Protein AF-0000000083321290 (afdb_homodimer)

Secondary structure (DSSP, 8-state):
---GGGG--EEEE-HHHH--SSSSSS--HHHHHHTHHHHHHHT--EEEE---EE---GGGGTS-SEEEEE-TTT--HHHHHHHHHHHHHTT-EEEEEEE-SB--TTSHHHHHHHH-TT-TTGGGB-EE-BTTB-S--BB-TTSSBSEEE-TT-SS-EEE-SS-TTSPBB-TTSHHHHHHHHHHHHHHHHHT--EEEEETGGGS----TTPPPP-S-GGG-SB--GGGTSS-HHHHHHHHHHHHHHHHH-TT-EEEEE-TT--HHHHHHHH-GGG---SEEE-STT--EEGGG--TTS-STTS--EE-HHHHHHHHHHHHHHHTTT-PPEE-S--TTS--HHHHT-SSHHHHHHHHHHHHTSSSEEEEETTGGGT--PPBPSSGGGG--HHHHHHHHHHHHTT--HHHHHHHHHHH-SGGGGPPP--SSSGGGGS-SS--SS--B------HHHHHH-TTSHHHHHHHHHHHHTSHHHHH-EEEE----TTEEEEEEEETTEEEEEEEE-SSS-EEEE--TTEEEEEEEES-EEEETTEEEE-TT-EEEEEE-/---GGGG--EEEE-HHHH--SSSSSS--HHHHHHTHHHHHHHT--EEEE---EE---TTTTTS-SEEEEE-TTT--HHHHHHHHHHHHHTT-EEEEEEE-SB--TTSHHHHHHHH-TT-TTGGGB-EE-BTTB-S--BB-TTSSBSEEE-TT-SS-EEE-SS-TTSPBB-TTSHHHHHHHHHHHHHHHHHT--EEEEETGGGS----TTPPPP-S-GGG-SB--GGGTSS-HHHHHHHHHHHHHHHHH-TT-EEEEE-TT--HHHHHHHH-GGG---SEEE-S-S--EEGGG--TTS-STTS--EE-HHHHHHHHHHHHHHHTTT-PPEE-S--TTS--HHHHT-SSHHHHHHHHHHHHTSSSEEEEETTGGGT--PPBPSSGGGG--HHHHHHHHHHHHTT--HHHHHHHHHHH-SGGGGPPP--SSSGGGGS-SS--SS--B------HHHHHH-TTSHHHHHHHHHHHHTSHHHHH-EEEE----TTEEEEEEEETTEEEEEEEE-SSS-EEEE--TTEEEEEEEES-EEEETTEEEE-TT-EEEEEE-

Structure (mmCIF, N/CA/C/O backbone):
data_AF-0000000083321290-model_v1
#
loop_
_entity.id
_entity.type
_entity.pdbx_description
1 polymer Alpha-glucosidase
#
loop_
_atom_site.group_PDB
_atom_site.id
_atom_site.type_symbol
_atom_site.label_atom_id
_atom_site.label_alt_id
_atom_site.label_comp_id
_atom_site.label_asym_id
_atom_site.label_entity_id
_atom_site.label_seq_id
_atom_site.pdbx_PDB_ins_code
_atom_site.Cartn_x
_atom_site.Cartn_y
_atom_site.Cartn_z
_atom_site.occupancy
_atom_site.B_iso_or_equiv
_atom_site.auth_seq_id
_atom_site.auth_comp_id
_atom_site.auth_asym_id
_atom_site.auth_atom_id
_atom_site.pdbx_PDB_model_num
ATOM 1 N N . MET A 1 1 ? 17.109 -22.266 13.203 1 59.16 1 MET A N 1
ATOM 2 C CA . MET A 1 1 ? 17.109 -23.5 12.43 1 59.16 1 MET A CA 1
ATOM 3 C C . MET A 1 1 ? 16.375 -23.312 11.109 1 59.16 1 MET A C 1
ATOM 5 O O . MET A 1 1 ? 15.383 -22.578 11.039 1 59.16 1 MET A O 1
ATOM 9 N N . ARG A 1 2 ? 16.938 -23.781 9.992 1 81 2 ARG A N 1
ATOM 10 C CA . ARG A 1 2 ? 16.406 -23.672 8.641 1 81 2 ARG A CA 1
ATOM 11 C C . ARG A 1 2 ? 15.305 -24.703 8.398 1 81 2 ARG A C 1
ATOM 13 O O . ARG A 1 2 ? 15.43 -25.859 8.805 1 81 2 ARG A O 1
ATOM 20 N N . HIS A 1 3 ? 14.148 -24.25 7.953 1 92.94 3 HIS A N 1
ATOM 21 C CA . HIS A 1 3 ? 13.047 -25.125 7.586 1 92.94 3 HIS A CA 1
ATOM 22 C C . HIS A 1 3 ? 13.211 -25.656 6.164 1 92.94 3 HIS A C 1
ATOM 24 O O . HIS A 1 3 ? 13.93 -25.062 5.359 1 92.94 3 HIS A O 1
ATOM 30 N N . TRP A 1 4 ? 12.602 -26.844 5.91 1 96.62 4 TRP A N 1
ATOM 31 C CA . TRP A 1 4 ? 12.719 -27.453 4.586 1 96.62 4 TRP A CA 1
ATOM 32 C C . TRP A 1 4 ? 12.242 -26.484 3.504 1 96.62 4 TRP A C 1
ATOM 34 O O . TRP A 1 4 ? 12.773 -26.469 2.395 1 96.62 4 TRP A O 1
ATOM 44 N N . TYR A 1 5 ? 11.227 -25.656 3.893 1 96.94 5 TYR A N 1
ATOM 45 C CA . TYR A 1 5 ? 10.586 -24.844 2.873 1 96.94 5 TYR A CA 1
ATOM 46 C C . TYR A 1 5 ? 11.43 -23.609 2.541 1 96.94 5 TYR A C 1
ATOM 48 O O . TYR A 1 5 ? 11.125 -22.875 1.6 1 96.94 5 TYR A O 1
ATOM 56 N N . ASP A 1 6 ? 12.516 -23.375 3.223 1 95.31 6 ASP A N 1
ATOM 57 C CA . ASP A 1 6 ? 13.461 -22.328 2.848 1 95.31 6 ASP A CA 1
ATOM 58 C C . ASP A 1 6 ? 14.203 -22.688 1.562 1 95.31 6 ASP A C 1
ATOM 60 O O . ASP A 1 6 ? 14.805 -21.812 0.927 1 95.31 6 ASP A O 1
ATOM 64 N N . ARG A 1 7 ? 14.148 -23.969 1.157 1 95.94 7 ARG A N 1
ATOM 65 C CA . ARG A 1 7 ? 14.82 -24.453 -0.05 1 95.94 7 ARG A CA 1
ATOM 66 C C . ARG A 1 7 ? 13.836 -25.172 -0.972 1 95.94 7 ARG A C 1
ATOM 68 O O . ARG A 1 7 ? 14.242 -25.953 -1.828 1 95.94 7 ARG A O 1
ATOM 75 N N . ALA A 1 8 ? 12.609 -24.891 -0.739 1 98.31 8 ALA A N 1
ATOM 76 C CA . ALA A 1 8 ? 11.578 -25.594 -1.492 1 98.31 8 ALA A CA 1
ATOM 77 C C . ALA A 1 8 ? 11.586 -25.172 -2.957 1 98.31 8 ALA A C 1
ATOM 79 O O . ALA A 1 8 ? 11.766 -23.984 -3.27 1 98.31 8 ALA A O 1
ATOM 80 N N . ILE A 1 9 ? 11.539 -26.047 -3.801 1 98.81 9 ILE A N 1
ATOM 81 C CA . ILE A 1 9 ? 11.188 -25.891 -5.207 1 98.81 9 ILE A CA 1
ATOM 82 C C . ILE A 1 9 ? 9.828 -26.547 -5.477 1 98.81 9 ILE A C 1
ATOM 84 O O . ILE A 1 9 ? 9.734 -27.766 -5.629 1 98.81 9 ILE A O 1
ATOM 88 N N . ILE A 1 10 ? 8.812 -25.734 -5.531 1 98.88 10 ILE A N 1
ATOM 89 C CA . ILE A 1 10 ? 7.426 -26.188 -5.477 1 98.88 10 ILE A CA 1
ATOM 90 C C . ILE A 1 10 ? 6.895 -26.391 -6.895 1 98.88 10 ILE A C 1
ATOM 92 O O . ILE A 1 10 ? 7.039 -25.5 -7.746 1 98.88 10 ILE A O 1
ATOM 96 N N . TYR A 1 11 ? 6.441 -27.562 -7.16 1 98.94 11 TYR A N 1
ATOM 97 C CA . TYR A 1 11 ? 5.707 -27.859 -8.391 1 98.94 11 TYR A CA 1
ATOM 98 C C . TYR A 1 11 ? 4.203 -27.812 -8.148 1 98.94 11 TYR A C 1
ATOM 100 O O . TYR A 1 11 ? 3.678 -28.547 -7.312 1 98.94 11 TYR A O 1
ATOM 108 N N . GLN A 1 12 ? 3.496 -26.891 -8.789 1 98.94 12 GLN A N 1
ATOM 109 C CA . GLN A 1 12 ? 2.051 -26.766 -8.633 1 98.94 12 GLN A CA 1
ATOM 110 C C . GLN A 1 12 ? 1.314 -27.703 -9.586 1 98.94 12 GLN A C 1
ATOM 112 O O . GLN A 1 12 ? 1.387 -27.547 -10.805 1 98.94 12 GLN A O 1
ATOM 117 N N . ILE A 1 13 ? 0.594 -28.609 -9.008 1 98.88 13 ILE A N 1
ATOM 118 C CA . ILE A 1 13 ? -0.163 -29.578 -9.789 1 98.88 13 ILE A CA 1
ATOM 119 C C . ILE A 1 13 ? -1.637 -29.188 -9.82 1 98.88 13 ILE A C 1
ATOM 121 O O . ILE A 1 13 ? -2.225 -28.875 -8.781 1 98.88 13 ILE A O 1
ATOM 125 N N . TYR A 1 14 ? -2.143 -29.078 -11 1 98.69 14 TYR A N 1
ATOM 126 C CA . TYR A 1 14 ? -3.59 -29.031 -11.18 1 98.69 14 TYR A CA 1
ATOM 127 C C . TYR A 1 14 ? -4.164 -30.422 -11.367 1 98.69 14 TYR A C 1
ATOM 129 O O . TYR A 1 14 ? -4.207 -30.938 -12.484 1 98.69 14 TYR A O 1
ATOM 137 N N . PRO A 1 15 ? -4.695 -31.031 -10.32 1 98.62 15 PRO A N 1
ATOM 138 C CA . PRO A 1 15 ? -4.98 -32.469 -10.312 1 98.62 15 PRO A CA 1
ATOM 139 C C . PRO A 1 15 ? -5.902 -32.906 -11.453 1 98.62 15 PRO A C 1
ATOM 141 O O . PRO A 1 15 ? -5.633 -33.906 -12.133 1 98.62 15 PRO A O 1
ATOM 144 N N . LYS A 1 16 ? -6.891 -32.188 -11.828 1 98 16 LYS A N 1
ATOM 145 C CA . LYS A 1 16 ? -7.859 -32.531 -12.859 1 98 16 LYS A CA 1
ATOM 146 C C . LYS A 1 16 ? -7.188 -32.656 -14.227 1 98 16 LYS A C 1
ATOM 148 O O . LYS A 1 16 ? -7.715 -33.312 -15.117 1 98 16 LYS A O 1
ATOM 153 N N . SER A 1 17 ? -6.012 -32.125 -14.312 1 98.31 17 SER A N 1
ATOM 154 C CA . SER A 1 17 ? -5.406 -32.031 -15.633 1 98.31 17 SER A CA 1
ATOM 155 C C . SER A 1 17 ? -4.059 -32.75 -15.672 1 98.31 17 SER A C 1
ATOM 157 O O . SER A 1 17 ? -3.367 -32.75 -16.688 1 98.31 17 SER A O 1
ATOM 159 N N . PHE A 1 18 ? -3.666 -33.406 -14.602 1 98.75 18 PHE A N 1
ATOM 160 C CA . PHE A 1 18 ? -2.297 -33.906 -14.523 1 98.75 18 PHE A CA 1
ATOM 161 C C . PHE A 1 18 ? -2.195 -35.312 -15.102 1 98.75 18 PHE A C 1
ATOM 163 O O . PHE A 1 18 ? -1.444 -35.562 -16.047 1 98.75 18 PHE A O 1
ATOM 170 N N . GLN A 1 19 ? -2.971 -36.281 -14.609 1 98.69 19 GLN A N 1
ATOM 171 C CA . GLN A 1 19 ? -3.031 -37.656 -15.141 1 98.69 19 GLN A CA 1
ATOM 172 C C . GLN A 1 19 ? -4.305 -38.344 -14.695 1 98.69 19 GLN A C 1
ATOM 174 O O . GLN A 1 19 ? -4.617 -38.375 -13.5 1 98.69 19 GLN A O 1
ATOM 179 N N . ASP A 1 20 ? -5.074 -38.812 -15.656 1 98.44 20 ASP A N 1
ATOM 180 C CA . ASP A 1 20 ? -6.258 -39.625 -15.391 1 98.44 20 ASP A CA 1
ATOM 181 C C . ASP A 1 20 ? -5.906 -41.125 -15.359 1 98.44 20 ASP A C 1
ATOM 183 O O . ASP A 1 20 ? -5.355 -41.656 -16.328 1 98.44 20 ASP A O 1
ATOM 187 N N . SER A 1 21 ? -6.258 -41.812 -14.242 1 97.75 21 SER A N 1
ATOM 188 C CA . SER A 1 21 ? -5.84 -43.188 -14.109 1 97.75 21 SER A CA 1
ATOM 189 C C . SER A 1 21 ? -7.004 -44.156 -14.359 1 97.75 21 SER A C 1
ATOM 191 O O . SER A 1 21 ? -6.812 -45.375 -14.453 1 97.75 21 SER A O 1
ATOM 193 N N . ASN A 1 22 ? -8.219 -43.656 -14.508 1 97.25 22 ASN A N 1
ATOM 194 C CA . ASN A 1 22 ? -9.352 -44.562 -14.594 1 97.25 22 ASN A CA 1
ATOM 195 C C . ASN A 1 22 ? -10.164 -44.344 -15.867 1 97.25 22 ASN A C 1
ATOM 197 O O . ASN A 1 22 ? -11.25 -44.906 -16.016 1 97.25 22 ASN A O 1
ATOM 201 N N . GLY A 1 23 ? -9.781 -43.406 -16.672 1 96.81 23 GLY A N 1
ATOM 202 C CA . GLY A 1 23 ? -10.328 -43.25 -18.016 1 96.81 23 GLY A CA 1
ATOM 203 C C . GLY A 1 23 ? -11.586 -42.406 -18.047 1 96.81 23 GLY A C 1
ATOM 204 O O . GLY A 1 23 ? -12.32 -42.406 -19.031 1 96.81 23 GLY A O 1
ATOM 205 N N . ASP A 1 24 ? -11.867 -41.656 -17.047 1 97.12 24 ASP A N 1
ATOM 206 C CA . ASP A 1 24 ? -13.102 -40.875 -17.031 1 97.12 24 ASP A CA 1
ATOM 207 C C . ASP A 1 24 ? -12.859 -39.438 -17.516 1 97.12 24 ASP A C 1
ATOM 209 O O . ASP A 1 24 ? -13.766 -38.594 -17.469 1 97.12 24 ASP A O 1
ATOM 213 N N . GLY A 1 25 ? -11.633 -39.188 -17.891 1 97.56 25 GLY A N 1
ATOM 214 C CA . GLY A 1 25 ? -11.328 -37.875 -18.469 1 97.56 25 GLY A CA 1
ATOM 215 C C . GLY A 1 25 ? -10.93 -36.844 -17.438 1 97.56 25 GLY A C 1
ATOM 216 O O . GLY A 1 25 ? -10.641 -35.688 -17.766 1 97.56 25 GLY A O 1
ATOM 217 N N . ILE A 1 26 ? -10.898 -37.156 -16.156 1 98 26 ILE A N 1
ATOM 218 C CA . ILE A 1 26 ? -10.539 -36.281 -15.062 1 98 26 ILE A CA 1
ATOM 219 C C . ILE A 1 26 ? -9.328 -36.812 -14.312 1 98 26 ILE A C 1
ATOM 221 O O . ILE A 1 26 ? -9.328 -38 -13.891 1 98 26 ILE A O 1
ATOM 225 N N . GLY A 1 27 ? -8.242 -36 -14.219 1 98.5 27 GLY A N 1
ATOM 226 C CA . GLY A 1 27 ? -7.09 -36.406 -13.438 1 98.5 27 GLY A CA 1
ATOM 227 C C . GLY A 1 27 ? -7.434 -36.75 -12 1 98.5 27 GLY A C 1
ATOM 228 O O . GLY A 1 27 ? -8.414 -36.219 -11.461 1 98.5 27 GLY A O 1
ATOM 229 N N . ASP A 1 28 ? -6.668 -37.594 -11.383 1 98.5 28 ASP A N 1
ATOM 230 C CA . ASP A 1 28 ? -6.969 -38.062 -10.023 1 98.5 28 ASP A CA 1
ATOM 231 C C . ASP A 1 28 ? -5.691 -38.375 -9.25 1 98.5 28 ASP A C 1
ATOM 233 O O . ASP A 1 28 ? -4.59 -38.281 -9.789 1 98.5 28 ASP A O 1
ATOM 237 N N . LEU A 1 29 ? -5.828 -38.75 -7.988 1 98.81 29 LEU A N 1
ATOM 238 C CA . LEU A 1 29 ? -4.703 -38.969 -7.078 1 98.81 29 LEU A CA 1
ATOM 239 C C . LEU A 1 29 ? -3.822 -40.125 -7.562 1 98.81 29 LEU A C 1
ATOM 241 O O . LEU A 1 29 ? -2.596 -40.031 -7.492 1 98.81 29 LEU A O 1
ATOM 245 N N . ASN A 1 30 ? -4.426 -41.188 -8 1 98.69 30 ASN A N 1
ATOM 246 C CA . ASN A 1 30 ? -3.635 -42.312 -8.5 1 98.69 30 ASN A CA 1
ATOM 247 C C . ASN A 1 30 ? -2.869 -41.938 -9.766 1 98.69 30 ASN A C 1
ATOM 249 O O . ASN A 1 30 ? -1.768 -42.438 -10 1 98.69 30 ASN A O 1
ATOM 253 N N . GLY A 1 31 ? -3.539 -41.125 -10.625 1 98.81 31 GLY A N 1
ATOM 254 C CA . GLY A 1 31 ? -2.801 -40.594 -11.75 1 98.81 31 GLY A CA 1
ATOM 255 C C . GLY A 1 31 ? -1.563 -39.812 -11.336 1 98.81 31 GLY A C 1
ATOM 256 O O . GLY A 1 31 ? -0.504 -39.938 -11.945 1 98.81 31 GLY A O 1
ATOM 257 N N . ILE A 1 32 ? -1.64 -39 -10.328 1 98.88 32 ILE A N 1
ATOM 258 C CA . ILE A 1 32 ? -0.506 -38.25 -9.805 1 98.88 32 ILE A CA 1
ATOM 259 C C . ILE A 1 32 ? 0.555 -39.188 -9.273 1 98.88 32 ILE A C 1
ATOM 261 O O . ILE A 1 32 ? 1.746 -39.031 -9.547 1 98.88 32 ILE A O 1
ATOM 265 N N . ARG A 1 33 ? 0.131 -40.25 -8.508 1 98.69 33 ARG A N 1
ATOM 266 C CA . ARG A 1 33 ? 1.054 -41.25 -7.965 1 98.69 33 ARG A CA 1
ATOM 267 C C . ARG A 1 33 ? 1.889 -41.875 -9.07 1 98.69 33 ARG A C 1
ATOM 269 O O . ARG A 1 33 ? 3.092 -42.094 -8.898 1 98.69 33 ARG A O 1
ATOM 276 N N . LYS A 1 34 ? 1.258 -42.094 -10.172 1 98.44 34 LYS A N 1
ATOM 277 C CA . LYS A 1 34 ? 1.923 -42.719 -11.312 1 98.44 34 LYS A CA 1
ATOM 278 C C . LYS A 1 34 ? 3.053 -41.844 -11.844 1 98.44 34 LYS A C 1
ATOM 280 O O . LYS A 1 34 ? 3.977 -42.312 -12.492 1 98.44 34 LYS A O 1
ATOM 285 N N . ARG A 1 35 ? 2.975 -40.594 -11.602 1 98.75 35 ARG A N 1
ATOM 286 C CA . ARG A 1 35 ? 3.904 -39.656 -12.219 1 98.75 35 ARG A CA 1
ATOM 287 C C . ARG A 1 35 ? 4.91 -39.125 -11.195 1 98.75 35 ARG A C 1
ATOM 289 O O . ARG A 1 35 ? 5.625 -38.156 -11.461 1 98.75 35 ARG A O 1
ATOM 296 N N . ILE A 1 36 ? 5.027 -39.688 -10.008 1 98.81 36 ILE A N 1
ATOM 297 C CA . ILE A 1 36 ? 6.004 -39.312 -8.984 1 98.81 36 ILE A CA 1
ATOM 298 C C . ILE A 1 36 ? 7.418 -39.469 -9.547 1 98.81 36 ILE A C 1
ATOM 300 O O . ILE A 1 36 ? 8.266 -38.594 -9.344 1 98.81 36 ILE A O 1
ATOM 304 N N . PRO A 1 37 ? 7.723 -40.531 -10.336 1 98.56 37 PRO A N 1
ATOM 305 C CA . PRO A 1 37 ? 9.062 -40.625 -10.93 1 98.56 37 PRO A CA 1
ATOM 306 C C . PRO A 1 37 ? 9.383 -39.406 -11.828 1 98.56 37 PRO A C 1
ATOM 308 O O . PRO A 1 37 ? 10.531 -38.969 -11.875 1 98.56 37 PRO A O 1
ATOM 311 N N . TYR A 1 38 ? 8.383 -38.938 -12.602 1 98.62 38 TYR A N 1
ATOM 312 C CA . TYR A 1 38 ? 8.555 -37.75 -13.453 1 98.62 38 TYR A CA 1
ATOM 313 C C . TYR A 1 38 ? 8.969 -36.562 -12.625 1 98.62 38 TYR A C 1
ATOM 315 O O . TYR A 1 38 ? 9.891 -35.812 -13 1 98.62 38 TYR A O 1
ATOM 323 N N . LEU A 1 39 ? 8.297 -36.312 -11.469 1 98.88 39 LEU A N 1
ATOM 324 C CA . LEU A 1 39 ? 8.594 -35.219 -10.562 1 98.88 39 LEU A CA 1
ATOM 325 C C . LEU A 1 39 ? 10.008 -35.344 -10 1 98.88 39 LEU A C 1
ATOM 327 O O . LEU A 1 39 ? 10.734 -34.344 -9.922 1 98.88 39 LEU A O 1
ATOM 331 N N . LYS A 1 40 ? 10.312 -36.531 -9.648 1 98.31 40 LYS A N 1
ATOM 332 C CA . LYS A 1 40 ? 11.656 -36.781 -9.133 1 98.31 40 LYS A CA 1
ATOM 333 C C . LYS A 1 40 ? 12.719 -36.5 -10.188 1 98.31 40 LYS A C 1
ATOM 335 O O . LYS A 1 40 ? 13.75 -35.875 -9.883 1 98.31 40 LYS A O 1
ATOM 340 N N . GLU A 1 41 ? 12.422 -36.938 -11.367 1 98 41 GLU A N 1
ATOM 341 C CA . GLU A 1 41 ? 13.352 -36.688 -12.469 1 98 41 GLU A CA 1
ATOM 342 C C . GLU A 1 41 ? 13.523 -35.188 -12.719 1 98 41 GLU A C 1
ATOM 344 O O . GLU A 1 41 ? 14.633 -34.719 -12.969 1 98 41 GLU A O 1
ATOM 349 N N . LEU A 1 42 ? 12.445 -34.438 -12.719 1 98.62 42 LEU A N 1
ATOM 350 C CA . LEU A 1 42 ? 12.484 -33 -12.906 1 98.62 42 LEU A CA 1
ATOM 351 C C . LEU A 1 42 ? 13.312 -32.344 -11.812 1 98.62 42 LEU A C 1
ATOM 353 O O . LEU A 1 42 ? 13.992 -31.344 -12.062 1 98.62 42 LEU A O 1
ATOM 357 N N . GLY A 1 43 ? 13.258 -32.844 -10.586 1 98.62 43 GLY A N 1
ATOM 358 C CA . GLY A 1 43 ? 14.117 -32.406 -9.5 1 98.62 43 GLY A CA 1
ATOM 359 C C . GLY A 1 43 ? 13.391 -31.547 -8.477 1 98.62 43 GLY A C 1
ATOM 360 O O . GLY A 1 43 ? 14.016 -30.969 -7.59 1 98.62 43 GLY A O 1
ATOM 361 N N . VAL A 1 44 ? 12.07 -31.453 -8.492 1 98.81 44 VAL A N 1
ATOM 362 C CA . VAL A 1 44 ? 11.328 -30.672 -7.516 1 98.81 44 VAL A CA 1
ATOM 363 C C . VAL A 1 44 ? 11.289 -31.406 -6.18 1 98.81 44 VAL A C 1
ATOM 365 O O . VAL A 1 44 ? 11.461 -32.625 -6.137 1 98.81 44 VAL A O 1
ATOM 368 N N . ASN A 1 45 ? 11.117 -30.656 -5.07 1 98.75 45 ASN A N 1
ATOM 369 C CA . ASN A 1 45 ? 11.141 -31.312 -3.77 1 98.75 45 ASN A CA 1
ATOM 370 C C . ASN A 1 45 ? 9.891 -31 -2.957 1 98.75 45 ASN A C 1
ATOM 372 O O . ASN A 1 45 ? 9.812 -31.328 -1.772 1 98.75 45 ASN A O 1
ATOM 376 N N . ALA A 1 46 ? 8.945 -30.375 -3.549 1 98.88 46 ALA A N 1
ATOM 377 C CA . ALA A 1 46 ? 7.629 -30.125 -2.967 1 98.88 46 ALA A CA 1
ATOM 378 C C . ALA A 1 46 ? 6.559 -30.031 -4.051 1 98.88 46 ALA A C 1
ATOM 380 O O . ALA A 1 46 ? 6.84 -29.609 -5.176 1 98.88 46 ALA A O 1
ATOM 381 N N . VAL A 1 47 ? 5.387 -30.453 -3.719 1 98.88 47 VAL A N 1
ATOM 382 C CA . VAL A 1 47 ? 4.25 -30.344 -4.629 1 98.88 47 VAL A CA 1
ATOM 383 C C . VAL A 1 47 ? 3.105 -29.594 -3.934 1 98.88 47 VAL A C 1
ATOM 385 O O . VAL A 1 47 ? 2.826 -29.844 -2.758 1 98.88 47 VAL A O 1
ATOM 388 N N . TRP A 1 48 ? 2.553 -28.609 -4.574 1 98.88 48 TRP A N 1
ATOM 389 C CA . TRP A 1 48 ? 1.312 -27.953 -4.184 1 98.88 48 TRP A CA 1
ATOM 390 C C . TRP A 1 48 ? 0.134 -28.484 -4.992 1 98.88 48 TRP A C 1
ATOM 392 O O . TRP A 1 48 ? 0.082 -28.312 -6.215 1 98.88 48 TRP A O 1
ATOM 402 N N . LEU A 1 49 ? -0.781 -29.125 -4.328 1 98.75 49 LEU A N 1
ATOM 403 C CA . LEU A 1 49 ? -1.969 -29.672 -4.977 1 98.75 49 LEU A CA 1
ATOM 404 C C . LEU A 1 49 ? -3.119 -28.672 -4.934 1 98.75 49 LEU A C 1
ATOM 406 O O . LEU A 1 49 ? -3.576 -28.297 -3.855 1 98.75 49 LEU A O 1
ATOM 410 N N . ASN A 1 50 ? -3.559 -28.281 -6.117 1 98.44 50 ASN A N 1
ATOM 411 C CA . ASN A 1 50 ? -4.824 -27.562 -6.145 1 98.44 50 ASN A CA 1
ATOM 412 C C . ASN A 1 50 ? -5.961 -28.391 -5.562 1 98.44 50 ASN A C 1
ATOM 414 O O . ASN A 1 50 ? -5.754 -29.547 -5.164 1 98.44 50 ASN A O 1
ATOM 418 N N . PRO A 1 51 ? -7.156 -27.906 -5.406 1 96.56 51 PRO A N 1
ATOM 419 C CA . PRO A 1 51 ? -8.188 -28.516 -4.57 1 96.56 51 PRO A CA 1
ATOM 420 C C . PRO A 1 51 ? -8.492 -29.969 -4.969 1 96.56 51 PRO A C 1
ATOM 422 O O . PRO A 1 51 ? -8.648 -30.25 -6.156 1 96.56 51 PRO A O 1
ATOM 425 N N . VAL A 1 52 ? -8.641 -30.828 -3.939 1 98 52 VAL A N 1
ATOM 426 C CA . VAL A 1 52 ? -8.945 -32.25 -4.16 1 98 52 VAL A CA 1
ATOM 427 C C . VAL A 1 52 ? -10.094 -32.656 -3.254 1 98 52 VAL A C 1
ATOM 429 O O . VAL A 1 52 ? -10.5 -33.844 -3.264 1 98 52 VAL A O 1
ATOM 432 N N . PHE A 1 53 ? -10.664 -31.734 -2.486 1 98.25 53 PHE A N 1
ATOM 433 C CA . PHE A 1 53 ? -11.742 -32.031 -1.546 1 98.25 53 PHE A CA 1
ATOM 434 C C . PHE A 1 53 ? -13.07 -32.156 -2.275 1 98.25 53 PHE A C 1
ATOM 436 O O . PHE A 1 53 ? -13.203 -31.766 -3.43 1 98.25 53 PHE A O 1
ATOM 443 N N . VAL A 1 54 ? -14.086 -32.75 -1.548 1 98.44 54 VAL A N 1
ATOM 444 C CA . VAL A 1 54 ? -15.438 -32.875 -2.088 1 98.44 54 VAL A CA 1
ATOM 445 C C . VAL A 1 54 ? -15.984 -31.469 -2.4 1 98.44 54 VAL A C 1
ATOM 447 O O . VAL A 1 54 ? -15.945 -30.578 -1.551 1 98.44 54 VAL A O 1
ATOM 450 N N . SER A 1 55 ? -16.406 -31.344 -3.611 1 97.75 55 SER A N 1
ATOM 451 C CA . SER A 1 55 ? -16.906 -30.062 -4.098 1 97.75 55 SER A CA 1
ATOM 452 C C . SER A 1 55 ? -17.859 -30.25 -5.277 1 97.75 55 SER A C 1
ATOM 454 O O . SER A 1 55 ? -17.719 -31.203 -6.043 1 97.75 55 SER A O 1
ATOM 456 N N . PRO A 1 56 ? -18.906 -29.312 -5.434 1 97.62 56 PRO A N 1
ATOM 457 C CA . PRO A 1 56 ? -19.734 -29.297 -6.637 1 97.62 56 PRO A CA 1
ATOM 458 C C . PRO A 1 56 ? -18.984 -28.797 -7.867 1 97.62 56 PRO A C 1
ATOM 460 O O . PRO A 1 56 ? -19.562 -28.719 -8.953 1 97.62 56 PRO A O 1
ATOM 463 N N . GLN A 1 57 ? -17.797 -28.359 -7.695 1 95.88 57 GLN A N 1
ATOM 464 C CA . GLN A 1 57 ? -16.859 -28.062 -8.773 1 95.88 57 GLN A CA 1
ATOM 465 C C . GLN A 1 57 ? -17.125 -26.672 -9.359 1 95.88 57 GLN A C 1
ATOM 467 O O . GLN A 1 57 ? -16.922 -26.453 -10.555 1 95.88 57 GLN A O 1
ATOM 472 N N . VAL A 1 58 ? -17.781 -25.797 -8.531 1 94.69 58 VAL A N 1
ATOM 473 C CA . VAL A 1 58 ? -17.75 -24.375 -8.883 1 94.69 58 VAL A CA 1
ATOM 474 C C . VAL A 1 58 ? -16.328 -23.844 -8.773 1 94.69 58 VAL A C 1
ATOM 476 O O . VAL A 1 58 ? -15.672 -24.016 -7.75 1 94.69 58 VAL A O 1
ATOM 479 N N . ASP A 1 59 ? -15.828 -23.266 -9.891 1 93.75 59 ASP A N 1
ATOM 480 C CA . ASP A 1 59 ? -14.438 -22.844 -10.016 1 93.75 59 ASP A CA 1
ATOM 481 C C . ASP A 1 59 ? -13.484 -24.016 -9.789 1 93.75 59 ASP A C 1
ATOM 483 O O . ASP A 1 59 ? -12.43 -23.844 -9.164 1 93.75 59 ASP A O 1
ATOM 487 N N . ASN A 1 60 ? -13.906 -25.109 -10.172 1 94.69 60 ASN A N 1
ATOM 488 C CA . ASN A 1 60 ? -13.102 -26.328 -10.281 1 94.69 60 ASN A CA 1
ATOM 489 C C . ASN A 1 60 ? -12.57 -26.766 -8.914 1 94.69 60 ASN A C 1
ATOM 491 O O . ASN A 1 60 ? -11.406 -27.141 -8.789 1 94.69 60 ASN A O 1
ATOM 495 N N . GLY A 1 61 ? -13.406 -26.703 -7.918 1 96.5 61 GLY A N 1
ATOM 496 C CA . GLY A 1 61 ? -13.07 -27.344 -6.66 1 96.5 61 GLY A CA 1
ATOM 497 C C . GLY A 1 61 ? -12.82 -26.359 -5.531 1 96.5 61 GLY A C 1
ATOM 498 O O . GLY A 1 61 ? -12.68 -26.75 -4.375 1 96.5 61 GLY A O 1
ATOM 499 N N . TYR A 1 62 ? -12.867 -25.078 -5.832 1 97.25 62 TYR A N 1
ATOM 500 C CA . TYR A 1 62 ? -12.602 -24.078 -4.793 1 97.25 62 TYR A CA 1
ATOM 501 C C . TYR A 1 62 ? -13.844 -23.828 -3.955 1 97.25 62 TYR A C 1
ATOM 503 O O . TYR A 1 62 ? -13.781 -23.109 -2.953 1 97.25 62 TYR A O 1
ATOM 511 N N . ASP A 1 63 ? -14.977 -24.422 -4.332 1 98.12 63 ASP A N 1
ATOM 512 C CA . ASP A 1 63 ? -16.188 -24.438 -3.516 1 98.12 63 ASP A CA 1
ATOM 513 C C . ASP A 1 63 ? -16.297 -25.719 -2.709 1 98.12 63 ASP A C 1
ATOM 515 O O . ASP A 1 63 ? -17.141 -26.578 -3.004 1 98.12 63 ASP A O 1
ATOM 519 N N . VAL A 1 64 ? -15.602 -25.859 -1.651 1 98.62 64 VAL A N 1
ATOM 520 C CA . VAL A 1 64 ? -15.484 -27.094 -0.885 1 98.62 64 VAL A CA 1
ATOM 521 C C . VAL A 1 64 ? -16.781 -27.359 -0.124 1 98.62 64 VAL A C 1
ATOM 523 O O . VAL A 1 64 ? -17.297 -26.469 0.565 1 98.62 64 VAL A O 1
ATOM 526 N N . SER A 1 65 ? -17.359 -28.578 -0.251 1 98.62 65 SER A N 1
ATOM 527 C CA . SER A 1 65 ? -18.578 -28.953 0.464 1 98.62 65 SER A CA 1
ATOM 528 C C . SER A 1 65 ? -18.281 -29.922 1.605 1 98.62 65 SER A C 1
ATOM 530 O O . SER A 1 65 ? -19.109 -30.125 2.492 1 98.62 65 SER A O 1
ATOM 532 N N . ASN A 1 66 ? -17.125 -30.516 1.588 1 98.62 66 ASN A N 1
ATOM 533 C CA . ASN A 1 66 ? -16.641 -31.375 2.66 1 98.62 66 ASN A CA 1
ATOM 534 C C . ASN A 1 66 ? -15.117 -31.359 2.742 1 98.62 66 ASN A C 1
ATOM 536 O O . ASN A 1 66 ? -14.445 -32 1.927 1 98.62 66 ASN A O 1
ATOM 540 N N . TYR A 1 67 ? -14.562 -30.812 3.807 1 98.25 67 TYR A N 1
ATOM 541 C CA . TYR A 1 67 ? -13.125 -30.609 3.963 1 98.25 67 TYR A CA 1
ATOM 542 C C . TYR A 1 67 ? -12.445 -31.891 4.402 1 98.25 67 TYR A C 1
ATOM 544 O O . TYR A 1 67 ? -11.219 -32 4.34 1 98.25 67 TYR A O 1
ATOM 552 N N . PHE A 1 68 ? -13.164 -32.844 4.871 1 98.06 68 PHE A N 1
ATOM 553 C CA . PHE A 1 68 ? -12.578 -34.031 5.512 1 98.06 68 PHE A CA 1
ATOM 554 C C . PHE A 1 68 ? -12.531 -35.219 4.547 1 98.06 68 PHE A C 1
ATOM 556 O O . PHE A 1 68 ? -12.211 -36.344 4.945 1 98.06 68 PHE A O 1
ATOM 563 N N . ALA A 1 69 ? -12.953 -34.906 3.316 1 98 69 ALA A N 1
ATOM 564 C CA . ALA A 1 69 ? -13.016 -36.031 2.367 1 98 69 ALA A CA 1
ATOM 565 C C . ALA A 1 69 ? -12.43 -35.625 1.016 1 98 69 ALA A C 1
ATOM 567 O O . ALA A 1 69 ? -12.477 -34.469 0.635 1 98 69 ALA A O 1
ATOM 568 N N . ILE A 1 70 ? -11.938 -36.625 0.35 1 98.31 70 ILE A N 1
ATOM 569 C CA . ILE A 1 70 ? -11.445 -36.469 -1.014 1 98.31 70 ILE A CA 1
ATOM 570 C C . ILE A 1 70 ? -12.594 -36.625 -2.002 1 98.31 70 ILE A C 1
ATOM 572 O O . ILE A 1 70 ? -13.461 -37.5 -1.834 1 98.31 70 ILE A O 1
ATOM 576 N N . ASP A 1 71 ? -12.656 -35.719 -2.969 1 98.19 71 ASP A N 1
ATOM 577 C CA . ASP A 1 71 ? -13.664 -35.875 -4.02 1 98.19 71 ASP A CA 1
ATOM 578 C C . ASP A 1 71 ? -13.609 -37.25 -4.66 1 98.19 71 ASP A C 1
ATOM 580 O O . ASP A 1 71 ? -12.539 -37.719 -5.066 1 98.19 71 ASP A O 1
ATOM 584 N N . PRO A 1 72 ? -14.719 -37.844 -4.785 1 97.12 72 PRO A N 1
ATOM 585 C CA . PRO A 1 72 ? -14.734 -39.219 -5.316 1 97.12 72 PRO A CA 1
ATOM 586 C C . PRO A 1 72 ? -14.188 -39.312 -6.738 1 97.12 72 PRO A C 1
ATOM 588 O O . PRO A 1 72 ? -13.672 -40.344 -7.148 1 97.12 72 PRO A O 1
ATOM 591 N N . LYS A 1 73 ? -14.273 -38.25 -7.453 1 95.94 73 LYS A N 1
ATOM 592 C CA . LYS A 1 73 ? -13.719 -38.25 -8.797 1 95.94 73 LYS A CA 1
ATOM 593 C C . LYS A 1 73 ? -12.188 -38.219 -8.758 1 95.94 73 LYS A C 1
ATOM 595 O O . LYS A 1 73 ? -11.531 -38.562 -9.742 1 95.94 73 LYS A O 1
ATOM 600 N N . MET A 1 74 ? -11.609 -37.812 -7.609 1 96.75 74 MET A N 1
ATOM 601 C CA . MET A 1 74 ? -10.164 -37.688 -7.449 1 96.75 74 MET A CA 1
ATOM 602 C C . MET A 1 74 ? -9.578 -38.969 -6.852 1 96.75 74 MET A C 1
ATOM 604 O O . MET A 1 74 ? -8.391 -39.25 -7.023 1 96.75 74 MET A O 1
ATOM 608 N N . GLY A 1 75 ? -10.359 -39.625 -6.094 1 97.94 75 GLY A N 1
ATOM 609 C CA . GLY A 1 75 ? -9.891 -40.844 -5.445 1 97.94 75 GLY A CA 1
ATOM 610 C C . GLY A 1 75 ? -10.477 -41.031 -4.059 1 97.94 75 GLY A C 1
ATOM 611 O O . GLY A 1 75 ? -11.578 -40.562 -3.775 1 97.94 75 GLY A O 1
ATOM 612 N N . THR A 1 76 ? -9.805 -41.875 -3.279 1 98.06 76 THR A N 1
ATOM 613 C CA . THR A 1 76 ? -10.227 -42.188 -1.921 1 98.06 76 THR A CA 1
ATOM 614 C C . THR A 1 76 ? -9.25 -41.625 -0.898 1 98.06 76 THR A C 1
ATOM 616 O O . THR A 1 76 ? -8.188 -41.125 -1.265 1 98.06 76 THR A O 1
ATOM 619 N N . MET A 1 77 ? -9.719 -41.719 0.33 1 98.12 77 MET A N 1
ATOM 620 C CA . MET A 1 77 ? -8.828 -41.312 1.413 1 98.12 77 MET A CA 1
ATOM 621 C C . MET A 1 77 ? -7.57 -42.188 1.428 1 98.12 77 MET A C 1
ATOM 623 O O . MET A 1 77 ? -6.48 -41.719 1.726 1 98.12 77 MET A O 1
ATOM 627 N N . GLU A 1 78 ? -7.734 -43.406 1.102 1 98.31 78 GLU A N 1
ATOM 628 C CA . GLU A 1 78 ? -6.594 -44.312 1.021 1 98.31 78 GLU A CA 1
ATOM 629 C C . GLU A 1 78 ? -5.625 -43.875 -0.077 1 98.31 78 GLU A C 1
ATOM 631 O O . GLU A 1 78 ? -4.406 -43.938 0.1 1 98.31 78 GLU A O 1
ATOM 636 N N . ASP A 1 79 ? -6.207 -43.5 -1.213 1 98.56 79 ASP A N 1
ATOM 637 C CA . ASP A 1 79 ? -5.367 -43 -2.299 1 98.56 79 ASP A CA 1
ATOM 638 C C . ASP A 1 79 ? -4.551 -41.781 -1.849 1 98.56 79 ASP A C 1
ATOM 640 O O . ASP A 1 79 ? -3.387 -41.656 -2.232 1 98.56 79 ASP A O 1
ATOM 644 N N . MET A 1 80 ? -5.164 -40.938 -1.051 1 98.62 80 MET A N 1
ATOM 645 C CA . MET A 1 80 ? -4.465 -39.781 -0.539 1 98.62 80 MET A CA 1
ATOM 646 C C . MET A 1 80 ? -3.355 -40.188 0.426 1 98.62 80 MET A C 1
ATOM 648 O O . MET A 1 80 ? -2.246 -39.656 0.362 1 98.62 80 MET A O 1
ATOM 652 N N . ASP A 1 81 ? -3.652 -41.125 1.321 1 98.5 81 ASP A N 1
ATOM 653 C CA . ASP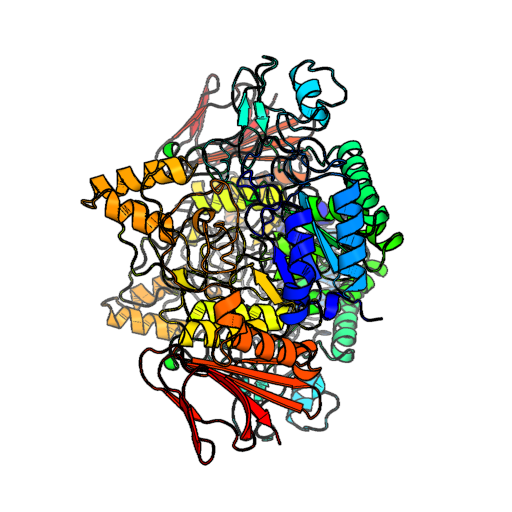 A 1 81 ? -2.639 -41.625 2.236 1 98.5 81 ASP A CA 1
ATOM 654 C C . ASP A 1 81 ? -1.446 -42.219 1.471 1 98.5 81 ASP A C 1
ATOM 656 O O . ASP A 1 81 ? -0.294 -41.938 1.821 1 98.5 81 ASP A O 1
ATOM 660 N N . ASP A 1 82 ? -1.751 -42.906 0.448 1 98.75 82 ASP A N 1
ATOM 661 C CA . ASP A 1 82 ? -0.706 -43.531 -0.373 1 98.75 82 ASP A CA 1
ATOM 662 C C . ASP A 1 82 ? 0.097 -42.438 -1.112 1 98.75 82 ASP A C 1
ATOM 664 O O . ASP A 1 82 ? 1.32 -42.562 -1.224 1 98.75 82 ASP A O 1
ATOM 668 N N . LEU A 1 83 ? -0.583 -41.5 -1.647 1 98.88 83 LEU A N 1
ATOM 669 C CA . LEU A 1 83 ? 0.097 -40.406 -2.346 1 98.88 83 LEU A CA 1
ATOM 670 C C . LEU A 1 83 ? 1.092 -39.719 -1.425 1 98.88 83 LEU A C 1
ATOM 672 O O . LEU A 1 83 ? 2.244 -39.5 -1.803 1 98.88 83 LEU A O 1
ATOM 676 N N . ILE A 1 84 ? 0.652 -39.344 -0.182 1 98.81 84 ILE A N 1
ATOM 677 C CA . ILE A 1 84 ? 1.509 -38.656 0.786 1 98.81 84 ILE A CA 1
ATOM 678 C C . ILE A 1 84 ? 2.727 -39.531 1.093 1 98.81 84 ILE A C 1
ATOM 680 O O . ILE A 1 84 ? 3.863 -39.062 1.042 1 98.81 84 ILE A O 1
ATOM 684 N N . LYS A 1 85 ? 2.469 -40.781 1.345 1 98.75 85 LYS A N 1
ATOM 685 C CA . LYS A 1 85 ? 3.533 -41.719 1.68 1 98.75 85 LYS A CA 1
ATOM 686 C C . LYS A 1 85 ? 4.543 -41.844 0.542 1 98.75 85 LYS A C 1
ATOM 688 O O . LYS A 1 85 ? 5.75 -41.719 0.764 1 98.75 85 LYS A O 1
ATOM 693 N N . GLU A 1 86 ? 4.055 -42.062 -0.651 1 98.88 86 GLU A N 1
ATOM 694 C CA . GLU A 1 86 ? 4.93 -42.281 -1.802 1 98.88 86 GLU A CA 1
ATOM 695 C C . GLU A 1 86 ? 5.695 -41 -2.145 1 98.88 86 GLU A C 1
ATOM 697 O O . GLU A 1 86 ? 6.855 -41.062 -2.549 1 98.88 86 GLU A O 1
ATOM 702 N N . MET A 1 87 ? 5.047 -39.875 -2.031 1 98.88 87 MET A N 1
ATOM 703 C CA . MET A 1 87 ? 5.742 -38.594 -2.203 1 98.88 87 MET A CA 1
ATOM 704 C C . MET A 1 87 ? 6.887 -38.438 -1.206 1 98.88 87 MET A C 1
ATOM 706 O O . MET A 1 87 ? 8.008 -38.125 -1.586 1 98.88 87 MET A O 1
ATOM 710 N N . HIS A 1 88 ? 6.633 -38.75 0.072 1 98.75 88 HIS A N 1
ATOM 711 C CA . HIS A 1 88 ? 7.656 -38.688 1.109 1 98.75 88 HIS A CA 1
ATOM 712 C C . HIS A 1 88 ? 8.805 -39.656 0.831 1 98.75 88 HIS A C 1
ATOM 714 O O . HIS A 1 88 ? 9.969 -39.281 1.017 1 98.75 88 HIS A O 1
ATOM 720 N N . GLU A 1 89 ? 8.438 -40.781 0.378 1 98.62 89 GLU A N 1
ATOM 721 C CA . GLU A 1 89 ? 9.469 -41.75 0.019 1 98.62 89 GLU A CA 1
ATOM 722 C C . GLU A 1 89 ? 10.359 -41.219 -1.103 1 98.62 89 GLU A C 1
ATOM 724 O O . GLU A 1 89 ? 11.547 -41.562 -1.16 1 98.62 89 GLU A O 1
ATOM 729 N N . ALA A 1 90 ? 9.766 -40.438 -1.943 1 98.69 90 ALA A N 1
ATOM 730 C CA . ALA A 1 90 ? 10.5 -39.844 -3.066 1 98.69 90 ALA A CA 1
ATOM 731 C C . ALA A 1 90 ? 11.195 -38.562 -2.66 1 98.69 90 ALA A C 1
ATOM 733 O O . ALA A 1 90 ? 11.82 -37.906 -3.492 1 98.69 90 ALA A O 1
ATOM 734 N N . GLY A 1 91 ? 11.102 -38.156 -1.403 1 98.25 91 GLY A N 1
ATOM 735 C CA . GLY A 1 91 ? 11.719 -36.906 -0.925 1 98.25 91 GLY A CA 1
ATOM 736 C C . GLY A 1 91 ? 10.945 -35.688 -1.319 1 98.25 91 GLY A C 1
ATOM 737 O O . GLY A 1 91 ? 11.523 -34.594 -1.439 1 98.25 91 GLY A O 1
ATOM 738 N N . ILE A 1 92 ? 9.672 -35.781 -1.6 1 98.88 92 ILE A N 1
ATOM 739 C CA . ILE A 1 92 ? 8.844 -34.656 -2.047 1 98.88 92 ILE A CA 1
ATOM 740 C C . ILE A 1 92 ? 7.816 -34.312 -0.972 1 98.88 92 ILE A C 1
ATOM 742 O O . ILE A 1 92 ? 7.062 -35.188 -0.527 1 98.88 92 ILE A O 1
ATOM 746 N N . HIS A 1 93 ? 7.797 -33.062 -0.511 1 98.88 93 HIS A N 1
ATOM 747 C CA . HIS A 1 93 ? 6.816 -32.562 0.453 1 98.88 93 HIS A CA 1
ATOM 748 C C . HIS A 1 93 ? 5.48 -32.281 -0.22 1 98.88 93 HIS A C 1
ATOM 750 O O . HIS A 1 93 ? 5.438 -31.938 -1.407 1 98.88 93 HIS A O 1
ATOM 756 N N . VAL A 1 94 ? 4.398 -32.406 0.501 1 98.94 94 VAL A N 1
ATOM 757 C CA . VAL A 1 94 ? 3.062 -32.219 -0.063 1 98.94 94 VAL A CA 1
ATOM 758 C C . VAL A 1 94 ? 2.375 -31.031 0.595 1 98.94 94 VAL A C 1
ATOM 760 O O . VAL A 1 94 ? 2.209 -31 1.817 1 98.94 94 VAL A O 1
ATOM 763 N N . ILE A 1 95 ? 2.012 -30.047 -0.157 1 98.88 95 ILE A N 1
ATOM 764 C CA . ILE A 1 95 ? 1.244 -28.875 0.248 1 98.88 95 ILE A CA 1
ATOM 765 C C . ILE A 1 95 ? -0.164 -28.953 -0.336 1 98.88 95 ILE A C 1
ATOM 767 O O . ILE A 1 95 ? -0.337 -29.266 -1.517 1 98.88 95 ILE A O 1
ATOM 771 N N . MET A 1 96 ? -1.184 -28.672 0.419 1 98.56 96 MET A N 1
ATOM 772 C CA . MET A 1 96 ? -2.557 -28.734 -0.074 1 98.56 96 MET A CA 1
ATOM 773 C C . MET A 1 96 ? -3.189 -27.344 -0.103 1 98.56 96 MET A C 1
ATOM 775 O O . MET A 1 96 ? -2.932 -26.516 0.776 1 98.56 96 MET A O 1
ATOM 779 N N . ASP A 1 97 ? -3.988 -27.203 -1.06 1 97.94 97 ASP A N 1
ATOM 780 C CA . ASP A 1 97 ? -4.836 -26.016 -1.101 1 97.94 97 ASP A CA 1
ATOM 781 C C . ASP A 1 97 ? -5.828 -26.016 0.06 1 97.94 97 ASP A C 1
ATOM 783 O O . ASP A 1 97 ? -6.43 -27.047 0.374 1 97.94 97 ASP A O 1
ATOM 787 N N . PHE A 1 98 ? -5.914 -24.906 0.644 1 98.44 98 PHE A N 1
ATOM 788 C CA . PHE A 1 98 ? -6.828 -24.75 1.77 1 98.44 98 PHE A CA 1
ATOM 789 C C . PHE A 1 98 ? -7.668 -23.484 1.612 1 98.44 98 PHE A C 1
ATOM 791 O O . PHE A 1 98 ? -7.176 -22.375 1.836 1 98.44 98 PHE A O 1
ATOM 798 N N . VAL A 1 99 ? -8.938 -23.625 1.205 1 98.38 99 VAL A N 1
ATOM 799 C CA . VAL A 1 99 ? -9.867 -22.516 1.034 1 98.38 99 VAL A CA 1
ATOM 800 C C . VAL A 1 99 ? -10.484 -22.156 2.379 1 98.38 99 VAL A C 1
ATOM 802 O O . VAL A 1 99 ? -11.203 -22.953 2.977 1 98.38 99 VAL A O 1
ATOM 805 N N . LEU A 1 100 ? -10.219 -21.031 2.883 1 97.81 100 LEU A N 1
ATOM 806 C CA . LEU A 1 100 ? -10.703 -20.766 4.234 1 97.81 100 LEU A CA 1
ATOM 807 C C . LEU A 1 100 ? -11.641 -19.562 4.25 1 97.81 100 LEU A C 1
ATOM 809 O O . LEU A 1 100 ? -12.227 -19.234 5.289 1 97.81 100 LEU A O 1
ATOM 813 N N . ASN A 1 101 ? -11.828 -18.859 3.133 1 98.44 101 ASN A N 1
ATOM 814 C CA . ASN A 1 101 ? -12.695 -17.688 3.084 1 98.44 101 ASN A CA 1
ATOM 815 C C . ASN A 1 101 ? -14.156 -18.078 2.912 1 98.44 101 ASN A C 1
ATOM 817 O O . ASN A 1 101 ? -15.055 -17.359 3.381 1 98.44 101 ASN A O 1
ATOM 821 N N . HIS A 1 102 ? -14.43 -19.109 2.172 1 98.81 102 HIS A N 1
ATOM 822 C CA . HIS A 1 102 ? -15.789 -19.5 1.798 1 98.81 102 HIS A CA 1
ATOM 823 C C . HIS A 1 102 ? -15.922 -21.031 1.717 1 98.81 102 HIS A C 1
ATOM 825 O O . HIS A 1 102 ? -14.914 -21.734 1.766 1 98.81 102 HIS A O 1
ATOM 831 N N . THR A 1 103 ? -17.188 -21.5 1.716 1 98.81 103 THR A N 1
ATOM 832 C CA . THR A 1 103 ? -17.5 -22.891 1.407 1 98.81 103 THR A CA 1
ATOM 833 C C . THR A 1 103 ? -18.438 -22.984 0.203 1 98.81 103 THR A C 1
ATOM 835 O O . THR A 1 103 ? -18.844 -21.953 -0.35 1 98.81 103 THR A O 1
ATOM 838 N N . SER A 1 104 ? -18.703 -24.156 -0.229 1 98.75 104 SER A N 1
ATOM 839 C CA . SER A 1 104 ? -19.781 -24.375 -1.182 1 98.75 104 SER A CA 1
ATOM 840 C C . SER A 1 104 ? -21.141 -24.047 -0.562 1 98.75 104 SER A C 1
ATOM 842 O O . SER A 1 104 ? -21.328 -24.203 0.645 1 98.75 104 SER A O 1
ATOM 844 N N . ASP A 1 105 ? -22.062 -23.625 -1.445 1 98.62 105 ASP A N 1
ATOM 845 C CA . ASP A 1 105 ? -23.438 -23.453 -0.99 1 98.62 105 ASP A CA 1
ATOM 846 C C . ASP A 1 105 ? -24.078 -24.797 -0.662 1 98.62 105 ASP A C 1
ATOM 848 O O . ASP A 1 105 ? -25.141 -24.844 -0.04 1 98.62 105 ASP A O 1
ATOM 852 N N . GLN A 1 106 ? -23.375 -25.891 -1.015 1 98.44 106 GLN A N 1
ATOM 853 C CA . GLN A 1 106 ? -23.859 -27.234 -0.717 1 98.44 106 GLN A CA 1
ATOM 854 C C . GLN A 1 106 ? -23.234 -27.781 0.557 1 98.44 106 GLN A C 1
ATOM 856 O O . GLN A 1 106 ? -23.531 -28.906 0.976 1 98.44 106 GLN A O 1
ATOM 861 N N . HIS A 1 107 ? -22.359 -27.047 1.191 1 98.69 107 HIS A N 1
ATOM 862 C CA . HIS A 1 107 ? -21.797 -27.438 2.479 1 98.69 107 HIS A CA 1
ATOM 863 C C . HIS A 1 107 ? -22.891 -27.578 3.533 1 98.69 107 HIS A C 1
ATOM 865 O O . HIS A 1 107 ? -23.812 -26.766 3.592 1 98.69 107 HIS A O 1
ATOM 871 N N . PRO A 1 108 ? -22.75 -28.562 4.434 1 98.31 108 PRO A N 1
ATOM 872 C CA . PRO A 1 108 ? -23.797 -28.781 5.438 1 98.31 108 PRO A CA 1
ATOM 873 C C . PRO A 1 108 ? -24.047 -27.547 6.301 1 98.31 108 PRO A C 1
ATOM 875 O O . PRO A 1 108 ? -25.188 -27.25 6.652 1 98.31 108 PRO A O 1
ATOM 878 N N . TRP A 1 109 ? -22.984 -26.797 6.645 1 98.56 109 TRP A N 1
ATOM 879 C CA . TRP A 1 109 ? -23.156 -25.578 7.434 1 98.56 109 TRP A CA 1
ATOM 880 C C . TRP A 1 109 ? -24.094 -24.609 6.746 1 98.56 109 TRP A C 1
ATOM 882 O O . TRP A 1 109 ? -25.031 -24.078 7.375 1 98.56 109 TRP A O 1
ATOM 892 N N . PHE A 1 110 ? -23.969 -24.422 5.461 1 98.75 110 PHE A N 1
ATOM 893 C CA . PHE A 1 110 ? -24.766 -23.438 4.738 1 98.75 110 PHE A CA 1
ATOM 894 C C . PHE A 1 110 ? -26.172 -23.953 4.488 1 98.75 110 PHE A C 1
ATOM 896 O O . PHE A 1 110 ? -27.141 -23.203 4.605 1 98.75 110 PHE A O 1
ATOM 903 N N . GLN A 1 111 ? -26.25 -25.234 4.07 1 98.44 111 GLN A N 1
ATOM 904 C CA . GLN A 1 111 ? -27.562 -25.844 3.844 1 98.44 111 GLN A CA 1
ATOM 905 C C . GLN A 1 111 ? -28.438 -25.719 5.082 1 98.44 111 GLN A C 1
ATOM 907 O O . GLN A 1 111 ? -29.625 -25.406 4.969 1 98.44 111 GLN A O 1
ATOM 912 N N . ASP A 1 112 ? -27.812 -25.969 6.223 1 98.38 112 ASP A N 1
ATOM 913 C CA . ASP A 1 112 ? -28.562 -25.828 7.469 1 98.38 112 ASP A CA 1
ATOM 914 C C . ASP A 1 112 ? -28.922 -24.359 7.723 1 98.38 112 ASP A C 1
ATOM 916 O O . ASP A 1 112 ? -30.047 -24.062 8.148 1 98.38 112 ASP A O 1
ATOM 920 N N . ALA A 1 113 ? -28.047 -23.453 7.441 1 98.12 113 ALA A N 1
ATOM 921 C CA . ALA A 1 113 ? -28.203 -22.016 7.695 1 98.12 113 ALA A CA 1
ATOM 922 C C . ALA A 1 113 ? -29.359 -21.438 6.863 1 98.12 113 ALA A C 1
ATOM 924 O O . ALA A 1 113 ? -30.047 -20.516 7.301 1 98.12 113 ALA A O 1
ATOM 925 N N . ILE A 1 114 ? -29.594 -21.969 5.648 1 97.75 114 ILE A N 1
ATOM 926 C CA . ILE A 1 114 ? -30.594 -21.375 4.762 1 97.75 114 ILE A CA 1
ATOM 927 C C . ILE A 1 114 ? -31.938 -22.094 4.934 1 97.75 114 ILE A C 1
ATOM 929 O O . ILE A 1 114 ? -32.969 -21.594 4.469 1 97.75 114 ILE A O 1
ATOM 933 N N . LYS A 1 115 ? -31.938 -23.234 5.531 1 96.5 115 LYS A N 1
ATOM 934 C CA . LYS A 1 115 ? -33.188 -23.953 5.797 1 96.5 115 LYS A CA 1
ATOM 935 C C . LYS A 1 115 ? -33.844 -23.438 7.07 1 96.5 115 LYS A C 1
ATOM 937 O O . LYS A 1 115 ? -35.094 -23.469 7.184 1 96.5 115 LYS A O 1
ATOM 942 N N . ASN A 1 116 ? -33 -23.016 8.047 1 94.81 116 ASN A N 1
ATOM 943 C CA . ASN A 1 116 ? -33.5 -22.562 9.352 1 94.81 116 ASN A CA 1
ATOM 944 C C . ASN A 1 116 ? -32.75 -21.312 9.82 1 94.81 116 ASN A C 1
ATOM 946 O O . ASN A 1 116 ? -31.625 -21.406 10.336 1 94.81 116 ASN A O 1
ATOM 950 N N . PRO A 1 117 ? -33.375 -20.219 9.82 1 94.25 117 PRO A N 1
ATOM 951 C CA . PRO A 1 117 ? -32.719 -18.984 10.234 1 94.25 117 PRO A CA 1
ATOM 952 C C . PRO A 1 117 ? -32.281 -19.016 11.695 1 94.25 117 PRO A C 1
ATOM 954 O O . PRO A 1 117 ? -31.453 -18.203 12.109 1 94.25 117 PRO A O 1
ATOM 957 N N . ASP A 1 118 ? -32.75 -19.969 12.492 1 95.12 118 ASP A N 1
ATOM 958 C CA . ASP A 1 118 ? -32.344 -20.078 13.898 1 95.12 118 ASP A CA 1
ATOM 959 C C . ASP A 1 118 ? -31.25 -21.125 14.086 1 95.12 118 ASP A C 1
ATOM 961 O O . ASP A 1 118 ? -30.859 -21.438 15.219 1 95.12 118 ASP A O 1
ATOM 965 N N . SER A 1 119 ? -30.797 -21.578 12.977 1 96.31 119 SER A N 1
ATOM 966 C CA . SER A 1 119 ? -29.734 -22.562 13.008 1 96.31 119 SER A CA 1
ATOM 967 C C . SER A 1 119 ? -28.484 -22.031 13.711 1 96.31 119 SER A C 1
ATOM 969 O O . SER A 1 119 ? -28.188 -20.828 13.602 1 96.31 119 SER A O 1
ATOM 971 N N . ILE A 1 120 ? -27.734 -22.875 14.383 1 95.06 120 ILE A N 1
ATOM 972 C CA . ILE A 1 120 ? -26.469 -22.484 14.992 1 95.06 120 ILE A CA 1
ATOM 973 C C . ILE A 1 120 ? -25.469 -22.094 13.906 1 95.06 120 ILE A C 1
ATOM 975 O O . ILE A 1 120 ? -24.516 -21.375 14.164 1 95.06 120 ILE A O 1
ATOM 979 N N . TYR A 1 121 ? -25.688 -22.547 12.672 1 97.94 121 TYR A N 1
ATOM 980 C CA . TYR A 1 121 ? -24.766 -22.297 11.578 1 97.94 121 TYR A CA 1
ATOM 981 C C . TYR A 1 121 ? -25.109 -21 10.852 1 97.94 121 TYR A C 1
ATOM 983 O O . TYR A 1 121 ? -24.406 -20.594 9.93 1 97.94 121 TYR A O 1
ATOM 991 N N . ARG A 1 122 ? -26.188 -20.422 11.219 1 98.12 122 ARG A N 1
ATOM 992 C CA . ARG A 1 122 ? -26.578 -19.156 10.586 1 98.12 122 ARG A CA 1
ATOM 993 C C . ARG A 1 122 ? -25.453 -18.125 10.688 1 98.12 122 ARG A C 1
ATOM 995 O O . ARG A 1 122 ? -25.109 -17.469 9.703 1 98.12 122 ARG A O 1
ATOM 1002 N N . ASP A 1 123 ? -24.797 -18.141 11.836 1 98.19 123 ASP A N 1
ATOM 1003 C CA . ASP A 1 123 ? -23.75 -17.141 12.094 1 98.19 123 ASP A CA 1
ATOM 1004 C C . ASP A 1 123 ? -22.391 -17.625 11.578 1 98.19 123 ASP A C 1
ATOM 1006 O O . ASP A 1 123 ? -21.375 -16.953 11.781 1 98.19 123 ASP A O 1
ATOM 1010 N N . TYR A 1 124 ? -22.328 -18.781 10.953 1 98.75 124 TYR A N 1
ATOM 1011 C CA . TYR A 1 124 ? -21.125 -19.203 10.258 1 98.75 124 TYR A CA 1
ATOM 1012 C C . TYR A 1 124 ? -20.953 -18.453 8.953 1 98.75 124 TYR A C 1
ATOM 1014 O O . TYR A 1 124 ? -19.859 -18.469 8.359 1 98.75 124 TYR A O 1
ATOM 1022 N N . TYR A 1 125 ? -22 -17.859 8.547 1 98.81 125 TYR A N 1
ATOM 1023 C CA . TYR A 1 125 ? -22 -17.094 7.309 1 98.81 125 TYR A CA 1
ATOM 1024 C C . TYR A 1 125 ? -22.453 -15.656 7.551 1 98.81 125 TYR A C 1
ATOM 1026 O O . TYR A 1 125 ? -22.797 -15.289 8.68 1 98.81 125 TYR A O 1
ATOM 1034 N N . ILE A 1 126 ? -22.406 -14.82 6.531 1 98.81 126 ILE A N 1
ATOM 1035 C CA . ILE A 1 126 ? -22.734 -13.406 6.664 1 98.81 126 ILE A CA 1
ATOM 1036 C C . ILE A 1 126 ? -24.062 -13.117 5.996 1 98.81 126 ILE A C 1
ATOM 1038 O O . ILE A 1 126 ? -24.203 -13.227 4.777 1 98.81 126 ILE A O 1
ATOM 1042 N N . PHE A 1 127 ? -25.047 -12.883 6.746 1 98.5 127 PHE A N 1
ATOM 1043 C CA . PHE A 1 127 ? -26.359 -12.453 6.277 1 98.5 127 PHE A CA 1
ATOM 1044 C C . PHE A 1 127 ? -26.641 -11.016 6.688 1 98.5 127 PHE A C 1
ATOM 1046 O O . PHE A 1 127 ? -26.359 -10.617 7.82 1 98.5 127 PHE A O 1
ATOM 1053 N N . ALA A 1 128 ? -27.062 -10.211 5.758 1 98.31 128 ALA A N 1
ATOM 1054 C CA . ALA A 1 128 ? -27.375 -8.812 6.043 1 98.31 128 ALA A CA 1
ATOM 1055 C C . ALA A 1 128 ? -28.406 -8.266 5.07 1 98.31 128 ALA A C 1
ATOM 1057 O O . ALA A 1 128 ? -28.859 -8.977 4.172 1 98.31 128 ALA A O 1
ATOM 1058 N N . GLY A 1 129 ? -28.766 -7.074 5.242 1 97.19 129 GLY A N 1
ATOM 1059 C CA . GLY A 1 129 ? -29.828 -6.48 4.461 1 97.19 129 GLY A CA 1
ATOM 1060 C C . GLY A 1 129 ? -31.203 -6.691 5.074 1 97.19 129 GLY A C 1
ATOM 1061 O O . GLY A 1 129 ? -31.344 -7.395 6.078 1 97.19 129 GLY A O 1
ATOM 1062 N N . LYS A 1 130 ? -32.281 -6.027 4.508 1 96.38 130 LYS A N 1
ATOM 1063 C CA . LYS A 1 130 ? -33.656 -6.113 4.965 1 96.38 130 LYS A CA 1
ATOM 1064 C C . LYS A 1 130 ? -34.625 -5.703 3.863 1 96.38 130 LYS A C 1
ATOM 1066 O O . LYS A 1 130 ? -34.281 -4.914 2.982 1 96.38 130 LYS A O 1
ATOM 1071 N N . ASN A 1 131 ? -35.781 -6.293 3.889 1 96.94 131 ASN A N 1
ATOM 1072 C CA . ASN A 1 131 ? -36.875 -5.945 2.963 1 96.94 131 ASN A CA 1
ATOM 1073 C C . ASN A 1 131 ? -36.406 -6.062 1.511 1 96.94 131 ASN A C 1
ATOM 1075 O O . ASN A 1 131 ? -36.656 -5.168 0.702 1 96.94 131 ASN A O 1
ATOM 1079 N N . ASN A 1 132 ? -35.531 -7.066 1.272 1 96.62 132 ASN A N 1
ATOM 1080 C CA . ASN A 1 132 ? -35.031 -7.406 -0.058 1 96.62 132 ASN A CA 1
ATOM 1081 C C . ASN A 1 132 ? -34.188 -6.293 -0.637 1 96.62 132 ASN A C 1
ATOM 1083 O O . ASN A 1 132 ? -34.188 -6.047 -1.844 1 96.62 132 ASN A O 1
ATOM 1087 N N . GLN A 1 133 ? -33.594 -5.566 0.239 1 96.62 133 GLN A N 1
ATOM 1088 C CA . GLN A 1 133 ? -32.625 -4.566 -0.184 1 96.62 133 GLN A CA 1
ATOM 1089 C C . GLN A 1 133 ? -31.188 -4.961 0.229 1 96.62 133 GLN A C 1
ATOM 1091 O O . GLN A 1 133 ? -30.953 -5.305 1.388 1 96.62 133 GLN A O 1
ATOM 1096 N N . ARG A 1 134 ? -30.25 -4.891 -0.692 1 97.25 134 ARG A N 1
ATOM 1097 C CA . ARG A 1 134 ? -28.844 -5.199 -0.418 1 97.25 134 ARG A CA 1
ATOM 1098 C C . ARG A 1 134 ? -28.25 -4.199 0.568 1 97.25 134 ARG A C 1
ATOM 1100 O O . ARG A 1 134 ? -28.625 -3.025 0.575 1 97.25 134 ARG A O 1
ATOM 1107 N N . PRO A 1 135 ? -27.312 -4.637 1.34 1 97.25 135 PRO A N 1
ATOM 1108 C CA . PRO A 1 135 ? -26.719 -3.773 2.359 1 97.25 135 PRO A CA 1
ATOM 1109 C C . PRO A 1 135 ? -25.859 -2.654 1.759 1 97.25 135 PRO A C 1
ATOM 1111 O O . PRO A 1 135 ? -25.719 -1.594 2.369 1 97.25 135 PRO A O 1
ATOM 1114 N N . ASN A 1 136 ? -25.219 -2.885 0.641 1 97.38 136 ASN A N 1
ATOM 1115 C CA . ASN A 1 136 ? -24.266 -1.95 0.041 1 97.38 136 ASN A CA 1
ATOM 1116 C C . ASN A 1 136 ? -24.094 -2.221 -1.449 1 97.38 136 ASN A C 1
ATOM 1118 O O . ASN A 1 136 ? -24.766 -3.076 -2.02 1 97.38 136 ASN A O 1
ATOM 1122 N N . ASN A 1 137 ? -23.172 -1.458 -2.088 1 97.38 137 ASN A N 1
ATOM 1123 C CA . ASN A 1 137 ? -23.016 -1.513 -3.537 1 97.38 137 ASN A CA 1
ATOM 1124 C C . ASN A 1 137 ? -21.797 -2.326 -3.936 1 97.38 137 ASN A C 1
ATOM 1126 O O . ASN A 1 137 ? -21.266 -2.158 -5.035 1 97.38 137 ASN A O 1
ATOM 1130 N N . TRP A 1 138 ? -21.312 -3.205 -3.043 1 98.19 138 TRP A N 1
ATOM 1131 C CA . TRP A 1 138 ? -20.078 -3.934 -3.305 1 98.19 138 TRP A CA 1
ATOM 1132 C C . TRP A 1 138 ? -20.266 -4.969 -4.406 1 98.19 138 TRP A C 1
ATOM 1134 O O . TRP A 1 138 ? -21.344 -5.574 -4.512 1 98.19 138 TRP A O 1
ATOM 1144 N N . GLY A 1 139 ? -19.188 -5.133 -5.199 1 97.19 139 GLY A N 1
ATOM 1145 C CA . GLY A 1 139 ? -19.234 -6.074 -6.309 1 97.19 139 GLY A CA 1
ATOM 1146 C C . GLY A 1 139 ? -18.359 -7.297 -6.086 1 97.19 139 GLY A C 1
ATOM 1147 O O . GLY A 1 139 ? -17.344 -7.227 -5.387 1 97.19 139 GLY A O 1
ATOM 1148 N N . SER A 1 140 ? -18.781 -8.438 -6.688 1 96.25 140 SER A N 1
ATOM 1149 C CA . SER A 1 140 ? -18.062 -9.695 -6.656 1 96.25 140 SER A CA 1
ATOM 1150 C C . SER A 1 140 ? -16.922 -9.703 -7.664 1 96.25 140 SER A C 1
ATOM 1152 O O . SER A 1 140 ? -17.016 -9.07 -8.719 1 96.25 140 SER A O 1
ATOM 1154 N N . PHE A 1 141 ? -15.859 -10.469 -7.426 1 93.06 141 PHE A N 1
ATOM 1155 C CA . PHE A 1 141 ? -14.75 -10.609 -8.359 1 93.06 141 PHE A CA 1
ATOM 1156 C C . PHE A 1 141 ? -15.195 -11.359 -9.609 1 93.06 141 PHE A C 1
ATOM 1158 O O . PHE A 1 141 ? -14.555 -11.258 -10.656 1 93.06 141 PHE A O 1
ATOM 1165 N N . PHE A 1 142 ? -16.25 -12.141 -9.469 1 91.38 142 PHE A N 1
ATOM 1166 C CA . PHE A 1 142 ? -16.719 -12.93 -10.602 1 91.38 142 PHE A CA 1
ATOM 1167 C C . PHE A 1 142 ? -17.891 -12.258 -11.281 1 91.38 142 PHE A C 1
ATOM 1169 O O . PHE A 1 142 ? -18.609 -12.883 -12.07 1 91.38 142 PHE A O 1
ATOM 1176 N N . GLY A 1 143 ? -18.203 -11.008 -10.953 1 88.75 143 GLY A N 1
ATOM 1177 C CA . GLY A 1 143 ? -19.25 -10.234 -11.586 1 88.75 143 GLY A CA 1
ATOM 1178 C C . GLY A 1 143 ? -20.516 -10.125 -10.742 1 88.75 143 GLY A C 1
ATOM 1179 O O . GLY A 1 143 ? -20.828 -11.047 -9.984 1 88.75 143 GLY A O 1
ATOM 1180 N N . GLY A 1 144 ? -21.141 -9.047 -10.828 1 93.62 144 GLY A N 1
ATOM 1181 C CA . GLY A 1 144 ? -22.359 -8.805 -10.078 1 93.62 144 GLY A CA 1
ATOM 1182 C C . GLY A 1 144 ? -22.125 -8.367 -8.648 1 93.62 144 GLY A C 1
ATOM 1183 O O . GLY A 1 144 ? -21.016 -7.961 -8.305 1 93.62 144 GLY A O 1
ATOM 1184 N N . SER A 1 145 ? -23.156 -8.43 -7.852 1 97.25 145 SER A N 1
ATOM 1185 C CA . SER A 1 145 ? -23.094 -8.023 -6.453 1 97.25 145 SER A CA 1
ATOM 1186 C C . SER A 1 145 ? -22.5 -9.117 -5.582 1 97.25 145 SER A C 1
ATOM 1188 O O . SER A 1 145 ? -22.609 -10.305 -5.887 1 97.25 145 SER A O 1
ATOM 1190 N N . VAL A 1 146 ? -21.938 -8.742 -4.473 1 98.56 146 VAL A N 1
ATOM 1191 C CA . VAL A 1 146 ? -21.438 -9.695 -3.484 1 98.56 146 VAL A CA 1
ATOM 1192 C C . VAL A 1 146 ? -22.609 -10.281 -2.695 1 98.56 146 VAL A C 1
ATOM 1194 O O . VAL A 1 146 ? -22.422 -11.172 -1.867 1 98.56 146 VAL A O 1
ATOM 1197 N N . TRP A 1 147 ? -23.859 -9.797 -2.91 1 98.62 147 TRP A N 1
ATOM 1198 C CA . TRP A 1 147 ? -25.031 -10.164 -2.119 1 98.62 147 TRP A CA 1
ATOM 1199 C C . TRP A 1 147 ? -26.016 -10.984 -2.949 1 98.62 147 TRP A C 1
ATOM 1201 O O . TRP A 1 147 ? -26.422 -10.562 -4.039 1 98.62 147 TRP A O 1
ATOM 1211 N N . GLU A 1 148 ? -26.406 -12.109 -2.516 1 98.31 148 GLU A N 1
ATOM 1212 C CA . GLU A 1 148 ? -27.438 -12.961 -3.09 1 98.31 148 GLU A CA 1
ATOM 1213 C C . GLU A 1 148 ? -28.594 -13.172 -2.105 1 98.31 148 GLU A C 1
ATOM 1215 O O . GLU A 1 148 ? -28.359 -13.312 -0.902 1 98.31 148 GLU A O 1
ATOM 1220 N N . LYS A 1 149 ? -29.828 -13.234 -2.578 1 98.06 149 LYS A N 1
ATOM 1221 C CA . LYS A 1 149 ? -31 -13.352 -1.718 1 98.06 149 LYS A CA 1
ATOM 1222 C C . LYS A 1 149 ? -30.922 -14.594 -0.84 1 98.06 149 LYS A C 1
ATOM 1224 O O . LYS A 1 149 ? -30.5 -15.664 -1.304 1 98.06 149 LYS A O 1
ATOM 1229 N N . ASP A 1 150 ? -31.281 -14.453 0.408 1 97.94 150 ASP A N 1
ATOM 1230 C CA . ASP A 1 150 ? -31.391 -15.578 1.335 1 97.94 150 ASP A CA 1
ATOM 1231 C C . ASP A 1 150 ? -32.5 -16.547 0.9 1 97.94 150 ASP A C 1
ATOM 1233 O O . ASP A 1 150 ? -33.656 -16.203 0.888 1 97.94 150 ASP A O 1
ATOM 1237 N N . PRO A 1 151 ? -32.125 -17.766 0.616 1 96.81 151 PRO A N 1
ATOM 1238 C CA . PRO A 1 151 ? -33.125 -18.719 0.17 1 96.81 151 PRO A CA 1
ATOM 1239 C C . PRO A 1 151 ? -34.219 -18.984 1.224 1 96.81 151 PRO A C 1
ATOM 1241 O O . PRO A 1 151 ? -35.312 -19.469 0.896 1 96.81 151 PRO A O 1
ATOM 1244 N N . ALA A 1 152 ? -33.969 -18.641 2.412 1 96.38 152 ALA A N 1
ATOM 1245 C CA . ALA A 1 152 ? -34.938 -18.859 3.488 1 96.38 152 ALA A CA 1
ATOM 1246 C C . ALA A 1 152 ? -36.062 -17.828 3.438 1 96.38 152 ALA A C 1
ATOM 1248 O O . ALA A 1 152 ? -37.031 -17.906 4.199 1 96.38 152 ALA A O 1
ATOM 1249 N N . GLY A 1 153 ? -35.906 -16.859 2.609 1 96 153 GLY A N 1
ATOM 1250 C CA . GLY A 1 153 ? -36.969 -15.875 2.406 1 96 153 GLY A CA 1
ATOM 1251 C C . GLY A 1 153 ? -37.062 -14.859 3.531 1 96 153 GLY A C 1
ATOM 1252 O O . GLY A 1 153 ? -38.156 -14.367 3.838 1 96 153 GLY A O 1
ATOM 1253 N N . THR A 1 154 ? -36 -14.609 4.164 1 96.56 154 THR A N 1
ATOM 1254 C CA . THR A 1 154 ? -36 -13.711 5.316 1 96.56 154 THR A CA 1
ATOM 1255 C C . THR A 1 154 ? -36.062 -12.25 4.867 1 96.56 154 THR A C 1
ATOM 1257 O O . THR A 1 154 ? -36.25 -11.352 5.688 1 96.56 154 THR A O 1
ATOM 1260 N N . GLY A 1 155 ? -35.812 -12.039 3.533 1 97.31 155 GLY A N 1
ATOM 1261 C CA . GLY A 1 155 ? -35.656 -10.68 3.049 1 97.31 155 GLY A CA 1
ATOM 1262 C C . GLY A 1 155 ? -34.25 -10.164 3.15 1 97.31 155 GLY A C 1
ATOM 1263 O O . GLY A 1 155 ? -33.938 -9.055 2.701 1 97.31 155 GLY A O 1
ATOM 1264 N N . GLN A 1 156 ? -33.344 -10.977 3.695 1 98 156 GLN A N 1
ATOM 1265 C CA . GLN A 1 156 ? -31.922 -10.672 3.766 1 98 156 GLN A CA 1
ATOM 1266 C C . GLN A 1 156 ? -31.156 -11.281 2.588 1 98 156 GLN A C 1
ATOM 1268 O O . GLN A 1 156 ? -31.766 -11.883 1.699 1 98 156 GLN A O 1
ATOM 1273 N N . PHE A 1 157 ? -29.906 -11.008 2.539 1 98.62 157 PHE A N 1
ATOM 1274 C CA . PHE A 1 157 ? -28.969 -11.539 1.544 1 98.62 157 PHE A CA 1
ATOM 1275 C C . PHE A 1 157 ? -27.781 -12.211 2.217 1 98.62 157 PHE A C 1
ATOM 1277 O O . PHE A 1 157 ? -27.438 -11.875 3.348 1 98.62 157 PHE A O 1
ATOM 1284 N N . TYR A 1 158 ? -27.219 -13.172 1.633 1 98.75 158 TYR A N 1
ATOM 1285 C CA . TYR A 1 158 ? -25.953 -13.695 2.127 1 98.75 158 TYR A CA 1
ATOM 1286 C C . TYR A 1 158 ? -24.781 -13.203 1.278 1 98.75 158 TYR A C 1
ATOM 1288 O O . TYR A 1 158 ? -24.953 -12.922 0.088 1 98.75 158 TYR A O 1
ATOM 1296 N N . PHE A 1 159 ? -23.656 -13.016 1.868 1 98.81 159 PHE A N 1
ATOM 1297 C CA . PHE A 1 159 ? -22.453 -12.445 1.263 1 98.81 159 PHE A CA 1
ATOM 1298 C C . PHE A 1 159 ? -21.672 -13.508 0.517 1 98.81 159 PHE A C 1
ATOM 1300 O O . PHE A 1 159 ? -21.5 -14.625 1.015 1 98.81 159 PHE A O 1
ATOM 1307 N N . HIS A 1 160 ? -21.188 -13.211 -0.661 1 98.69 160 HIS A N 1
ATOM 1308 C CA . HIS A 1 160 ? -20.281 -14.031 -1.447 1 98.69 160 HIS A CA 1
ATOM 1309 C C . HIS A 1 160 ? -19.328 -13.164 -2.266 1 98.69 160 HIS A C 1
ATOM 1311 O O . HIS A 1 160 ? -19.766 -12.453 -3.18 1 98.69 160 HIS A O 1
ATOM 1317 N N . LEU A 1 161 ? -18.078 -13.227 -2.057 1 98.19 161 LEU A N 1
ATOM 1318 C CA . LEU A 1 161 ? -17.109 -12.367 -2.717 1 98.19 161 LEU A CA 1
ATOM 1319 C C . LEU A 1 161 ? -16.828 -12.852 -4.137 1 98.19 161 LEU A C 1
ATOM 1321 O O . LEU A 1 161 ? -16.484 -12.055 -5.012 1 98.19 161 LEU A O 1
ATOM 1325 N N . PHE A 1 162 ? -16.938 -14.133 -4.336 1 96.69 162 PHE A N 1
ATOM 1326 C CA . PHE A 1 162 ? -16.703 -14.75 -5.637 1 96.69 162 PHE A CA 1
ATOM 1327 C C . PHE A 1 162 ? -18.016 -15.234 -6.246 1 96.69 162 PHE A C 1
ATOM 1329 O O . PHE A 1 162 ? -18.969 -14.453 -6.398 1 96.69 162 PHE A O 1
ATOM 1336 N N . ASP A 1 163 ? -18.172 -16.484 -6.621 1 96.38 163 ASP A N 1
ATOM 1337 C CA . ASP A 1 163 ? -19.406 -17.016 -7.172 1 96.38 163 ASP A CA 1
ATOM 1338 C C . ASP A 1 163 ? -20.5 -17.078 -6.109 1 96.38 163 ASP A C 1
ATOM 1340 O O . ASP A 1 163 ? -20.219 -17.328 -4.934 1 96.38 163 ASP A O 1
ATOM 1344 N N . LYS A 1 164 ? -21.75 -16.844 -6.48 1 97.19 164 LYS A N 1
ATOM 1345 C CA . LYS A 1 164 ? -22.859 -16.875 -5.531 1 97.19 164 LYS A CA 1
ATOM 1346 C C . LYS A 1 164 ? -22.969 -18.234 -4.855 1 97.19 164 LYS A C 1
ATOM 1348 O O . LYS A 1 164 ? -23.5 -18.344 -3.754 1 97.19 164 LYS A O 1
ATOM 1353 N N . ARG A 1 165 ? -22.469 -19.312 -5.438 1 98.19 165 ARG A N 1
ATOM 1354 C CA . ARG A 1 165 ? -22.484 -20.656 -4.867 1 98.19 165 ARG A CA 1
ATOM 1355 C C . ARG A 1 165 ? -21.297 -20.859 -3.934 1 98.19 165 ARG A C 1
ATOM 1357 O O . ARG A 1 165 ? -21.031 -21.984 -3.488 1 98.19 165 ARG A O 1
ATOM 1364 N N . MET A 1 166 ? -20.5 -19.75 -3.578 1 98.69 166 MET A N 1
ATOM 1365 C CA . MET A 1 166 ? -19.375 -19.719 -2.643 1 98.69 166 MET A CA 1
ATOM 1366 C C . MET A 1 166 ? -19.625 -18.703 -1.533 1 98.69 166 MET A C 1
ATOM 1368 O O . MET A 1 166 ? -18.891 -17.719 -1.415 1 98.69 166 MET A O 1
ATOM 1372 N N . PRO A 1 167 ? -20.625 -19.016 -0.662 1 98.81 167 PRO A N 1
ATOM 1373 C CA . PRO A 1 167 ? -20.906 -18.078 0.427 1 98.81 167 PRO A CA 1
ATOM 1374 C C . PRO A 1 167 ? -19.719 -17.906 1.368 1 98.81 167 PRO A C 1
ATOM 1376 O O . PRO A 1 167 ? -19.062 -18.891 1.733 1 98.81 167 PRO A O 1
ATOM 1379 N N . ASP A 1 168 ? -19.406 -16.688 1.736 1 98.88 168 ASP A N 1
ATOM 1380 C CA . ASP A 1 168 ? -18.266 -16.375 2.598 1 98.88 168 ASP A CA 1
ATOM 1381 C C . ASP A 1 168 ? -18.547 -16.781 4.043 1 98.88 168 ASP A C 1
ATOM 1383 O O . ASP A 1 168 ? -19.656 -16.578 4.543 1 98.88 168 ASP A O 1
ATOM 1387 N N . LEU A 1 169 ? -17.547 -17.234 4.672 1 98.88 169 LEU A N 1
ATOM 1388 C CA . LEU A 1 169 ? -17.594 -17.531 6.098 1 98.88 169 LEU A CA 1
ATOM 1389 C C . LEU A 1 169 ? -17.453 -16.266 6.922 1 98.88 169 LEU A C 1
ATOM 1391 O O . LEU A 1 169 ? -16.766 -15.32 6.504 1 98.88 169 LEU A O 1
ATOM 1395 N N . ASN A 1 170 ? -18.125 -16.25 8.07 1 98.81 170 ASN A N 1
ATOM 1396 C CA . ASN A 1 170 ? -18.031 -15.164 9.047 1 98.81 170 ASN A CA 1
ATOM 1397 C C . ASN A 1 170 ? -16.922 -15.438 10.07 1 98.81 170 ASN A C 1
ATOM 1399 O O . ASN A 1 170 ? -17.203 -15.961 11.148 1 98.81 170 ASN A O 1
ATOM 1403 N N . TRP A 1 171 ? -15.75 -14.953 9.836 1 98.69 171 TRP A N 1
ATOM 1404 C CA . TRP A 1 171 ? -14.594 -15.234 10.68 1 98.69 171 TRP A CA 1
ATOM 1405 C C . TRP A 1 171 ? -14.664 -14.445 11.984 1 98.69 171 TRP A C 1
ATOM 1407 O O . TRP A 1 171 ? -13.891 -14.695 12.914 1 98.69 171 TRP A O 1
ATOM 1417 N N . LYS A 1 172 ? -15.594 -13.508 12.047 1 97.69 172 LYS A N 1
ATOM 1418 C CA . LYS A 1 172 ? -15.859 -12.883 13.336 1 97.69 172 LYS A CA 1
ATOM 1419 C C . LYS A 1 172 ? -16.328 -13.914 14.359 1 97.69 172 LYS A C 1
ATOM 1421 O O . LYS A 1 172 ? -16.172 -13.719 15.562 1 97.69 172 LYS A O 1
ATOM 1426 N N . ASN A 1 173 ? -16.938 -14.992 13.906 1 98.25 173 ASN A N 1
ATOM 1427 C CA . ASN A 1 173 ? -17.406 -16.094 14.75 1 98.25 173 ASN A CA 1
ATOM 1428 C C . ASN A 1 173 ? -16.266 -17 15.172 1 98.25 173 ASN A C 1
ATOM 1430 O O . ASN A 1 173 ? -15.656 -17.672 14.328 1 98.25 173 ASN A O 1
ATOM 1434 N N . PRO A 1 174 ? -16.016 -17.125 16.438 1 97.81 174 PRO A N 1
ATOM 1435 C CA . PRO A 1 174 ? -14.891 -17.953 16.891 1 97.81 174 PRO A CA 1
ATOM 1436 C C . PRO A 1 174 ? -15.055 -19.422 16.547 1 97.81 174 PRO A C 1
ATOM 1438 O O . PRO A 1 174 ? -14.062 -20.141 16.391 1 97.81 174 PRO A O 1
ATOM 1441 N N . GLU A 1 175 ? -16.281 -19.859 16.391 1 98.19 175 GLU A N 1
ATOM 1442 C CA . GLU A 1 175 ? -16.5 -21.25 16.031 1 98.19 175 GLU A CA 1
ATOM 1443 C C . GLU A 1 175 ? -16.047 -21.547 14.609 1 98.19 175 GLU A C 1
ATOM 1445 O O . GLU A 1 175 ? -15.578 -22.656 14.312 1 98.19 175 GLU A O 1
ATOM 1450 N N . VAL A 1 176 ? -16.188 -20.531 13.734 1 98.69 176 VAL A N 1
ATOM 1451 C CA . VAL A 1 176 ? -15.672 -20.672 12.375 1 98.69 176 VAL A CA 1
ATOM 1452 C C . VAL A 1 176 ? -14.148 -20.797 12.406 1 98.69 176 VAL A C 1
ATOM 1454 O O . VAL A 1 176 ? -13.57 -21.656 11.758 1 98.69 176 VAL A O 1
ATOM 1457 N N . ARG A 1 177 ? -13.453 -19.953 13.211 1 98.56 177 ARG A N 1
ATOM 1458 C CA . ARG A 1 177 ? -12 -20 13.344 1 98.56 177 ARG A CA 1
ATOM 1459 C C . ARG A 1 177 ? -11.539 -21.328 13.898 1 98.56 177 ARG A C 1
ATOM 1461 O O . ARG A 1 177 ? -10.562 -21.906 13.406 1 98.56 177 ARG A O 1
ATOM 1468 N N . HIS A 1 178 ? -12.273 -21.859 14.883 1 98 17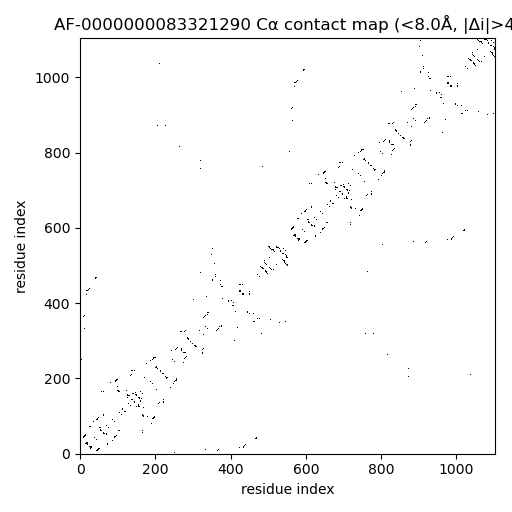8 HIS A N 1
ATOM 1469 C CA . HIS A 1 178 ? -11.953 -23.156 15.477 1 98 178 HIS A CA 1
ATOM 1470 C C . HIS A 1 178 ? -12.133 -24.281 14.469 1 98 178 HIS A C 1
ATOM 1472 O O . HIS A 1 178 ? -11.266 -25.156 14.352 1 98 178 HIS A O 1
ATOM 1478 N N . ALA A 1 179 ? -13.227 -24.203 13.742 1 98.25 179 ALA A N 1
ATOM 1479 C CA . ALA A 1 179 ? -13.508 -25.25 12.758 1 98.25 179 ALA A CA 1
ATOM 1480 C C . ALA A 1 179 ? -12.43 -25.297 11.68 1 98.25 179 ALA A C 1
ATOM 1482 O O . ALA A 1 179 ? -11.977 -26.375 11.297 1 98.25 179 ALA A O 1
ATOM 1483 N N . MET A 1 180 ? -12.008 -24.156 11.227 1 98.44 180 MET A N 1
ATOM 1484 C CA . MET A 1 180 ? -10.984 -24.094 10.188 1 98.44 180 MET A CA 1
ATOM 1485 C C . MET A 1 180 ? -9.648 -24.609 10.711 1 98.44 180 MET A C 1
ATOM 1487 O O . MET A 1 180 ? -8.906 -25.281 9.992 1 98.44 180 MET A O 1
ATOM 1491 N N . SER A 1 181 ? -9.336 -24.312 11.961 1 98.19 181 SER A N 1
ATOM 1492 C CA . SER A 1 181 ? -8.125 -24.844 12.586 1 98.19 181 SER A CA 1
ATOM 1493 C C . SER A 1 181 ? -8.156 -26.359 12.68 1 98.19 181 SER A C 1
ATOM 1495 O O . SER A 1 181 ? -7.156 -27.031 12.422 1 98.19 181 SER A O 1
ATOM 1497 N N . GLU A 1 182 ? -9.312 -26.844 13.008 1 98 182 GLU A N 1
ATOM 1498 C CA . GLU A 1 182 ? -9.469 -28.297 13.133 1 98 182 GLU A CA 1
ATOM 1499 C C . GLU A 1 182 ? -9.289 -28.984 11.781 1 98 182 GLU A C 1
ATOM 1501 O O . GLU A 1 182 ? -8.664 -30.047 11.703 1 98 182 GLU A O 1
ATOM 1506 N N . ILE A 1 183 ? -9.828 -28.375 10.805 1 98.31 183 ILE A N 1
ATOM 1507 C CA . ILE A 1 183 ? -9.703 -28.938 9.461 1 98.31 183 ILE A CA 1
ATOM 1508 C C . ILE A 1 183 ? -8.234 -28.953 9.047 1 98.31 183 ILE A C 1
ATOM 1510 O O . ILE A 1 183 ? -7.738 -29.953 8.539 1 98.31 183 ILE A O 1
ATOM 1514 N N . ALA A 1 184 ? -7.547 -27.844 9.25 1 98.62 184 ALA A N 1
ATOM 1515 C CA . ALA A 1 184 ? -6.129 -27.766 8.906 1 98.62 184 ALA A CA 1
ATOM 1516 C C . ALA A 1 184 ? -5.324 -28.828 9.633 1 98.62 184 ALA A C 1
ATOM 1518 O O . ALA A 1 184 ? -4.512 -29.531 9.023 1 98.62 184 ALA A O 1
ATOM 1519 N N . LYS A 1 185 ? -5.574 -29.031 10.906 1 98.06 185 LYS A N 1
ATOM 1520 C CA . LYS A 1 185 ? -4.84 -29.984 11.734 1 98.06 185 LYS A CA 1
ATOM 1521 C C . LYS A 1 185 ? -5.141 -31.422 11.32 1 98.06 185 LYS A C 1
ATOM 1523 O O . LYS A 1 185 ? -4.27 -32.281 11.391 1 98.06 185 LYS A O 1
ATOM 1528 N N . TYR A 1 186 ? -6.398 -31.656 10.961 1 98.25 186 TYR A N 1
ATOM 1529 C CA . TYR A 1 186 ? -6.777 -32.969 10.484 1 98.25 186 TYR A CA 1
ATOM 1530 C C . TYR A 1 186 ? -5.855 -33.438 9.359 1 98.25 186 TYR A C 1
ATOM 1532 O O . TYR A 1 186 ? -5.352 -34.562 9.375 1 98.25 186 TYR A O 1
ATOM 1540 N N . TRP A 1 187 ? -5.582 -32.562 8.422 1 98.56 187 TRP A N 1
ATOM 1541 C CA . TRP A 1 187 ? -4.785 -32.938 7.262 1 98.56 187 TRP A CA 1
ATOM 1542 C C . TRP A 1 187 ? -3.297 -32.938 7.598 1 98.56 187 TRP A C 1
ATOM 1544 O O . TRP A 1 187 ? -2.539 -33.75 7.078 1 98.56 187 TRP A O 1
ATOM 1554 N N . LEU A 1 188 ? -2.889 -32 8.438 1 98.75 188 LEU A N 1
ATOM 1555 C CA . LEU A 1 188 ? -1.501 -32.031 8.891 1 98.75 188 LEU A CA 1
ATOM 1556 C C . LEU A 1 188 ? -1.195 -33.312 9.648 1 98.75 188 LEU A C 1
ATOM 1558 O O . LEU A 1 188 ? -0.112 -33.875 9.508 1 98.75 188 LEU A O 1
ATOM 1562 N N . GLU A 1 189 ? -2.16 -33.75 10.414 1 98.12 189 GLU A N 1
ATOM 1563 C CA . GLU A 1 189 ? -2.021 -35 11.148 1 98.12 189 GLU A CA 1
ATOM 1564 C C . GLU A 1 189 ? -1.906 -36.188 10.188 1 98.12 189 GLU A C 1
ATOM 1566 O O . GLU A 1 189 ? -1.226 -37.188 10.492 1 98.12 189 GLU A O 1
ATOM 1571 N N . LYS A 1 190 ? -2.5 -36.062 9.047 1 97.62 190 LYS A N 1
ATOM 1572 C CA . LYS A 1 190 ? -2.449 -37.125 8.047 1 97.62 190 LYS A CA 1
ATOM 1573 C C . LYS A 1 190 ? -1.099 -37.125 7.336 1 97.62 190 LYS A C 1
ATOM 1575 O O . LYS A 1 190 ? -0.767 -38.094 6.645 1 97.62 190 LYS A O 1
ATOM 1580 N N . GLY A 1 191 ? -0.371 -36.031 7.438 1 98.12 191 GLY A N 1
ATOM 1581 C CA . GLY A 1 191 ? 1.011 -36.125 6.992 1 98.12 191 GLY A CA 1
ATOM 1582 C C . GLY A 1 191 ? 1.358 -35.094 5.934 1 98.12 191 GLY A C 1
ATOM 1583 O O . GLY A 1 191 ? 2.484 -35.062 5.43 1 98.12 191 GLY A O 1
ATOM 1584 N N . ILE A 1 192 ? 0.433 -34.188 5.543 1 98.62 192 ILE A N 1
ATOM 1585 C CA . ILE A 1 192 ? 0.824 -33.156 4.59 1 98.62 192 ILE A CA 1
ATOM 1586 C C . ILE A 1 192 ? 1.843 -32.219 5.234 1 98.62 192 ILE A C 1
ATOM 1588 O O . ILE A 1 192 ? 1.968 -32.188 6.461 1 98.62 192 ILE A O 1
ATOM 1592 N N . ASP A 1 193 ? 2.578 -31.469 4.414 1 98.81 193 ASP A N 1
ATOM 1593 C CA . ASP A 1 193 ? 3.732 -30.703 4.891 1 98.81 193 ASP A CA 1
ATOM 1594 C C . ASP A 1 193 ? 3.451 -29.203 4.867 1 98.81 193 ASP A C 1
ATOM 1596 O O . ASP A 1 193 ? 4.316 -28.406 5.219 1 98.81 193 ASP A O 1
ATOM 1600 N N . GLY A 1 194 ? 2.309 -28.828 4.434 1 98.69 194 GLY A N 1
ATOM 1601 C CA . GLY A 1 194 ? 1.977 -27.422 4.398 1 98.69 194 GLY A CA 1
ATOM 1602 C C . GLY A 1 194 ? 0.602 -27.141 3.818 1 98.69 194 GLY A C 1
ATOM 1603 O O . GLY A 1 194 ? -0.081 -28.062 3.361 1 98.69 194 GLY A O 1
ATOM 1604 N N . LEU A 1 195 ? 0.196 -25.891 3.9 1 98.81 195 LEU A N 1
ATOM 1605 C CA . LEU A 1 195 ? -1.086 -25.406 3.398 1 98.81 195 LEU A CA 1
ATOM 1606 C C . LEU A 1 195 ? -0.903 -24.141 2.564 1 98.81 195 LEU A C 1
ATOM 1608 O O . LEU A 1 195 ? -0.211 -23.203 2.984 1 98.81 195 LEU A O 1
ATOM 1612 N N . ARG A 1 196 ? -1.391 -24.203 1.373 1 98.81 196 ARG A N 1
ATOM 1613 C CA . ARG A 1 196 ? -1.597 -22.969 0.633 1 98.81 196 ARG A CA 1
ATOM 1614 C C . ARG A 1 196 ? -2.93 -22.328 1.001 1 98.81 196 ARG A C 1
ATOM 1616 O O . ARG A 1 196 ? -3.992 -22.844 0.644 1 98.81 196 ARG A O 1
ATOM 1623 N N . LEU A 1 197 ? -2.891 -21.203 1.72 1 98.69 197 LEU A N 1
ATOM 1624 C CA . LEU A 1 197 ? -4.078 -20.547 2.271 1 98.69 197 LEU A CA 1
ATOM 1625 C C . LEU A 1 197 ? -4.711 -19.609 1.25 1 98.69 197 LEU A C 1
ATOM 1627 O O . LEU A 1 197 ? -4.27 -18.469 1.089 1 98.69 197 LEU A O 1
ATOM 1631 N N . ASP A 1 198 ? -5.773 -20.109 0.701 1 97.94 198 ASP A N 1
ATOM 1632 C CA . ASP A 1 198 ? -6.5 -19.438 -0.373 1 97.94 198 ASP A CA 1
ATOM 1633 C C . ASP A 1 198 ? -7.336 -18.281 0.171 1 97.94 198 ASP A C 1
ATOM 1635 O O . ASP A 1 198 ? -8.039 -18.438 1.17 1 97.94 198 ASP A O 1
ATOM 1639 N N . ALA A 1 199 ? -7.254 -17.094 -0.433 1 97.44 199 ALA A N 1
ATOM 1640 C CA . ALA A 1 199 ? -8.094 -15.93 -0.197 1 97.44 199 ALA A CA 1
ATOM 1641 C C . ALA A 1 199 ? -8.109 -15.555 1.282 1 97.44 199 ALA A C 1
ATOM 1643 O O . ALA A 1 199 ? -9.125 -15.078 1.796 1 97.44 199 ALA A O 1
ATOM 1644 N N . PHE A 1 200 ? -6.992 -15.773 2.006 1 98.56 200 PHE A N 1
ATOM 1645 C CA . PHE A 1 200 ? -6.988 -15.516 3.441 1 98.56 200 PHE A CA 1
ATOM 1646 C C . PHE A 1 200 ? -7.102 -14.023 3.723 1 98.56 200 PHE A C 1
ATOM 1648 O O . PHE A 1 200 ? -7.605 -13.617 4.77 1 98.56 200 PHE A O 1
ATOM 1655 N N . ILE A 1 201 ? -6.695 -13.172 2.762 1 98.56 201 ILE A N 1
ATOM 1656 C CA . ILE A 1 201 ? -6.676 -11.734 2.979 1 98.56 201 ILE A CA 1
ATOM 1657 C C . ILE A 1 201 ? -8.102 -11.188 2.955 1 98.56 201 ILE A C 1
ATOM 1659 O O . ILE A 1 201 ? -8.328 -10.016 3.271 1 98.56 201 ILE A O 1
ATOM 1663 N N . HIS A 1 202 ? -9.117 -12.055 2.637 1 98.62 202 HIS A N 1
ATOM 1664 C CA . HIS A 1 202 ? -10.492 -11.602 2.438 1 98.62 202 HIS A CA 1
ATOM 1665 C C . HIS A 1 202 ? -11.391 -12.055 3.582 1 98.62 202 HIS A C 1
ATOM 1667 O O . HIS A 1 202 ? -12.609 -11.867 3.531 1 98.62 202 HIS A O 1
ATOM 1673 N N . ILE A 1 203 ? -10.883 -12.586 4.676 1 98.69 203 ILE A N 1
ATOM 1674 C CA . ILE A 1 203 ? -11.711 -13.234 5.684 1 98.69 203 ILE A CA 1
ATOM 1675 C C . ILE A 1 203 ? -12.406 -12.172 6.539 1 98.69 203 ILE A C 1
ATOM 1677 O O . ILE A 1 203 ? -13.359 -12.477 7.266 1 98.69 203 ILE A O 1
ATOM 1681 N N . ALA A 1 204 ? -11.953 -10.945 6.477 1 98.38 204 ALA A N 1
ATOM 1682 C CA . ALA A 1 204 ? -12.586 -9.859 7.223 1 98.38 204 ALA A CA 1
ATOM 1683 C C . ALA A 1 204 ? -13.352 -8.93 6.285 1 98.38 204 ALA A C 1
ATOM 1685 O O . ALA A 1 204 ? -12.883 -8.633 5.18 1 98.38 204 ALA A O 1
ATOM 1686 N N . LYS A 1 205 ? -14.523 -8.484 6.73 1 98.31 205 LYS A N 1
ATOM 1687 C CA . LYS A 1 205 ? -15.32 -7.492 6.02 1 98.31 205 LYS A CA 1
ATOM 1688 C C . LYS A 1 205 ? -15.523 -6.238 6.867 1 98.31 205 LYS A C 1
ATOM 1690 O O . LYS A 1 205 ? -15.734 -6.332 8.078 1 98.31 205 LYS A O 1
ATOM 1695 N N . ALA A 1 206 ? -15.445 -5.109 6.215 1 97.06 206 ALA A N 1
ATOM 1696 C CA . ALA A 1 206 ? -15.703 -3.85 6.906 1 97.06 206 ALA A CA 1
ATOM 1697 C C . ALA A 1 206 ? -17.188 -3.697 7.234 1 97.06 206 ALA A C 1
ATOM 1699 O O . ALA A 1 206 ? -17.953 -4.656 7.137 1 97.06 206 ALA A O 1
ATOM 1700 N N . ASP A 1 207 ? -17.562 -2.506 7.809 1 96.19 207 ASP A N 1
ATOM 1701 C CA . ASP A 1 207 ? -18.953 -2.199 8.125 1 96.19 207 ASP A CA 1
ATOM 1702 C C . ASP A 1 207 ? -19.844 -2.391 6.902 1 96.19 207 ASP A C 1
ATOM 1704 O O . ASP A 1 207 ? -19.719 -1.669 5.91 1 96.19 207 ASP A O 1
ATOM 1708 N N . LEU A 1 208 ? -20.75 -3.352 6.934 1 97.38 208 LEU A N 1
ATOM 1709 C CA . LEU A 1 208 ? -21.578 -3.754 5.793 1 97.38 208 LEU A CA 1
ATOM 1710 C C . LEU A 1 208 ? -22.562 -2.656 5.422 1 97.38 208 LEU A C 1
ATOM 1712 O O . LEU A 1 208 ? -23.156 -2.686 4.34 1 97.38 208 LEU A O 1
ATOM 1716 N N . ARG A 1 209 ? -22.766 -1.671 6.309 1 95.31 209 ARG A N 1
ATOM 1717 C CA . ARG A 1 209 ? -23.656 -0.562 6.008 1 95.31 209 ARG A CA 1
ATOM 1718 C C . ARG A 1 209 ? -23.047 0.378 4.977 1 95.31 209 ARG A C 1
ATOM 1720 O O . ARG A 1 209 ? -23.766 1.088 4.27 1 95.31 209 ARG A O 1
ATOM 1727 N N . GLN A 1 210 ? -21.703 0.358 4.855 1 97.31 210 GLN A N 1
ATOM 1728 C CA . GLN A 1 210 ? -20.969 1.375 4.105 1 97.31 210 GLN A CA 1
ATOM 1729 C C . GLN A 1 210 ? -20.953 1.056 2.615 1 97.31 210 GLN A C 1
ATOM 1731 O O . GLN A 1 210 ? -20.516 -0.02 2.209 1 97.31 210 GLN A O 1
ATOM 1736 N N . ASN A 1 211 ? -21.422 1.963 1.83 1 96.81 211 ASN A N 1
ATOM 1737 C CA . ASN A 1 211 ? -21.203 1.909 0.387 1 96.81 211 ASN A CA 1
ATOM 1738 C C . ASN A 1 211 ? -19.812 2.387 0.003 1 96.81 211 ASN A C 1
ATOM 1740 O O . ASN A 1 211 ? -19.203 3.178 0.725 1 96.81 211 ASN A O 1
ATOM 1744 N N . PHE A 1 212 ? -19.328 1.893 -1.044 1 97.25 212 PHE A N 1
ATOM 1745 C CA . PHE A 1 212 ? -18.125 2.467 -1.629 1 97.25 212 PHE A CA 1
ATOM 1746 C C . PHE A 1 212 ? -18.469 3.65 -2.525 1 97.25 212 PHE A C 1
ATOM 1748 O O . PHE A 1 212 ? -19.297 3.529 -3.43 1 97.25 212 PHE A O 1
ATOM 1755 N N . PRO A 1 213 ? -17.859 4.797 -2.24 1 96.19 213 PRO A N 1
ATOM 1756 C CA . PRO A 1 213 ? -18.188 5.961 -3.068 1 96.19 213 PRO A CA 1
ATOM 1757 C C . PRO A 1 213 ? -17.812 5.758 -4.539 1 96.19 213 PRO A C 1
ATOM 1759 O O . PRO A 1 213 ? -16.75 5.223 -4.844 1 96.19 213 PRO A O 1
ATOM 1762 N N . VAL A 1 214 ? -18.703 6.129 -5.422 1 94.81 214 VAL A N 1
ATOM 1763 C CA . VAL A 1 214 ? -18.484 5.988 -6.859 1 94.81 214 VAL A CA 1
ATOM 1764 C C . VAL A 1 214 ? -18.844 7.297 -7.566 1 94.81 214 VAL A C 1
ATOM 1766 O O . VAL A 1 214 ? -19.484 8.172 -6.984 1 94.81 214 VAL A O 1
ATOM 1769 N N . ASN A 1 215 ? -18.406 7.457 -8.805 1 89.88 215 ASN A N 1
ATOM 1770 C CA . ASN A 1 215 ? -18.672 8.672 -9.57 1 89.88 215 ASN A CA 1
ATOM 1771 C C . ASN A 1 215 ? -20.109 8.742 -10.047 1 89.88 215 ASN A C 1
ATOM 1773 O O . ASN A 1 215 ? -20.703 9.828 -10.109 1 89.88 215 ASN A O 1
ATOM 1777 N N . SER A 1 216 ? -20.625 7.586 -10.492 1 85.81 216 SER A N 1
ATOM 1778 C CA . SER A 1 216 ? -21.984 7.531 -10.992 1 85.81 216 SER A CA 1
ATOM 1779 C C . SER A 1 216 ? -22.734 6.332 -10.422 1 85.81 216 SER A C 1
ATOM 1781 O O . SER A 1 216 ? -22.141 5.277 -10.188 1 85.81 216 SER A O 1
ATOM 1783 N N . GLU A 1 217 ? -23.891 6.547 -10.234 1 79.31 217 GLU A N 1
ATOM 1784 C CA . GLU A 1 217 ? -24.719 5.477 -9.703 1 79.31 217 GLU A CA 1
ATOM 1785 C C . GLU A 1 217 ? -24.75 4.277 -10.648 1 79.31 217 GLU A C 1
ATOM 1787 O O . GLU A 1 217 ? -25.016 3.15 -10.219 1 79.31 217 GLU A O 1
ATOM 1792 N N . ASN A 1 218 ? -24.484 4.48 -11.891 1 81 218 ASN A N 1
ATOM 1793 C CA . ASN A 1 218 ? -24.5 3.418 -12.891 1 81 218 ASN A CA 1
ATOM 1794 C C . ASN A 1 218 ? -23.297 2.488 -12.75 1 81 218 ASN A C 1
ATOM 1796 O O . ASN A 1 218 ? -23.219 1.47 -13.438 1 81 218 ASN A O 1
ATOM 1800 N N . GLU A 1 219 ? -22.516 2.771 -11.797 1 85.06 219 GLU A N 1
ATOM 1801 C CA . GLU A 1 219 ? -21.297 1.976 -11.609 1 85.06 219 GLU A CA 1
ATOM 1802 C C . GLU A 1 219 ? -21.516 0.856 -10.594 1 85.06 219 GLU A C 1
ATOM 1804 O O . GLU A 1 219 ? -20.641 0.029 -10.375 1 85.06 219 GLU A O 1
ATOM 1809 N N . GLU A 1 220 ? -22.656 0.73 -10.125 1 88.12 220 GLU A N 1
ATOM 1810 C CA . GLU A 1 220 ? -22.938 -0.311 -9.148 1 88.12 220 GLU A CA 1
ATOM 1811 C C . GLU A 1 220 ? -23.375 -1.606 -9.82 1 88.12 220 GLU A C 1
ATOM 1813 O O . GLU A 1 220 ? -24.094 -1.576 -10.828 1 88.12 220 GLU A O 1
ATOM 1818 N N . PRO A 1 221 ? -22.938 -2.715 -9.156 1 95.19 221 PRO A N 1
ATOM 1819 C CA . PRO A 1 221 ? -22.016 -2.883 -8.031 1 95.19 221 PRO A CA 1
ATOM 1820 C C . PRO A 1 221 ? -20.562 -2.58 -8.406 1 95.19 221 PRO A C 1
ATOM 1822 O O . PRO A 1 221 ? -20.234 -2.529 -9.594 1 95.19 221 PRO A O 1
ATOM 1825 N N . VAL A 1 222 ? -19.781 -2.314 -7.457 1 96.06 222 VAL A N 1
ATOM 1826 C CA . VAL A 1 222 ? -18.391 -1.926 -7.676 1 96.06 222 VAL A CA 1
ATOM 1827 C C . VAL A 1 222 ? -17.469 -2.779 -6.801 1 96.06 222 VAL A C 1
ATOM 1829 O O . VAL A 1 222 ? -17.812 -3.121 -5.672 1 96.06 222 VAL A O 1
ATOM 1832 N N . ILE A 1 223 ? -16.297 -3.178 -7.312 1 95.56 223 ILE A N 1
ATOM 1833 C CA . ILE A 1 223 ? -15.32 -3.912 -6.523 1 95.56 223 ILE A CA 1
ATOM 1834 C C . ILE A 1 223 ? -14.734 -3 -5.441 1 95.56 223 ILE A C 1
ATOM 1836 O O . ILE A 1 223 ? -13.914 -2.127 -5.734 1 95.56 223 ILE A O 1
ATOM 1840 N N . ALA A 1 224 ? -15.164 -3.178 -4.207 1 97.44 224 ALA A N 1
ATOM 1841 C CA . ALA A 1 224 ? -14.766 -2.363 -3.059 1 97.44 224 ALA A CA 1
ATOM 1842 C C . ALA A 1 224 ? -13.688 -3.062 -2.236 1 97.44 224 ALA A C 1
ATOM 1844 O O . ALA A 1 224 ? -13.844 -3.25 -1.028 1 97.44 224 ALA A O 1
ATOM 1845 N N . GLU A 1 225 ? -12.57 -3.314 -2.801 1 96.81 225 GLU A N 1
ATOM 1846 C CA . GLU A 1 225 ? -11.523 -4.172 -2.248 1 96.81 225 GLU A CA 1
ATOM 1847 C C . GLU A 1 225 ? -11.078 -3.686 -0.871 1 96.81 225 GLU A C 1
ATOM 1849 O O . GLU A 1 225 ? -10.898 -4.488 0.048 1 96.81 225 GLU A O 1
ATOM 1854 N N . PRO A 1 226 ? -10.961 -2.371 -0.673 1 97.31 226 PRO A N 1
ATOM 1855 C CA . PRO A 1 226 ? -10.484 -1.919 0.634 1 97.31 226 PRO A CA 1
ATOM 1856 C C . PRO A 1 226 ? -11.406 -2.336 1.778 1 97.31 226 PRO A C 1
ATOM 1858 O O . PRO A 1 226 ? -11.016 -2.256 2.947 1 97.31 226 PRO A O 1
ATOM 1861 N N . PHE A 1 227 ? -12.594 -2.748 1.486 1 98 227 PHE A N 1
ATOM 1862 C CA . PHE A 1 227 ? -13.57 -3.027 2.537 1 98 227 PHE A CA 1
ATOM 1863 C C . PHE A 1 227 ? -13.664 -4.527 2.797 1 98 227 PHE A C 1
ATOM 1865 O O . PHE A 1 227 ? -14.391 -4.961 3.695 1 98 227 PHE A O 1
ATOM 1872 N N . PHE A 1 228 ? -12.883 -5.289 1.979 1 98.31 228 PHE A N 1
ATOM 1873 C CA . PHE A 1 228 ? -12.977 -6.719 2.252 1 98.31 228 PHE A CA 1
ATOM 1874 C C . PHE A 1 228 ? -11.648 -7.414 1.984 1 98.31 228 PHE A C 1
ATOM 1876 O O . PHE A 1 228 ? -11.594 -8.641 1.894 1 98.31 228 PHE A O 1
ATOM 1883 N N . ALA A 1 229 ? -10.586 -6.672 1.796 1 97.94 229 ALA A N 1
ATOM 1884 C CA . ALA A 1 229 ? -9.25 -7.234 1.606 1 97.94 229 ALA A CA 1
ATOM 1885 C C . ALA A 1 229 ? -8.242 -6.574 2.537 1 97.94 229 ALA A C 1
ATOM 1887 O O . ALA A 1 229 ? -8.266 -5.359 2.727 1 97.94 229 ALA A O 1
ATOM 1888 N N . ASN A 1 230 ? -7.371 -7.367 3.176 1 97.81 230 ASN A N 1
ATOM 1889 C CA . ASN A 1 230 ? -6.203 -6.93 3.93 1 97.81 230 ASN A CA 1
ATOM 1890 C C . ASN A 1 230 ? -6.594 -6.035 5.102 1 97.81 230 ASN A C 1
ATOM 1892 O O . ASN A 1 230 ? -5.848 -5.125 5.469 1 97.81 230 ASN A O 1
ATOM 1896 N N . LEU A 1 231 ? -7.828 -6.199 5.625 1 97.94 231 LEU A N 1
ATOM 1897 C CA . LEU A 1 231 ? -8.234 -5.465 6.82 1 97.94 231 LEU A CA 1
ATOM 1898 C C . LEU A 1 231 ? -7.438 -5.926 8.039 1 97.94 231 LEU A C 1
ATOM 1900 O O . LEU A 1 231 ? -6.973 -7.066 8.078 1 97.94 231 LEU A O 1
ATOM 1904 N N . PRO A 1 232 ? -7.254 -5.109 9.008 1 97.5 232 PRO A N 1
ATOM 1905 C CA . PRO A 1 232 ? -6.43 -5.449 10.164 1 97.5 232 PRO A CA 1
ATOM 1906 C C . PRO A 1 232 ? -6.914 -6.703 10.891 1 97.5 232 PRO A C 1
ATOM 1908 O O . PRO A 1 232 ? -6.105 -7.449 11.453 1 97.5 232 PRO A O 1
ATOM 1911 N N . GLN A 1 233 ? -8.188 -6.973 10.82 1 97.75 233 GLN A N 1
ATOM 1912 C CA . GLN A 1 233 ? -8.766 -8.125 11.508 1 97.75 233 GLN A CA 1
ATOM 1913 C C . GLN A 1 233 ? -8.234 -9.43 10.922 1 97.75 233 GLN A C 1
ATOM 1915 O O . GLN A 1 233 ? -8.227 -10.461 11.602 1 97.75 233 GLN A O 1
ATOM 1920 N N . VAL A 1 234 ? -7.801 -9.398 9.633 1 98.38 234 VAL A N 1
ATOM 1921 C CA . VAL A 1 234 ? -7.242 -10.586 8.992 1 98.38 234 VAL A CA 1
ATOM 1922 C C . VAL A 1 234 ? -6.062 -11.109 9.812 1 98.38 234 VAL A C 1
ATOM 1924 O O . VAL A 1 234 ? -6.016 -12.297 10.156 1 98.38 234 VAL A O 1
ATOM 1927 N N . GLN A 1 235 ? -5.16 -10.203 10.148 1 97.56 235 GLN A N 1
ATOM 1928 C CA . GLN A 1 235 ? -3.984 -10.609 10.914 1 97.56 235 GLN A CA 1
ATOM 1929 C C . GLN A 1 235 ? -4.367 -11.047 12.32 1 97.56 235 GLN A C 1
ATOM 1931 O O . GLN A 1 235 ? -3.834 -12.031 12.844 1 97.56 235 GLN A O 1
ATOM 1936 N N . LYS A 1 236 ? -5.328 -10.336 12.906 1 97.06 236 LYS A N 1
ATOM 1937 C CA . LYS A 1 236 ? -5.793 -10.648 14.25 1 97.06 236 LYS A CA 1
ATOM 1938 C C . LYS A 1 236 ? -6.375 -12.062 14.32 1 97.06 236 LYS A C 1
ATOM 1940 O O . LYS A 1 236 ? -6.109 -12.805 15.273 1 97.06 236 LYS A O 1
ATOM 1945 N N . TRP A 1 237 ? -7.117 -12.43 13.305 1 98.25 237 TRP A N 1
ATOM 1946 C CA . TRP A 1 237 ? -7.824 -13.703 13.336 1 98.25 237 TRP A CA 1
ATOM 1947 C C . TRP A 1 237 ? -6.93 -14.836 12.844 1 98.25 237 TRP A C 1
ATOM 1949 O O . TRP A 1 237 ? -7.055 -15.977 13.297 1 98.25 237 TRP A O 1
ATOM 1959 N N . MET A 1 238 ? -5.965 -14.562 11.961 1 98.31 238 MET A N 1
ATOM 1960 C CA . MET A 1 238 ? -5.102 -15.594 11.398 1 98.31 238 MET A CA 1
ATOM 1961 C C . MET A 1 238 ? -3.971 -15.945 12.359 1 98.31 238 MET A C 1
ATOM 1963 O O . MET A 1 238 ? -3.453 -17.062 12.336 1 98.31 238 MET A O 1
ATOM 1967 N N . ARG A 1 239 ? -3.566 -15.008 13.258 1 98.06 239 ARG A N 1
ATOM 1968 C CA . ARG A 1 239 ? -2.402 -15.211 14.109 1 98.06 239 ARG A CA 1
ATOM 1969 C C . ARG A 1 239 ? -2.578 -16.438 14.992 1 98.06 239 ARG A C 1
ATOM 1971 O O . ARG A 1 239 ? -1.729 -17.344 15 1 98.06 239 ARG A O 1
ATOM 1978 N N . PRO A 1 240 ? -3.727 -16.562 15.719 1 98.19 240 PRO A N 1
ATOM 1979 C CA . PRO A 1 240 ? -3.902 -17.766 16.516 1 98.19 240 PRO A CA 1
ATOM 1980 C C . PRO A 1 240 ? -3.947 -19.047 15.672 1 98.19 240 PRO A C 1
ATOM 1982 O O . PRO A 1 240 ? -3.42 -20.078 16.078 1 98.19 240 PRO A O 1
ATOM 1985 N N . PHE A 1 241 ? -4.574 -18.969 14.539 1 98.38 241 PHE A N 1
ATOM 1986 C CA . PHE A 1 241 ? -4.621 -20.078 13.602 1 98.38 241 PHE A 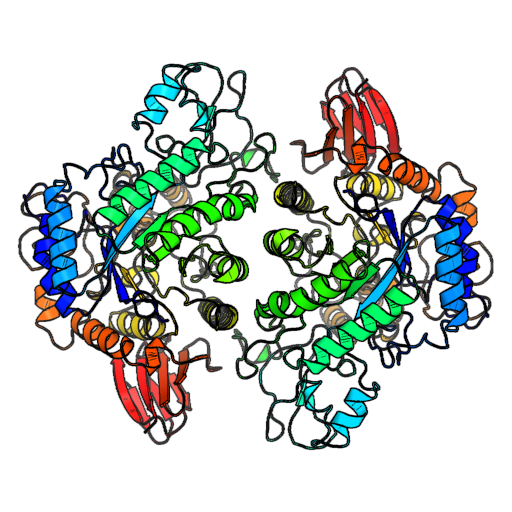CA 1
ATOM 1987 C C . PHE A 1 241 ? -3.213 -20.547 13.25 1 98.38 241 PHE A C 1
ATOM 1989 O O . PHE A 1 241 ? -2.902 -21.734 13.367 1 98.38 241 PHE A O 1
ATOM 1996 N N . CYS A 1 242 ? -2.334 -19.609 12.875 1 98.69 242 CYS A N 1
ATOM 1997 C CA . CYS A 1 242 ? -0.967 -19.906 12.469 1 98.69 242 CYS A CA 1
ATOM 1998 C C . CYS A 1 242 ? -0.14 -20.406 13.648 1 98.69 242 CYS A C 1
ATOM 2000 O O . CYS A 1 242 ? 0.614 -21.375 13.531 1 98.69 242 CYS A O 1
ATOM 2002 N N . GLU A 1 243 ? -0.298 -19.75 14.766 1 98.38 243 GLU A N 1
ATOM 2003 C CA . GLU A 1 243 ? 0.454 -20.109 15.961 1 98.38 243 GLU A CA 1
ATOM 2004 C C . GLU A 1 243 ? 0.129 -21.531 16.406 1 98.38 243 GLU A C 1
ATOM 2006 O O . GLU A 1 243 ? 1.026 -22.297 16.781 1 98.38 243 GLU A O 1
ATOM 2011 N N . GLU A 1 244 ? -1.123 -21.859 16.359 1 98.06 244 GLU A N 1
ATOM 2012 C CA . GLU A 1 244 ? -1.545 -23.203 16.766 1 98.06 244 GLU A CA 1
ATOM 2013 C C . GLU A 1 244 ? -0.946 -24.266 15.852 1 98.06 244 GLU A C 1
ATOM 2015 O O . GLU A 1 244 ? -0.468 -25.297 16.328 1 98.06 244 GLU A O 1
ATOM 2020 N N . ILE A 1 245 ? -0.976 -24.016 14.586 1 98.31 245 ILE A N 1
ATOM 2021 C CA . ILE A 1 245 ? -0.428 -24.953 13.617 1 98.31 245 ILE A CA 1
ATOM 2022 C C . ILE A 1 245 ? 1.077 -25.094 13.836 1 98.31 245 ILE A C 1
ATOM 2024 O O . ILE A 1 245 ? 1.595 -26.219 13.906 1 98.31 245 ILE A O 1
ATOM 2028 N N . LYS A 1 246 ? 1.798 -24 14.031 1 97.94 246 LYS A N 1
ATOM 2029 C CA . LYS A 1 246 ? 3.25 -24.016 14.164 1 97.94 246 LYS A CA 1
ATOM 2030 C C . LYS A 1 246 ? 3.666 -24.656 15.484 1 97.94 246 LYS A C 1
ATOM 2032 O O . LYS A 1 246 ? 4.738 -25.266 15.586 1 97.94 246 LYS A O 1
ATOM 2037 N N . GLN A 1 247 ? 2.828 -24.516 16.469 1 97.69 247 GLN A N 1
ATOM 2038 C CA . GLN A 1 247 ? 3.092 -25.172 17.75 1 97.69 247 GLN A CA 1
ATOM 2039 C C . GLN A 1 247 ? 3.084 -26.688 17.609 1 97.69 247 GLN A C 1
ATOM 2041 O O . GLN A 1 247 ? 3.975 -27.375 18.109 1 97.69 247 GLN A O 1
ATOM 2046 N N . ASP A 1 248 ? 2.131 -27.203 16.906 1 97.56 248 ASP A N 1
ATOM 2047 C CA . ASP A 1 248 ? 1.958 -28.641 16.75 1 97.56 248 ASP A CA 1
ATOM 2048 C C . ASP A 1 248 ? 2.809 -29.188 15.609 1 97.56 248 ASP A C 1
ATOM 2050 O O . ASP A 1 248 ? 3.277 -30.328 15.664 1 97.56 248 ASP A O 1
ATOM 2054 N N . TYR A 1 249 ? 2.961 -28.359 14.57 1 97.94 249 TYR A N 1
ATOM 2055 C CA . TYR A 1 249 ? 3.68 -28.734 13.359 1 97.94 249 TYR A CA 1
ATOM 2056 C C . TYR A 1 249 ? 4.641 -27.641 12.93 1 97.94 249 TYR A C 1
ATOM 2058 O O . TYR A 1 249 ? 4.438 -27 11.891 1 97.94 249 TYR A O 1
ATOM 2066 N N . PRO A 1 250 ? 5.734 -27.453 13.609 1 96.88 250 PRO A N 1
ATOM 2067 C CA . PRO A 1 250 ? 6.645 -26.328 13.398 1 96.88 250 PRO A CA 1
ATOM 2068 C C . PRO A 1 250 ? 7.23 -26.297 11.984 1 96.88 250 PRO A C 1
ATOM 2070 O O . PRO A 1 250 ? 7.629 -25.234 11.5 1 96.88 250 PRO A O 1
ATOM 2073 N N . ASP A 1 251 ? 7.195 -27.438 11.266 1 97.19 251 ASP A N 1
ATOM 2074 C CA . ASP A 1 251 ? 7.824 -27.484 9.945 1 97.19 251 ASP A CA 1
ATOM 2075 C C . ASP A 1 251 ? 6.781 -27.391 8.836 1 97.19 251 ASP A C 1
ATOM 2077 O O . ASP A 1 251 ? 7.113 -27.5 7.652 1 97.19 251 ASP A O 1
ATOM 2081 N N . ALA A 1 252 ? 5.508 -27.141 9.227 1 98.56 252 ALA A N 1
ATOM 2082 C CA . ALA A 1 252 ? 4.469 -26.984 8.211 1 98.56 252 ALA A CA 1
ATOM 2083 C C . ALA A 1 252 ? 4.605 -25.656 7.488 1 98.56 252 ALA A C 1
ATOM 2085 O O . ALA A 1 252 ? 4.766 -24.609 8.125 1 98.56 252 ALA A O 1
ATOM 2086 N N . LEU A 1 253 ? 4.625 -25.688 6.172 1 98.75 253 LEU A N 1
ATOM 2087 C CA . LEU A 1 253 ? 4.66 -24.453 5.379 1 98.75 253 LEU A CA 1
ATOM 2088 C C . LEU A 1 253 ? 3.285 -23.797 5.34 1 98.75 253 LEU A C 1
ATOM 2090 O O . LEU A 1 253 ? 2.291 -24.438 5 1 98.75 253 LEU A O 1
ATOM 2094 N N . LEU A 1 254 ? 3.168 -22.594 5.758 1 98.81 254 LEU A N 1
ATOM 2095 C CA . LEU A 1 254 ? 1.993 -21.75 5.535 1 98.81 254 LEU A CA 1
ATOM 2096 C C . LEU A 1 254 ? 2.24 -20.766 4.406 1 98.81 254 LEU A C 1
ATOM 2098 O O . LEU A 1 254 ? 2.904 -19.734 4.609 1 98.81 254 LEU A O 1
ATOM 2102 N N . LEU A 1 255 ? 1.74 -21.094 3.23 1 98.75 255 LEU A N 1
ATOM 2103 C CA . LEU A 1 255 ? 1.871 -20.297 2.016 1 98.75 255 LEU A CA 1
ATOM 2104 C C . LEU A 1 255 ? 0.585 -19.531 1.728 1 98.75 255 LEU A C 1
ATOM 2106 O O . LEU A 1 255 ? -0.402 -20.125 1.272 1 98.75 255 LEU A O 1
ATOM 2110 N N . GLY A 1 256 ? 0.621 -18.203 2 1 98.56 256 GLY A N 1
ATOM 2111 C CA . GLY A 1 256 ? -0.598 -17.422 1.854 1 98.56 256 GLY A CA 1
ATOM 2112 C C . GLY A 1 256 ? -0.747 -16.797 0.479 1 98.56 256 GLY A C 1
ATOM 2113 O O . GLY A 1 256 ? 0.231 -16.328 -0.104 1 98.56 256 GLY A O 1
ATOM 2114 N N . GLU A 1 257 ? -1.922 -16.844 -0.043 1 97.94 257 GLU A N 1
ATOM 2115 C CA . GLU A 1 257 ? -2.213 -16.047 -1.232 1 97.94 257 GLU A CA 1
ATOM 2116 C C . GLU A 1 257 ? -2.59 -14.617 -0.862 1 97.94 257 GLU A C 1
ATOM 2118 O O . GLU A 1 257 ? -3.73 -14.352 -0.474 1 97.94 257 GLU A O 1
ATOM 2123 N N . ALA A 1 258 ? -1.653 -13.766 -1.001 1 97.19 258 ALA A N 1
ATOM 2124 C CA . ALA A 1 258 ? -1.871 -12.344 -0.765 1 97.19 258 ALA A CA 1
ATOM 2125 C C . ALA A 1 258 ? -1.88 -11.562 -2.078 1 97.19 258 ALA A C 1
ATOM 2127 O O . ALA A 1 258 ? -1.041 -10.688 -2.291 1 97.19 258 ALA A O 1
ATOM 2128 N N . ALA A 1 259 ? -2.867 -11.781 -2.873 1 94.25 259 ALA A N 1
ATOM 2129 C CA . ALA A 1 259 ? -2.92 -11.344 -4.266 1 94.25 259 ALA A CA 1
ATOM 2130 C C . ALA A 1 259 ? -2.762 -9.828 -4.375 1 94.25 259 ALA A C 1
ATOM 2132 O O . ALA A 1 259 ? -1.945 -9.336 -5.156 1 94.25 259 ALA A O 1
ATOM 2133 N N . SER A 1 260 ? -3.453 -9.117 -3.52 1 94.56 260 SER A N 1
ATOM 2134 C CA . SER A 1 260 ? -3.48 -7.664 -3.674 1 94.56 260 SER A CA 1
ATOM 2135 C C . SER A 1 260 ? -2.561 -6.984 -2.664 1 94.56 260 SER A C 1
ATOM 2137 O O . SER A 1 260 ? -2.496 -5.758 -2.604 1 94.56 260 SER A O 1
ATOM 2139 N N . ALA A 1 261 ? -1.875 -7.734 -1.875 1 95.69 261 ALA A N 1
ATOM 2140 C CA . ALA A 1 261 ? -0.966 -7.145 -0.895 1 95.69 261 ALA A CA 1
ATOM 2141 C C . ALA A 1 261 ? 0.206 -6.449 -1.582 1 95.69 261 ALA A C 1
ATOM 2143 O O . ALA A 1 261 ? 0.773 -6.977 -2.541 1 95.69 261 ALA A O 1
ATOM 2144 N N . ASN A 1 262 ? 0.5 -5.27 -1.146 1 96.12 262 ASN A N 1
ATOM 2145 C CA . ASN A 1 262 ? 1.754 -4.648 -1.563 1 96.12 262 ASN A CA 1
ATOM 2146 C C . ASN A 1 262 ? 2.943 -5.227 -0.802 1 96.12 262 ASN A C 1
ATOM 2148 O O . ASN A 1 262 ? 2.781 -6.121 0.028 1 96.12 262 ASN A O 1
ATOM 2152 N N . VAL A 1 263 ? 4.129 -4.715 -1.07 1 97.62 263 VAL A N 1
ATOM 2153 C CA . VAL A 1 263 ? 5.344 -5.332 -0.549 1 97.62 263 VAL A CA 1
ATOM 2154 C C . VAL A 1 263 ? 5.41 -5.148 0.965 1 97.62 263 VAL A C 1
ATOM 2156 O O . VAL A 1 263 ? 5.902 -6.02 1.684 1 97.62 263 VAL A O 1
ATOM 2159 N N . ASN A 1 264 ? 4.895 -4.012 1.507 1 97.69 264 ASN A N 1
ATOM 2160 C CA . ASN A 1 264 ? 4.906 -3.807 2.951 1 97.69 264 ASN A CA 1
ATOM 2161 C C . ASN A 1 264 ? 3.939 -4.75 3.66 1 97.69 264 ASN A C 1
ATOM 2163 O O . ASN A 1 264 ? 4.223 -5.223 4.762 1 97.69 264 ASN A O 1
ATOM 2167 N N . LEU A 1 265 ? 2.793 -5.016 3.045 1 97.75 265 LEU A N 1
ATOM 2168 C CA . LEU A 1 265 ? 1.889 -6.023 3.588 1 97.75 265 LEU A CA 1
ATOM 2169 C C . LEU A 1 265 ? 2.531 -7.406 3.555 1 97.75 265 LEU A C 1
ATOM 2171 O O . LEU A 1 265 ? 2.361 -8.195 4.484 1 97.75 265 LEU A O 1
ATOM 2175 N N . ALA A 1 266 ? 3.211 -7.656 2.428 1 98.31 266 ALA A N 1
ATOM 2176 C CA . ALA A 1 266 ? 3.926 -8.93 2.359 1 98.31 266 ALA A CA 1
ATOM 2177 C C . ALA A 1 266 ? 4.898 -9.07 3.527 1 98.31 266 ALA A C 1
ATOM 2179 O O . ALA A 1 266 ? 5.008 -10.141 4.125 1 98.31 266 ALA A O 1
ATOM 2180 N N . VAL A 1 267 ? 5.594 -7.98 3.846 1 98.25 267 VAL A N 1
ATOM 2181 C CA . VAL A 1 267 ? 6.484 -7.965 5.004 1 98.25 267 VAL A CA 1
ATOM 2182 C C . VAL A 1 267 ? 5.691 -8.297 6.266 1 98.25 267 VAL A C 1
ATOM 2184 O O . VAL A 1 267 ? 6.078 -9.172 7.039 1 98.25 267 VAL A O 1
ATOM 2187 N N . ASP A 1 268 ? 4.562 -7.688 6.453 1 97.31 268 ASP A N 1
ATOM 2188 C CA . ASP A 1 268 ? 3.766 -7.867 7.664 1 97.31 268 ASP A CA 1
ATOM 2189 C C . ASP A 1 268 ? 3.246 -9.297 7.77 1 97.31 268 ASP A C 1
ATOM 2191 O O . ASP A 1 268 ? 3.211 -9.875 8.859 1 97.31 268 ASP A O 1
ATOM 2195 N N . TYR A 1 269 ? 2.891 -9.852 6.664 1 98.31 269 TYR A N 1
ATOM 2196 C CA . TYR A 1 269 ? 2.312 -11.188 6.66 1 98.31 269 TYR A CA 1
ATOM 2197 C C . TYR A 1 269 ? 3.387 -12.25 6.867 1 98.31 269 TYR A C 1
ATOM 2199 O O . TYR A 1 269 ? 3.082 -13.391 7.211 1 98.31 269 TYR A O 1
ATOM 2207 N N . THR A 1 270 ? 4.668 -11.906 6.648 1 98.19 270 THR A N 1
ATOM 2208 C CA . THR A 1 270 ? 5.645 -12.984 6.617 1 98.19 270 THR A CA 1
ATOM 2209 C C . THR A 1 270 ? 6.75 -12.75 7.637 1 98.19 270 THR A C 1
ATOM 2211 O O . THR A 1 270 ? 7.594 -13.617 7.867 1 98.19 270 THR A O 1
ATOM 2214 N N . ASN A 1 271 ? 6.762 -11.492 8.25 1 96.44 271 ASN A N 1
ATOM 2215 C CA . ASN A 1 271 ? 7.703 -11.266 9.344 1 96.44 271 ASN A CA 1
ATOM 2216 C C . ASN A 1 271 ? 7.523 -12.289 10.461 1 96.44 271 ASN A C 1
ATOM 2218 O O . ASN A 1 271 ? 6.422 -12.445 10.992 1 96.44 271 ASN A O 1
ATOM 2222 N N . LYS A 1 272 ? 8.555 -12.93 10.852 1 94.31 272 LYS A N 1
ATOM 2223 C CA . LYS A 1 272 ? 8.477 -14.023 11.812 1 94.31 272 LYS A CA 1
ATOM 2224 C C . LYS A 1 272 ? 7.926 -13.539 13.148 1 94.31 272 LYS A C 1
ATOM 2226 O O . LYS A 1 272 ? 7.254 -14.281 13.859 1 94.31 272 LYS A O 1
ATOM 2231 N N . ASP A 1 273 ? 8.125 -12.305 13.43 1 92.62 273 ASP A N 1
ATOM 2232 C CA . ASP A 1 273 ? 7.664 -11.734 14.695 1 92.62 273 ASP A CA 1
ATOM 2233 C C . ASP A 1 273 ? 6.141 -11.617 14.719 1 92.62 273 ASP A C 1
ATOM 2235 O O . ASP A 1 273 ? 5.543 -11.469 15.781 1 92.62 273 ASP A O 1
ATOM 2239 N N . ASN A 1 274 ? 5.539 -11.688 13.594 1 95.31 274 ASN A N 1
ATOM 2240 C CA . ASN A 1 274 ? 4.094 -11.492 13.539 1 95.31 274 ASN A CA 1
ATOM 2241 C C . ASN A 1 274 ? 3.342 -12.82 13.602 1 95.31 274 ASN A C 1
ATOM 2243 O O . ASN A 1 274 ? 2.123 -12.836 13.781 1 95.31 274 ASN A O 1
ATOM 2247 N N . HIS A 1 275 ? 4.043 -14.008 13.445 1 97.06 275 HIS A N 1
ATOM 2248 C CA . HIS A 1 275 ? 3.488 -15.344 13.602 1 97.06 275 HIS A CA 1
ATOM 2249 C C . HIS A 1 275 ? 2.316 -15.578 12.656 1 97.06 275 HIS A C 1
ATOM 2251 O O . HIS A 1 275 ? 1.251 -16.031 13.078 1 97.06 275 HIS A O 1
ATOM 2257 N N . LEU A 1 276 ? 2.541 -15.211 11.398 1 98.06 276 LEU A N 1
ATOM 2258 C CA . LEU A 1 276 ? 1.543 -15.422 10.352 1 98.06 276 LEU A CA 1
ATOM 2259 C C . LEU A 1 276 ? 2.072 -16.359 9.281 1 98.06 276 LEU A C 1
ATOM 2261 O O . LEU A 1 276 ? 2.467 -17.5 9.578 1 98.06 276 LEU A O 1
ATOM 2265 N N . MET A 1 277 ? 2.18 -15.977 8.023 1 98.62 277 MET A N 1
ATOM 2266 C CA . MET A 1 277 ? 2.561 -16.828 6.898 1 98.62 277 MET A CA 1
ATOM 2267 C C . MET A 1 277 ? 4.078 -16.953 6.805 1 98.62 277 MET A C 1
ATOM 2269 O O . MET A 1 277 ? 4.809 -16.078 7.266 1 98.62 277 MET A O 1
ATOM 2273 N N . ASP A 1 278 ? 4.543 -18.062 6.27 1 98.44 278 ASP A N 1
ATOM 2274 C CA . ASP A 1 278 ? 5.969 -18.219 5.992 1 98.44 278 ASP A CA 1
ATOM 2275 C C . ASP A 1 278 ? 6.367 -17.5 4.707 1 98.44 278 ASP A C 1
ATOM 2277 O O . ASP A 1 278 ? 7.488 -17.016 4.59 1 98.44 278 ASP A O 1
ATOM 2281 N N . SER A 1 279 ? 5.527 -17.422 3.744 1 98 279 SER A N 1
ATOM 2282 C CA . SER A 1 279 ? 5.664 -16.734 2.469 1 98 279 SER A CA 1
ATOM 2283 C C . SER A 1 279 ? 4.297 -16.422 1.859 1 98 279 SER A C 1
ATOM 2285 O O . SER A 1 279 ? 3.279 -16.953 2.303 1 98 279 SER A O 1
ATOM 2287 N N . VAL A 1 280 ? 4.27 -15.484 0.958 1 98.44 280 VAL A N 1
ATOM 2288 C CA . VAL A 1 280 ? 2.992 -15.148 0.335 1 98.44 280 VAL A CA 1
ATOM 2289 C C . VAL A 1 280 ? 3.166 -15.055 -1.179 1 98.44 280 VAL A C 1
ATOM 2291 O O . VAL A 1 280 ? 4.242 -14.695 -1.666 1 98.44 280 VAL A O 1
ATOM 2294 N N . ILE A 1 281 ? 2.143 -15.398 -1.893 1 97.81 281 ILE A N 1
ATOM 2295 C CA . ILE A 1 281 ? 2.051 -15.227 -3.338 1 97.81 281 ILE A CA 1
ATOM 2296 C C . ILE A 1 281 ? 1.392 -13.891 -3.658 1 97.81 281 ILE A C 1
ATOM 2298 O O . ILE A 1 281 ? 0.31 -13.586 -3.15 1 97.81 281 ILE A O 1
ATOM 2302 N N . THR A 1 282 ? 2.098 -13.086 -4.402 1 95.5 282 THR A N 1
ATOM 2303 C CA . THR A 1 282 ? 1.555 -11.797 -4.805 1 95.5 282 THR A CA 1
ATOM 2304 C C . THR A 1 282 ? 1.265 -11.773 -6.305 1 95.5 282 THR A C 1
ATOM 2306 O O . THR A 1 282 ? 1.959 -12.43 -7.086 1 95.5 282 THR A O 1
ATOM 2309 N N . PHE A 1 283 ? 0.267 -11 -6.691 1 94.75 283 PHE A N 1
ATOM 2310 C CA . PHE A 1 283 ? -0.023 -10.82 -8.109 1 94.75 283 PHE A CA 1
ATOM 2311 C C . PHE A 1 283 ? 0.49 -9.477 -8.602 1 94.75 283 PHE A C 1
ATOM 2313 O O . PHE A 1 283 ? 0.147 -9.039 -9.703 1 94.75 283 PHE A O 1
ATOM 2320 N N . ARG A 1 284 ? 1.374 -8.859 -7.855 1 94.81 284 ARG A N 1
ATOM 2321 C CA . ARG A 1 284 ? 1.802 -7.492 -8.133 1 94.81 284 ARG A CA 1
ATOM 2322 C C . ARG A 1 284 ? 3.053 -7.477 -9 1 94.81 284 ARG A C 1
ATOM 2324 O O . ARG A 1 284 ? 3.502 -6.41 -9.43 1 94.81 284 ARG A O 1
ATOM 2331 N N . TYR A 1 285 ? 3.582 -8.617 -9.398 1 95.69 285 TYR A N 1
ATOM 2332 C CA . TYR A 1 285 ? 4.844 -8.688 -10.133 1 95.69 285 TYR A CA 1
ATOM 2333 C C . TYR A 1 285 ? 4.672 -8.188 -11.562 1 95.69 285 TYR A C 1
ATOM 2335 O O . TYR A 1 285 ? 5.609 -7.648 -12.156 1 95.69 285 TYR A O 1
ATOM 2343 N N . PHE A 1 286 ? 3.514 -8.383 -12.109 1 96.75 286 PHE A N 1
ATOM 2344 C CA . PHE A 1 286 ? 3.383 -8.32 -13.555 1 96.75 286 PHE A CA 1
ATOM 2345 C C . PHE A 1 286 ? 2.492 -7.152 -13.969 1 96.75 286 PHE A C 1
ATOM 2347 O O . PHE A 1 286 ? 1.359 -7.359 -14.414 1 96.75 286 PHE A O 1
ATOM 2354 N N . THR A 1 287 ? 3.08 -6.02 -13.93 1 96.5 287 THR A N 1
ATOM 2355 C CA . THR A 1 287 ? 2.365 -4.855 -14.438 1 96.5 287 THR A CA 1
ATOM 2356 C C . THR A 1 287 ? 2.256 -4.906 -15.961 1 96.5 287 THR A C 1
ATOM 2358 O O . THR A 1 287 ? 3.242 -5.164 -16.656 1 96.5 287 THR A O 1
ATOM 2361 N N . GLU A 1 288 ? 1.101 -4.703 -16.453 1 95.94 288 GLU A N 1
ATOM 2362 C CA . GLU A 1 288 ? 0.851 -4.77 -17.891 1 95.94 288 GLU A CA 1
ATOM 2363 C C . GLU A 1 288 ? 1.042 -3.406 -18.562 1 95.94 288 GLU A C 1
ATOM 2365 O O . GLU A 1 288 ? 0.712 -2.375 -17.969 1 95.94 288 GLU A O 1
ATOM 2370 N N . ASP A 1 289 ? 1.619 -3.408 -19.703 1 95.38 289 ASP A N 1
ATOM 2371 C CA . ASP A 1 289 ? 1.699 -2.217 -20.547 1 95.38 289 ASP A CA 1
ATOM 2372 C C . ASP A 1 289 ? 0.347 -1.9 -21.188 1 95.38 289 ASP A C 1
ATOM 2374 O O . ASP A 1 289 ? -0.125 -2.641 -22.047 1 95.38 289 ASP A O 1
ATOM 2378 N N . GLN A 1 290 ? -0.296 -0.84 -20.859 1 94.31 290 GLN A N 1
ATOM 2379 C CA . GLN A 1 290 ? -1.647 -0.493 -21.281 1 94.31 290 GLN A CA 1
ATOM 2380 C C . GLN A 1 290 ? -1.627 0.302 -22.594 1 94.31 290 GLN A C 1
ATOM 2382 O O . GLN A 1 290 ? -2.68 0.646 -23.125 1 94.31 290 GLN A O 1
ATOM 2387 N N . SER A 1 291 ? -0.514 0.591 -23.109 1 93.12 291 SER A N 1
ATOM 2388 C CA . SER A 1 291 ? -0.351 1.567 -24.188 1 93.12 291 SER A CA 1
ATOM 2389 C C . SER A 1 291 ? -0.992 1.078 -25.484 1 93.12 291 SER A C 1
ATOM 2391 O O . SER A 1 291 ? -1.322 1.88 -26.359 1 93.12 291 SER A O 1
ATOM 2393 N N . GLN A 1 292 ? -1.231 -0.212 -25.641 1 91.81 292 GLN A N 1
ATOM 2394 C CA . GLN A 1 292 ? -1.69 -0.726 -26.922 1 91.81 292 GLN A CA 1
ATOM 2395 C C . GLN A 1 292 ? -3.154 -1.154 -26.844 1 91.81 292 GLN A C 1
ATOM 2397 O O . GLN A 1 292 ? -3.67 -1.775 -27.781 1 91.81 292 GLN A O 1
ATOM 2402 N N . ILE A 1 293 ? -3.801 -0.871 -25.797 1 95.62 293 ILE A N 1
ATOM 2403 C CA . ILE A 1 293 ? -5.195 -1.258 -25.609 1 95.62 293 ILE A CA 1
ATOM 2404 C C . ILE A 1 293 ? -6.078 -0.459 -26.562 1 95.62 293 ILE A C 1
ATOM 2406 O O . ILE A 1 293 ? -5.879 0.744 -26.75 1 95.62 293 ILE A O 1
ATOM 2410 N N . ASP A 1 294 ? -6.953 -1.132 -27.25 1 96.12 294 ASP A N 1
ATOM 2411 C CA . ASP A 1 294 ? -7.984 -0.481 -28.047 1 96.12 294 ASP A CA 1
ATOM 2412 C C . ASP A 1 294 ? -9.125 0.028 -27.172 1 96.12 294 ASP A C 1
ATOM 2414 O O . ASP A 1 294 ? -9.883 -0.765 -26.609 1 96.12 294 ASP A O 1
ATOM 2418 N N . PRO A 1 295 ? -9.234 1.267 -27 1 94.75 295 PRO A N 1
ATOM 2419 C CA . PRO A 1 295 ? -10.211 1.819 -26.062 1 94.75 295 PRO A CA 1
ATOM 2420 C C . PRO A 1 295 ? -11.648 1.686 -26.547 1 94.75 295 PRO A C 1
ATOM 2422 O O . PRO A 1 295 ? -12.594 1.992 -25.812 1 94.75 295 PRO A O 1
ATOM 2425 N N . SER A 1 296 ? -11.898 1.269 -27.812 1 96.12 296 SER A N 1
ATOM 2426 C CA . SER A 1 296 ? -13.234 1.224 -28.391 1 96.12 296 SER A CA 1
ATOM 2427 C C . SER A 1 296 ? -14.047 0.067 -27.812 1 96.12 296 SER A C 1
ATOM 2429 O O . SER A 1 296 ? -15.266 0 -28.016 1 96.12 296 SER A O 1
ATOM 2431 N N . PHE A 1 297 ? -13.422 -0.902 -27.172 1 95.31 297 PHE A N 1
ATOM 2432 C CA . PHE A 1 297 ? -14.141 -1.98 -26.516 1 95.31 297 PHE A CA 1
ATOM 2433 C C . PHE A 1 297 ? -13.453 -2.359 -25.203 1 95.31 297 PHE A C 1
ATOM 2435 O O . PHE A 1 297 ? -12.445 -1.757 -24.828 1 95.31 297 PHE A O 1
ATOM 2442 N N . SER A 1 298 ? -14.039 -3.352 -24.516 1 94.44 298 SER A N 1
ATOM 2443 C CA . SER A 1 298 ? -13.578 -3.699 -23.172 1 94.44 298 SER A CA 1
ATOM 2444 C C . SER A 1 298 ? -12.102 -4.098 -23.172 1 94.44 298 SER A C 1
ATOM 2446 O O . SER A 1 298 ? -11.656 -4.832 -24.062 1 94.44 298 SER A O 1
ATOM 2448 N N . ALA A 1 299 ? -11.383 -3.646 -22.219 1 95.25 299 ALA A N 1
ATOM 2449 C CA . ALA A 1 299 ? -9.961 -3.947 -22.109 1 95.25 299 ALA A CA 1
ATOM 2450 C C . ALA A 1 299 ? -9.734 -5.301 -21.438 1 95.25 299 ALA A C 1
ATOM 2452 O O . ALA A 1 299 ? -8.641 -5.855 -21.484 1 95.25 299 ALA A O 1
ATOM 2453 N N . GLN A 1 300 ? -10.688 -5.906 -20.812 1 92.38 300 GLN A N 1
ATOM 2454 C CA . GLN A 1 300 ? -10.586 -7 -19.859 1 92.38 300 GLN A CA 1
ATOM 2455 C C . GLN A 1 300 ? -9.867 -8.203 -20.469 1 92.38 300 GLN A C 1
ATOM 2457 O O . GLN A 1 300 ? -9.039 -8.844 -19.812 1 92.38 300 GLN A O 1
ATOM 2462 N N . TYR A 1 301 ? -10.094 -8.578 -21.719 1 96.75 301 TYR A N 1
ATOM 2463 C CA . TYR A 1 301 ? -9.523 -9.766 -22.328 1 96.75 301 TYR A CA 1
ATOM 2464 C C . TYR A 1 301 ? -8.688 -9.406 -23.562 1 96.75 301 TYR A C 1
ATOM 2466 O O . TYR A 1 301 ? -8.453 -10.242 -24.422 1 96.75 301 TYR A O 1
ATOM 2474 N N . GLN A 1 302 ? -8.32 -8.125 -23.625 1 97.5 302 GLN A N 1
ATOM 2475 C CA . GLN A 1 302 ? -7.301 -7.762 -24.609 1 97.5 302 GLN A CA 1
ATOM 2476 C C . GLN A 1 302 ? -5.91 -8.156 -24.125 1 97.5 302 GLN A C 1
ATOM 2478 O O . GLN A 1 302 ? -5.527 -7.852 -23 1 97.5 302 GLN A O 1
ATOM 2483 N N . PRO A 1 303 ? -5.18 -8.93 -24.938 1 96.75 303 PRO A N 1
ATOM 2484 C CA . PRO A 1 303 ? -3.807 -9.242 -24.531 1 96.75 303 PRO A CA 1
ATOM 2485 C C . PRO A 1 303 ? -2.955 -7.984 -24.344 1 96.75 303 PRO A C 1
ATOM 2487 O O . PRO A 1 303 ? -3.043 -7.047 -25.141 1 96.75 303 PRO A O 1
ATOM 2490 N N . LYS A 1 304 ? -2.232 -7.871 -23.328 1 95.75 304 LYS A N 1
ATOM 2491 C CA . LYS A 1 304 ? -1.337 -6.77 -23 1 95.75 304 LYS A CA 1
ATOM 2492 C C . LYS A 1 304 ? 0.091 -7.262 -22.781 1 95.75 304 LYS A C 1
ATOM 2494 O O . LYS A 1 304 ? 0.303 -8.336 -22.219 1 95.75 304 LYS A O 1
ATOM 2499 N N . SER A 1 305 ? 1.053 -6.52 -23.188 1 94.56 305 SER A N 1
ATOM 2500 C CA . SER A 1 305 ? 2.449 -6.879 -22.969 1 94.56 305 SER A CA 1
ATOM 2501 C C . SER A 1 305 ? 2.879 -6.555 -21.531 1 94.56 305 SER A C 1
ATOM 2503 O O . SER A 1 305 ? 2.227 -5.766 -20.859 1 94.56 305 SER A O 1
ATOM 2505 N N . LEU A 1 306 ? 3.936 -7.234 -21.156 1 95.56 306 LEU A N 1
ATOM 2506 C CA . LEU A 1 306 ? 4.543 -6.945 -19.859 1 95.56 306 LEU A CA 1
ATOM 2507 C C . LEU A 1 306 ? 5.25 -5.594 -19.875 1 95.56 306 LEU A C 1
ATOM 2509 O O . LEU A 1 306 ? 5.984 -5.285 -20.812 1 95.56 306 LEU A O 1
ATOM 2513 N N . ASP A 1 307 ? 4.984 -4.676 -18.953 1 96.25 307 ASP A N 1
ATOM 2514 C CA . ASP A 1 307 ? 5.781 -3.469 -18.766 1 96.25 307 ASP A CA 1
ATOM 2515 C C . ASP A 1 307 ? 7.145 -3.801 -18.156 1 96.25 307 ASP A C 1
ATOM 2517 O O . ASP A 1 307 ? 7.27 -3.965 -16.953 1 96.25 307 ASP A O 1
ATOM 2521 N N . LEU A 1 308 ? 8.148 -3.803 -19 1 94.81 308 LEU A N 1
ATOM 2522 C CA . LEU A 1 308 ? 9.453 -4.34 -18.609 1 94.81 308 LEU A CA 1
ATOM 2523 C C . LEU A 1 308 ? 10.117 -3.455 -17.562 1 94.81 308 LEU A C 1
ATOM 2525 O O . LEU A 1 308 ? 10.812 -3.951 -16.672 1 94.81 308 LEU A O 1
ATOM 2529 N N . VAL A 1 309 ? 9.977 -2.162 -17.656 1 95.44 309 VAL A N 1
ATOM 2530 C CA . VAL A 1 309 ? 10.547 -1.255 -16.656 1 95.44 309 VAL A CA 1
ATOM 2531 C C . VAL A 1 309 ? 9.898 -1.496 -15.305 1 95.44 309 VAL A C 1
ATOM 2533 O O . VAL A 1 309 ? 10.594 -1.622 -14.289 1 95.44 309 VAL A O 1
ATOM 2536 N N . LYS A 1 310 ? 8.555 -1.53 -15.297 1 96.94 310 LYS A N 1
ATOM 2537 C CA . LYS A 1 310 ? 7.852 -1.78 -14.039 1 96.94 310 LYS A CA 1
ATOM 2538 C C . LYS A 1 310 ? 8.18 -3.168 -13.5 1 96.94 310 LYS A C 1
ATOM 2540 O O . LYS A 1 310 ? 8.234 -3.367 -12.281 1 96.94 310 LYS A O 1
ATOM 2545 N N . PHE A 1 311 ? 8.305 -4.113 -14.391 1 97.38 311 PHE A N 1
ATOM 2546 C CA . PHE A 1 311 ? 8.695 -5.449 -13.953 1 97.38 311 PHE A CA 1
ATOM 2547 C C . PHE A 1 311 ? 10.031 -5.414 -13.227 1 97.38 311 PHE A C 1
ATOM 2549 O O . PHE A 1 311 ? 10.164 -5.984 -12.141 1 97.38 311 PHE A O 1
ATOM 2556 N N . LYS A 1 312 ? 11.023 -4.758 -13.758 1 97.75 312 LYS A N 1
ATOM 2557 C CA . LYS A 1 312 ? 12.336 -4.602 -13.125 1 97.75 312 LYS A CA 1
ATOM 2558 C C . LYS A 1 312 ? 12.203 -3.916 -11.766 1 97.75 312 LYS A C 1
ATOM 2560 O O . LYS A 1 312 ? 12.812 -4.348 -10.781 1 97.75 312 LYS A O 1
ATOM 2565 N N . GLN A 1 313 ? 11.438 -2.834 -11.773 1 97.56 313 GLN A N 1
ATOM 2566 C CA . GLN A 1 313 ? 11.227 -2.094 -10.539 1 97.56 313 GLN A CA 1
ATOM 2567 C C . GLN A 1 313 ? 10.594 -2.982 -9.469 1 97.56 313 GLN A C 1
ATOM 2569 O O . GLN A 1 313 ? 11.078 -3.029 -8.328 1 97.56 313 GLN A O 1
ATOM 2574 N N . ASN A 1 314 ? 9.547 -3.699 -9.836 1 97.75 314 ASN A N 1
ATOM 2575 C CA . ASN A 1 314 ? 8.852 -4.562 -8.891 1 97.75 314 ASN A CA 1
ATOM 2576 C C . ASN A 1 314 ? 9.781 -5.637 -8.328 1 97.75 314 ASN A C 1
ATOM 2578 O O . ASN A 1 314 ? 9.82 -5.855 -7.113 1 97.75 314 ASN A O 1
ATOM 2582 N N . GLN A 1 315 ? 10.5 -6.273 -9.211 1 97.94 315 GLN A N 1
ATOM 2583 C CA . GLN A 1 315 ? 11.406 -7.324 -8.758 1 97.94 315 GLN A CA 1
ATOM 2584 C C . GLN A 1 315 ? 12.469 -6.77 -7.812 1 97.94 315 GLN A C 1
ATOM 2586 O O . GLN A 1 315 ? 12.727 -7.348 -6.754 1 97.94 315 GLN A O 1
ATOM 2591 N N . ALA A 1 316 ? 13.062 -5.637 -8.188 1 97.88 316 ALA A N 1
ATOM 2592 C CA . ALA A 1 316 ? 14.094 -5.031 -7.352 1 97.88 316 ALA A CA 1
ATOM 2593 C C . ALA A 1 316 ? 13.539 -4.637 -5.988 1 97.88 316 ALA A C 1
ATOM 2595 O O . ALA A 1 316 ? 14.164 -4.898 -4.957 1 97.88 316 ALA A O 1
ATOM 2596 N N . VAL A 1 317 ? 12.406 -4.027 -5.98 1 98.25 317 VAL A N 1
ATOM 2597 C CA . VAL A 1 317 ? 11.773 -3.545 -4.754 1 98.25 317 VAL A CA 1
ATOM 2598 C C . VAL A 1 317 ? 11.438 -4.727 -3.85 1 98.25 317 VAL A C 1
ATOM 2600 O O . VAL A 1 317 ? 11.734 -4.703 -2.65 1 98.25 317 VAL A O 1
ATOM 2603 N N . TRP A 1 318 ? 10.844 -5.785 -4.375 1 98.25 318 TRP A N 1
ATOM 2604 C CA . TRP A 1 318 ? 10.453 -6.941 -3.57 1 98.25 318 TRP A CA 1
ATOM 2605 C C . TRP A 1 318 ? 11.68 -7.656 -3.018 1 98.25 318 TRP A C 1
ATOM 2607 O O . TRP A 1 318 ? 11.719 -8.023 -1.841 1 98.25 318 TRP A O 1
ATOM 2617 N N . GLN A 1 319 ? 12.727 -7.82 -3.883 1 97.94 319 GLN A N 1
ATOM 2618 C CA . GLN A 1 319 ? 13.969 -8.453 -3.445 1 97.94 319 GLN A CA 1
ATOM 2619 C C . GLN A 1 319 ? 14.609 -7.676 -2.299 1 97.94 319 GLN A C 1
ATOM 2621 O O . GLN A 1 319 ? 15.031 -8.266 -1.304 1 97.94 319 GLN A O 1
ATOM 2626 N N . GLN A 1 320 ? 14.594 -6.379 -2.441 1 96.88 320 GLN A N 1
ATOM 2627 C CA . GLN A 1 320 ? 15.258 -5.535 -1.454 1 96.88 320 GLN A CA 1
ATOM 2628 C C . GLN A 1 320 ? 14.438 -5.453 -0.166 1 96.88 320 GLN A C 1
ATOM 2630 O O . GLN A 1 320 ? 14.992 -5.566 0.931 1 96.88 320 GLN A O 1
ATOM 2635 N N . THR A 1 321 ? 13.156 -5.273 -0.26 1 97.81 321 THR A N 1
ATOM 2636 C CA . THR A 1 321 ? 12.305 -5.031 0.898 1 97.81 321 THR A CA 1
ATOM 2637 C C . THR A 1 321 ? 12.148 -6.297 1.732 1 97.81 321 THR A C 1
ATOM 2639 O O . THR A 1 321 ? 12.117 -6.234 2.963 1 97.81 321 THR A O 1
ATOM 2642 N N . LEU A 1 322 ? 12.109 -7.461 1.105 1 97.56 322 LEU A N 1
ATOM 2643 C CA . LEU A 1 322 ? 11.883 -8.711 1.827 1 97.56 322 LEU A CA 1
ATOM 2644 C C . LEU A 1 322 ? 13.203 -9.32 2.287 1 97.56 322 LEU A C 1
ATOM 2646 O O . LEU A 1 322 ? 13.203 -10.328 3.004 1 97.56 322 LEU A O 1
ATOM 2650 N N . SER A 1 323 ? 14.352 -8.727 1.853 1 95.31 323 SER A N 1
ATOM 2651 C CA . SER A 1 323 ? 15.656 -9.234 2.268 1 95.31 323 SER A CA 1
ATOM 2652 C C . SER A 1 323 ? 15.766 -9.281 3.789 1 95.31 323 SER A C 1
ATOM 2654 O O . SER A 1 323 ? 15.547 -8.273 4.465 1 95.31 323 SER A O 1
ATOM 2656 N N . GLY A 1 324 ? 16.078 -10.461 4.273 1 93.31 324 GLY A N 1
ATOM 2657 C CA . GLY A 1 324 ? 16.203 -10.633 5.711 1 93.31 324 GLY A CA 1
ATOM 2658 C C . GLY A 1 324 ? 14.883 -10.812 6.422 1 93.31 324 GLY A C 1
ATOM 2659 O O . GLY A 1 324 ? 14.844 -11 7.637 1 93.31 324 GLY A O 1
ATOM 2660 N N . VAL A 1 325 ? 13.75 -10.781 5.688 1 96.44 325 VAL A N 1
ATOM 2661 C CA . VAL A 1 325 ? 12.422 -10.922 6.281 1 96.44 325 VAL A CA 1
ATOM 2662 C C . VAL A 1 325 ? 11.836 -12.281 5.906 1 96.44 325 VAL A C 1
ATOM 2664 O O . VAL A 1 325 ? 11.555 -13.109 6.781 1 96.44 325 VAL A O 1
ATOM 2667 N N . SER A 1 326 ? 11.688 -12.523 4.656 1 96.75 326 SER A N 1
ATOM 2668 C CA . SER A 1 326 ? 11.164 -13.773 4.098 1 96.75 326 SER A CA 1
ATOM 2669 C C . SER A 1 326 ? 11.617 -13.961 2.654 1 96.75 326 SER A C 1
ATOM 2671 O O . SER A 1 326 ? 12.148 -13.039 2.037 1 96.75 326 SER A O 1
ATOM 2673 N N . LYS A 1 327 ? 11.453 -15.156 2.133 1 97.12 327 LYS A N 1
ATOM 2674 C CA . LYS A 1 327 ? 11.758 -15.438 0.732 1 97.12 327 LYS A CA 1
ATOM 2675 C C . LYS A 1 327 ? 10.57 -15.102 -0.164 1 97.12 327 LYS A C 1
ATOM 2677 O O . LYS A 1 327 ? 9.453 -15.578 0.063 1 97.12 327 LYS A O 1
ATOM 2682 N N . PRO A 1 328 ? 10.805 -14.203 -1.134 1 97.56 328 PRO A N 1
ATOM 2683 C CA . PRO A 1 328 ? 9.727 -13.992 -2.1 1 97.56 328 PRO A CA 1
ATOM 2684 C C . PRO A 1 328 ? 9.391 -15.258 -2.895 1 97.56 328 PRO A C 1
ATOM 2686 O O . PRO A 1 328 ? 10.25 -16.125 -3.066 1 97.56 328 PRO A O 1
ATOM 2689 N N . THR A 1 329 ? 8.172 -15.367 -3.303 1 98.19 329 THR A N 1
ATOM 2690 C CA . THR A 1 329 ? 7.824 -16.438 -4.234 1 98.19 329 THR A CA 1
ATOM 2691 C C . THR A 1 329 ? 8.227 -16.062 -5.66 1 98.19 329 THR A C 1
ATOM 2693 O O . THR A 1 329 ? 8.094 -14.906 -6.062 1 98.19 329 THR A O 1
ATOM 2696 N N . LEU A 1 330 ? 8.766 -16.984 -6.359 1 98.62 330 LEU A N 1
ATOM 2697 C CA . LEU A 1 330 ? 9.203 -16.812 -7.742 1 98.62 330 LEU A CA 1
ATOM 2698 C C . LEU A 1 330 ? 8.312 -17.594 -8.695 1 98.62 330 LEU A C 1
ATOM 2700 O O . LEU A 1 330 ? 8.297 -18.828 -8.664 1 98.62 330 LEU A O 1
ATOM 2704 N N . TYR A 1 331 ? 7.566 -16.906 -9.516 1 98.56 331 TYR A N 1
ATOM 2705 C CA . TYR A 1 331 ? 6.699 -17.625 -10.445 1 98.56 331 TYR A CA 1
ATOM 2706 C C . TYR A 1 331 ? 6.406 -16.797 -11.68 1 98.56 331 TYR A C 1
ATOM 2708 O O . TYR A 1 331 ? 6.422 -15.562 -11.625 1 98.56 331 TYR A O 1
ATOM 2716 N N . TRP A 1 332 ? 6.195 -17.484 -12.797 1 98 332 TRP A N 1
ATOM 2717 C CA . TRP A 1 332 ? 5.688 -16.859 -14.016 1 98 332 TRP A CA 1
ATOM 2718 C C . TRP A 1 332 ? 4.223 -17.234 -14.242 1 98 332 TRP A C 1
ATOM 2720 O O . TRP A 1 332 ? 3.477 -16.453 -14.852 1 98 332 TRP A O 1
ATOM 2730 N N . ASN A 1 333 ? 3.914 -18.453 -13.68 1 96.5 333 ASN A N 1
ATOM 2731 C CA . ASN A 1 333 ? 2.594 -19.031 -13.938 1 96.5 333 ASN A CA 1
ATOM 2732 C C . ASN A 1 333 ? 1.934 -19.531 -12.664 1 96.5 333 ASN A C 1
ATOM 2734 O O . ASN A 1 333 ? 2.619 -19.938 -11.719 1 96.5 333 ASN A O 1
ATOM 2738 N N . ASN A 1 334 ? 0.634 -19.453 -12.641 1 97.44 334 ASN A N 1
ATOM 2739 C CA . ASN A 1 334 ? -0.214 -20.219 -11.734 1 97.44 334 ASN A CA 1
ATOM 2740 C C . ASN A 1 334 ? -1.597 -20.469 -12.328 1 97.44 334 ASN A C 1
ATOM 2742 O O . ASN A 1 334 ? -1.852 -20.109 -13.484 1 97.44 334 ASN A O 1
ATOM 2746 N N . HIS A 1 335 ? -2.441 -21.109 -11.633 1 97.56 335 HIS A N 1
ATOM 2747 C CA . HIS A 1 335 ? -3.725 -21.562 -12.164 1 97.56 335 HIS A CA 1
ATOM 2748 C C . HIS A 1 335 ? -4.676 -20.375 -12.367 1 97.56 335 HIS A C 1
ATOM 2750 O O . HIS A 1 335 ? -5.75 -20.547 -12.953 1 97.56 335 HIS A O 1
ATOM 2756 N N . ASP A 1 336 ? -4.258 -19.172 -12 1 95.94 336 ASP A N 1
ATOM 2757 C CA . ASP A 1 336 ? -5.152 -18.031 -12.062 1 95.94 336 ASP A CA 1
ATOM 2758 C C . ASP A 1 336 ? -4.777 -17.109 -13.219 1 95.94 336 ASP A C 1
ATOM 2760 O O . ASP A 1 336 ? -5.344 -16.016 -13.367 1 95.94 336 ASP A O 1
ATOM 2764 N N . MET A 1 337 ? -3.838 -17.5 -14.055 1 96.38 337 MET A N 1
ATOM 2765 C CA . MET A 1 337 ? -3.406 -16.609 -15.133 1 96.38 337 MET A CA 1
ATOM 2766 C C . MET A 1 337 ? -3.004 -17.422 -16.359 1 96.38 337 MET A C 1
ATOM 2768 O O . MET A 1 337 ? -2.824 -18.641 -16.281 1 96.38 337 MET A O 1
ATOM 2772 N N . ALA A 1 338 ? -2.875 -16.719 -17.5 1 97.5 338 ALA A N 1
ATOM 2773 C CA . ALA A 1 338 ? -2.408 -17.328 -18.734 1 97.5 338 ALA A CA 1
ATOM 2774 C C . ALA A 1 338 ? -0.929 -17.703 -18.641 1 97.5 338 ALA A C 1
ATOM 2776 O O . ALA A 1 338 ? -0.17 -17.062 -17.906 1 97.5 338 ALA A O 1
ATOM 2777 N N . ARG A 1 339 ? -0.509 -18.672 -19.297 1 97.94 339 ARG A N 1
ATOM 2778 C CA . ARG A 1 339 ? 0.843 -19.219 -19.234 1 97.94 339 ARG A CA 1
ATOM 2779 C C . ARG A 1 339 ? 1.853 -18.266 -19.844 1 97.94 339 ARG A C 1
ATOM 2781 O O . ARG A 1 339 ? 1.531 -17.531 -20.797 1 97.94 339 ARG A O 1
ATOM 2788 N N . ILE A 1 340 ? 3.061 -18.281 -19.391 1 97.5 340 ILE A N 1
ATOM 2789 C CA . ILE A 1 340 ? 4.121 -17.375 -19.797 1 97.5 340 ILE A CA 1
ATOM 2790 C C . ILE A 1 340 ? 4.414 -17.547 -21.281 1 97.5 340 ILE A C 1
ATOM 2792 O O . ILE A 1 340 ? 4.727 -16.594 -21.984 1 97.5 340 ILE A O 1
ATOM 2796 N N . ALA A 1 341 ? 4.301 -18.797 -21.828 1 97.38 341 ALA A N 1
ATOM 2797 C CA . ALA A 1 341 ? 4.59 -19.094 -23.234 1 97.38 341 ALA A CA 1
ATOM 2798 C C . ALA A 1 341 ? 3.553 -18.469 -24.156 1 97.38 341 ALA A C 1
ATOM 2800 O O . ALA A 1 341 ? 3.783 -18.328 -25.359 1 97.38 341 ALA A O 1
ATOM 2801 N N . THR A 1 342 ? 2.406 -18.109 -23.562 1 97.19 342 THR A N 1
ATOM 2802 C CA . THR A 1 342 ? 1.353 -17.422 -24.297 1 97.19 342 THR A CA 1
ATOM 2803 C C . THR A 1 342 ? 1.411 -15.922 -24.062 1 97.19 342 THR A C 1
ATOM 2805 O O . THR A 1 342 ? 1.407 -15.141 -25.016 1 97.19 342 THR A O 1
ATOM 2808 N N . ARG A 1 343 ? 1.589 -15.523 -22.891 1 95.31 343 ARG A N 1
ATOM 2809 C CA . ARG A 1 343 ? 1.388 -14.148 -22.438 1 95.31 343 ARG A CA 1
ATOM 2810 C C . ARG A 1 343 ? 2.59 -13.273 -22.781 1 95.31 343 ARG A C 1
ATOM 2812 O O . ARG A 1 343 ? 2.434 -12.094 -23.094 1 95.31 343 ARG A O 1
ATOM 2819 N N . ILE A 1 344 ? 3.854 -13.883 -22.656 1 96 344 ILE A N 1
ATOM 2820 C CA . ILE A 1 344 ? 5.035 -13.031 -22.672 1 96 344 ILE A CA 1
ATOM 2821 C C . ILE A 1 344 ? 6.043 -13.562 -23.688 1 96 344 ILE A C 1
ATOM 2823 O O . ILE A 1 344 ? 6.508 -12.82 -24.562 1 96 344 ILE A O 1
ATOM 2827 N N . ALA A 1 345 ? 6.395 -14.836 -23.672 1 97.12 345 ALA A N 1
ATOM 2828 C CA . ALA A 1 345 ? 7.473 -15.406 -24.484 1 97.12 345 ALA A CA 1
ATOM 2829 C C . ALA A 1 345 ? 7.098 -15.438 -25.953 1 97.12 345 ALA A C 1
ATOM 2831 O O . ALA A 1 345 ? 5.992 -15.852 -26.312 1 97.12 345 ALA A O 1
ATOM 2832 N N . LYS A 1 346 ? 8.008 -15.086 -26.828 1 95.88 346 LYS A N 1
ATOM 2833 C CA . LYS A 1 346 ? 7.789 -15.078 -28.266 1 95.88 346 LYS A CA 1
ATOM 2834 C C . LYS A 1 346 ? 8.219 -16.406 -28.906 1 95.88 346 LYS A C 1
ATOM 2836 O O . LYS A 1 346 ? 7.746 -16.766 -29.984 1 95.88 346 LYS A O 1
ATOM 2841 N N . ASN A 1 347 ? 9.102 -17.062 -28.281 1 96.19 347 ASN A N 1
ATOM 2842 C CA . ASN A 1 347 ? 9.594 -18.359 -28.734 1 96.19 347 ASN A CA 1
ATOM 2843 C C . ASN A 1 347 ? 10.172 -19.172 -27.578 1 96.19 347 ASN A C 1
ATOM 2845 O O . ASN A 1 347 ? 10.148 -18.734 -26.422 1 96.19 347 ASN A O 1
ATOM 2849 N N . ASP A 1 348 ? 10.672 -20.328 -27.859 1 96.19 348 ASP A N 1
ATOM 2850 C CA . ASP A 1 348 ? 11.148 -21.25 -26.828 1 96.19 348 ASP A CA 1
ATOM 2851 C C . ASP A 1 348 ? 12.422 -20.719 -26.172 1 96.19 348 ASP A C 1
ATOM 2853 O O . ASP A 1 348 ? 12.648 -20.953 -24.984 1 96.19 348 ASP A O 1
ATOM 2857 N N . ILE A 1 349 ? 13.234 -20.094 -26.938 1 98 349 ILE A N 1
ATOM 2858 C CA . ILE A 1 349 ? 14.469 -19.547 -26.391 1 98 349 ILE A CA 1
ATOM 2859 C C . ILE A 1 349 ? 14.133 -18.516 -25.328 1 98 349 ILE A C 1
ATOM 2861 O O . ILE A 1 349 ? 14.688 -18.547 -24.219 1 98 349 ILE A O 1
ATOM 2865 N N . GLN A 1 350 ? 13.195 -17.641 -25.641 1 98.31 350 GLN A N 1
ATOM 2866 C CA . GLN A 1 350 ? 12.805 -16.625 -24.656 1 98.31 350 GLN A CA 1
ATOM 2867 C C . GLN A 1 350 ? 12.172 -17.281 -23.438 1 98.31 350 GLN A C 1
ATOM 2869 O O . GLN A 1 350 ? 12.398 -16.828 -22.297 1 98.31 350 GLN A O 1
ATOM 2874 N N . ALA A 1 351 ? 11.336 -18.266 -23.625 1 98.19 351 ALA A N 1
ATOM 2875 C CA . ALA A 1 351 ? 10.719 -18.953 -22.484 1 98.19 351 ALA A CA 1
ATOM 2876 C C . ALA A 1 351 ? 11.789 -19.516 -21.547 1 98.19 351 ALA A C 1
ATOM 2878 O O . ALA A 1 351 ? 11.664 -19.391 -20.312 1 98.19 351 ALA A O 1
ATOM 2879 N N . ARG A 1 352 ? 12.836 -20.109 -22.125 1 98.56 352 ARG A N 1
ATOM 2880 C CA . ARG A 1 352 ? 13.945 -20.625 -21.328 1 98.56 352 ARG A CA 1
ATOM 2881 C C . ARG A 1 352 ? 14.664 -19.5 -20.594 1 98.56 352 ARG A C 1
ATOM 2883 O O . ARG A 1 352 ? 14.945 -19.609 -19.406 1 98.56 352 ARG A O 1
ATOM 2890 N N . SER A 1 353 ? 14.906 -18.453 -21.328 1 98.75 353 SER A N 1
ATOM 2891 C CA . SER A 1 353 ? 15.625 -17.328 -20.734 1 98.75 353 SER A CA 1
ATOM 2892 C C . SER A 1 353 ? 14.82 -16.688 -19.609 1 98.75 353 SER A C 1
ATOM 2894 O O . SER A 1 353 ? 15.391 -16.266 -18.594 1 98.75 353 SER A O 1
ATOM 2896 N N . LEU A 1 354 ? 13.547 -16.578 -19.812 1 98.62 354 LEU A N 1
ATOM 2897 C CA . LEU A 1 354 ? 12.68 -16.016 -18.781 1 98.62 354 LEU A CA 1
ATOM 2898 C C . LEU A 1 354 ? 12.648 -16.922 -17.547 1 98.62 354 LEU A C 1
ATOM 2900 O O . LEU A 1 354 ? 12.594 -16.422 -16.406 1 98.62 354 LEU A O 1
ATOM 2904 N N . ALA A 1 355 ? 12.656 -18.188 -17.75 1 98.81 355 ALA A N 1
ATOM 2905 C CA . ALA A 1 355 ? 12.742 -19.109 -16.625 1 98.81 355 ALA A CA 1
ATOM 2906 C C . ALA A 1 355 ? 14.023 -18.891 -15.828 1 98.81 355 ALA A C 1
ATOM 2908 O O . ALA A 1 355 ? 13.992 -18.797 -14.594 1 98.81 355 ALA A O 1
ATOM 2909 N N . MET A 1 356 ? 15.102 -18.781 -16.562 1 98.38 356 MET A N 1
ATOM 2910 C CA . MET A 1 356 ? 16.391 -18.5 -15.945 1 98.38 356 MET A CA 1
ATOM 2911 C C . MET A 1 356 ? 16.344 -17.203 -15.141 1 98.38 356 MET A C 1
ATOM 2913 O O . MET A 1 356 ? 16.781 -17.156 -13.984 1 98.38 356 MET A O 1
ATOM 2917 N N . LEU A 1 357 ? 15.805 -16.219 -15.758 1 98.62 357 LEU A N 1
ATOM 2918 C CA . LEU A 1 357 ? 15.68 -14.898 -15.164 1 98.62 357 LEU A CA 1
ATOM 2919 C C . LEU A 1 357 ? 14.938 -14.969 -13.828 1 98.62 357 LEU A C 1
ATOM 2921 O O . LEU A 1 357 ? 15.375 -14.383 -12.836 1 98.62 357 LEU A O 1
ATOM 2925 N N . MET A 1 358 ? 13.875 -15.648 -13.695 1 98.81 358 MET A N 1
ATOM 2926 C CA . MET A 1 358 ? 12.969 -15.641 -12.547 1 98.81 358 MET A CA 1
ATOM 2927 C C . MET A 1 358 ? 13.445 -16.609 -11.477 1 98.81 358 MET A C 1
ATOM 2929 O O . MET A 1 358 ? 13.664 -16.219 -10.328 1 98.81 358 MET A O 1
ATOM 2933 N N . TYR A 1 359 ? 13.719 -17.812 -11.812 1 98.88 359 TYR A N 1
ATOM 2934 C CA . TYR A 1 359 ? 13.812 -18.891 -10.836 1 98.88 359 TYR A CA 1
ATOM 2935 C C . TYR A 1 359 ? 15.188 -18.922 -10.188 1 98.88 359 TYR A C 1
ATOM 2937 O O . TYR A 1 359 ? 15.383 -19.578 -9.156 1 98.88 359 TYR A O 1
ATOM 2945 N N . LEU A 1 360 ? 16.125 -18.203 -10.75 1 98.88 360 LEU A N 1
ATOM 2946 C CA . LEU A 1 360 ? 17.438 -18.172 -10.133 1 98.88 360 LEU A CA 1
ATOM 2947 C C . LEU A 1 360 ? 17.578 -16.969 -9.203 1 98.88 360 LEU A C 1
ATOM 2949 O O . LEU A 1 360 ? 18.594 -16.797 -8.539 1 98.88 360 LEU A O 1
ATOM 2953 N N . GLN A 1 361 ? 16.578 -16.094 -9.133 1 98.69 361 GLN A N 1
ATOM 2954 C CA . GLN A 1 361 ? 16.562 -15.023 -8.141 1 98.69 361 GLN A CA 1
ATOM 2955 C C . GLN A 1 361 ? 16.5 -15.586 -6.727 1 98.69 361 GLN A C 1
ATOM 2957 O O . GLN A 1 361 ? 16.328 -16.797 -6.539 1 98.69 361 GLN A O 1
ATOM 2962 N N . ASN A 1 362 ? 16.734 -14.688 -5.746 1 98.12 362 ASN A N 1
ATOM 2963 C CA . ASN A 1 362 ? 16.516 -15.094 -4.359 1 98.12 362 ASN A CA 1
ATOM 2964 C C . ASN A 1 362 ? 15.039 -15.281 -4.047 1 98.12 362 ASN A C 1
ATOM 2966 O O . ASN A 1 362 ? 14.242 -14.367 -4.242 1 98.12 362 ASN A O 1
ATOM 2970 N N . GLY A 1 363 ? 14.648 -16.5 -3.656 1 98.12 363 GLY A N 1
ATOM 2971 C CA . GLY A 1 363 ? 13.242 -16.75 -3.363 1 98.12 363 GLY A CA 1
ATOM 2972 C C . GLY A 1 363 ? 12.836 -18.203 -3.531 1 98.12 363 GLY A C 1
ATOM 2973 O O . GLY A 1 363 ? 13.695 -19.078 -3.719 1 98.12 363 GLY A O 1
ATOM 2974 N N . LEU A 1 364 ? 11.531 -18.547 -3.418 1 98.19 364 LEU A N 1
ATOM 2975 C CA . LEU A 1 364 ? 10.953 -19.875 -3.518 1 98.19 364 LEU A CA 1
ATOM 2976 C C . LEU A 1 364 ? 10.281 -20.078 -4.871 1 98.19 364 LEU A C 1
ATOM 2978 O O . LEU A 1 364 ? 9.195 -19.547 -5.113 1 98.19 364 LEU A O 1
ATOM 2982 N N . PRO A 1 365 ? 10.891 -20.891 -5.691 1 98.75 365 PRO A N 1
ATOM 2983 C CA . PRO A 1 365 ? 10.258 -21.125 -6.988 1 98.75 365 PRO A CA 1
ATOM 2984 C C . PRO A 1 365 ? 8.953 -21.906 -6.871 1 98.75 365 PRO A C 1
ATOM 2986 O O . PRO A 1 365 ? 8.852 -22.844 -6.074 1 98.75 365 PRO A O 1
ATOM 2989 N N . ILE A 1 366 ? 7.988 -21.469 -7.551 1 98.81 366 ILE A N 1
ATOM 2990 C CA . ILE A 1 366 ? 6.738 -22.188 -7.781 1 98.81 366 ILE A CA 1
ATOM 2991 C C . ILE A 1 366 ? 6.523 -22.375 -9.281 1 98.81 366 ILE A C 1
ATOM 2993 O O . ILE A 1 366 ? 6.258 -21.422 -10.008 1 98.81 366 ILE A O 1
ATOM 2997 N N . ILE A 1 367 ? 6.641 -23.578 -9.695 1 98.88 367 ILE A N 1
ATOM 2998 C CA . ILE A 1 367 ? 6.539 -23.906 -11.117 1 98.88 367 ILE A CA 1
ATOM 2999 C C . ILE A 1 367 ? 5.188 -24.562 -11.398 1 98.88 367 ILE A C 1
ATOM 3001 O O . ILE A 1 367 ? 4.863 -25.594 -10.82 1 98.88 367 ILE A O 1
ATOM 3005 N N . TYR A 1 368 ? 4.383 -24.016 -12.234 1 98.75 368 TYR A N 1
ATOM 3006 C CA . TYR A 1 368 ? 3.078 -24.531 -12.625 1 98.75 368 TYR A CA 1
ATOM 3007 C C . TYR A 1 368 ? 3.225 -25.703 -13.586 1 98.75 368 TYR A C 1
ATOM 3009 O O . TYR A 1 368 ? 4.07 -25.688 -14.484 1 98.75 368 TYR A O 1
ATOM 3017 N N . TYR A 1 369 ? 2.432 -26.75 -13.398 1 98.62 369 TYR A N 1
ATOM 3018 C CA . TYR A 1 369 ? 2.574 -27.938 -14.242 1 98.62 369 TYR A CA 1
ATOM 3019 C C . TYR A 1 369 ? 2.562 -27.547 -15.719 1 98.62 369 TYR A C 1
ATOM 3021 O O . TYR A 1 369 ? 1.796 -26.672 -16.141 1 98.62 369 TYR A O 1
ATOM 3029 N N . GLY A 1 370 ? 3.465 -28.141 -16.453 1 98 370 GLY A N 1
ATOM 3030 C CA . GLY A 1 370 ? 3.5 -27.969 -17.891 1 98 370 GLY A CA 1
ATOM 3031 C C . GLY A 1 370 ? 4.371 -26.812 -18.344 1 98 370 GLY A C 1
ATOM 3032 O O . GLY A 1 370 ? 4.707 -26.703 -19.531 1 98 370 GLY A O 1
ATOM 3033 N N . GLU A 1 371 ? 4.707 -25.953 -17.391 1 98.25 371 GLU A N 1
ATOM 3034 C CA . GLU A 1 371 ? 5.621 -24.875 -17.75 1 98.25 371 GLU A CA 1
ATOM 3035 C C . GLU A 1 371 ? 6.934 -25.422 -18.297 1 98.25 371 GLU A C 1
ATOM 3037 O O . GLU A 1 371 ? 7.477 -24.891 -19.266 1 98.25 371 GLU A O 1
ATOM 3042 N N . GLU A 1 372 ? 7.453 -26.516 -17.734 1 98.5 372 GLU A N 1
ATOM 3043 C CA . GLU A 1 372 ? 8.727 -27.141 -18.094 1 98.5 372 GLU A CA 1
ATOM 3044 C C . GLU A 1 372 ? 8.641 -27.812 -19.453 1 98.5 372 GLU A C 1
ATOM 3046 O O . GLU A 1 372 ? 9.664 -28.234 -20.016 1 98.5 372 GLU A O 1
ATOM 3051 N N . LEU A 1 373 ? 7.465 -27.859 -20.047 1 97.75 373 LEU A N 1
ATOM 3052 C CA . LEU A 1 373 ? 7.285 -28.406 -21.391 1 97.75 373 LEU A CA 1
ATOM 3053 C C . LEU A 1 373 ? 7.035 -27.281 -22.391 1 97.75 373 LEU A C 1
ATOM 3055 O O . LEU A 1 373 ? 6.918 -27.547 -23.594 1 97.75 373 LEU A O 1
ATOM 3059 N N . GLY A 1 374 ? 6.934 -26.047 -21.844 1 96.94 374 GLY A N 1
ATOM 3060 C CA . GLY A 1 374 ? 6.605 -24.938 -22.719 1 96.94 374 GLY A CA 1
ATOM 3061 C C . GLY A 1 374 ? 5.145 -24.906 -23.125 1 96.94 374 GLY A C 1
ATOM 3062 O O . GLY A 1 374 ? 4.805 -24.422 -24.203 1 96.94 374 GLY A O 1
ATOM 3063 N N . MET A 1 375 ? 4.258 -25.422 -22.25 1 97.06 375 MET A N 1
ATOM 3064 C CA . MET A 1 375 ? 2.832 -25.453 -22.547 1 97.06 375 MET A CA 1
ATOM 3065 C C . MET A 1 375 ? 2.283 -24.031 -22.719 1 97.06 375 MET A C 1
ATOM 3067 O O . MET A 1 375 ? 2.652 -23.125 -21.969 1 97.06 375 MET A O 1
ATOM 3071 N N . LYS A 1 376 ? 1.435 -23.891 -23.672 1 97.56 376 LYS A N 1
ATOM 3072 C CA . LYS A 1 376 ? 0.692 -22.656 -23.922 1 97.56 376 LYS A CA 1
ATOM 3073 C C . LYS A 1 376 ? -0.771 -22.812 -23.516 1 97.56 376 LYS A C 1
ATOM 3075 O O . LYS A 1 376 ? -1.225 -23.906 -23.203 1 97.56 376 LYS A O 1
ATOM 3080 N N . ASN A 1 377 ? -1.471 -21.688 -23.469 1 98.06 377 ASN A N 1
ATOM 3081 C CA . ASN A 1 377 ? -2.918 -21.75 -23.297 1 98.06 377 ASN A CA 1
ATOM 3082 C C . ASN A 1 377 ? -3.588 -22.516 -24.438 1 98.06 377 ASN A C 1
ATOM 3084 O O . ASN A 1 377 ? -3.168 -22.406 -25.594 1 98.06 377 ASN A O 1
ATOM 3088 N N . LEU A 1 378 ? -4.672 -23.219 -24.078 1 97.75 378 LEU A N 1
ATOM 3089 C CA . LEU A 1 378 ? -5.551 -23.75 -25.109 1 97.75 378 LEU A CA 1
ATOM 3090 C C . LEU A 1 378 ? -6.285 -22.625 -25.828 1 97.75 378 LEU A C 1
ATOM 3092 O O . LEU A 1 378 ? -6.438 -21.531 -25.281 1 97.75 378 LEU A O 1
ATOM 3096 N N . GLU A 1 379 ? -6.664 -22.891 -27.031 1 97.88 379 GLU A N 1
ATOM 3097 C CA . GLU A 1 379 ? -7.59 -22.016 -27.734 1 97.88 379 GLU A CA 1
ATOM 3098 C C . GLU A 1 379 ? -9.016 -22.547 -27.672 1 97.88 379 GLU A C 1
ATOM 3100 O O . GLU A 1 379 ? -9.281 -23.688 -28.047 1 97.88 379 GLU A O 1
ATOM 3105 N N . PHE A 1 380 ? -9.852 -21.703 -27.141 1 97.88 380 PHE A N 1
ATOM 3106 C CA . PHE A 1 380 ? -11.273 -22.047 -27.094 1 97.88 380 PHE A CA 1
ATOM 3107 C C . PHE A 1 380 ? -12.016 -21.438 -28.266 1 97.88 380 PHE A C 1
ATOM 3109 O O . PHE A 1 380 ? -11.703 -20.312 -28.703 1 97.88 380 PHE A O 1
ATOM 3116 N N . GLU A 1 381 ? -12.969 -22.188 -28.797 1 94.88 381 GLU A N 1
ATOM 3117 C CA . GLU A 1 381 ? -13.664 -21.75 -30.016 1 94.88 381 GLU A CA 1
ATOM 3118 C C . GLU A 1 381 ? -15.102 -21.344 -29.703 1 94.88 381 GLU A C 1
ATOM 3120 O O . GLU A 1 381 ? -15.836 -20.922 -30.594 1 94.88 381 GLU A O 1
ATOM 3125 N N . ASP A 1 382 ? -15.445 -21.5 -28.531 1 96 382 ASP A N 1
ATOM 3126 C CA . ASP A 1 382 ? -16.797 -21.141 -28.109 1 96 382 ASP A CA 1
ATOM 3127 C C . ASP A 1 382 ? -16.781 -20.453 -26.75 1 96 382 ASP A C 1
ATOM 3129 O O . ASP A 1 382 ? -16.031 -20.859 -25.844 1 96 382 ASP A O 1
ATOM 3133 N N . ALA A 1 383 ? -17.625 -19.391 -26.625 1 95.69 383 ALA A N 1
ATOM 3134 C CA . ALA A 1 383 ? -17.672 -18.578 -25.406 1 95.69 383 ALA A CA 1
ATOM 3135 C C . ALA A 1 383 ? -18.062 -19.422 -24.203 1 95.69 383 ALA A C 1
ATOM 3137 O O . ALA A 1 383 ? -17.609 -19.141 -23.078 1 95.69 383 ALA A O 1
ATOM 3138 N N . THR A 1 384 ? -18.844 -20.406 -24.359 1 94.31 384 THR A N 1
ATOM 3139 C CA . THR A 1 384 ? -19.375 -21.203 -23.266 1 94.31 384 THR A CA 1
ATOM 3140 C C . THR A 1 384 ? -18.266 -22.047 -22.641 1 94.31 384 THR A C 1
ATOM 3142 O O . THR A 1 384 ? -18.391 -22.469 -21.484 1 94.31 384 THR A O 1
ATOM 3145 N N . GLN A 1 385 ? -17.188 -22.297 -23.328 1 95.06 385 GLN A N 1
ATOM 3146 C CA . GLN A 1 385 ? -16.078 -23.109 -22.828 1 95.06 385 GLN A CA 1
ATOM 3147 C C . GLN A 1 385 ? -15.398 -22.422 -21.641 1 95.06 385 GLN A C 1
ATOM 3149 O O . GLN A 1 385 ? -14.828 -23.094 -20.766 1 95.06 385 GLN A O 1
ATOM 3154 N N . PHE A 1 386 ? -15.531 -21.109 -21.625 1 95.25 386 PHE A N 1
ATOM 3155 C CA . PHE A 1 386 ? -14.836 -20.344 -20.594 1 95.25 386 PHE A CA 1
ATOM 3156 C C . PHE A 1 386 ? -15.586 -20.406 -19.266 1 95.25 386 PHE A C 1
ATOM 3158 O O . PHE A 1 386 ? -15.039 -20.078 -18.219 1 95.25 386 PHE A O 1
ATOM 3165 N N . GLU A 1 387 ? -16.812 -20.797 -19.266 1 89.69 387 GLU A N 1
ATOM 3166 C CA . GLU A 1 387 ? -17.641 -20.844 -18.062 1 89.69 387 GLU A CA 1
ATOM 3167 C C . GLU A 1 387 ? -17.562 -19.547 -17.281 1 89.69 387 GLU A C 1
ATOM 3169 O O . GLU A 1 387 ? -17.375 -19.562 -16.062 1 89.69 387 GLU A O 1
ATOM 3174 N N . ASP A 1 388 ? -17.625 -18.438 -17.969 1 90.38 388 ASP A N 1
ATOM 3175 C CA . ASP A 1 388 ? -17.484 -17.094 -17.406 1 90.38 388 ASP A CA 1
ATOM 3176 C C . ASP A 1 388 ? -18.297 -16.078 -18.203 1 90.38 388 ASP A C 1
ATOM 3178 O O . ASP A 1 388 ? -17.938 -15.734 -19.344 1 90.38 388 ASP A O 1
ATOM 3182 N N . GLU A 1 389 ? -19.297 -15.555 -17.594 1 86.75 389 GLU A N 1
ATOM 3183 C CA . GLU A 1 389 ? -20.219 -14.664 -18.266 1 86.75 389 GLU A CA 1
ATOM 3184 C C . GLU A 1 389 ? -19.531 -13.398 -18.75 1 86.75 389 GLU A C 1
ATOM 3186 O O . GLU A 1 389 ? -19.953 -12.789 -19.734 1 86.75 389 GLU A O 1
ATOM 3191 N N . THR A 1 390 ? -18.438 -13.047 -18.125 1 89.69 390 THR A N 1
ATOM 3192 C CA . THR A 1 390 ? -17.734 -11.82 -18.5 1 89.69 390 THR A CA 1
ATOM 3193 C C . THR A 1 390 ? -17.094 -11.969 -19.875 1 89.69 390 THR A C 1
ATOM 3195 O O . THR A 1 390 ? -16.812 -10.977 -20.547 1 89.69 390 THR A O 1
ATOM 3198 N N . VAL A 1 391 ? -16.859 -13.172 -20.297 1 95.5 391 VAL A N 1
ATOM 3199 C CA . VAL A 1 391 ? -16.281 -13.406 -21.609 1 95.5 391 VAL A CA 1
ATOM 3200 C C . VAL A 1 391 ? -17.297 -13.086 -22.703 1 95.5 391 VAL A C 1
ATOM 3202 O O . VAL A 1 391 ? -16.969 -12.5 -23.734 1 95.5 391 VAL A O 1
ATOM 3205 N N . LYS A 1 392 ? -18.547 -13.469 -22.484 1 94.31 392 LYS A N 1
ATOM 3206 C CA . LYS A 1 392 ? -19.609 -13.141 -23.422 1 94.31 392 LYS A CA 1
ATOM 3207 C C . LYS A 1 392 ? -19.75 -11.633 -23.578 1 94.31 392 LYS A C 1
ATOM 3209 O O . LYS A 1 392 ? -19.906 -11.125 -24.703 1 94.31 392 LYS A O 1
ATOM 3214 N N . GLU A 1 393 ? -19.703 -11.008 -22.406 1 92.44 393 GLU A N 1
ATOM 3215 C CA . GLU A 1 393 ? -19.797 -9.547 -22.438 1 92.44 393 GLU A CA 1
ATOM 3216 C C . GLU A 1 393 ? -18.641 -8.93 -23.219 1 92.44 393 GLU A C 1
ATOM 3218 O O . GLU A 1 393 ? -18.828 -7.98 -23.969 1 92.44 393 GLU A O 1
ATOM 3223 N N . PHE A 1 394 ? -17.469 -9.453 -23.062 1 96.06 394 PHE A N 1
ATOM 3224 C CA . PHE A 1 394 ? -16.297 -8.977 -23.781 1 96.06 394 PHE A CA 1
ATOM 3225 C C . PHE A 1 394 ? -16.469 -9.188 -25.281 1 96.06 394 PHE A C 1
ATOM 3227 O O . PHE A 1 394 ? -16.203 -8.281 -26.078 1 96.06 394 PHE A O 1
ATOM 3234 N N . ILE A 1 395 ? -16.969 -10.289 -25.719 1 97.75 395 ILE A N 1
ATOM 3235 C CA . ILE A 1 395 ? -17.156 -10.617 -27.125 1 97.75 395 ILE A CA 1
ATOM 3236 C C . ILE A 1 395 ? -18.156 -9.648 -27.766 1 97.75 395 ILE A C 1
ATOM 3238 O O . ILE A 1 395 ? -17.922 -9.148 -28.859 1 97.75 395 ILE A O 1
ATOM 3242 N N . GLU A 1 396 ? -19.234 -9.375 -27.047 1 97.31 396 GLU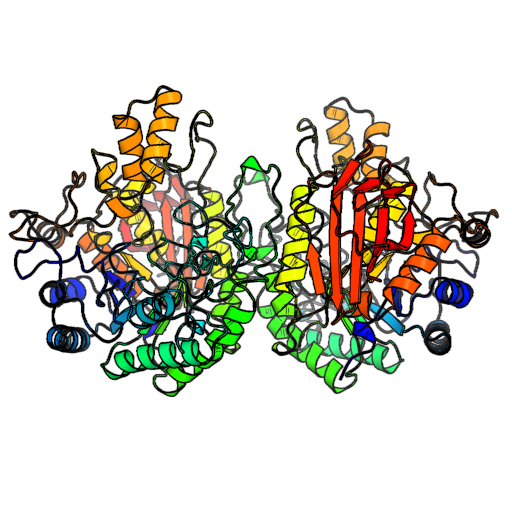 A N 1
ATOM 3243 C CA . GLU A 1 396 ? -20.234 -8.438 -27.547 1 97.31 396 GLU A CA 1
ATOM 3244 C C . GLU A 1 396 ? -19.641 -7.043 -27.719 1 97.31 396 GLU A C 1
ATOM 3246 O O . GLU A 1 396 ? -19.906 -6.367 -28.719 1 97.31 396 GLU A O 1
ATOM 3251 N N . SER A 1 397 ? -18.875 -6.656 -26.766 1 97.12 397 SER A N 1
ATOM 3252 C CA . SER A 1 397 ? -18.25 -5.344 -26.844 1 97.12 397 SER A CA 1
ATOM 3253 C C . SER A 1 397 ? -17.266 -5.27 -28.016 1 97.12 397 SER A C 1
ATOM 3255 O O . SER A 1 397 ? -17.188 -4.246 -28.703 1 97.12 397 SER A O 1
ATOM 3257 N N . ALA A 1 398 ? -16.516 -6.281 -28.234 1 98 398 ALA A N 1
ATOM 3258 C CA . ALA A 1 398 ? -15.555 -6.34 -29.344 1 98 398 ALA A CA 1
ATOM 3259 C C . ALA A 1 398 ? -16.266 -6.297 -30.688 1 98 398 ALA A C 1
ATOM 3261 O O . ALA A 1 398 ? -15.828 -5.605 -31.609 1 98 398 ALA A O 1
ATOM 3262 N N . LYS A 1 399 ? -17.375 -6.996 -30.781 1 97.62 399 LYS A N 1
ATOM 3263 C CA . LYS A 1 399 ? -18.156 -7.012 -32 1 97.62 399 LYS A CA 1
ATOM 3264 C C . LYS A 1 399 ? -18.672 -5.613 -32.344 1 97.62 399 LYS A C 1
ATOM 3266 O O . LYS A 1 399 ? -18.641 -5.207 -33.531 1 97.62 399 LYS A O 1
ATOM 3271 N N . LYS A 1 400 ? -19.125 -4.961 -31.344 1 97.69 400 LYS A N 1
ATOM 3272 C CA . LYS A 1 400 ? -19.625 -3.596 -31.531 1 97.69 400 LYS A CA 1
ATOM 3273 C C . LYS A 1 400 ? -18.516 -2.686 -32.062 1 97.69 400 LYS A C 1
ATOM 3275 O O . LYS A 1 400 ? -18.781 -1.711 -32.75 1 97.69 400 LYS A O 1
ATOM 3280 N N . ALA A 1 401 ? -17.297 -3.01 -31.75 1 97.44 401 ALA A N 1
ATOM 3281 C CA . ALA A 1 401 ? -16.156 -2.205 -32.156 1 97.44 401 ALA A CA 1
ATOM 3282 C C . ALA A 1 401 ? -15.594 -2.688 -33.5 1 97.44 401 ALA A C 1
ATOM 3284 O O . ALA A 1 401 ? -14.539 -2.221 -33.938 1 97.44 401 ALA A O 1
ATOM 3285 N N . GLY A 1 402 ? -16.188 -3.709 -34.125 1 97.25 402 GLY A N 1
ATOM 3286 C CA . GLY A 1 402 ? -15.828 -4.121 -35.469 1 97.25 402 GLY A CA 1
ATOM 3287 C C . GLY A 1 402 ? -14.961 -5.367 -35.469 1 97.25 402 GLY A C 1
ATOM 3288 O O . GLY A 1 402 ? -14.477 -5.773 -36.531 1 97.25 402 GLY A O 1
ATOM 3289 N N . LYS A 1 403 ? -14.734 -6.031 -34.344 1 97.56 403 LYS A N 1
ATOM 3290 C CA . LYS A 1 403 ? -13.984 -7.281 -34.312 1 97.56 403 LYS A CA 1
ATOM 3291 C C . LYS A 1 403 ? -14.898 -8.477 -34.562 1 97.56 403 LYS A C 1
ATOM 3293 O O . LYS A 1 403 ? -16.109 -8.406 -34.344 1 97.56 403 LYS A O 1
ATOM 3298 N N . THR A 1 404 ? -14.297 -9.547 -35.094 1 97.25 404 THR A N 1
ATOM 3299 C CA . THR A 1 404 ? -15.062 -10.773 -35.281 1 97.25 404 THR A CA 1
ATOM 3300 C C . THR A 1 404 ? -15.141 -11.547 -33.938 1 97.25 404 THR A C 1
ATOM 3302 O O . THR A 1 404 ? -14.32 -11.336 -33.062 1 97.25 404 THR A O 1
ATOM 3305 N N . SER A 1 405 ? -16.078 -12.398 -33.812 1 96.69 405 SER A N 1
ATOM 3306 C CA . SER A 1 405 ? -16.188 -13.266 -32.656 1 96.69 405 SER A CA 1
ATOM 3307 C C . SER A 1 405 ? -14.945 -14.133 -32.5 1 96.69 405 SER A C 1
ATOM 3309 O O . SER A 1 405 ? -14.5 -14.375 -31.359 1 96.69 405 SER A O 1
ATOM 3311 N N . GLN A 1 406 ? -14.453 -14.562 -33.625 1 96.75 406 GLN A N 1
ATOM 3312 C CA . GLN A 1 406 ? -13.273 -15.406 -33.594 1 96.75 406 GLN A CA 1
ATOM 3313 C C . GLN A 1 406 ? -12.062 -14.648 -33.031 1 96.75 406 GLN A C 1
ATOM 3315 O O . GLN A 1 406 ? -11.297 -15.195 -32.219 1 96.75 406 GLN A O 1
ATOM 3320 N N . GLU A 1 407 ? -11.961 -13.461 -33.438 1 97.38 407 GLU A N 1
ATOM 3321 C CA . GLU A 1 407 ? -10.875 -12.633 -32.938 1 97.38 407 GLU A CA 1
ATOM 3322 C C . GLU A 1 407 ? -11.008 -12.422 -31.422 1 97.38 407 GLU A C 1
ATOM 3324 O O . GLU A 1 407 ? -10.016 -12.508 -30.688 1 97.38 407 GLU A O 1
ATOM 3329 N N . ALA A 1 408 ? -12.211 -12.148 -30.984 1 98.12 408 ALA A N 1
ATOM 3330 C CA . ALA A 1 408 ? -12.477 -11.922 -29.562 1 98.12 408 ALA A CA 1
ATOM 3331 C C . ALA A 1 408 ? -12.211 -13.188 -28.75 1 98.12 408 ALA A C 1
ATOM 3333 O O . ALA A 1 408 ? -11.641 -13.125 -27.656 1 98.12 408 ALA A O 1
ATOM 3334 N N . LEU A 1 409 ? -12.586 -14.289 -29.297 1 98.06 409 LEU A N 1
ATOM 3335 C CA . LEU A 1 409 ? -12.375 -15.57 -28.625 1 98.06 409 LEU A CA 1
ATOM 3336 C C . LEU A 1 409 ? -10.891 -15.883 -28.5 1 98.06 409 LEU A C 1
ATOM 3338 O O . LEU A 1 409 ? -10.445 -16.422 -27.484 1 98.06 409 LEU A O 1
ATOM 3342 N N . LEU A 1 410 ? -10.203 -15.57 -29.484 1 97.94 410 LEU A N 1
ATOM 3343 C CA . LEU A 1 410 ? -8.766 -15.781 -29.438 1 97.94 410 LEU A CA 1
ATOM 3344 C C . LEU A 1 410 ? -8.117 -14.914 -28.359 1 97.94 410 LEU A C 1
ATOM 3346 O O . LEU A 1 410 ? -7.238 -15.383 -27.641 1 97.94 410 LEU A O 1
ATOM 3350 N N . MET A 1 411 ? -8.602 -13.641 -28.297 1 97.94 411 MET A N 1
ATOM 3351 C CA . MET A 1 411 ? -8.094 -12.758 -27.234 1 97.94 411 MET A CA 1
ATOM 3352 C C . MET A 1 411 ? -8.383 -13.344 -25.859 1 97.94 411 MET A C 1
ATOM 3354 O O . MET A 1 411 ? -7.496 -13.406 -25.016 1 97.94 411 MET A O 1
ATOM 3358 N N . ALA A 1 412 ? -9.562 -13.82 -25.656 1 98.38 412 ALA A N 1
ATOM 3359 C CA . ALA A 1 412 ? -9.961 -14.406 -24.375 1 98.38 412 ALA A CA 1
ATOM 3360 C C . ALA A 1 412 ? -9.156 -15.664 -24.078 1 98.38 412 ALA A C 1
ATOM 3362 O O . ALA A 1 412 ? -8.766 -15.898 -22.922 1 98.38 412 ALA A O 1
ATOM 3363 N N . SER A 1 413 ? -8.859 -16.422 -25.078 1 98.5 413 SER A N 1
ATOM 3364 C CA . SER A 1 413 ? -8.086 -17.641 -24.906 1 98.5 413 SER A CA 1
ATOM 3365 C C . SER A 1 413 ? -6.664 -17.344 -24.453 1 98.5 413 SER A C 1
ATOM 3367 O O . SER A 1 413 ? -6.07 -18.125 -23.703 1 98.5 413 SER A O 1
ATOM 3369 N N . LYS A 1 414 ? -6.188 -16.234 -24.844 1 97.88 414 LYS A N 1
ATOM 3370 C CA . LYS A 1 414 ? -4.812 -15.859 -24.547 1 97.88 414 LYS A CA 1
ATOM 3371 C C . LYS A 1 414 ? -4.699 -15.242 -23.156 1 97.88 414 LYS A C 1
ATOM 3373 O O . LYS A 1 414 ? -3.602 -15.133 -22.609 1 97.88 414 LYS A O 1
ATOM 3378 N N . THR A 1 415 ? -5.828 -14.852 -22.625 1 97.44 415 THR A N 1
ATOM 3379 C CA . THR A 1 415 ? -5.742 -14.031 -21.422 1 97.44 415 THR A CA 1
ATOM 3380 C C . THR A 1 415 ? -6.473 -14.703 -20.266 1 97.44 415 THR A C 1
ATOM 3382 O O . THR A 1 415 ? -6.102 -14.531 -19.094 1 97.44 415 THR A O 1
ATOM 3385 N N . HIS A 1 416 ? -7.52 -15.453 -20.531 1 97.19 416 HIS A N 1
ATOM 3386 C CA . HIS A 1 416 ? -8.336 -16.062 -19.5 1 97.19 416 HIS A CA 1
ATOM 3387 C C . HIS A 1 416 ? -7.582 -17.188 -18.797 1 97.19 416 HIS A C 1
ATOM 3389 O O . HIS A 1 416 ? -6.75 -17.859 -19.406 1 97.19 416 HIS A O 1
ATOM 3395 N N . LYS A 1 417 ? -7.871 -17.484 -17.547 1 96.19 417 LYS A N 1
ATOM 3396 C CA . LYS A 1 417 ? -7.168 -18.453 -16.719 1 96.19 417 LYS A CA 1
ATOM 3397 C C . LYS A 1 417 ? -7.508 -19.875 -17.125 1 96.19 417 LYS A C 1
ATOM 3399 O O . LYS A 1 417 ? -6.664 -20.781 -17.047 1 96.19 417 LYS A O 1
ATOM 3404 N N . LEU A 1 418 ? -8.68 -20.125 -17.609 1 97.44 418 LEU A N 1
ATOM 3405 C CA . LEU A 1 418 ? -9.172 -21.484 -17.797 1 97.44 418 LEU A CA 1
ATOM 3406 C C . LEU A 1 418 ? -8.398 -22.203 -18.891 1 97.44 418 LEU A C 1
ATOM 3408 O O . LEU A 1 418 ? -8.062 -23.391 -18.734 1 97.44 418 LEU A O 1
ATOM 3412 N N . PRO A 1 419 ? -8.055 -21.5 -19.984 1 97.94 419 PRO A N 1
ATOM 3413 C CA . PRO A 1 419 ? -7.27 -22.188 -21.016 1 97.94 419 PRO A CA 1
ATOM 3414 C C . PRO A 1 419 ? -5.902 -22.641 -20.516 1 97.94 419 PRO A C 1
ATOM 3416 O O . PRO A 1 419 ? -5.246 -23.469 -21.156 1 97.94 419 PRO A O 1
ATOM 3419 N N . ALA A 1 420 ? -5.469 -22.078 -19.391 1 97.94 420 ALA A N 1
ATOM 3420 C CA . ALA A 1 420 ? -4.184 -22.453 -18.812 1 97.94 420 ALA A CA 1
ATOM 3421 C C . ALA A 1 420 ? -4.312 -23.719 -17.969 1 97.94 420 ALA A C 1
ATOM 3423 O O . ALA A 1 420 ? -3.316 -24.25 -17.469 1 97.94 420 ALA A O 1
ATOM 3424 N N . ARG A 1 421 ? -5.535 -24.312 -17.844 1 97.94 421 ARG A N 1
ATOM 3425 C CA . ARG A 1 421 ? -5.797 -25.438 -16.969 1 97.94 421 ARG A CA 1
ATOM 3426 C C . ARG A 1 421 ? -5.973 -26.719 -17.781 1 97.94 421 ARG A C 1
ATOM 3428 O O . ARG A 1 421 ? -6.566 -27.688 -17.297 1 97.94 421 ARG A O 1
ATOM 3435 N N . GLY A 1 422 ? -5.469 -26.781 -19 1 96.25 422 GLY A N 1
ATOM 3436 C CA . GLY A 1 422 ? -5.617 -27.922 -19.891 1 96.25 422 GLY A CA 1
ATOM 3437 C C . GLY A 1 422 ? -4.824 -29.125 -19.438 1 96.25 422 GLY A C 1
ATOM 3438 O O . GLY A 1 422 ? -3.967 -29.031 -18.562 1 96.25 422 GLY A O 1
ATOM 3439 N N . PRO A 1 423 ? -5.059 -30.281 -20.047 1 97.25 423 PRO A N 1
ATOM 3440 C CA . PRO A 1 423 ? -4.418 -31.531 -19.641 1 97.25 423 PRO A CA 1
ATOM 3441 C C . PRO A 1 423 ? -2.924 -31.562 -19.953 1 97.25 423 PRO A C 1
ATOM 3443 O O . PRO A 1 423 ? -2.498 -31.047 -20.984 1 97.25 423 PRO A O 1
ATOM 3446 N N . MET A 1 424 ? -2.191 -32.188 -19.062 1 98.12 424 MET A N 1
ATOM 3447 C CA . MET A 1 424 ? -0.762 -32.406 -19.266 1 98.12 424 MET A CA 1
ATOM 3448 C C . MET A 1 424 ? -0.521 -33.406 -20.391 1 98.12 424 MET A C 1
ATOM 3450 O O . MET A 1 424 ? -1.123 -34.469 -20.422 1 98.12 424 MET A O 1
ATOM 3454 N N . PRO A 1 425 ? 0.261 -33 -21.375 1 98 425 PRO A N 1
ATOM 3455 C CA . PRO A 1 425 ? 0.59 -33.938 -22.438 1 98 425 PRO A CA 1
ATOM 3456 C C . PRO A 1 425 ? 1.74 -34.875 -22.078 1 98 425 PRO A C 1
ATOM 3458 O O . PRO A 1 425 ? 2.896 -34.438 -22.016 1 98 425 PRO A O 1
ATOM 3461 N N . TRP A 1 426 ? 1.494 -36.125 -21.938 1 98.44 426 TRP A N 1
ATOM 3462 C CA . TRP A 1 426 ? 2.492 -37.062 -21.438 1 98.44 426 TRP A CA 1
ATOM 3463 C C . TRP A 1 426 ? 3.207 -37.75 -22.594 1 98.44 426 TRP A C 1
ATOM 3465 O O . TRP A 1 426 ? 4.398 -38.062 -22.5 1 98.44 426 TRP A O 1
ATOM 3475 N N . ASN A 1 427 ? 2.482 -38.094 -23.656 1 97.38 427 ASN A N 1
ATOM 3476 C CA . ASN A 1 427 ? 3.049 -38.781 -24.812 1 97.38 427 ASN A CA 1
ATOM 3477 C C . ASN A 1 427 ? 2.221 -38.531 -26.062 1 97.38 427 ASN A C 1
ATOM 3479 O O . ASN A 1 427 ? 1.426 -37.594 -26.125 1 97.38 427 ASN A O 1
ATOM 3483 N N . ASN A 1 428 ? 2.471 -39.344 -27.141 1 95.31 428 ASN A N 1
ATOM 3484 C CA . ASN A 1 428 ? 1.819 -39.125 -28.422 1 95.31 428 ASN A CA 1
ATOM 3485 C C . ASN A 1 428 ? 0.591 -40 -28.594 1 95.31 428 ASN A C 1
ATOM 3487 O O . ASN A 1 428 ? 0.065 -40.156 -29.703 1 95.31 428 ASN A O 1
ATOM 3491 N N . GLU A 1 429 ? 0.115 -40.562 -27.594 1 94.94 429 GLU A N 1
ATOM 3492 C CA . GLU A 1 429 ? -1.079 -41.406 -27.656 1 94.94 429 GLU A CA 1
ATOM 3493 C C . GLU A 1 429 ? -2.35 -40.562 -27.594 1 94.94 429 GLU A C 1
ATOM 3495 O O . GLU A 1 429 ? -2.287 -39.344 -27.656 1 94.94 429 GLU A O 1
ATOM 3500 N N . LYS A 1 430 ? -3.48 -41.312 -27.547 1 93.44 430 LYS A N 1
ATOM 3501 C CA . LYS A 1 430 ? -4.781 -40.656 -27.453 1 93.44 430 LYS A CA 1
ATOM 3502 C C . LYS A 1 430 ? -4.824 -39.688 -26.281 1 93.44 430 LYS A C 1
ATOM 3504 O O . LYS A 1 430 ? -4.383 -40 -25.172 1 93.44 430 LYS A O 1
ATOM 3509 N N . ASN A 1 431 ? -5.328 -38.469 -26.562 1 94.81 431 ASN A N 1
ATOM 3510 C CA . ASN A 1 431 ? -5.402 -37.406 -25.562 1 94.81 431 ASN A CA 1
ATOM 3511 C C . ASN A 1 431 ? -4.035 -37.125 -24.938 1 94.81 431 ASN A C 1
ATOM 3513 O O . ASN A 1 431 ? -3.938 -36.812 -23.766 1 94.81 431 ASN A O 1
ATOM 3517 N N . ASN A 1 432 ? -2.945 -37.469 -25.719 1 95.81 432 ASN A N 1
ATOM 3518 C CA . ASN A 1 432 ? -1.553 -37.281 -25.328 1 95.81 432 ASN A CA 1
ATOM 3519 C C . ASN A 1 432 ? -1.201 -38.062 -24.078 1 95.81 432 ASN A C 1
ATOM 3521 O O . ASN A 1 432 ? -0.45 -37.594 -23.219 1 95.81 432 ASN A O 1
ATOM 3525 N N . GLY A 1 433 ? -1.854 -39.156 -23.875 1 96.94 433 GLY A N 1
ATOM 3526 C CA . GLY A 1 433 ? -1.539 -40.031 -22.766 1 96.94 433 GLY A CA 1
ATOM 3527 C C . GLY A 1 433 ? -2.141 -39.594 -21.453 1 96.94 433 GLY A C 1
ATOM 3528 O O . GLY A 1 433 ? -1.873 -40.188 -20.406 1 96.94 433 GLY A O 1
ATOM 3529 N N . PHE A 1 434 ? -2.947 -38.531 -21.5 1 97.88 434 PHE A N 1
ATOM 3530 C CA . PHE A 1 434 ? -3.576 -38 -20.297 1 97.88 434 PHE A CA 1
ATOM 3531 C C . PHE A 1 434 ? -4.684 -38.938 -19.812 1 97.88 434 PHE A C 1
ATOM 3533 O O . PHE A 1 434 ? -4.762 -39.25 -18.641 1 97.88 434 PHE A O 1
ATOM 3540 N N . SER A 1 435 ? -5.496 -39.312 -20.719 1 97.25 435 SER A N 1
ATOM 3541 C CA . SER A 1 435 ? -6.68 -40.094 -20.391 1 97.25 435 SER A CA 1
ATOM 3542 C C . SER A 1 435 ? -7.098 -41 -21.562 1 97.25 435 SER A C 1
ATOM 3544 O O . SER A 1 435 ? -6.859 -40.656 -22.734 1 97.25 435 SER A O 1
ATOM 3546 N N . ASP A 1 436 ? -7.758 -42.094 -21.219 1 95.44 436 ASP A N 1
ATOM 3547 C CA . ASP A 1 436 ? -8.391 -42.906 -22.25 1 95.44 436 ASP A CA 1
ATOM 3548 C C . ASP A 1 436 ? -9.781 -42.375 -22.594 1 95.44 436 ASP A C 1
ATOM 3550 O O . ASP A 1 436 ? -10.352 -42.75 -23.625 1 95.44 436 ASP A O 1
ATOM 3554 N N . GLY A 1 437 ? -10.281 -41.562 -21.75 1 95.5 437 GLY A N 1
ATOM 3555 C CA . GLY A 1 437 ? -11.578 -40.938 -21.969 1 95.5 437 GLY A CA 1
ATOM 3556 C C . GLY A 1 437 ? -11.469 -39.531 -22.484 1 95.5 437 GLY A C 1
ATOM 3557 O O . GLY A 1 437 ? -10.383 -39.062 -22.844 1 95.5 437 GLY A O 1
ATOM 3558 N N . ASN A 1 438 ? -12.602 -38.938 -22.594 1 95.56 438 ASN A N 1
ATOM 3559 C CA . ASN A 1 438 ? -12.633 -37.562 -23.031 1 95.56 438 ASN A CA 1
ATOM 3560 C C . ASN A 1 438 ? -12.195 -36.594 -21.922 1 95.56 438 ASN A C 1
ATOM 3562 O O . ASN A 1 438 ? -12.836 -36.562 -20.859 1 95.56 438 ASN A O 1
ATOM 3566 N N . PRO A 1 439 ? -11.156 -35.844 -22.172 1 97.19 439 PRO A N 1
ATOM 3567 C CA . PRO A 1 439 ? -10.688 -34.938 -21.109 1 97.19 439 PRO A CA 1
ATOM 3568 C C . PRO A 1 439 ? -11.766 -33.938 -20.672 1 97.19 439 PRO A C 1
ATOM 3570 O O . PRO A 1 439 ? -12.594 -33.531 -21.469 1 97.19 439 PRO A O 1
ATOM 3573 N N . TRP A 1 440 ? -11.703 -33.531 -19.391 1 96.5 440 TRP A N 1
ATOM 3574 C CA . TRP A 1 440 ? -12.703 -32.656 -18.781 1 96.5 440 TRP A CA 1
ATOM 3575 C C . TRP A 1 440 ? -12.711 -31.281 -19.438 1 96.5 440 TRP A C 1
ATOM 3577 O O . TRP A 1 440 ? -13.742 -30.609 -19.469 1 96.5 440 TRP A O 1
ATOM 3587 N N . LEU A 1 441 ? -11.602 -30.844 -19.875 1 96 441 LEU A N 1
ATOM 3588 C CA . LEU A 1 441 ? -11.445 -29.547 -20.547 1 96 441 LEU A CA 1
ATOM 3589 C C . LEU A 1 441 ? -10.984 -29.734 -21.984 1 96 441 LEU A C 1
ATOM 3591 O O . LEU A 1 441 ? -9.922 -30.297 -22.234 1 96 441 LEU A O 1
ATOM 3595 N N . LYS A 1 442 ? -11.805 -29.203 -22.844 1 91.69 442 LYS A N 1
ATOM 3596 C CA . LYS A 1 442 ? -11.523 -29.375 -24.266 1 91.69 442 LYS A CA 1
ATOM 3597 C C . LYS A 1 442 ? -11.18 -28.031 -24.922 1 91.69 442 LYS A C 1
ATOM 3599 O O . LYS A 1 442 ? -11.805 -27.016 -24.625 1 91.69 442 LYS A O 1
ATOM 3604 N N . GLY A 1 443 ? -10.148 -28.031 -25.641 1 94.62 443 GLY A N 1
ATOM 3605 C CA . GLY A 1 443 ? -9.68 -26.906 -26.438 1 94.62 443 GLY A CA 1
ATOM 3606 C C . GLY A 1 443 ? -8.602 -27.281 -27.438 1 94.62 443 GLY A C 1
ATOM 3607 O O . GLY A 1 443 ? -8.117 -28.422 -27.422 1 94.62 443 GLY A O 1
ATOM 3608 N N . LYS A 1 444 ? -8.32 -26.391 -28.312 1 95.31 444 LYS A N 1
ATOM 3609 C CA . LYS A 1 444 ? -7.273 -26.641 -29.297 1 95.31 444 LYS A CA 1
ATOM 3610 C C . LYS A 1 444 ? -5.887 -26.422 -28.688 1 95.31 444 LYS A C 1
ATOM 3612 O O . LYS A 1 444 ? -5.578 -25.328 -28.203 1 95.31 444 LYS A O 1
ATOM 3617 N N . LYS A 1 445 ? -5.164 -27.5 -28.609 1 94 445 LYS A N 1
ATOM 3618 C CA . LYS A 1 445 ? -3.762 -27.391 -28.203 1 94 445 LYS A CA 1
ATOM 3619 C C . LYS A 1 445 ? -2.926 -26.734 -29.297 1 94 445 LYS A C 1
ATOM 3621 O O . LYS A 1 445 ? -2.996 -27.109 -30.453 1 94 445 LYS A O 1
ATOM 3626 N N . VAL A 1 446 ? -2.133 -25.688 -28.891 1 92 446 VAL A N 1
ATOM 3627 C CA . VAL A 1 446 ? -1.423 -24.922 -29.922 1 92 446 VAL A CA 1
ATOM 3628 C C . VAL A 1 446 ? 0.077 -25.203 -29.828 1 92 446 VAL A C 1
ATOM 3630 O O . VAL A 1 446 ? 0.853 -24.766 -30.672 1 92 446 VAL A O 1
ATOM 3633 N N . ASP A 1 447 ? 0.553 -25.859 -28.844 1 89.94 447 ASP A N 1
ATOM 3634 C CA . ASP A 1 447 ? 1.938 -26.312 -28.734 1 89.94 447 ASP A CA 1
ATOM 3635 C C . ASP A 1 447 ? 2.062 -27.781 -29.109 1 89.94 447 ASP A C 1
ATOM 3637 O O . ASP A 1 447 ? 1.061 -28.453 -29.391 1 89.94 447 ASP A O 1
ATOM 3641 N N . TYR A 1 448 ? 3.334 -28.281 -29.203 1 86.06 448 TYR A N 1
ATOM 3642 C CA . TYR A 1 448 ? 3.508 -29.641 -29.703 1 86.06 448 TYR A CA 1
ATOM 3643 C C . TYR A 1 448 ? 4.262 -30.5 -28.703 1 86.06 448 TYR A C 1
ATOM 3645 O O . TYR A 1 448 ? 4.547 -31.672 -28.953 1 86.06 448 TYR A O 1
ATOM 3653 N N . ALA A 1 449 ? 4.469 -30.016 -27.562 1 85.94 449 ALA A N 1
ATOM 3654 C CA . ALA A 1 449 ? 5.363 -30.75 -26.672 1 85.94 449 ALA A CA 1
ATOM 3655 C C . ALA A 1 449 ? 4.59 -31.766 -25.828 1 85.94 449 ALA A C 1
ATOM 3657 O O . ALA A 1 449 ? 3.414 -31.562 -25.516 1 85.94 449 ALA A O 1
ATOM 3658 N N . ASN A 1 450 ? 5.191 -32.906 -25.594 1 95.31 450 ASN A N 1
ATOM 3659 C CA . ASN A 1 450 ? 4.766 -33.875 -24.578 1 95.31 450 ASN A CA 1
ATOM 3660 C C . ASN A 1 450 ? 5.941 -34.312 -23.719 1 95.31 450 ASN A C 1
ATOM 3662 O O . ASN A 1 450 ? 7.098 -34.219 -24.125 1 95.31 450 ASN A O 1
ATOM 3666 N N . ALA A 1 451 ? 5.672 -34.875 -22.594 1 98.31 451 ALA A N 1
ATOM 3667 C CA . ALA A 1 451 ? 6.684 -35.156 -21.594 1 98.31 451 ALA A CA 1
ATOM 3668 C C . ALA A 1 451 ? 7.664 -36.219 -22.094 1 98.31 451 ALA A C 1
ATOM 3670 O O . ALA A 1 451 ? 8.883 -36.062 -21.969 1 98.31 451 ALA A O 1
ATOM 3671 N N . ALA A 1 452 ? 7.184 -37.25 -22.734 1 97.88 452 ALA A N 1
ATOM 3672 C CA . ALA A 1 452 ? 8.039 -38.344 -23.188 1 97.88 452 ALA A CA 1
ATOM 3673 C C . ALA A 1 452 ? 9.062 -37.844 -24.203 1 97.88 452 ALA A C 1
ATOM 3675 O O . ALA A 1 452 ? 10.258 -38.125 -24.094 1 97.88 452 ALA A O 1
ATOM 3676 N N . ASP A 1 453 ? 8.609 -37.125 -25.203 1 97.38 453 ASP A N 1
ATOM 3677 C CA . ASP A 1 453 ? 9.5 -36.594 -26.234 1 97.38 453 ASP A CA 1
ATOM 3678 C C . ASP A 1 453 ? 10.508 -35.625 -25.641 1 97.38 453 ASP A C 1
ATOM 3680 O O . ASP A 1 453 ? 11.68 -35.625 -26.016 1 97.38 453 ASP A O 1
ATOM 3684 N N . GLU A 1 454 ? 10.023 -34.781 -24.781 1 97.44 454 GLU A N 1
ATOM 3685 C CA . GLU A 1 454 ? 10.875 -33.75 -24.172 1 97.44 454 GLU A CA 1
ATOM 3686 C C . GLU A 1 454 ? 11.961 -34.375 -23.297 1 97.44 454 GLU A C 1
ATOM 3688 O O . GLU A 1 454 ? 13.109 -33.938 -23.312 1 97.44 454 GLU A O 1
ATOM 3693 N N . ILE A 1 455 ? 11.609 -35.406 -22.516 1 97.88 455 ILE A N 1
ATOM 3694 C CA . ILE A 1 455 ? 12.57 -36.094 -21.672 1 97.88 455 ILE A CA 1
ATOM 3695 C C . ILE A 1 455 ? 13.648 -36.75 -22.531 1 97.88 455 ILE A C 1
ATOM 3697 O O . ILE A 1 455 ? 14.828 -36.75 -22.156 1 97.88 455 ILE A O 1
ATOM 3701 N N . ALA A 1 456 ? 13.273 -37.188 -23.656 1 97 456 ALA A N 1
ATOM 3702 C CA . ALA A 1 456 ? 14.18 -37.938 -24.531 1 97 456 ALA A CA 1
ATOM 3703 C C . ALA A 1 456 ? 15.125 -37 -25.266 1 97 456 ALA A C 1
ATOM 3705 O O . ALA A 1 456 ? 16.203 -37.406 -25.719 1 97 456 ALA A O 1
ATOM 3706 N N . ASP A 1 457 ? 14.758 -35.781 -25.391 1 96.88 457 ASP A N 1
ATOM 3707 C CA . ASP A 1 457 ? 15.547 -34.812 -26.125 1 96.88 457 ASP A CA 1
ATOM 3708 C C . ASP A 1 457 ? 16.406 -33.969 -25.172 1 96.88 457 ASP A C 1
ATOM 3710 O O . ASP A 1 457 ? 15.883 -33.125 -24.453 1 96.88 457 ASP A O 1
ATOM 3714 N N . ASN A 1 458 ? 17.672 -34.062 -25.25 1 95.81 458 ASN A N 1
ATOM 3715 C CA . ASN A 1 458 ? 18.594 -33.406 -24.328 1 95.81 458 ASN A CA 1
ATOM 3716 C C . ASN A 1 458 ? 18.547 -31.891 -24.469 1 95.81 458 ASN A C 1
ATOM 3718 O O . ASN A 1 458 ? 19.016 -31.172 -23.594 1 95.81 458 ASN A O 1
ATOM 3722 N N . HIS A 1 459 ? 17.969 -31.406 -25.531 1 95.06 459 HIS A N 1
ATOM 3723 C CA . HIS A 1 459 ? 17.938 -29.969 -25.766 1 95.06 459 HIS A CA 1
ATOM 3724 C C . HIS A 1 459 ? 16.531 -29.406 -25.562 1 95.06 459 HIS A C 1
ATOM 3726 O O . HIS A 1 459 ? 16.266 -28.25 -25.891 1 95.06 459 HIS A O 1
ATOM 3732 N N . SER A 1 460 ? 15.742 -30.25 -25 1 96.88 460 SER A N 1
ATOM 3733 C CA . SER A 1 460 ? 14.344 -29.875 -24.828 1 96.88 460 SER A CA 1
ATOM 3734 C C . SER A 1 460 ? 14.188 -28.875 -23.672 1 96.88 460 SER A C 1
ATOM 3736 O O . SER A 1 460 ? 15.133 -28.625 -22.922 1 96.88 460 SER A O 1
ATOM 3738 N N . MET A 1 461 ? 13 -28.281 -23.609 1 97.56 461 MET A N 1
ATOM 3739 C CA . MET A 1 461 ? 12.641 -27.391 -22.5 1 97.56 461 MET A CA 1
ATOM 3740 C C . MET A 1 461 ? 12.664 -28.141 -21.172 1 97.56 461 MET A C 1
ATOM 3742 O O . MET A 1 461 ? 13.133 -27.609 -20.156 1 97.56 461 MET A O 1
ATOM 3746 N N . PHE A 1 462 ? 12.203 -29.312 -21.125 1 98.25 462 PHE A N 1
ATOM 3747 C CA . PHE A 1 462 ? 12.203 -30.141 -19.906 1 98.25 462 PHE A CA 1
ATOM 3748 C C . PHE A 1 462 ? 13.609 -30.281 -19.359 1 98.25 462 PHE A C 1
ATOM 3750 O O . PHE A 1 462 ? 13.836 -30.062 -18.156 1 98.25 462 PHE A O 1
ATOM 3757 N N . ASN A 1 463 ? 14.508 -30.719 -20.203 1 98.38 463 ASN A N 1
ATOM 3758 C CA . ASN A 1 463 ? 15.875 -30.938 -19.734 1 98.38 463 ASN A CA 1
ATOM 3759 C C . ASN A 1 463 ? 16.562 -29.625 -19.375 1 98.38 463 ASN A C 1
ATOM 3761 O O . ASN A 1 463 ? 17.453 -29.609 -18.531 1 98.38 463 ASN A O 1
ATOM 3765 N N . PHE A 1 464 ? 16.172 -28.531 -20.047 1 98.56 464 PHE A N 1
ATOM 3766 C CA . PHE A 1 464 ? 16.625 -27.219 -19.609 1 98.56 464 PHE A CA 1
ATOM 3767 C C . PHE A 1 464 ? 16.172 -26.953 -18.172 1 98.56 464 PHE A C 1
ATOM 3769 O O . PHE A 1 464 ? 16.969 -26.516 -17.344 1 98.56 464 PHE A O 1
ATOM 3776 N N . TYR A 1 465 ? 14.891 -27.141 -17.844 1 98.81 465 TYR A N 1
ATOM 3777 C CA . TYR A 1 465 ? 14.359 -26.938 -16.5 1 98.81 465 TYR A CA 1
ATOM 3778 C C . TYR A 1 465 ? 15.055 -27.828 -15.492 1 98.81 465 TYR A C 1
ATOM 3780 O O . TYR A 1 465 ? 15.305 -27.422 -14.352 1 98.81 465 TYR A O 1
ATOM 3788 N N . LYS A 1 466 ? 15.328 -29.078 -15.906 1 98.69 466 LYS A N 1
ATOM 3789 C CA . LYS A 1 466 ? 16.062 -30 -15.031 1 98.69 466 LYS A CA 1
ATOM 3790 C C . LYS A 1 466 ? 17.406 -29.391 -14.617 1 98.69 466 LYS A C 1
ATOM 3792 O O . LYS A 1 466 ? 17.75 -29.406 -13.43 1 98.69 466 LYS A O 1
ATOM 3797 N N . LYS A 1 467 ? 18.094 -28.844 -15.586 1 98.69 467 LYS A N 1
ATOM 3798 C CA . LYS A 1 467 ? 19.375 -28.203 -15.305 1 98.69 467 LYS A CA 1
ATOM 3799 C C . LYS A 1 467 ? 19.188 -26.953 -14.461 1 98.69 467 LYS A C 1
ATOM 3801 O O . LYS A 1 467 ? 19.969 -26.672 -13.555 1 98.69 467 LYS A O 1
ATOM 3806 N N . LEU A 1 468 ? 18.203 -26.188 -14.82 1 98.88 468 LEU A N 1
ATOM 3807 C CA . LEU A 1 468 ? 17.875 -24.969 -14.094 1 98.88 468 LEU A CA 1
ATOM 3808 C C . LEU A 1 468 ? 17.594 -25.266 -12.625 1 98.88 468 LEU A C 1
ATOM 3810 O O . LEU A 1 468 ? 18.109 -24.578 -11.734 1 98.88 468 LEU A O 1
ATOM 3814 N N . ILE A 1 469 ? 16.781 -26.266 -12.344 1 98.88 469 ILE A N 1
ATOM 3815 C CA . ILE A 1 469 ? 16.391 -26.656 -10.992 1 98.88 469 ILE A CA 1
ATOM 3816 C C . ILE A 1 469 ? 17.625 -27.172 -10.227 1 98.88 469 ILE A C 1
ATOM 3818 O O . ILE A 1 469 ? 17.797 -26.844 -9.055 1 98.88 469 ILE A O 1
ATOM 3822 N N . ALA A 1 470 ? 18.422 -27.984 -10.922 1 98.69 470 ALA A N 1
ATOM 3823 C CA . ALA A 1 470 ? 19.656 -28.453 -10.297 1 98.69 470 ALA A CA 1
ATOM 3824 C C . ALA A 1 470 ? 20.531 -27.281 -9.875 1 98.69 470 ALA A C 1
ATOM 3826 O O . ALA A 1 470 ? 21.109 -27.281 -8.789 1 98.69 470 ALA A O 1
ATOM 3827 N N . LEU A 1 471 ? 20.625 -26.297 -10.75 1 98.56 471 LEU A N 1
ATOM 3828 C CA . LEU A 1 471 ? 21.391 -25.094 -10.453 1 98.56 471 LEU A CA 1
ATOM 3829 C C . LEU A 1 471 ? 20.797 -24.328 -9.273 1 98.56 471 LEU A C 1
ATOM 3831 O O . LEU A 1 471 ? 21.531 -23.844 -8.406 1 98.56 471 LEU A O 1
ATOM 3835 N N . LYS A 1 472 ? 19.484 -24.234 -9.195 1 98.75 472 LYS A N 1
ATOM 3836 C CA . LYS A 1 472 ? 18.781 -23.531 -8.117 1 98.75 472 LYS A CA 1
ATOM 3837 C C . LYS A 1 472 ? 19.094 -24.141 -6.762 1 98.75 472 LYS A C 1
ATOM 3839 O O . LYS A 1 472 ? 19.062 -23.453 -5.738 1 98.75 472 LYS A O 1
ATOM 3844 N N . LYS A 1 473 ? 19.484 -25.406 -6.734 1 98.25 473 LYS A N 1
ATOM 3845 C CA . LYS A 1 473 ? 19.734 -26.125 -5.484 1 98.25 473 LYS A CA 1
ATOM 3846 C C . LYS A 1 473 ? 21.141 -25.844 -4.957 1 98.25 473 LYS A C 1
ATOM 3848 O O . LYS A 1 473 ? 21.469 -26.219 -3.83 1 98.25 473 LYS A O 1
ATOM 3853 N N . GLU A 1 474 ? 21.922 -25.141 -5.77 1 97.44 474 GLU A N 1
ATOM 3854 C CA . GLU A 1 474 ? 23.219 -24.75 -5.27 1 97.44 474 GLU A CA 1
ATOM 3855 C C . GLU A 1 474 ? 23.094 -23.641 -4.223 1 97.44 474 GLU A C 1
ATOM 3857 O O . GLU A 1 474 ? 22.25 -22.75 -4.344 1 97.44 474 GLU A O 1
ATOM 3862 N N . ALA A 1 475 ? 24 -23.625 -3.246 1 96.94 475 ALA A N 1
ATOM 3863 C CA . ALA A 1 475 ? 23.953 -22.703 -2.113 1 96.94 475 ALA A CA 1
ATOM 3864 C C . ALA A 1 475 ? 23.891 -21.25 -2.588 1 96.94 475 ALA A C 1
ATOM 3866 O O . ALA A 1 475 ? 23.156 -20.438 -2.021 1 96.94 475 ALA A O 1
ATOM 3867 N N . LEU A 1 476 ? 24.625 -20.938 -3.641 1 97.44 476 LEU A N 1
ATOM 3868 C CA . LEU A 1 476 ? 24.672 -19.578 -4.18 1 97.44 476 LEU A CA 1
ATOM 3869 C C . LEU A 1 476 ? 23.281 -19.125 -4.602 1 97.44 476 LEU A C 1
ATOM 3871 O O . LEU A 1 476 ? 22.906 -17.969 -4.348 1 97.44 476 LEU A O 1
ATOM 3875 N N . PHE A 1 477 ? 22.453 -19.969 -5.184 1 98 477 PHE A N 1
ATOM 3876 C CA . PHE A 1 477 ? 21.156 -19.594 -5.715 1 98 477 PHE A CA 1
ATOM 3877 C C . PHE A 1 477 ? 20.062 -19.812 -4.68 1 98 477 PHE A C 1
ATOM 3879 O O . PHE A 1 477 ? 18.953 -19.281 -4.82 1 98 477 PHE A O 1
ATOM 3886 N N . GLU A 1 478 ? 20.344 -20.578 -3.623 1 96.44 478 GLU A N 1
ATOM 3887 C CA . GLU A 1 478 ? 19.406 -20.75 -2.518 1 96.44 478 GLU A CA 1
ATOM 3888 C C . GLU A 1 478 ? 19.5 -19.578 -1.533 1 96.44 478 GLU A C 1
ATOM 3890 O O . GLU A 1 478 ? 18.484 -19.094 -1.046 1 96.44 478 GLU A O 1
ATOM 3895 N N . ASP A 1 479 ? 20.75 -19.094 -1.278 1 95.38 479 ASP A N 1
ATOM 3896 C CA . ASP A 1 479 ? 20.953 -18.219 -0.13 1 95.38 479 ASP A CA 1
ATOM 3897 C C . ASP A 1 479 ? 21.609 -16.891 -0.552 1 95.38 479 ASP A C 1
ATOM 3899 O O . ASP A 1 479 ? 21.641 -15.938 0.217 1 95.38 479 ASP A O 1
ATOM 3903 N N . GLY A 1 480 ? 22.203 -16.891 -1.741 1 96.56 480 GLY A N 1
ATOM 3904 C CA . GLY A 1 480 ? 22.953 -15.734 -2.168 1 96.56 480 GLY A CA 1
ATOM 3905 C C . GLY A 1 480 ? 22.109 -14.484 -2.307 1 96.56 480 GLY A C 1
ATOM 3906 O O . GLY A 1 480 ? 20.906 -14.57 -2.574 1 96.56 480 GLY A O 1
ATOM 3907 N N . GLY A 1 481 ? 22.719 -13.32 -2.154 1 96.12 481 GLY A N 1
ATOM 3908 C CA . GLY A 1 481 ? 22.062 -12.039 -2.311 1 96.12 481 GLY A CA 1
ATOM 3909 C C . GLY A 1 481 ? 21.703 -11.719 -3.75 1 96.12 481 GLY A C 1
ATOM 3910 O O . GLY A 1 481 ? 22.125 -12.422 -4.668 1 96.12 481 GLY A O 1
ATOM 3911 N N . TYR A 1 482 ? 20.844 -10.789 -3.984 1 97.69 482 TYR A N 1
ATOM 3912 C CA . TYR A 1 482 ? 20.359 -10.352 -5.285 1 97.69 482 TYR A CA 1
ATOM 3913 C C . TYR A 1 482 ? 20.766 -8.906 -5.562 1 97.69 482 TYR A C 1
ATOM 3915 O O . TYR A 1 482 ? 20.609 -8.031 -4.703 1 97.69 482 TYR A O 1
ATOM 3923 N N . TYR A 1 483 ? 21.359 -8.656 -6.664 1 97.38 483 TYR A N 1
ATOM 3924 C CA . TYR A 1 483 ? 21.734 -7.32 -7.102 1 97.38 483 TYR A CA 1
ATOM 3925 C C . TYR A 1 483 ? 21.422 -7.117 -8.578 1 97.38 483 TYR A C 1
ATOM 3927 O O . TYR A 1 483 ? 22.047 -7.754 -9.438 1 97.38 483 TYR A O 1
ATOM 3935 N N . LEU A 1 484 ? 20.438 -6.27 -8.914 1 98.06 484 LEU A N 1
ATOM 3936 C CA . LEU A 1 484 ? 20.078 -5.969 -10.297 1 98.06 484 LEU A CA 1
ATOM 3937 C C . LEU A 1 484 ? 21 -4.922 -10.891 1 98.06 484 LEU A C 1
ATOM 3939 O O . LEU A 1 484 ? 21.109 -3.807 -10.375 1 98.06 484 LEU A O 1
ATOM 3943 N N . LEU A 1 485 ? 21.672 -5.238 -11.945 1 96.38 485 LEU A N 1
ATOM 3944 C CA . LEU A 1 485 ? 22.594 -4.316 -12.594 1 96.38 485 LEU A CA 1
ATOM 3945 C C . LEU A 1 485 ? 21.844 -3.256 -13.391 1 96.38 485 LEU A C 1
ATOM 3947 O O . LEU A 1 485 ? 20.766 -3.521 -13.914 1 96.38 485 LEU A O 1
ATOM 3951 N N . PRO A 1 486 ? 22.406 -2.068 -13.461 1 93.38 486 PRO A N 1
ATOM 3952 C CA . PRO A 1 486 ? 21.766 -0.987 -14.211 1 93.38 486 PRO A CA 1
ATOM 3953 C C . PRO A 1 486 ? 21.969 -1.119 -15.719 1 93.38 486 PRO A C 1
ATOM 3955 O O . PRO A 1 486 ? 22.812 -0.446 -16.297 1 93.38 486 PRO A O 1
ATOM 3958 N N . THR A 1 487 ? 21.266 -1.957 -16.344 1 93.5 487 THR A N 1
ATOM 3959 C CA . THR A 1 487 ? 21.297 -2.135 -17.797 1 93.5 487 THR A CA 1
ATOM 3960 C C . THR A 1 487 ? 20.031 -1.574 -18.438 1 93.5 487 THR A C 1
ATOM 3962 O O . THR A 1 487 ? 19.125 -1.113 -17.734 1 93.5 487 THR A O 1
ATOM 3965 N N . SER A 1 488 ? 20 -1.552 -19.734 1 91.12 488 SER A N 1
ATOM 3966 C CA . SER A 1 488 ? 18.844 -1.035 -20.469 1 91.12 488 SER A CA 1
ATOM 3967 C C . SER A 1 488 ? 17.641 -1.942 -20.297 1 91.12 488 SER A C 1
ATOM 3969 O O . SER A 1 488 ? 17.75 -3.033 -19.719 1 91.12 488 SER A O 1
ATOM 3971 N N . ASN A 1 489 ? 16.531 -1.479 -20.781 1 90.38 489 ASN A N 1
ATOM 3972 C CA . ASN A 1 489 ? 15.289 -2.244 -20.672 1 90.38 489 ASN A CA 1
ATOM 3973 C C . ASN A 1 489 ? 15.281 -3.432 -21.625 1 90.38 489 ASN A C 1
ATOM 3975 O O . ASN A 1 489 ? 14.43 -4.316 -21.516 1 90.38 489 ASN A O 1
ATOM 3979 N N . ASP A 1 490 ? 16.312 -3.508 -22.406 1 94.19 490 ASP A N 1
ATOM 3980 C CA . ASP A 1 490 ? 16.406 -4.605 -23.359 1 94.19 490 ASP A CA 1
ATOM 3981 C C . ASP A 1 490 ? 17.062 -5.832 -22.734 1 94.19 490 ASP A C 1
ATOM 3983 O O . ASP A 1 490 ? 17.188 -6.875 -23.375 1 94.19 490 ASP A O 1
ATOM 3987 N N . SER A 1 491 ? 17.438 -5.703 -21.562 1 97 491 SER A N 1
ATOM 3988 C CA . SER A 1 491 ? 18.078 -6.82 -20.859 1 97 491 SER A CA 1
ATOM 3989 C C . SER A 1 491 ? 17.672 -6.867 -19.391 1 97 491 SER A C 1
ATOM 3991 O O . SER A 1 491 ? 17.125 -5.895 -18.859 1 97 491 SER A O 1
ATOM 3993 N N . TYR A 1 492 ? 17.75 -7.902 -18.766 1 98.25 492 TYR A N 1
ATOM 3994 C CA . TYR A 1 492 ? 17.641 -8.148 -17.328 1 98.25 492 TYR A CA 1
ATOM 3995 C C . TYR A 1 492 ? 18.875 -8.891 -16.812 1 98.25 492 TYR A C 1
ATOM 3997 O O . TYR A 1 492 ? 19.078 -10.062 -17.125 1 98.25 492 TYR A O 1
ATOM 4005 N N . VAL A 1 493 ? 19.75 -8.18 -16.109 1 98.44 493 VAL A N 1
ATOM 4006 C CA . VAL A 1 493 ? 21.031 -8.719 -15.664 1 98.44 493 VAL A CA 1
ATOM 4007 C C . VAL A 1 493 ? 21.172 -8.531 -14.156 1 98.44 493 VAL A C 1
ATOM 4009 O O . VAL A 1 493 ? 21.062 -7.41 -13.648 1 98.44 493 VAL A O 1
ATOM 4012 N N . TYR A 1 494 ? 21.391 -9.57 -13.438 1 98.56 494 TYR A N 1
ATOM 4013 C CA . TYR A 1 494 ? 21.578 -9.438 -11.992 1 98.56 494 TYR A CA 1
ATOM 4014 C C . TYR A 1 494 ? 22.641 -10.391 -11.492 1 98.56 494 TYR A C 1
ATOM 4016 O O . TYR A 1 494 ? 23 -11.352 -12.18 1 98.56 494 TYR A O 1
ATOM 4024 N N . GLU A 1 495 ? 23.172 -10.133 -10.328 1 97.88 495 GLU A N 1
ATOM 4025 C CA . GLU A 1 495 ? 24.188 -10.953 -9.664 1 97.88 495 GLU A CA 1
ATOM 4026 C C . GLU A 1 495 ? 23.594 -11.664 -8.445 1 97.88 495 GLU A C 1
ATOM 4028 O O . GLU A 1 495 ? 22.703 -11.141 -7.785 1 97.88 495 GLU A O 1
ATOM 4033 N N . ARG A 1 496 ? 23.984 -12.867 -8.25 1 98.19 496 ARG A N 1
ATOM 4034 C CA . ARG A 1 496 ? 23.859 -13.594 -6.988 1 98.19 496 ARG A CA 1
ATOM 4035 C C . ARG A 1 496 ? 25.203 -13.664 -6.262 1 98.19 496 ARG A C 1
ATOM 4037 O O . ARG A 1 496 ? 26.219 -14 -6.863 1 98.19 496 ARG A O 1
ATOM 4044 N N . ASN A 1 497 ? 25.188 -13.227 -4.984 1 96.5 497 ASN A N 1
ATOM 4045 C CA . ASN A 1 497 ? 26.422 -13.18 -4.219 1 96.5 497 ASN A CA 1
ATOM 4046 C C . ASN A 1 497 ? 26.297 -13.93 -2.895 1 96.5 497 ASN A C 1
ATOM 4048 O O . ASN A 1 497 ? 25.359 -13.703 -2.137 1 96.5 497 ASN A O 1
ATOM 4052 N N . LEU A 1 498 ? 27.172 -14.852 -2.623 1 96.56 498 LEU A N 1
ATOM 4053 C CA . LEU A 1 498 ? 27.297 -15.57 -1.358 1 96.56 498 LEU A CA 1
ATOM 4054 C C . LEU A 1 498 ? 28.766 -15.688 -0.942 1 96.56 498 LEU A C 1
ATOM 4056 O O . LEU A 1 498 ? 29.484 -16.531 -1.462 1 96.56 498 LEU A O 1
ATOM 4060 N N . GLU A 1 499 ? 29.172 -14.914 0.014 1 93.88 499 GLU A N 1
ATOM 4061 C CA . GLU A 1 499 ? 30.578 -14.875 0.423 1 93.88 499 GLU A CA 1
ATOM 4062 C C . GLU A 1 499 ? 31.5 -14.602 -0.768 1 93.88 499 GLU A C 1
ATOM 4064 O O . GLU A 1 499 ? 31.328 -13.594 -1.466 1 93.88 499 GLU A O 1
ATOM 4069 N N . ASP A 1 500 ? 32.281 -15.586 -1.144 1 91.38 500 ASP A N 1
ATOM 4070 C CA . ASP A 1 500 ? 33.25 -15.359 -2.215 1 91.38 500 ASP A CA 1
ATOM 4071 C C . ASP A 1 500 ? 32.719 -15.867 -3.553 1 91.38 500 ASP A C 1
ATOM 4073 O O . ASP A 1 500 ? 33.344 -15.688 -4.59 1 91.38 500 ASP A O 1
ATOM 4077 N N . GLN A 1 501 ? 31.531 -16.391 -3.492 1 95.44 501 GLN A N 1
ATOM 4078 C CA . GLN A 1 501 ? 30.922 -16.922 -4.715 1 95.44 501 GLN A CA 1
ATOM 4079 C C . GLN A 1 501 ? 30 -15.891 -5.355 1 95.44 501 GLN A C 1
ATOM 4081 O O . GLN A 1 501 ? 29.25 -15.211 -4.66 1 95.44 501 GLN A O 1
ATOM 4086 N N . LYS A 1 502 ? 30.156 -15.734 -6.703 1 97.31 502 LYS A N 1
ATOM 4087 C CA . LYS A 1 502 ? 29.312 -14.828 -7.465 1 97.31 502 LYS A CA 1
ATOM 4088 C C . LYS A 1 502 ? 28.875 -15.461 -8.789 1 97.31 502 LYS A C 1
ATOM 4090 O O . LYS A 1 502 ? 29.641 -16.188 -9.414 1 97.31 502 LYS A O 1
ATOM 4095 N N . ALA A 1 503 ? 27.734 -15.203 -9.125 1 98.38 503 ALA A N 1
ATOM 4096 C CA . ALA A 1 503 ? 27.219 -15.586 -10.438 1 98.38 503 ALA A CA 1
ATOM 4097 C C . ALA A 1 503 ? 26.469 -14.43 -11.094 1 98.38 503 ALA A C 1
ATOM 4099 O O . ALA A 1 503 ? 25.922 -13.57 -10.406 1 98.38 503 ALA A O 1
ATOM 4100 N N . LEU A 1 504 ? 26.547 -14.367 -12.406 1 98.38 504 LEU A N 1
ATOM 4101 C CA . LEU A 1 504 ? 25.844 -13.391 -13.227 1 98.38 504 LEU A CA 1
ATOM 4102 C C . LEU A 1 504 ? 24.766 -14.07 -14.078 1 98.38 504 LEU A C 1
ATOM 4104 O O . LEU A 1 504 ? 25.062 -15.023 -14.805 1 98.38 504 LEU A O 1
ATOM 4108 N N . VAL A 1 505 ? 23.578 -13.703 -13.898 1 98.88 505 VAL A N 1
ATOM 4109 C CA . VAL A 1 505 ? 22.5 -14.102 -14.789 1 98.88 505 VAL A CA 1
ATOM 4110 C C . VAL A 1 505 ? 22.188 -12.969 -15.766 1 98.88 505 VAL A C 1
ATOM 4112 O O . VAL A 1 505 ? 21.797 -11.875 -15.352 1 98.88 505 VAL A O 1
ATOM 4115 N N . ALA A 1 506 ? 22.391 -13.164 -17.031 1 98.75 506 ALA A N 1
ATOM 4116 C CA . ALA A 1 506 ? 22.172 -12.156 -18.062 1 98.75 506 ALA A CA 1
ATOM 4117 C C . ALA A 1 506 ? 21.156 -12.641 -19.094 1 98.75 506 ALA A C 1
ATOM 4119 O O . ALA A 1 506 ? 21.375 -13.68 -19.734 1 98.75 506 ALA A O 1
ATOM 4120 N N . VAL A 1 507 ? 20.094 -11.891 -19.266 1 98.75 507 VAL A N 1
ATOM 4121 C CA . VAL A 1 507 ? 19.016 -12.289 -20.172 1 98.75 507 VAL A CA 1
ATOM 4122 C C . VAL A 1 507 ? 18.688 -11.133 -21.109 1 98.75 507 VAL A C 1
ATOM 4124 O O . VAL A 1 507 ? 18.484 -10 -20.672 1 98.75 507 VAL A O 1
ATOM 4127 N N . SER A 1 508 ? 18.703 -11.406 -22.438 1 98.56 508 SER A N 1
ATOM 4128 C CA . SER A 1 508 ? 18.219 -10.453 -23.422 1 98.56 508 SER A CA 1
ATOM 4129 C C . SER A 1 508 ? 16.688 -10.469 -23.5 1 98.56 508 SER A C 1
ATOM 4131 O O . SER A 1 508 ? 16.078 -11.531 -23.578 1 98.56 508 SER A O 1
ATOM 4133 N N . LEU A 1 509 ? 16.141 -9.32 -23.453 1 97.38 509 LEU A N 1
ATOM 4134 C CA . LEU A 1 509 ? 14.688 -9.172 -23.594 1 97.38 509 LEU A CA 1
ATOM 4135 C C . LEU A 1 509 ? 14.344 -8.539 -24.938 1 97.38 509 LEU A C 1
ATOM 4137 O O . LEU A 1 509 ? 13.227 -8.07 -25.141 1 97.38 509 LEU A O 1
ATOM 4141 N N . SER A 1 510 ? 15.312 -8.602 -25.844 1 96.75 510 SER A N 1
ATOM 4142 C CA . SER A 1 510 ? 15.195 -7.875 -27.094 1 96.75 510 SER A CA 1
ATOM 4143 C C . SER A 1 510 ? 15.094 -8.836 -28.281 1 96.75 510 SER A C 1
ATOM 4145 O O . SER A 1 510 ? 15.664 -9.93 -28.25 1 96.75 510 SER A O 1
ATOM 4147 N N . LYS A 1 511 ? 14.391 -8.391 -29.328 1 96.75 511 LYS A N 1
ATOM 4148 C CA . LYS A 1 511 ? 14.305 -9.133 -30.578 1 96.75 511 LYS A CA 1
ATOM 4149 C C . LYS A 1 511 ? 15.578 -8.977 -31.406 1 96.75 511 LYS A C 1
ATOM 4151 O O . LYS A 1 511 ? 15.781 -9.703 -32.375 1 96.75 511 LYS A O 1
ATOM 4156 N N . ASP A 1 512 ? 16.406 -8.055 -30.984 1 97.75 512 ASP A N 1
ATOM 4157 C CA . ASP A 1 512 ? 17.703 -7.832 -31.625 1 97.75 512 ASP A CA 1
ATOM 4158 C C . ASP A 1 512 ? 18.844 -8.258 -30.703 1 97.75 512 ASP A C 1
ATOM 4160 O O . ASP A 1 512 ? 18.688 -8.305 -29.484 1 97.75 512 ASP A O 1
ATOM 4164 N N . PRO A 1 513 ? 20.031 -8.648 -31.281 1 98.06 513 PRO A N 1
ATOM 4165 C CA . PRO A 1 513 ? 21.172 -8.93 -30.422 1 98.06 513 PRO A CA 1
ATOM 4166 C C . PRO A 1 513 ? 21.562 -7.738 -29.547 1 98.06 513 PRO A C 1
ATOM 4168 O O . PRO A 1 513 ? 21.438 -6.59 -29.984 1 98.06 513 PRO A O 1
ATOM 4171 N N . ILE A 1 514 ? 22.016 -8.039 -28.406 1 97.88 514 ILE A N 1
ATOM 4172 C CA . ILE A 1 514 ? 22.469 -6.961 -27.531 1 97.88 514 ILE A CA 1
ATOM 4173 C C . ILE A 1 514 ? 23.891 -7.234 -27.062 1 97.88 514 ILE A C 1
ATOM 4175 O O . ILE A 1 514 ? 24.375 -8.367 -27.141 1 97.88 514 ILE A O 1
ATOM 4179 N N . GLU A 1 515 ? 24.578 -6.207 -26.625 1 97.56 515 GLU A N 1
ATOM 4180 C CA . GLU A 1 515 ? 25.938 -6.289 -26.078 1 97.56 515 GLU A CA 1
ATOM 4181 C C . GLU A 1 515 ? 26 -5.652 -24.688 1 97.56 515 GLU A C 1
ATOM 4183 O O . GLU A 1 515 ? 25.453 -4.57 -24.469 1 97.56 515 GLU A O 1
ATOM 4188 N N . LEU A 1 516 ? 26.609 -6.355 -23.766 1 96.69 516 LEU A N 1
ATOM 4189 C CA . LEU A 1 516 ? 26.734 -5.914 -22.375 1 96.69 516 LEU A CA 1
ATOM 4190 C C . LEU A 1 516 ? 28.203 -5.953 -21.938 1 96.69 516 LEU A C 1
ATOM 4192 O O . LEU A 1 516 ? 28.938 -6.859 -22.312 1 96.69 516 LEU A O 1
ATOM 4196 N N . ASP A 1 517 ? 28.609 -4.977 -21.156 1 95.5 517 ASP A N 1
ATOM 4197 C CA . ASP A 1 517 ? 29.875 -5.047 -20.438 1 95.5 517 ASP A CA 1
ATOM 4198 C C . ASP A 1 517 ? 29.734 -5.793 -19.109 1 95.5 517 ASP A C 1
ATOM 4200 O O . ASP A 1 517 ? 28.906 -5.41 -18.266 1 95.5 517 ASP A O 1
ATOM 4204 N N . VAL A 1 518 ? 30.469 -6.82 -18.938 1 95.12 518 VAL A N 1
ATOM 4205 C CA . VAL A 1 518 ? 30.406 -7.578 -17.703 1 95.12 518 VAL A CA 1
ATOM 4206 C C . VAL A 1 518 ? 31.812 -7.738 -17.125 1 95.12 518 VAL A C 1
ATOM 4208 O O . VAL A 1 518 ? 32.812 -7.559 -17.828 1 95.12 518 VAL A O 1
ATOM 4211 N N . ASP A 1 519 ? 31.953 -7.938 -15.852 1 93.62 519 ASP A N 1
ATOM 4212 C CA . ASP A 1 519 ? 33.219 -8.25 -15.211 1 93.62 519 ASP A CA 1
ATOM 4213 C C . ASP A 1 519 ? 33.906 -9.453 -15.883 1 93.62 519 ASP A C 1
ATOM 4215 O O . ASP A 1 519 ? 33.312 -10.523 -15.977 1 93.62 519 ASP A O 1
ATOM 4219 N N . PRO A 1 520 ? 35.094 -9.289 -16.297 1 94.25 520 PRO A N 1
ATOM 4220 C CA . PRO A 1 520 ? 35.781 -10.359 -17.031 1 94.25 520 PRO A CA 1
ATOM 4221 C C . PRO A 1 520 ? 36 -11.617 -16.188 1 94.25 520 PRO A C 1
ATOM 4223 O O . PRO A 1 520 ? 36.312 -12.672 -16.734 1 94.25 520 PRO A O 1
ATOM 4226 N N . GLU A 1 521 ? 35.781 -11.492 -14.922 1 93.88 521 GLU A N 1
ATOM 4227 C CA . GLU A 1 521 ? 35.969 -12.641 -14.047 1 93.88 521 GLU A CA 1
ATOM 4228 C C . GLU A 1 521 ? 34.812 -13.641 -14.195 1 93.88 521 GLU A C 1
ATOM 4230 O O . GLU A 1 521 ? 34.938 -14.797 -13.773 1 93.88 521 GLU A O 1
ATOM 4235 N N . PHE A 1 522 ? 33.75 -13.188 -14.711 1 95.62 522 PHE A N 1
ATOM 4236 C CA . PHE A 1 522 ? 32.656 -14.102 -15.016 1 95.62 522 PHE A CA 1
ATOM 4237 C C . PHE A 1 522 ? 32.969 -14.891 -16.281 1 95.62 522 PHE A C 1
ATOM 4239 O O . PHE A 1 522 ? 32.812 -14.375 -17.391 1 95.62 522 PHE A O 1
ATOM 4246 N N . LYS A 1 523 ? 33.344 -16.234 -16.141 1 91.88 523 LYS A N 1
ATOM 4247 C CA . LYS A 1 523 ? 33.812 -16.969 -17.312 1 91.88 523 LYS A CA 1
ATOM 4248 C C . LYS A 1 523 ? 33.188 -18.359 -17.375 1 91.88 523 LYS A C 1
ATOM 4250 O O . LYS A 1 523 ? 33.062 -18.953 -18.453 1 91.88 523 LYS A O 1
ATOM 4255 N N . GLN A 1 524 ? 32.812 -18.875 -16.266 1 95.56 524 GLN A N 1
ATOM 4256 C CA . GLN A 1 524 ? 32.344 -20.25 -16.25 1 95.56 524 GLN A CA 1
ATOM 4257 C C . GLN A 1 524 ? 30.859 -20.328 -16.562 1 95.56 524 GLN A C 1
ATOM 4259 O O . GLN A 1 524 ? 30.031 -19.844 -15.773 1 95.56 524 GLN A O 1
ATOM 4264 N N . GLU A 1 525 ? 30.516 -20.906 -17.688 1 97.38 525 GLU A N 1
ATOM 4265 C CA . GLU A 1 525 ? 29.109 -21.078 -18.047 1 97.38 525 GLU A CA 1
ATOM 4266 C C . GLU A 1 525 ? 28.438 -22.141 -17.188 1 97.38 525 GLU A C 1
ATOM 4268 O O . GLU A 1 525 ? 28.953 -23.266 -17.047 1 97.38 525 GLU A O 1
ATOM 4273 N N . LYS A 1 526 ? 27.359 -21.766 -16.594 1 98.12 526 LYS A N 1
ATOM 4274 C CA . LYS A 1 526 ? 26.609 -22.719 -15.781 1 98.12 526 LYS A CA 1
ATOM 4275 C C . LYS A 1 526 ? 25.344 -23.172 -16.484 1 98.12 526 LYS A C 1
ATOM 4277 O O . LYS A 1 526 ? 24.891 -24.297 -16.312 1 98.12 526 LYS A O 1
ATOM 4282 N N . LEU A 1 527 ? 24.703 -22.344 -17.25 1 98.5 527 LEU A N 1
ATOM 4283 C CA . LEU A 1 527 ? 23.453 -22.578 -17.969 1 98.5 527 LEU A CA 1
ATOM 4284 C C . LEU A 1 527 ? 23.297 -21.578 -19.109 1 98.5 527 LEU A C 1
ATOM 4286 O O . LEU A 1 527 ? 23.688 -20.422 -18.984 1 98.5 527 LEU A O 1
ATOM 4290 N N . VAL A 1 528 ? 22.734 -22.016 -20.219 1 98.44 528 VAL A N 1
ATOM 4291 C CA . VAL A 1 528 ? 22.609 -21.125 -21.375 1 98.44 528 VAL A CA 1
ATOM 4292 C C . VAL A 1 528 ? 21.297 -21.422 -22.109 1 98.44 528 VAL A C 1
ATOM 4294 O O . VAL A 1 528 ? 20.859 -22.578 -22.172 1 98.44 528 VAL A O 1
ATOM 4297 N N . ALA A 1 529 ? 20.609 -20.469 -22.531 1 98.5 529 ALA A N 1
ATOM 4298 C CA . ALA A 1 529 ? 19.484 -20.516 -23.469 1 98.5 529 ALA A CA 1
ATOM 4299 C C . ALA A 1 529 ? 19.781 -19.672 -24.703 1 98.5 529 ALA A C 1
ATOM 4301 O O . ALA A 1 529 ? 19.922 -18.453 -24.625 1 98.5 529 ALA A O 1
ATOM 4302 N N . GLY A 1 530 ? 19.828 -20.312 -25.828 1 98 530 GLY A N 1
ATOM 4303 C CA . GLY A 1 530 ? 20.219 -19.609 -27.031 1 98 530 GLY A CA 1
ATOM 4304 C C . GLY A 1 530 ? 21.719 -19.438 -27.172 1 98 530 GLY A C 1
ATOM 4305 O O . GLY A 1 530 ? 22.484 -20.234 -26.641 1 98 530 GLY A O 1
ATOM 4306 N N . ASN A 1 531 ? 22.062 -18.469 -28.016 1 98.06 531 ASN A N 1
ATOM 4307 C CA . ASN A 1 531 ? 23.469 -18.281 -28.328 1 98.06 531 ASN A CA 1
ATOM 4308 C C . ASN A 1 531 ? 24.031 -17.016 -27.688 1 98.06 531 ASN A C 1
ATOM 4310 O O . ASN A 1 531 ? 23.297 -16.047 -27.5 1 98.06 531 ASN A O 1
ATOM 4314 N N . TYR A 1 532 ? 25.266 -17.156 -27.281 1 98.25 532 TYR A N 1
ATOM 4315 C CA . TYR A 1 532 ? 25.953 -15.977 -26.766 1 98.25 532 TYR A CA 1
ATOM 4316 C C . TYR A 1 532 ? 27.438 -16.016 -27.125 1 98.25 532 TYR A C 1
ATOM 4318 O O . TYR A 1 532 ? 27.953 -17.047 -27.562 1 98.25 532 TYR A O 1
ATOM 4326 N N . GLN A 1 533 ? 28.078 -14.867 -27.125 1 98.12 533 GLN A N 1
ATOM 4327 C CA . GLN A 1 533 ? 29.531 -14.734 -27.234 1 98.12 533 GLN A CA 1
ATOM 4328 C C . GLN A 1 533 ? 30.109 -13.93 -26.078 1 98.12 533 GLN A C 1
ATOM 4330 O O . GLN A 1 533 ? 29.5 -12.953 -25.641 1 98.12 533 GLN A O 1
ATOM 4335 N N . LEU A 1 534 ? 31.156 -14.508 -25.531 1 97.12 534 LEU A N 1
ATOM 4336 C CA . LEU A 1 534 ? 31.859 -13.82 -24.469 1 97.12 534 LEU A CA 1
ATOM 4337 C C . LEU A 1 534 ? 33.344 -13.664 -24.797 1 97.12 534 LEU A C 1
ATOM 4339 O O . LEU A 1 534 ? 34.062 -14.664 -25 1 97.12 534 LEU A O 1
ATOM 4343 N N . LYS A 1 535 ? 33.781 -12.398 -24.938 1 94.31 535 LYS A N 1
ATOM 4344 C CA . LYS A 1 535 ? 35.188 -12.109 -25.188 1 94.31 535 LYS A CA 1
ATOM 4345 C C . LYS A 1 535 ? 35.656 -10.891 -24.406 1 94.31 535 LYS A C 1
ATOM 4347 O O . LYS A 1 535 ? 35.125 -9.781 -24.609 1 94.31 535 LYS A O 1
ATOM 4352 N N . ASP A 1 536 ? 36.625 -10.969 -23.531 1 92 536 ASP A N 1
ATOM 4353 C CA . ASP A 1 536 ? 37.281 -9.898 -22.797 1 92 536 ASP A CA 1
ATOM 4354 C C . ASP A 1 536 ? 36.25 -9.008 -22.094 1 92 536 ASP A C 1
ATOM 4356 O O . ASP A 1 536 ? 36.25 -7.785 -22.25 1 92 536 ASP A O 1
ATOM 4360 N N . GLY A 1 537 ? 35.25 -9.664 -21.531 1 92.31 537 GLY A N 1
ATOM 4361 C CA . GLY A 1 537 ? 34.281 -8.906 -20.734 1 92.31 537 GLY A CA 1
ATOM 4362 C C . GLY A 1 537 ? 33.125 -8.367 -21.547 1 92.31 537 GLY A C 1
ATOM 4363 O O . GLY A 1 537 ? 32.25 -7.684 -21.016 1 92.31 537 GLY A O 1
ATOM 4364 N N . LYS A 1 538 ? 33.125 -8.633 -22.781 1 96.62 538 LYS A N 1
ATOM 4365 C CA . LYS A 1 538 ? 32.031 -8.266 -23.656 1 96.62 538 LYS A CA 1
ATOM 4366 C C . LYS A 1 538 ? 31.109 -9.453 -23.906 1 96.62 538 LYS A C 1
ATOM 4368 O O . LYS A 1 538 ? 31.5 -10.43 -24.547 1 96.62 538 LYS A O 1
ATOM 4373 N N . LEU A 1 539 ? 29.938 -9.32 -23.406 1 98.06 539 LEU A N 1
ATOM 4374 C CA . LEU A 1 539 ? 28.938 -10.375 -23.562 1 98.06 539 LEU A CA 1
ATOM 4375 C C . LEU A 1 539 ? 27.922 -10.016 -24.641 1 98.06 539 LEU A C 1
ATOM 4377 O O . LEU A 1 539 ? 27.188 -9.039 -24.5 1 98.06 539 LEU A O 1
ATOM 4381 N N . LYS A 1 540 ? 27.891 -10.711 -25.688 1 98.44 540 LYS A N 1
ATOM 4382 C CA . LYS A 1 540 ? 26.891 -10.555 -26.734 1 98.44 540 LYS A CA 1
ATOM 4383 C C . LYS A 1 540 ? 25.828 -11.641 -26.641 1 98.44 540 LYS A C 1
ATOM 4385 O O . LYS A 1 540 ? 26.141 -12.828 -26.656 1 98.44 540 LYS A O 1
ATOM 4390 N N . LEU A 1 541 ? 24.641 -11.242 -26.547 1 98.62 541 LEU A N 1
ATOM 4391 C CA . LEU A 1 541 ? 23.516 -12.172 -26.469 1 98.62 541 LEU A CA 1
ATOM 4392 C C . LEU A 1 541 ? 22.672 -12.102 -27.75 1 98.62 541 LEU A C 1
ATOM 4394 O O . LEU A 1 541 ? 22.312 -11.016 -28.203 1 98.62 541 LEU A O 1
ATOM 4398 N N . ALA A 1 542 ? 22.438 -13.25 -28.359 1 98.62 542 ALA A N 1
ATOM 4399 C CA . ALA A 1 542 ? 21.469 -13.328 -29.453 1 98.62 542 ALA A CA 1
ATOM 4400 C C . ALA A 1 542 ? 20.062 -12.938 -28.969 1 98.62 542 ALA A C 1
ATOM 4402 O O . ALA A 1 542 ? 19.828 -12.773 -27.781 1 98.62 542 ALA A O 1
ATOM 4403 N N . PRO A 1 543 ? 19.156 -12.68 -29.938 1 98.44 543 PRO A N 1
ATOM 4404 C CA . PRO A 1 543 ? 17.797 -12.297 -29.531 1 98.44 543 PRO A CA 1
ATOM 4405 C C . PRO A 1 543 ? 17.188 -13.258 -28.516 1 98.44 543 PRO A C 1
ATOM 4407 O O . PRO A 1 543 ? 17.125 -14.469 -28.766 1 98.44 543 PRO A O 1
ATOM 4410 N N . TYR A 1 544 ? 16.797 -12.75 -27.344 1 98.56 544 TYR A N 1
ATOM 4411 C CA . TYR A 1 544 ? 16.047 -13.43 -26.297 1 98.56 544 TYR A CA 1
ATOM 4412 C C . TYR A 1 544 ? 16.906 -14.477 -25.594 1 98.56 544 TYR A C 1
ATOM 4414 O O . TYR A 1 544 ? 16.406 -15.266 -24.797 1 98.56 544 TYR A O 1
ATOM 4422 N N . ALA A 1 545 ? 18.219 -14.477 -25.844 1 98.69 545 ALA A N 1
ATOM 4423 C CA . ALA A 1 545 ? 19.125 -15.453 -25.25 1 98.69 545 ALA A CA 1
ATOM 4424 C C . ALA A 1 545 ? 19.422 -15.094 -23.797 1 98.69 545 ALA A C 1
ATOM 4426 O O . ALA A 1 545 ? 19.172 -13.969 -23.359 1 98.69 545 ALA A O 1
ATOM 4427 N N . GLY A 1 546 ? 19.859 -16.062 -23.016 1 98.69 546 GLY A N 1
ATOM 4428 C CA . GLY A 1 546 ? 20.297 -15.883 -21.641 1 98.69 546 GLY A CA 1
ATOM 4429 C C . GLY A 1 546 ? 21.469 -16.781 -21.266 1 98.69 546 GLY A C 1
ATOM 4430 O O . GLY A 1 546 ? 21.672 -17.828 -21.875 1 98.69 546 GLY A O 1
ATOM 4431 N N . VAL A 1 547 ? 22.234 -16.328 -20.344 1 98.75 547 VAL A N 1
ATOM 4432 C CA . VAL A 1 547 ? 23.375 -17.125 -19.891 1 98.75 547 VAL A CA 1
ATOM 4433 C C . VAL A 1 547 ? 23.625 -16.875 -18.406 1 98.75 547 VAL A C 1
ATOM 4435 O O . VAL A 1 547 ? 23.344 -15.797 -17.891 1 98.75 547 VAL A O 1
ATOM 4438 N N . VAL A 1 548 ? 24.016 -17.875 -17.641 1 98.81 548 VAL A N 1
ATOM 4439 C CA . VAL A 1 548 ? 24.5 -17.812 -16.266 1 98.81 548 VAL A CA 1
ATOM 4440 C C . VAL A 1 548 ? 26 -18.031 -16.234 1 98.81 548 VAL A C 1
ATOM 4442 O O . VAL A 1 548 ? 26.484 -19.078 -16.688 1 98.81 548 VAL A O 1
ATOM 4445 N N . LEU A 1 549 ? 26.703 -17.062 -15.766 1 98.25 549 LEU A N 1
ATOM 4446 C CA . LEU A 1 549 ? 28.156 -17.141 -15.664 1 98.25 549 LEU A CA 1
ATOM 4447 C C . LEU A 1 549 ? 28.609 -17.078 -14.211 1 98.25 549 LEU A C 1
ATOM 4449 O O . LEU A 1 549 ? 28.141 -16.219 -13.453 1 98.25 549 LEU A O 1
ATOM 4453 N N . GLU A 1 550 ? 29.406 -17.953 -13.766 1 97 550 GLU A N 1
ATOM 4454 C CA . GLU A 1 550 ? 29.969 -17.938 -12.422 1 97 550 GLU A CA 1
ATOM 4455 C C . GLU A 1 550 ? 31.391 -17.375 -12.422 1 97 550 GLU A C 1
ATOM 4457 O O . GLU A 1 550 ? 32.156 -17.594 -13.375 1 97 550 GLU A O 1
ATOM 4462 N N . LYS A 1 551 ? 31.688 -16.719 -11.367 1 92.19 551 LYS A N 1
ATOM 4463 C CA . LYS A 1 551 ? 33.031 -16.188 -11.195 1 92.19 551 LYS A CA 1
ATOM 4464 C C . LYS A 1 551 ? 34.031 -17.297 -10.859 1 92.19 551 LYS A C 1
ATOM 4466 O O . LYS A 1 551 ? 33.688 -18.219 -10.102 1 92.19 551 LYS A O 1
ATOM 4471 N N . ASP A 1 552 ? 35.219 -17.312 -11.492 1 79.5 552 ASP A N 1
ATOM 4472 C CA . ASP A 1 552 ? 36.281 -18.312 -11.266 1 79.5 552 ASP A CA 1
ATOM 4473 C C . ASP A 1 552 ? 36.844 -18.188 -9.859 1 79.5 552 ASP A C 1
ATOM 4475 O O . ASP A 1 552 ? 37.062 -17.078 -9.359 1 79.5 552 ASP A O 1
ATOM 4479 N N . MET B 1 1 ? -7.172 2.236 29.844 1 58.75 1 MET B N 1
ATOM 4480 C CA . MET B 1 1 ? -7.273 3.631 30.25 1 58.75 1 MET B CA 1
ATOM 4481 C C . MET B 1 1 ? -7.07 4.57 29.078 1 58.75 1 MET B C 1
ATOM 4483 O O . MET B 1 1 ? -6.273 4.285 28.172 1 58.75 1 MET B O 1
ATOM 4487 N N . ARG B 1 2 ? -7.895 5.605 28.922 1 81.25 2 ARG B N 1
ATOM 4488 C CA . ARG B 1 2 ? -7.875 6.59 27.844 1 81.25 2 ARG B CA 1
ATOM 4489 C C . ARG B 1 2 ? -6.773 7.621 28.062 1 81.25 2 ARG B C 1
ATOM 4491 O O . ARG B 1 2 ? -6.57 8.086 29.188 1 81.25 2 ARG B O 1
ATOM 4498 N N . HIS B 1 3 ? -5.926 7.828 27.078 1 92.88 3 HIS B N 1
ATOM 4499 C CA . HIS B 1 3 ? -4.898 8.859 27.125 1 92.88 3 HIS B CA 1
ATOM 4500 C C . HIS B 1 3 ? -5.465 10.219 26.734 1 92.88 3 HIS B C 1
ATOM 4502 O O . HIS B 1 3 ? -6.508 10.297 26.078 1 92.88 3 HIS B O 1
ATOM 4508 N N . TRP B 1 4 ? -4.805 11.289 27.234 1 96.69 4 TRP B N 1
ATOM 4509 C CA . TRP B 1 4 ? -5.281 12.633 26.938 1 96.69 4 TRP B CA 1
ATOM 4510 C C . TRP B 1 4 ? -5.363 12.859 25.422 1 96.69 4 TRP B C 1
ATOM 4512 O O . TRP B 1 4 ? -6.25 13.578 24.953 1 96.69 4 TRP B O 1
ATOM 4522 N N . TYR B 1 5 ? -4.43 12.195 24.688 1 97 5 TYR B N 1
ATOM 4523 C CA . TYR B 1 5 ? -4.316 12.5 23.266 1 97 5 TYR B CA 1
ATOM 4524 C C . TYR B 1 5 ? -5.406 11.789 22.469 1 97 5 TYR B C 1
ATOM 4526 O O . TYR B 1 5 ? -5.562 12.031 21.281 1 97 5 TYR B O 1
ATOM 4534 N N . ASP B 1 6 ? -6.215 10.961 23.078 1 95.25 6 ASP B N 1
ATOM 4535 C CA . ASP B 1 6 ? -7.379 10.383 22.422 1 95.25 6 ASP B CA 1
ATOM 4536 C C . ASP B 1 6 ? -8.453 11.438 22.172 1 95.25 6 ASP B C 1
ATOM 4538 O O . ASP B 1 6 ? -9.367 11.234 21.375 1 95.25 6 ASP B O 1
ATOM 4542 N N . ARG B 1 7 ? -8.336 12.609 22.859 1 95.94 7 ARG B N 1
ATOM 4543 C CA . ARG B 1 7 ? -9.297 13.695 22.719 1 95.94 7 ARG B CA 1
ATOM 4544 C C . ARG B 1 7 ? -8.602 15 22.359 1 95.94 7 ARG B C 1
ATOM 4546 O O . ARG B 1 7 ? -9.141 16.094 22.562 1 95.94 7 ARG B O 1
ATOM 4553 N N . ALA B 1 8 ? -7.426 14.844 21.875 1 98.31 8 ALA B N 1
ATOM 4554 C CA . ALA B 1 8 ? -6.617 16.031 21.578 1 98.31 8 ALA B CA 1
ATOM 4555 C C . ALA B 1 8 ? -7.203 16.812 20.406 1 98.31 8 ALA B C 1
ATOM 4557 O O . ALA B 1 8 ? -7.672 16.234 19.438 1 98.31 8 ALA B O 1
ATOM 4558 N N . ILE B 1 9 ? -7.309 18.016 20.547 1 98.81 9 ILE B N 1
ATOM 4559 C CA . ILE B 1 9 ? -7.496 19 19.469 1 98.81 9 ILE B CA 1
ATOM 4560 C C . ILE B 1 9 ? -6.234 19.844 19.328 1 98.81 9 ILE B C 1
ATOM 4562 O O . ILE B 1 9 ? -6.008 20.781 20.094 1 98.81 9 ILE B O 1
ATOM 4566 N N . ILE B 1 10 ? -5.445 19.5 18.344 1 98.88 10 ILE B N 1
ATOM 4567 C CA . ILE B 1 10 ? -4.074 20 18.234 1 98.88 10 ILE B CA 1
ATOM 4568 C C . ILE B 1 10 ? -4.043 21.25 17.359 1 98.88 10 ILE B C 1
ATOM 4570 O O . ILE B 1 10 ? -4.605 21.25 16.266 1 98.88 10 ILE B O 1
ATOM 4574 N N . TYR B 1 11 ? -3.529 22.297 17.891 1 98.94 11 TYR B N 1
ATOM 4575 C CA . TYR B 1 11 ? -3.23 23.5 17.141 1 98.94 11 TYR B CA 1
ATOM 4576 C C . TYR B 1 11 ? -1.765 23.531 16.719 1 98.94 11 TYR B C 1
ATOM 4578 O O . TYR B 1 11 ? -0.873 23.516 17.578 1 98.94 11 TYR B O 1
ATOM 4586 N N . GLN B 1 12 ? -1.479 23.5 15.43 1 98.94 12 GLN B N 1
ATOM 4587 C CA . GLN B 1 12 ? -0.109 23.531 14.93 1 98.94 12 GLN B CA 1
ATOM 4588 C C . GLN B 1 12 ? 0.391 24.969 14.789 1 98.94 12 GLN B C 1
ATOM 4590 O O . GLN B 1 12 ? -0.125 25.75 13.977 1 98.94 12 GLN B O 1
ATOM 4595 N N . ILE B 1 13 ? 1.397 25.266 15.547 1 98.88 13 ILE B N 1
ATOM 4596 C CA . ILE B 1 13 ? 1.98 26.609 15.539 1 98.88 13 ILE B CA 1
ATOM 4597 C C . ILE B 1 13 ? 3.268 26.594 14.719 1 98.88 13 ILE B C 1
ATOM 4599 O O . ILE B 1 13 ? 4.121 25.719 14.898 1 98.88 13 ILE B O 1
ATOM 4603 N N . TYR B 1 14 ? 3.316 27.469 13.773 1 98.69 14 TYR B N 1
ATOM 4604 C CA . TYR B 1 14 ? 4.582 27.797 13.125 1 98.69 14 TYR B CA 1
ATOM 4605 C C . TYR B 1 14 ? 5.27 28.953 13.844 1 98.69 14 TYR B C 1
ATOM 4607 O O . TYR B 1 14 ? 5.004 30.125 13.539 1 98.69 14 TYR B O 1
ATOM 4615 N N . PRO B 1 15 ? 6.215 28.688 14.711 1 98.62 15 PRO B N 1
ATOM 4616 C CA . PRO B 1 15 ? 6.707 29.688 15.664 1 98.62 15 PRO B CA 1
ATOM 4617 C C . PRO B 1 15 ? 7.23 30.953 14.984 1 98.62 15 PRO B C 1
ATOM 4619 O O . PRO B 1 15 ? 6.914 32.062 15.414 1 98.62 15 PRO B O 1
ATOM 4622 N N . LYS B 1 16 ? 7.898 30.906 13.898 1 98 16 LYS B N 1
ATOM 4623 C CA . LYS B 1 16 ? 8.492 32.031 13.203 1 98 16 LYS B CA 1
ATOM 4624 C C . LYS B 1 16 ? 7.418 33.031 12.742 1 98 16 LYS B C 1
ATOM 4626 O O . LYS B 1 16 ? 7.699 34.188 12.516 1 98 16 LYS B O 1
ATOM 4631 N N . SER B 1 17 ? 6.215 32.531 12.703 1 98.31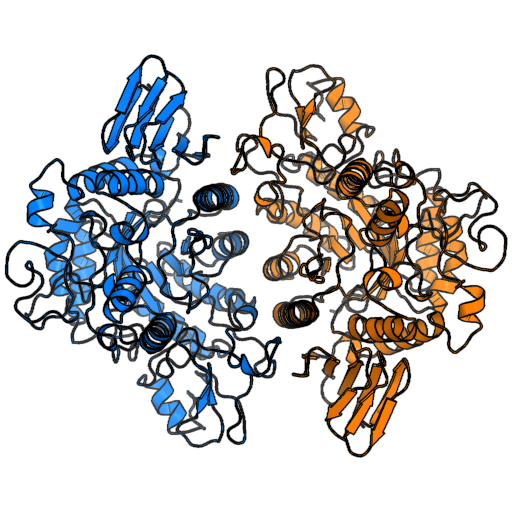 17 SER B N 1
ATOM 4632 C CA . SER B 1 17 ? 5.184 33.344 12.078 1 98.31 17 SER B CA 1
ATOM 4633 C C . SER B 1 17 ? 4.039 33.625 13.039 1 98.31 17 SER B C 1
ATOM 4635 O O . SER B 1 17 ? 3.047 34.25 12.672 1 98.31 17 SER B O 1
ATOM 4637 N N . PHE B 1 18 ? 4.148 33.219 14.289 1 98.75 18 PHE B N 1
ATOM 4638 C CA . PHE B 1 18 ? 2.988 33.281 15.172 1 98.75 18 PHE B CA 1
ATOM 4639 C C . PHE B 1 18 ? 2.918 34.625 15.891 1 98.75 18 PHE B C 1
ATOM 4641 O O . PHE B 1 18 ? 1.933 35.344 15.766 1 98.75 18 PHE B O 1
ATOM 4648 N N . GLN B 1 19 ? 3.957 35.031 16.625 1 98.62 19 GLN B N 1
ATOM 4649 C CA . GLN B 1 19 ? 4.043 36.344 17.281 1 98.62 19 GLN B CA 1
ATOM 4650 C C . GLN B 1 19 ? 5.488 36.688 17.625 1 98.62 19 GLN B C 1
ATOM 4652 O O . GLN B 1 19 ? 6.191 35.875 18.25 1 98.62 19 GLN B O 1
ATOM 4657 N N . ASP B 1 20 ? 5.938 37.812 17.125 1 98.44 20 ASP B N 1
ATOM 4658 C CA . ASP B 1 20 ? 7.25 38.344 17.469 1 98.44 20 ASP B CA 1
ATOM 4659 C C . ASP B 1 20 ? 7.172 39.25 18.703 1 98.44 20 ASP B C 1
ATOM 4661 O O . ASP B 1 20 ? 6.406 40.219 18.719 1 98.44 20 ASP B O 1
ATOM 4665 N N . SER B 1 21 ? 7.996 38.969 19.719 1 97.75 21 SER B N 1
ATOM 4666 C CA . SER B 1 21 ? 7.879 39.719 20.969 1 97.75 21 SER B CA 1
ATOM 4667 C C . SER B 1 21 ? 9.016 40.719 21.109 1 97.75 21 SER B C 1
ATOM 4669 O O . SER B 1 21 ? 8.992 41.562 22 1 97.75 21 SER B O 1
ATOM 4671 N N . ASN B 1 22 ? 10.016 40.688 20.234 1 97.25 22 ASN B N 1
ATOM 4672 C CA . ASN B 1 22 ? 11.172 41.562 20.469 1 97.25 22 ASN B CA 1
ATOM 4673 C C . ASN B 1 22 ? 11.445 42.469 19.266 1 97.25 22 ASN B C 1
ATOM 4675 O O . ASN B 1 22 ? 12.477 43.125 19.203 1 97.25 22 ASN B O 1
ATOM 4679 N N . GLY B 1 23 ? 10.656 42.375 18.25 1 96.81 23 GLY B N 1
ATOM 4680 C CA . GLY B 1 23 ? 10.672 43.312 17.141 1 96.81 23 GLY B CA 1
ATOM 4681 C C . GLY B 1 23 ? 11.688 42.969 16.078 1 96.81 23 GLY B C 1
ATOM 4682 O O . GLY B 1 23 ? 12.016 43.812 15.234 1 96.81 23 GLY B O 1
ATOM 4683 N N . ASP B 1 24 ? 12.18 41.812 16.016 1 97.19 24 ASP B N 1
ATOM 4684 C CA . ASP B 1 24 ? 13.203 41.469 15.031 1 97.19 24 ASP B CA 1
ATOM 4685 C C . ASP B 1 24 ? 12.586 40.844 13.789 1 97.19 24 ASP B C 1
ATOM 4687 O O . ASP B 1 24 ? 13.305 40.406 12.883 1 97.19 24 ASP B O 1
ATOM 4691 N N . GLY B 1 25 ? 11.289 40.719 13.805 1 97.62 25 GLY B N 1
ATOM 4692 C CA . GLY B 1 25 ? 10.602 40.25 12.617 1 97.62 25 GLY B CA 1
ATOM 4693 C C . GLY B 1 25 ? 10.438 38.719 12.609 1 97.62 25 GLY B C 1
ATOM 4694 O O . GLY B 1 25 ? 9.867 38.156 11.672 1 97.62 25 GLY B O 1
ATOM 4695 N N . ILE B 1 26 ? 10.891 38.031 13.602 1 98 26 ILE B N 1
ATOM 4696 C CA . ILE B 1 26 ? 10.797 36.562 13.719 1 98 26 ILE B CA 1
ATOM 4697 C C . ILE B 1 26 ? 10.023 36.188 14.984 1 98 26 ILE B C 1
ATOM 4699 O O . ILE B 1 26 ? 10.359 36.656 16.078 1 98 26 ILE B O 1
ATOM 4703 N N . GLY B 1 27 ? 8.922 35.406 14.805 1 98.5 27 GLY B N 1
ATOM 4704 C CA . GLY B 1 27 ? 8.195 34.938 15.977 1 98.5 27 GLY B CA 1
ATOM 4705 C C . GLY B 1 27 ? 9.07 34.156 16.938 1 98.5 27 GLY B C 1
ATOM 4706 O O . GLY B 1 27 ? 10.086 33.562 16.547 1 98.5 27 GLY B O 1
ATOM 4707 N N . ASP B 1 28 ? 8.703 34.156 18.203 1 98.5 28 ASP B N 1
ATOM 4708 C CA . ASP B 1 28 ? 9.523 33.5 19.234 1 98.5 28 ASP B CA 1
ATOM 4709 C C . ASP B 1 28 ? 8.664 32.938 20.359 1 98.5 28 ASP B C 1
ATOM 4711 O O . ASP B 1 28 ? 7.438 33.094 20.344 1 98.5 28 ASP B O 1
ATOM 4715 N N . LEU B 1 29 ? 9.281 32.312 21.328 1 98.81 29 LEU B N 1
ATOM 4716 C CA . LEU B 1 29 ? 8.594 31.594 22.406 1 98.81 29 LEU B CA 1
ATOM 4717 C C . LEU B 1 29 ? 7.793 32.562 23.266 1 98.81 29 LEU B C 1
ATOM 4719 O O . LEU B 1 29 ? 6.668 32.281 23.672 1 98.81 29 LEU B O 1
ATOM 4723 N N . ASN B 1 30 ? 8.375 33.688 23.578 1 98.69 30 ASN B N 1
ATOM 4724 C CA . ASN B 1 30 ? 7.648 34.688 24.375 1 98.69 30 ASN B CA 1
ATOM 4725 C C . ASN B 1 30 ? 6.441 35.25 23.625 1 98.69 30 ASN B C 1
ATOM 4727 O O . ASN B 1 30 ? 5.422 35.562 24.234 1 98.69 30 ASN B O 1
ATOM 4731 N N . GLY B 1 31 ? 6.629 35.438 22.297 1 98.81 31 GLY B N 1
ATOM 4732 C CA . GLY B 1 31 ? 5.469 35.781 21.5 1 98.81 31 GLY B CA 1
ATOM 4733 C C . GLY B 1 31 ? 4.348 34.75 21.609 1 98.81 31 GLY B C 1
ATOM 4734 O O . GLY B 1 31 ? 3.176 35.125 21.703 1 98.81 31 GLY B O 1
ATOM 4735 N N . ILE B 1 32 ? 4.633 33.5 21.578 1 98.88 32 ILE B N 1
ATOM 4736 C CA . ILE B 1 32 ? 3.646 32.438 21.734 1 98.88 32 ILE B CA 1
ATOM 4737 C C . ILE B 1 32 ? 3.004 32.531 23.109 1 98.88 32 ILE B C 1
ATOM 4739 O O . ILE B 1 32 ? 1.784 32.406 23.25 1 98.88 32 ILE B O 1
ATOM 4743 N N . ARG B 1 33 ? 3.834 32.719 24.188 1 98.69 33 ARG B N 1
ATOM 4744 C CA . ARG B 1 33 ? 3.328 32.844 25.562 1 98.69 33 ARG B CA 1
ATOM 4745 C C . ARG B 1 33 ? 2.271 33.938 25.656 1 98.69 33 ARG B C 1
ATOM 4747 O O . ARG B 1 33 ? 1.252 33.75 26.328 1 98.69 33 ARG B O 1
ATOM 4754 N N . LYS B 1 34 ? 2.504 34.969 24.938 1 98.44 34 LYS B N 1
ATOM 4755 C CA . LYS B 1 34 ? 1.593 36.125 24.938 1 98.44 34 LYS B CA 1
ATOM 4756 C C . LYS B 1 34 ? 0.226 35.75 24.375 1 98.44 34 LYS B C 1
ATOM 4758 O O . LYS B 1 34 ? -0.776 36.406 24.672 1 98.44 34 LYS B O 1
ATOM 4763 N N . ARG B 1 35 ? 0.184 34.75 23.594 1 98.75 35 ARG B N 1
ATOM 4764 C CA . ARG B 1 35 ? -1.039 34.438 22.875 1 98.75 35 ARG B CA 1
ATOM 4765 C C . ARG B 1 35 ? -1.695 33.188 23.438 1 98.75 35 ARG B C 1
ATOM 4767 O O . ARG B 1 35 ? -2.6 32.594 22.828 1 98.75 35 ARG B O 1
ATOM 4774 N N . ILE B 1 36 ? -1.301 32.656 24.594 1 98.81 36 ILE B N 1
ATOM 4775 C CA . ILE B 1 36 ? -1.908 31.516 25.266 1 98.81 36 ILE B CA 1
ATOM 4776 C C . ILE B 1 36 ? -3.387 31.797 25.516 1 98.81 36 ILE B C 1
ATOM 4778 O O . ILE B 1 36 ? -4.238 30.922 25.297 1 98.81 36 ILE B O 1
ATOM 4782 N N . PRO B 1 37 ? -3.777 33.031 25.938 1 98.56 37 PRO B N 1
ATOM 4783 C CA . PRO B 1 37 ? -5.207 33.281 26.109 1 98.56 37 PRO B CA 1
ATOM 4784 C C . PRO B 1 37 ? -6.004 33.094 24.828 1 98.56 37 PRO B C 1
ATOM 4786 O O . PRO B 1 37 ? -7.156 32.656 24.875 1 98.56 37 PRO B O 1
ATOM 4789 N N . TYR B 1 38 ? -5.434 33.531 23.672 1 98.62 38 TYR B N 1
ATOM 4790 C CA . TYR B 1 38 ? -6.07 33.312 22.375 1 98.62 38 TYR B CA 1
ATOM 4791 C C . TYR B 1 38 ? -6.359 31.844 22.125 1 98.62 38 TYR B C 1
ATOM 4793 O O . TYR B 1 38 ? -7.453 31.484 21.672 1 98.62 38 TYR B O 1
ATOM 4801 N N . LEU B 1 39 ? -5.367 30.953 22.406 1 98.88 39 LEU B N 1
ATOM 4802 C CA . LEU B 1 39 ? -5.504 29.516 22.219 1 98.88 39 LEU B CA 1
ATOM 4803 C C . LEU B 1 39 ? -6.594 28.953 23.141 1 98.88 39 LEU B C 1
ATOM 4805 O O . LEU B 1 39 ? -7.395 28.125 22.703 1 98.88 39 LEU B O 1
ATOM 4809 N N . LYS B 1 40 ? -6.57 29.453 24.328 1 98.31 40 LYS B N 1
ATOM 4810 C CA . LYS B 1 40 ? -7.594 29.031 25.281 1 98.31 40 LYS B CA 1
ATOM 4811 C C . LYS B 1 40 ? -8.984 29.422 24.797 1 98.31 40 LYS B C 1
ATOM 4813 O O . LYS B 1 40 ? -9.93 28.641 24.891 1 98.31 40 LYS B O 1
ATOM 4818 N N . GLU B 1 41 ? -9.055 30.641 24.328 1 98 41 GLU B N 1
ATOM 4819 C CA . GLU B 1 41 ? -10.328 31.125 23.828 1 98 41 GLU B CA 1
ATOM 4820 C C . GLU B 1 41 ? -10.805 30.281 22.641 1 98 41 GLU B C 1
ATOM 4822 O O . GLU B 1 41 ? -12 29.984 22.531 1 98 41 GLU B O 1
ATOM 4827 N N . LEU B 1 42 ? -9.93 29.953 21.719 1 98.62 42 LEU B N 1
ATOM 4828 C CA . LEU B 1 42 ? -10.266 29.125 20.578 1 98.62 42 LEU B CA 1
ATOM 4829 C C . LEU B 1 42 ? -10.75 27.75 21.016 1 98.62 42 LEU B C 1
ATOM 4831 O O . LEU B 1 42 ? -11.617 27.156 20.375 1 98.62 42 LEU B O 1
ATOM 4835 N N . GLY B 1 43 ? -10.195 27.219 22.094 1 98.62 43 GLY B N 1
ATOM 4836 C CA . GLY B 1 43 ? -10.688 25.984 22.703 1 98.62 43 GLY B CA 1
ATOM 4837 C C . GLY B 1 43 ? -9.797 24.781 22.422 1 98.62 43 GLY B C 1
ATOM 4838 O O . GLY B 1 43 ? -10.156 23.656 22.75 1 98.62 43 GLY B O 1
ATOM 4839 N N . VAL B 1 44 ? -8.594 24.938 21.906 1 98.81 44 VAL B N 1
ATOM 4840 C CA . VAL B 1 44 ? -7.691 23.828 21.641 1 98.81 44 VAL B CA 1
ATOM 4841 C C . VAL B 1 44 ? -7.078 23.344 22.969 1 98.81 44 VAL B C 1
ATOM 4843 O O . VAL B 1 44 ? -7.035 24.109 23.938 1 98.81 44 VAL B O 1
ATOM 4846 N N . ASN B 1 45 ? -6.641 22.078 23 1 98.75 45 ASN B N 1
ATOM 4847 C CA . ASN B 1 45 ? -6.105 21.562 24.266 1 98.75 45 ASN B CA 1
ATOM 4848 C C . ASN B 1 45 ? -4.719 20.953 24.078 1 98.75 45 ASN B C 1
ATOM 4850 O O . ASN B 1 45 ? -4.184 20.328 24.984 1 98.75 45 ASN B O 1
ATOM 4854 N N . ALA B 1 46 ? -4.152 21.125 22.953 1 98.88 46 ALA B N 1
ATOM 4855 C CA . ALA B 1 46 ? -2.775 20.734 22.656 1 98.88 46 ALA B CA 1
ATOM 4856 C C . ALA B 1 46 ? -2.176 21.641 21.578 1 98.88 46 ALA B C 1
ATOM 4858 O O . ALA B 1 46 ? -2.893 22.141 20.703 1 98.88 46 ALA B O 1
ATOM 4859 N N . VAL B 1 47 ? -0.912 21.859 21.672 1 98.88 47 VAL B N 1
ATOM 4860 C CA . VAL B 1 47 ? -0.191 22.641 20.656 1 98.88 47 VAL B CA 1
ATOM 4861 C C . VAL B 1 47 ? 0.989 21.828 20.141 1 98.88 47 VAL B C 1
ATOM 4863 O O . VAL B 1 47 ? 1.694 21.172 20.906 1 98.88 47 VAL B O 1
ATOM 4866 N N . TRP B 1 48 ? 1.12 21.734 18.844 1 98.88 48 TRP B N 1
ATOM 4867 C CA . TRP B 1 48 ? 2.297 21.203 18.156 1 98.88 48 TRP B CA 1
ATOM 4868 C C . TRP B 1 48 ? 3.189 22.328 17.656 1 98.88 48 TRP B C 1
ATOM 4870 O O . TRP B 1 48 ? 2.783 23.109 16.797 1 98.88 48 TRP B O 1
ATOM 4880 N N . LEU B 1 49 ? 4.371 22.422 18.219 1 98.75 49 LEU B N 1
ATOM 4881 C CA . LEU B 1 49 ? 5.332 23.453 17.828 1 98.75 49 LEU B CA 1
ATOM 4882 C C . LEU B 1 49 ? 6.25 22.938 16.719 1 98.75 49 LEU B C 1
ATOM 4884 O O . LEU B 1 49 ? 6.988 21.969 16.922 1 98.75 49 LEU B O 1
ATOM 4888 N N . ASN B 1 50 ? 6.184 23.594 15.578 1 98.44 50 ASN B N 1
ATOM 4889 C CA . ASN B 1 50 ? 7.23 23.344 14.594 1 98.44 50 ASN B CA 1
ATOM 4890 C C . ASN B 1 50 ? 8.617 23.656 15.156 1 98.44 50 ASN B C 1
ATOM 4892 O O . ASN B 1 50 ? 8.742 24.094 16.297 1 98.44 50 ASN B O 1
ATOM 4896 N N . PRO B 1 51 ? 9.695 23.406 14.477 1 96.56 51 PRO B N 1
ATOM 4897 C CA . PRO B 1 51 ? 11.039 23.359 15.062 1 96.56 51 PRO B CA 1
ATOM 4898 C C . PRO B 1 51 ? 11.414 24.672 15.773 1 96.56 51 PRO B C 1
ATOM 4900 O O . PRO B 1 51 ? 11.188 25.75 15.227 1 96.56 51 PRO B O 1
ATOM 4903 N N . VAL B 1 52 ? 12.031 24.516 16.969 1 98 52 VAL B N 1
ATOM 4904 C CA . VAL B 1 52 ? 12.461 25.672 17.75 1 98 52 VAL B CA 1
ATOM 4905 C C . VAL B 1 52 ? 13.906 25.469 18.203 1 98 52 VAL B C 1
ATOM 4907 O O . VAL B 1 52 ? 14.461 26.312 18.922 1 98 52 VAL B O 1
ATOM 4910 N N . PHE B 1 53 ? 14.547 24.375 17.781 1 98.19 53 PHE B N 1
ATOM 4911 C CA . PHE B 1 53 ? 15.914 24.062 18.172 1 98.19 53 PHE B CA 1
ATOM 4912 C C . PHE B 1 53 ? 16.922 24.906 17.391 1 98.19 53 PHE B C 1
ATOM 4914 O O . PHE B 1 53 ? 16.578 25.5 16.375 1 98.19 53 PHE B O 1
ATOM 4921 N N . VAL B 1 54 ? 18.203 24.938 17.906 1 98.44 54 VAL B N 1
ATOM 4922 C CA . VAL B 1 54 ? 19.281 25.609 17.203 1 98.44 54 VAL B CA 1
ATOM 4923 C C . VAL B 1 54 ? 19.453 25 15.805 1 98.44 54 VAL B C 1
ATOM 4925 O O . VAL B 1 54 ? 19.578 23.781 15.672 1 98.44 54 VAL B O 1
ATOM 4928 N N . SER B 1 55 ? 19.406 25.859 14.852 1 97.75 55 SER B N 1
ATOM 4929 C CA . SER B 1 55 ? 19.5 25.438 13.453 1 97.75 55 SER B CA 1
ATOM 4930 C C . SER B 1 55 ? 20 26.578 12.57 1 97.75 55 SER B C 1
ATOM 4932 O O . SER B 1 55 ? 19.766 27.75 12.859 1 97.75 55 SER B O 1
ATOM 4934 N N . PRO B 1 56 ? 20.766 26.234 11.43 1 97.62 56 PRO B N 1
ATOM 4935 C CA . PRO B 1 56 ? 21.109 27.234 10.422 1 97.62 56 PRO B CA 1
ATOM 4936 C C . PRO B 1 56 ? 19.922 27.672 9.578 1 97.62 56 PRO B C 1
ATOM 4938 O O . PRO B 1 56 ? 20.062 28.516 8.695 1 97.62 56 PRO B O 1
ATOM 4941 N N . GLN B 1 57 ? 18.797 27.062 9.789 1 95.88 57 GLN B N 1
ATOM 4942 C CA . GLN B 1 57 ? 17.516 27.5 9.25 1 95.88 57 GLN B CA 1
ATOM 4943 C C . GLN B 1 57 ? 17.344 27.062 7.805 1 95.88 57 GLN B C 1
ATOM 4945 O O . GLN B 1 57 ? 16.703 27.75 7.012 1 95.88 57 GLN B O 1
ATOM 4950 N N . VAL B 1 58 ? 18.094 25.969 7.41 1 94.69 58 VAL B N 1
ATOM 4951 C CA . VAL B 1 58 ? 17.734 25.281 6.18 1 94.69 58 VAL B CA 1
ATOM 4952 C C . VAL B 1 58 ? 16.359 24.625 6.34 1 94.69 58 VAL B C 1
ATOM 4954 O O . VAL B 1 58 ? 16.141 23.875 7.293 1 94.69 58 VAL B O 1
ATOM 4957 N N . ASP B 1 59 ? 15.43 24.969 5.441 1 93.75 59 ASP B N 1
ATOM 4958 C CA . ASP B 1 59 ? 14.031 24.562 5.531 1 93.75 59 ASP B CA 1
ATOM 4959 C C . ASP B 1 59 ? 13.414 25.016 6.848 1 93.75 59 ASP B C 1
ATOM 4961 O O . ASP B 1 59 ? 12.633 24.281 7.461 1 93.75 59 ASP B O 1
ATOM 4965 N N . ASN B 1 60 ? 13.828 26.109 7.285 1 94.62 60 ASN B N 1
ATOM 4966 C CA . ASN B 1 60 ? 13.242 26.859 8.391 1 94.62 60 ASN B CA 1
ATOM 4967 C C . ASN B 1 60 ? 13.297 26.078 9.695 1 94.62 60 ASN B C 1
ATOM 4969 O O . ASN B 1 60 ? 12.312 26.016 10.438 1 94.62 60 ASN B O 1
ATOM 4973 N N . GLY B 1 61 ? 14.406 25.453 9.953 1 96.44 61 GLY B N 1
ATOM 4974 C CA . GLY B 1 61 ? 14.633 24.906 11.281 1 96.44 61 GLY B CA 1
ATOM 4975 C C . GLY B 1 61 ? 14.641 23.391 11.312 1 96.44 61 GLY B C 1
ATOM 4976 O O . GLY B 1 61 ? 14.969 22.781 12.336 1 96.44 61 GLY B O 1
ATOM 4977 N N . TYR B 1 62 ? 14.383 22.75 10.188 1 97.25 62 TYR B N 1
ATOM 4978 C CA . TYR B 1 62 ? 14.336 21.281 10.172 1 97.25 62 TYR B CA 1
ATOM 4979 C C . TYR B 1 62 ? 15.734 20.703 10.039 1 97.25 62 TYR B C 1
ATOM 4981 O O . TYR B 1 62 ? 15.914 19.484 10.117 1 97.25 62 TYR B O 1
ATOM 4989 N N . ASP B 1 63 ? 16.75 21.562 9.867 1 98.12 63 ASP B N 1
ATOM 4990 C CA . ASP B 1 63 ? 18.156 21.156 9.938 1 98.12 63 ASP B CA 1
ATOM 4991 C C . ASP B 1 63 ? 18.734 21.453 11.312 1 98.12 63 ASP B C 1
ATOM 4993 O O . ASP B 1 63 ? 19.562 22.359 11.461 1 98.12 63 ASP B O 1
ATOM 4997 N N . VAL B 1 64 ? 18.469 20.656 12.281 1 98.62 64 VAL B N 1
ATOM 4998 C CA . VAL B 1 64 ? 18.828 20.906 13.672 1 98.62 64 VAL B CA 1
ATOM 4999 C C . VAL B 1 64 ? 20.344 20.734 13.859 1 98.62 64 VAL B C 1
ATOM 5001 O O . VAL B 1 64 ? 20.906 19.719 13.445 1 98.62 64 VAL B O 1
ATOM 5004 N N . SER B 1 65 ? 21.016 21.734 14.484 1 98.62 65 SER B N 1
ATOM 5005 C CA . SER B 1 65 ? 22.453 21.656 14.75 1 98.62 65 SER B CA 1
ATOM 5006 C C . SER B 1 65 ? 22.734 21.406 16.234 1 98.62 65 SER B C 1
ATOM 5008 O O . SER B 1 65 ? 23.828 21.016 16.609 1 98.62 65 SER B O 1
ATOM 5010 N N . ASN B 1 66 ? 21.75 21.641 17.062 1 98.56 66 ASN B N 1
ATOM 5011 C CA . ASN B 1 66 ? 21.812 21.344 18.484 1 98.56 66 ASN B CA 1
ATOM 5012 C C . ASN B 1 66 ? 20.438 21.031 19.047 1 98.56 66 ASN B C 1
ATOM 5014 O O . ASN B 1 66 ? 19.625 21.938 19.266 1 98.56 66 ASN B O 1
ATOM 5018 N N . TYR B 1 67 ? 20.203 19.797 19.469 1 98.25 67 TYR B N 1
ATOM 5019 C CA . TYR B 1 67 ? 18.891 19.312 19.906 1 98.25 67 TYR B CA 1
ATOM 5020 C C . TYR B 1 67 ? 18.609 19.734 21.344 1 98.25 67 TYR B C 1
ATOM 5022 O O . TYR B 1 67 ? 17.484 19.672 21.812 1 98.25 67 TYR B O 1
ATOM 5030 N N . PHE B 1 68 ? 19.594 20.172 22.078 1 98.06 68 PHE B N 1
ATOM 5031 C CA . PHE B 1 68 ? 19.453 20.375 23.516 1 98.06 68 PHE B CA 1
ATOM 5032 C C . PHE B 1 68 ? 19.266 21.859 23.828 1 98.06 68 PHE B C 1
ATOM 5034 O O . PHE B 1 68 ? 19.281 22.266 24.984 1 98.06 68 PHE B O 1
ATOM 5041 N N . ALA B 1 69 ? 19.172 22.641 22.734 1 98 69 ALA B N 1
ATOM 5042 C CA . ALA B 1 69 ? 19.078 24.078 22.969 1 98 69 ALA B CA 1
ATOM 5043 C C . ALA B 1 69 ? 18 24.703 22.078 1 98 69 ALA B C 1
ATOM 5045 O O . ALA B 1 69 ? 17.734 24.219 20.984 1 98 69 ALA B O 1
ATOM 5046 N N . ILE B 1 70 ? 17.469 25.766 22.594 1 98.31 70 ILE B N 1
ATOM 5047 C CA . ILE B 1 70 ? 16.516 26.594 21.844 1 98.31 70 ILE B CA 1
ATOM 5048 C C . ILE B 1 70 ? 17.281 27.594 20.969 1 98.31 70 ILE B C 1
ATOM 5050 O O . ILE B 1 70 ? 18.266 28.188 21.406 1 98.31 70 ILE B O 1
ATOM 5054 N N . ASP B 1 71 ? 16.859 27.703 19.734 1 98.12 71 ASP B N 1
ATOM 5055 C CA . ASP B 1 71 ? 17.453 28.719 18.859 1 98.12 71 ASP B CA 1
ATOM 5056 C C . ASP B 1 71 ? 17.391 30.109 19.5 1 98.12 71 ASP B C 1
ATOM 5058 O O . ASP B 1 71 ? 16.344 30.531 19.969 1 98.12 71 ASP B O 1
ATOM 5062 N N . PRO B 1 72 ? 18.484 30.781 19.484 1 97.12 72 PRO B N 1
ATOM 5063 C CA . PRO B 1 72 ? 18.516 32.062 20.172 1 97.12 72 PRO B CA 1
ATOM 5064 C C . PRO B 1 72 ? 17.531 33.094 19.578 1 97.12 72 PRO B C 1
ATOM 5066 O O . PRO B 1 72 ? 17.094 34 20.266 1 97.12 72 PRO B O 1
ATOM 5069 N N . LYS B 1 73 ? 17.203 32.938 18.375 1 95.94 73 LYS B N 1
ATOM 5070 C CA . LYS B 1 73 ? 16.219 33.812 17.75 1 95.94 73 LYS B CA 1
ATOM 5071 C C . LYS B 1 73 ? 14.812 33.531 18.281 1 95.94 73 LYS B C 1
ATOM 5073 O O . LYS B 1 73 ? 13.922 34.375 18.188 1 95.94 73 LYS B O 1
ATOM 5078 N N . MET B 1 74 ? 14.617 32.312 18.875 1 96.81 74 MET B N 1
ATOM 5079 C CA . MET B 1 74 ? 13.32 31.891 19.375 1 96.81 74 MET B CA 1
ATOM 5080 C C . MET B 1 74 ? 13.18 32.219 20.859 1 96.81 74 MET B C 1
ATOM 5082 O O . MET B 1 74 ? 12.07 32.344 21.375 1 96.81 74 MET B O 1
ATOM 5086 N N . GLY B 1 75 ? 14.266 32.219 21.516 1 97.94 75 GLY B N 1
ATOM 5087 C CA . GLY B 1 75 ? 14.25 32.469 22.953 1 97.94 75 GLY B CA 1
ATOM 5088 C C . GLY B 1 75 ? 15.305 31.703 23.703 1 97.94 75 GLY B C 1
ATOM 5089 O O . GLY B 1 75 ? 16.359 31.375 23.156 1 97.94 75 GLY B O 1
ATOM 5090 N N . THR B 1 76 ? 15.094 31.578 25.016 1 98.12 76 THR B N 1
ATOM 5091 C CA . THR B 1 76 ? 16.016 30.875 25.891 1 98.12 76 THR B CA 1
ATOM 5092 C C . THR B 1 76 ? 15.375 29.594 26.422 1 98.12 76 THR B C 1
ATOM 5094 O O . THR B 1 76 ? 14.188 29.344 26.188 1 98.12 76 THR B O 1
ATOM 5097 N N . MET B 1 77 ? 16.25 28.828 27.047 1 98.12 77 MET B N 1
ATOM 5098 C CA . MET B 1 77 ? 15.727 27.625 27.703 1 98.12 77 MET B CA 1
ATOM 5099 C C . MET B 1 77 ? 14.719 28 28.781 1 98.12 77 MET B C 1
ATOM 5101 O O . MET B 1 77 ? 13.734 27.281 28.984 1 98.12 77 MET B O 1
ATOM 5105 N N . GLU B 1 78 ? 14.945 29.078 29.422 1 98.31 78 GLU B N 1
ATOM 5106 C CA . GLU B 1 78 ? 14.008 29.547 30.422 1 98.31 78 GLU B CA 1
ATOM 5107 C C . GLU B 1 78 ? 12.656 29.922 29.797 1 98.31 78 GLU B C 1
ATOM 5109 O O . GLU B 1 78 ? 11.609 29.641 30.375 1 98.31 78 GLU B O 1
ATOM 5114 N N . ASP B 1 79 ? 12.734 30.578 28.656 1 98.56 79 ASP B N 1
ATOM 5115 C CA . ASP B 1 79 ? 11.508 30.906 27.938 1 98.56 79 ASP B CA 1
ATOM 5116 C C . ASP B 1 79 ? 10.711 29.641 27.609 1 98.56 79 ASP B C 1
ATOM 5118 O O . ASP B 1 79 ? 9.477 29.641 27.672 1 98.56 79 ASP B O 1
ATOM 5122 N N . MET B 1 80 ? 11.43 28.594 27.25 1 98.62 80 MET B N 1
ATOM 5123 C CA . MET B 1 80 ? 10.766 27.328 26.938 1 98.62 80 MET B CA 1
ATOM 5124 C C . MET B 1 80 ? 10.148 26.719 28.188 1 98.62 80 MET B C 1
ATOM 5126 O O . MET B 1 80 ? 9.016 26.234 28.141 1 98.62 80 MET B O 1
ATOM 5130 N N . ASP B 1 81 ? 10.883 26.75 29.297 1 98.5 81 ASP B N 1
ATOM 5131 C CA . ASP B 1 81 ? 10.344 26.266 30.562 1 98.5 81 ASP B CA 1
ATOM 5132 C C . ASP B 1 81 ? 9.07 27.016 30.938 1 98.5 81 ASP B C 1
ATOM 5134 O O . ASP B 1 81 ? 8.086 26.391 31.359 1 98.5 81 ASP B O 1
ATOM 5138 N N . ASP B 1 82 ? 9.102 28.266 30.75 1 98.75 82 ASP B N 1
ATOM 5139 C CA . ASP B 1 82 ? 7.945 29.094 31.062 1 98.75 82 ASP B CA 1
ATOM 5140 C C . ASP B 1 82 ? 6.777 28.797 30.141 1 98.75 82 ASP B C 1
ATOM 5142 O O . ASP B 1 82 ? 5.625 28.75 30.562 1 98.75 82 ASP B O 1
ATOM 5146 N N . LEU B 1 83 ? 7.078 28.672 28.891 1 98.88 83 LEU B N 1
ATOM 5147 C CA . LEU B 1 83 ? 6.035 28.344 27.922 1 98.88 83 LEU B CA 1
ATOM 5148 C C . LEU B 1 83 ? 5.324 27.047 28.297 1 98.88 83 LEU B C 1
ATOM 5150 O O . LEU B 1 83 ? 4.094 26.984 28.312 1 98.88 83 LEU B O 1
ATOM 5154 N N . ILE B 1 84 ? 6.102 25.969 28.609 1 98.81 84 ILE B N 1
ATOM 5155 C CA . ILE B 1 84 ? 5.539 24.672 28.969 1 98.81 84 ILE B CA 1
ATOM 5156 C C . ILE B 1 84 ? 4.66 24.828 30.219 1 98.81 84 ILE B C 1
ATOM 5158 O O . ILE B 1 84 ? 3.516 24.375 30.234 1 98.81 84 ILE B O 1
ATOM 5162 N N . LYS B 1 85 ? 5.184 25.516 31.188 1 98.75 85 LYS B N 1
ATOM 5163 C CA . LYS B 1 85 ? 4.465 25.719 32.438 1 98.75 85 LYS B CA 1
ATOM 5164 C C . LYS B 1 85 ? 3.156 26.469 32.188 1 98.75 85 LYS B C 1
ATOM 5166 O O . LYS B 1 85 ? 2.1 26.047 32.688 1 98.75 85 LYS B O 1
ATOM 5171 N N . GLU B 1 86 ? 3.227 27.562 31.5 1 98.88 86 GLU B N 1
ATOM 5172 C CA . GLU B 1 86 ? 2.049 28.391 31.281 1 98.88 86 GLU B CA 1
ATOM 5173 C C . GLU B 1 86 ? 1.022 27.672 30.406 1 98.88 86 GLU B C 1
ATOM 5175 O O . GLU B 1 86 ? -0.184 27.828 30.609 1 98.88 86 GLU B O 1
ATOM 5180 N N . MET B 1 87 ? 1.476 26.938 29.422 1 98.88 87 MET B N 1
ATOM 5181 C CA . MET B 1 87 ? 0.575 26.109 28.625 1 98.88 87 MET B CA 1
ATOM 5182 C C . MET B 1 87 ? -0.158 25.109 29.516 1 98.88 87 MET B C 1
ATOM 5184 O O . MET B 1 87 ? -1.381 24.984 29.438 1 98.88 87 MET B O 1
ATOM 5188 N N . HIS B 1 88 ? 0.569 24.422 30.406 1 98.75 88 HIS B N 1
ATOM 5189 C CA . HIS B 1 88 ? -0.027 23.453 31.312 1 98.75 88 HIS B CA 1
ATOM 5190 C C . HIS B 1 88 ? -1.034 24.109 32.25 1 98.75 88 HIS B C 1
ATOM 5192 O O . HIS B 1 88 ? -2.104 23.562 32.5 1 98.75 88 HIS B O 1
ATOM 5198 N N . GLU B 1 89 ? -0.681 25.25 32.688 1 98.62 89 GLU B N 1
ATOM 5199 C CA . GLU B 1 89 ? -1.601 26 33.531 1 98.62 89 GLU B CA 1
ATOM 5200 C C . GLU B 1 89 ? -2.896 26.328 32.812 1 98.62 89 GLU B C 1
ATOM 5202 O O . GLU B 1 89 ? -3.965 26.391 33.406 1 98.62 89 GLU B O 1
ATOM 5207 N N . ALA B 1 90 ? -2.771 26.5 31.516 1 98.69 90 ALA B N 1
ATOM 5208 C CA . ALA B 1 90 ? -3.932 26.828 30.688 1 98.69 90 ALA B CA 1
ATOM 5209 C C . ALA B 1 90 ? -4.637 25.547 30.234 1 98.69 90 ALA B C 1
ATOM 5211 O O . ALA B 1 90 ? -5.609 25.625 29.469 1 98.69 90 ALA B O 1
ATOM 5212 N N . GLY B 1 91 ? -4.176 24.375 30.641 1 98.25 91 GLY B N 1
ATOM 5213 C CA . GLY B 1 91 ? -4.773 23.109 30.234 1 98.25 91 GLY B CA 1
ATOM 5214 C C . GLY B 1 91 ? -4.395 22.703 28.828 1 98.25 91 GLY B C 1
ATOM 5215 O O . GLY B 1 91 ? -5.141 21.969 28.172 1 98.25 91 GLY B O 1
ATOM 5216 N N . ILE B 1 92 ? -3.297 23.172 28.297 1 98.88 92 ILE B N 1
ATOM 5217 C CA . ILE B 1 92 ? -2.861 22.891 26.922 1 98.88 92 ILE B CA 1
ATOM 5218 C C . ILE B 1 92 ? -1.59 22.047 26.953 1 98.88 92 ILE B C 1
ATOM 5220 O O . ILE B 1 92 ? -0.603 22.422 27.594 1 98.88 92 ILE B O 1
ATOM 5224 N N . HIS B 1 93 ? -1.61 20.875 26.297 1 98.88 93 HIS B N 1
ATOM 5225 C CA . HIS B 1 93 ? -0.448 20 26.172 1 98.88 93 HIS B CA 1
ATOM 5226 C C . HIS B 1 93 ? 0.505 20.5 25.094 1 98.88 93 HIS B C 1
ATOM 5228 O O . HIS B 1 93 ? 0.078 21.156 24.141 1 98.88 93 HIS B O 1
ATOM 5234 N N . VAL B 1 94 ? 1.773 20.25 25.234 1 98.94 94 VAL B N 1
ATOM 5235 C CA . VAL B 1 94 ? 2.783 20.75 24.312 1 98.94 94 VAL B CA 1
ATOM 5236 C C . VAL B 1 94 ? 3.463 19.594 23.594 1 98.94 94 VAL B C 1
ATOM 5238 O O . VAL B 1 94 ? 4.035 18.703 24.234 1 98.94 94 VAL B O 1
ATOM 5241 N N . ILE B 1 95 ? 3.381 19.547 22.312 1 98.88 95 ILE B N 1
ATOM 5242 C CA . ILE B 1 95 ? 4.047 18.594 21.438 1 98.88 95 ILE B CA 1
ATOM 5243 C C . ILE B 1 95 ? 5.156 19.297 20.656 1 98.88 95 ILE B C 1
ATOM 5245 O O . ILE B 1 95 ? 4.957 20.391 20.125 1 98.88 95 ILE B O 1
ATOM 5249 N N . MET B 1 96 ? 6.32 18.719 20.547 1 98.56 96 MET B N 1
ATOM 5250 C CA . MET B 1 96 ? 7.43 19.344 19.812 1 98.56 96 MET B CA 1
ATOM 5251 C C . MET B 1 96 ? 7.785 18.547 18.578 1 98.56 96 MET B C 1
ATOM 5253 O O . MET B 1 96 ? 7.723 17.312 18.578 1 98.56 96 MET B O 1
ATOM 5257 N N . ASP B 1 97 ? 8.172 19.266 17.625 1 97.94 97 ASP B N 1
ATOM 5258 C CA . ASP B 1 97 ? 8.758 18.641 16.453 1 97.94 97 ASP B CA 1
ATOM 5259 C C . ASP B 1 97 ? 10.07 17.938 16.781 1 97.94 97 ASP B C 1
ATOM 5261 O O . ASP B 1 97 ? 10.898 18.484 17.516 1 97.94 97 ASP B O 1
ATOM 5265 N N . PHE B 1 98 ? 10.172 16.797 16.281 1 98.44 98 PHE B N 1
ATOM 5266 C CA . PHE B 1 98 ? 11.383 16.016 16.531 1 98.44 98 PHE B CA 1
ATOM 5267 C C . PHE B 1 98 ? 11.898 15.422 15.219 1 98.44 98 PHE B C 1
ATOM 5269 O O . PHE B 1 98 ? 11.344 14.445 14.719 1 98.44 98 PHE B O 1
ATOM 5276 N N . VAL B 1 99 ? 12.953 16.016 14.641 1 98.38 99 VAL B N 1
ATOM 5277 C CA . VAL B 1 99 ? 13.578 15.547 13.406 1 98.38 99 VAL B CA 1
ATOM 5278 C C . VAL B 1 99 ? 14.562 14.422 13.727 1 98.38 99 VAL B C 1
ATOM 5280 O O . VAL B 1 99 ? 15.562 14.641 14.422 1 98.38 99 VAL B O 1
ATOM 5283 N N . LEU B 1 100 ? 14.312 13.273 13.289 1 97.81 100 LEU B N 1
ATOM 5284 C CA . LEU B 1 100 ? 15.188 12.188 13.727 1 97.81 100 LEU B CA 1
ATOM 5285 C C . LEU B 1 100 ? 15.875 11.531 12.539 1 97.81 100 LEU B C 1
ATOM 5287 O O . LEU B 1 100 ? 16.719 10.641 12.711 1 97.81 100 LEU B O 1
ATOM 5291 N N . ASN B 1 101 ? 15.562 11.898 11.297 1 98.44 101 ASN B N 1
ATOM 5292 C CA . ASN B 1 101 ? 16.156 11.297 10.109 1 98.44 101 ASN B CA 1
ATOM 5293 C C . ASN B 1 101 ? 17.516 11.914 9.789 1 98.44 101 ASN B C 1
ATOM 5295 O O . ASN B 1 101 ? 18.391 11.242 9.242 1 98.44 101 ASN B O 1
ATOM 5299 N N . HIS B 1 102 ? 17.672 13.195 10.016 1 98.81 102 HIS B N 1
ATOM 5300 C CA . HIS B 1 102 ? 18.844 13.945 9.609 1 98.81 102 HIS B CA 1
ATOM 5301 C C . HIS B 1 102 ? 19.188 15.039 10.625 1 98.81 102 HIS B C 1
ATOM 5303 O O . HIS B 1 102 ? 18.391 15.328 11.516 1 98.81 102 HIS B O 1
ATOM 5309 N N . THR B 1 103 ? 20.422 15.562 10.547 1 98.75 103 THR B N 1
ATOM 5310 C CA . THR B 1 103 ? 20.828 16.766 11.266 1 98.75 103 THR B CA 1
ATOM 5311 C C . THR B 1 103 ? 21.281 17.844 10.297 1 98.75 103 THR B C 1
ATOM 5313 O O . THR B 1 103 ? 21.297 17.641 9.086 1 98.75 103 THR B O 1
ATOM 5316 N N . SER B 1 104 ? 21.578 19 10.812 1 98.75 104 SER B N 1
ATOM 5317 C CA . SER B 1 104 ? 22.281 20 10.031 1 98.75 104 SER B CA 1
ATOM 5318 C C . SER B 1 104 ? 23.688 19.547 9.688 1 98.75 104 SER B C 1
ATOM 5320 O O . SER B 1 104 ? 24.312 18.812 10.453 1 98.75 104 SER B O 1
ATOM 5322 N N . ASP B 1 105 ? 24.172 20.047 8.531 1 98.62 105 ASP B N 1
ATOM 5323 C CA . ASP B 1 105 ? 25.578 19.812 8.195 1 98.62 105 ASP B CA 1
ATOM 5324 C C . ASP B 1 105 ? 26.5 20.578 9.156 1 98.62 105 ASP B C 1
ATOM 5326 O O . ASP B 1 105 ? 27.703 20.328 9.195 1 98.62 105 ASP B O 1
ATOM 5330 N N . GLN B 1 106 ? 25.891 21.469 9.992 1 98.44 106 GLN B N 1
ATOM 5331 C CA . GLN B 1 106 ? 26.672 22.219 10.969 1 98.44 106 GLN B CA 1
ATOM 5332 C C . GLN B 1 106 ? 26.609 21.562 12.344 1 98.44 106 GLN B C 1
ATOM 5334 O O . GLN B 1 106 ? 27.234 22.047 13.297 1 98.44 106 GLN B O 1
ATOM 5339 N N . HIS B 1 107 ? 25.906 20.453 12.484 1 98.69 107 HIS B N 1
ATOM 5340 C CA . HIS B 1 107 ? 25.891 19.703 13.727 1 98.69 107 HIS B CA 1
ATOM 5341 C C . HIS B 1 107 ? 27.297 19.203 14.07 1 98.69 107 HIS B C 1
ATOM 5343 O O . HIS B 1 107 ? 28.031 18.766 13.195 1 98.69 107 HIS B O 1
ATOM 5349 N N . PRO B 1 108 ? 27.641 19.172 15.367 1 98.25 108 PRO B N 1
ATOM 5350 C CA . PRO B 1 108 ? 28.984 18.75 15.75 1 98.25 108 PRO B CA 1
ATOM 5351 C C . PRO B 1 108 ? 29.328 17.328 15.273 1 98.25 108 PRO B C 1
ATOM 5353 O O . PRO B 1 108 ? 30.453 17.062 14.883 1 98.25 108 PRO B O 1
ATOM 5356 N N . TRP B 1 109 ? 28.344 16.422 15.297 1 98.56 109 TRP B N 1
ATOM 5357 C CA . TRP B 1 109 ? 28.578 15.055 14.82 1 98.56 109 TRP B CA 1
ATOM 5358 C C . TRP B 1 109 ? 29.062 15.062 13.375 1 98.56 109 TRP B C 1
ATOM 5360 O O . TRP B 1 109 ? 30.047 14.406 13.047 1 98.56 109 TRP B O 1
ATOM 5370 N N . PHE B 1 110 ? 28.453 15.852 12.523 1 98.75 110 PHE B N 1
ATOM 5371 C CA . PHE B 1 110 ? 28.781 15.844 11.102 1 98.75 110 PHE B CA 1
ATOM 5372 C C . PHE B 1 110 ? 30.078 16.594 10.844 1 98.75 110 PHE B C 1
ATOM 5374 O O . PHE B 1 110 ? 30.906 16.172 10.031 1 98.75 110 PHE B O 1
ATOM 5381 N N . GLN B 1 111 ? 30.219 17.781 11.523 1 98.38 111 GLN B N 1
ATOM 5382 C CA . GLN B 1 111 ? 31.438 18.562 11.375 1 98.38 111 GLN B CA 1
ATOM 5383 C C . GLN B 1 111 ? 32.688 17.719 11.711 1 98.38 111 GLN B C 1
ATOM 5385 O O . GLN B 1 111 ? 33.688 17.797 11.016 1 98.38 111 GLN B O 1
ATOM 5390 N N . ASP B 1 112 ? 32.531 16.938 12.781 1 98.38 112 ASP B N 1
ATOM 5391 C CA . ASP B 1 112 ? 33.625 16.062 13.156 1 98.38 112 ASP B CA 1
ATOM 5392 C C . ASP B 1 112 ? 33.812 14.961 12.109 1 98.38 112 ASP B C 1
ATOM 5394 O O . ASP B 1 112 ? 34.969 14.633 11.758 1 98.38 112 ASP B O 1
ATOM 5398 N N . ALA B 1 113 ? 32.75 14.422 11.578 1 98.06 113 ALA B N 1
ATOM 5399 C CA . ALA B 1 113 ? 32.781 13.312 10.633 1 98.06 113 ALA B CA 1
ATOM 5400 C C . ALA B 1 113 ? 33.438 13.719 9.328 1 98.06 113 ALA B C 1
ATOM 5402 O O . ALA B 1 113 ? 34.094 12.891 8.672 1 98.06 113 ALA B O 1
ATOM 5403 N N . ILE B 1 114 ? 33.344 14.992 8.898 1 97.69 114 ILE B N 1
ATOM 5404 C CA . ILE B 1 114 ? 33.875 15.398 7.598 1 97.69 114 ILE B CA 1
ATOM 5405 C C . ILE B 1 114 ? 35.281 15.969 7.754 1 97.69 114 ILE B C 1
ATOM 5407 O O . ILE B 1 114 ? 36 16.141 6.766 1 97.69 114 ILE B O 1
ATOM 5411 N N . LYS B 1 115 ? 35.688 16.281 8.938 1 96.44 115 LYS B N 1
ATOM 5412 C CA . LYS B 1 115 ? 37.031 16.766 9.188 1 96.44 115 LYS B CA 1
ATOM 5413 C C . LYS B 1 115 ? 38 15.609 9.352 1 96.44 115 LYS B C 1
ATOM 5415 O O . LYS B 1 115 ? 39.188 15.742 9.023 1 96.44 115 LYS B O 1
ATOM 5420 N N . ASN B 1 116 ? 37.5 14.492 9.914 1 94.69 116 ASN B N 1
ATOM 5421 C CA . ASN B 1 116 ? 38.312 13.312 10.195 1 94.69 116 ASN B CA 1
ATOM 5422 C C . ASN B 1 116 ? 37.594 12.023 9.82 1 94.69 116 ASN B C 1
ATOM 5424 O O . ASN B 1 116 ? 36.75 11.531 10.57 1 94.69 116 ASN B O 1
ATOM 5428 N N . PRO B 1 117 ? 38.031 11.391 8.805 1 94 117 PRO B N 1
ATOM 5429 C CA . PRO B 1 117 ? 37.375 10.156 8.375 1 94 117 PRO B CA 1
ATOM 5430 C C . PRO B 1 117 ? 37.438 9.047 9.414 1 94 117 PRO B C 1
ATOM 5432 O O . PRO B 1 117 ? 36.719 8.062 9.344 1 94 117 PRO B O 1
ATOM 5435 N N . ASP B 1 118 ? 38.312 9.172 10.422 1 94.94 118 ASP B N 1
ATOM 5436 C CA . ASP B 1 118 ? 38.438 8.156 11.461 1 94.94 118 ASP B CA 1
ATOM 5437 C C . ASP B 1 118 ? 37.656 8.539 12.711 1 94.94 118 ASP B C 1
ATOM 5439 O O . ASP B 1 118 ? 37.75 7.859 13.734 1 94.94 118 ASP B O 1
ATOM 5443 N N . SER B 1 119 ? 36.938 9.578 12.539 1 96.12 119 SER B N 1
ATOM 5444 C CA . SER B 1 119 ? 36.125 10.047 13.648 1 96.12 119 SER B CA 1
ATOM 5445 C C . SER B 1 119 ? 35.125 8.977 14.094 1 96.12 119 SER B C 1
ATOM 5447 O O . SER B 1 119 ? 34.594 8.219 13.273 1 96.12 119 SER B O 1
ATOM 5449 N N . ILE B 1 120 ? 34.781 8.93 15.383 1 95 120 ILE B N 1
ATOM 5450 C CA . ILE B 1 120 ? 33.781 8.031 15.891 1 95 120 ILE B CA 1
ATOM 5451 C C . ILE B 1 120 ? 32.406 8.406 15.305 1 95 120 ILE B C 1
ATOM 5453 O O . ILE B 1 120 ? 31.5 7.582 15.266 1 95 120 ILE B O 1
ATOM 5457 N N . TYR B 1 121 ? 32.25 9.617 14.82 1 97.88 121 TYR B N 1
ATOM 5458 C CA . TYR B 1 121 ? 30.969 10.102 14.312 1 97.88 121 TYR B CA 1
ATOM 5459 C C . TYR B 1 121 ? 30.844 9.828 12.82 1 97.88 121 TYR B C 1
ATOM 5461 O O . TYR B 1 121 ? 29.797 10.109 12.219 1 97.88 121 TYR B O 1
ATOM 5469 N N . ARG B 1 122 ? 31.875 9.359 12.242 1 98.06 122 ARG B N 1
ATOM 5470 C CA . ARG B 1 122 ? 31.812 9.031 10.82 1 98.06 122 ARG B CA 1
ATOM 5471 C C . ARG B 1 122 ? 30.656 8.094 10.523 1 98.06 122 ARG B C 1
ATOM 5473 O O . ARG B 1 122 ? 29.906 8.312 9.57 1 98.06 122 ARG B O 1
ATOM 5480 N N . ASP B 1 123 ? 30.438 7.164 11.43 1 98.12 123 ASP B N 1
ATOM 5481 C CA . ASP B 1 123 ? 29.422 6.148 11.227 1 98.12 123 ASP B CA 1
ATOM 5482 C C . ASP B 1 123 ? 28.062 6.625 11.734 1 98.12 123 ASP B C 1
ATOM 5484 O O . ASP B 1 123 ? 27.078 5.871 11.711 1 98.12 123 ASP B O 1
ATOM 5488 N N . TYR B 1 124 ? 27.969 7.832 12.227 1 98.75 124 TYR B N 1
ATOM 5489 C CA . TYR B 1 124 ? 26.688 8.43 12.555 1 98.75 124 TYR B CA 1
ATOM 5490 C C . TYR B 1 124 ? 25.938 8.852 11.289 1 98.75 124 TYR B C 1
ATOM 5492 O O . TYR B 1 124 ? 24.734 9.109 11.328 1 98.75 124 TYR B O 1
ATOM 5500 N N . TYR B 1 125 ? 26.672 8.914 10.25 1 98.81 125 TYR B N 1
ATOM 5501 C CA . TYR B 1 125 ? 26.109 9.305 8.961 1 98.81 125 TYR B CA 1
ATOM 5502 C C . TYR B 1 125 ? 26.391 8.25 7.898 1 98.81 125 TYR B C 1
ATOM 5504 O O . TYR B 1 125 ? 27.031 7.238 8.18 1 98.81 125 TYR B O 1
ATOM 5512 N N . ILE B 1 126 ? 25.859 8.438 6.703 1 98.75 126 ILE B N 1
ATOM 5513 C CA . ILE B 1 126 ? 25.984 7.449 5.637 1 98.75 126 ILE B CA 1
ATOM 5514 C C . ILE B 1 126 ? 26.953 7.961 4.566 1 98.75 126 ILE B C 1
ATOM 5516 O O . ILE B 1 126 ? 26.656 8.938 3.877 1 98.75 126 ILE B O 1
ATOM 5520 N N . PHE B 1 127 ? 28.078 7.418 4.508 1 98.5 127 PHE B N 1
ATOM 5521 C CA . PHE B 1 127 ? 29.062 7.684 3.467 1 98.5 127 PHE B CA 1
ATOM 5522 C C . PHE B 1 127 ? 29.234 6.469 2.561 1 98.5 127 PHE B C 1
ATOM 5524 O O . PHE B 1 127 ? 29.297 5.336 3.039 1 98.5 127 PHE B O 1
ATOM 5531 N N . ALA B 1 128 ? 29.188 6.68 1.271 1 98.25 128 ALA B N 1
ATOM 5532 C CA . ALA B 1 128 ? 29.344 5.586 0.316 1 98.25 128 ALA B CA 1
ATOM 5533 C C . ALA B 1 128 ? 29.875 6.094 -1.02 1 98.25 128 ALA B C 1
ATOM 5535 O O . ALA B 1 128 ? 30.078 7.297 -1.194 1 98.25 128 ALA B O 1
ATOM 5536 N N . GLY B 1 129 ? 30.078 5.234 -1.907 1 97.12 129 GLY B N 1
ATOM 5537 C CA . GLY B 1 129 ? 30.719 5.578 -3.174 1 97.12 129 GLY B CA 1
ATOM 5538 C C . GLY B 1 129 ? 32.219 5.488 -3.133 1 97.12 129 GLY B C 1
ATOM 5539 O O . GLY B 1 129 ? 32.812 5.234 -2.078 1 97.12 129 GLY B O 1
ATOM 5540 N N . LYS B 1 130 ? 32.906 5.648 -4.309 1 96.31 130 LYS B N 1
ATOM 5541 C CA . LYS B 1 130 ? 34.344 5.594 -4.449 1 96.31 130 LYS B CA 1
ATOM 5542 C C . LYS B 1 130 ? 34.812 6.277 -5.738 1 96.31 130 LYS B C 1
ATOM 5544 O O . LYS B 1 130 ? 34.062 6.336 -6.711 1 96.31 130 LYS B O 1
ATOM 5549 N N . ASN B 1 131 ? 35.969 6.824 -5.707 1 96.88 131 ASN B N 1
ATOM 5550 C CA . ASN B 1 131 ? 36.594 7.438 -6.879 1 96.88 131 ASN B CA 1
ATOM 5551 C C . ASN B 1 131 ? 35.688 8.5 -7.496 1 96.88 131 ASN B C 1
ATOM 5553 O O . ASN B 1 131 ? 35.5 8.531 -8.719 1 96.88 131 ASN B O 1
ATOM 5557 N N . ASN B 1 132 ? 34.969 9.211 -6.602 1 96.62 132 ASN B N 1
ATOM 5558 C CA . ASN B 1 132 ? 34.094 10.328 -6.969 1 96.62 132 ASN B CA 1
ATOM 5559 C C . ASN B 1 132 ? 32.906 9.859 -7.82 1 96.62 132 ASN B C 1
ATOM 5561 O O . ASN B 1 132 ? 32.469 10.578 -8.719 1 96.62 132 ASN B O 1
ATOM 5565 N N . GLN B 1 133 ? 32.562 8.648 -7.629 1 96.62 133 GLN B N 1
ATOM 5566 C CA . GLN B 1 133 ? 31.359 8.133 -8.273 1 96.62 133 GLN B CA 1
ATOM 5567 C C . GLN B 1 133 ? 30.25 7.867 -7.258 1 96.62 133 GLN B C 1
ATOM 5569 O O . GLN B 1 133 ? 30.484 7.215 -6.238 1 96.62 133 GLN B O 1
ATOM 5574 N N . ARG B 1 134 ? 29.047 8.344 -7.527 1 97.19 134 ARG B N 1
ATOM 5575 C CA . ARG B 1 134 ? 27.891 8.125 -6.656 1 97.19 134 ARG B CA 1
ATOM 5576 C C . ARG B 1 134 ? 27.531 6.648 -6.594 1 97.19 134 ARG B C 1
ATOM 5578 O O . ARG B 1 134 ? 27.688 5.922 -7.574 1 97.19 134 ARG B O 1
ATOM 5585 N N . PRO B 1 135 ? 27 6.23 -5.492 1 97.25 135 PRO B N 1
ATOM 5586 C CA . PRO B 1 135 ? 26.672 4.816 -5.312 1 97.25 135 PRO B CA 1
ATOM 5587 C C . PRO B 1 135 ? 25.5 4.375 -6.188 1 97.25 135 PRO B C 1
ATOM 5589 O O . PRO B 1 135 ? 25.406 3.199 -6.555 1 97.25 135 PRO B O 1
ATOM 5592 N N . ASN B 1 136 ? 24.547 5.23 -6.445 1 97.38 136 ASN B N 1
ATOM 5593 C CA . ASN B 1 136 ? 23.312 4.895 -7.156 1 97.38 136 ASN B CA 1
ATOM 5594 C C . ASN B 1 136 ? 22.672 6.133 -7.773 1 97.38 136 ASN B C 1
ATOM 5596 O O . ASN B 1 136 ? 23.234 7.227 -7.711 1 97.38 136 ASN B O 1
ATOM 5600 N N . ASN B 1 137 ? 21.5 5.949 -8.406 1 97.44 137 ASN B N 1
ATOM 5601 C CA . ASN B 1 137 ? 20.859 7.016 -9.164 1 97.44 137 ASN B CA 1
ATOM 5602 C C . ASN B 1 137 ? 19.703 7.652 -8.375 1 97.44 137 ASN B C 1
ATOM 5604 O O . ASN B 1 137 ? 18.812 8.25 -8.961 1 97.44 137 ASN B O 1
ATOM 5608 N N . TRP B 1 138 ? 19.703 7.5 -7.039 1 98.19 138 TRP B N 1
ATOM 5609 C CA . TRP B 1 138 ? 18.594 7.977 -6.234 1 98.19 138 TRP B CA 1
ATOM 5610 C C . TRP B 1 138 ? 18.562 9.5 -6.199 1 98.19 138 TRP B C 1
ATOM 5612 O O . TRP B 1 138 ? 19.609 10.148 -6.18 1 98.19 138 TRP B O 1
ATOM 5622 N N . GLY B 1 139 ? 17.297 10.031 -6.176 1 97.19 139 GLY B N 1
ATOM 5623 C CA . GLY B 1 139 ? 17.109 11.469 -6.156 1 97.19 139 GLY B CA 1
ATOM 5624 C C . GLY B 1 139 ? 16.578 11.984 -4.832 1 97.19 139 GLY B C 1
ATOM 5625 O O . GLY B 1 139 ? 15.867 11.266 -4.121 1 97.19 139 GLY B O 1
ATOM 5626 N N . SER B 1 140 ? 16.938 13.234 -4.512 1 96.31 140 SER B N 1
ATOM 5627 C CA . SER B 1 140 ? 16.469 13.938 -3.32 1 96.31 140 SER B CA 1
ATOM 5628 C C . SER B 1 140 ? 15.062 14.484 -3.518 1 96.31 140 SER B C 1
ATOM 5630 O O . SER B 1 140 ? 14.688 14.852 -4.633 1 96.31 140 SER B O 1
ATOM 5632 N N . PHE B 1 141 ? 14.297 14.656 -2.443 1 93.19 141 PHE B N 1
ATOM 5633 C CA . PHE B 1 141 ? 12.969 15.25 -2.506 1 93.19 141 PHE B CA 1
ATOM 5634 C C . PHE B 1 141 ? 13.055 16.734 -2.846 1 93.19 141 PHE B C 1
ATOM 5636 O O . PHE B 1 141 ? 12.086 17.328 -3.314 1 93.19 141 PHE B O 1
ATOM 5643 N N . PHE B 1 142 ? 14.211 17.328 -2.561 1 91.56 142 PHE B N 1
ATOM 5644 C CA . PHE B 1 142 ? 14.375 18.75 -2.809 1 91.56 142 PHE B CA 1
ATOM 5645 C C . PHE B 1 142 ? 15.125 18.984 -4.113 1 91.56 142 PHE B C 1
ATOM 5647 O O . PHE B 1 142 ? 15.602 20.094 -4.367 1 91.56 142 PHE B O 1
ATOM 5654 N N . GLY B 1 143 ? 15.32 17.953 -4.938 1 88.81 143 GLY B N 1
ATOM 5655 C CA . GLY B 1 143 ? 15.953 18.078 -6.242 1 88.81 143 GLY B CA 1
ATOM 5656 C C . GLY B 1 143 ? 17.391 17.594 -6.254 1 88.81 143 GLY B C 1
ATOM 5657 O O . GLY B 1 143 ? 18.094 17.703 -5.25 1 88.81 143 GLY B O 1
ATOM 5658 N N . GLY B 1 144 ? 17.781 17.047 -7.316 1 93.62 144 GLY B N 1
ATOM 5659 C CA . GLY B 1 144 ? 19.125 16.547 -7.469 1 93.62 144 GLY B CA 1
ATOM 5660 C C . GLY B 1 144 ? 19.328 15.172 -6.859 1 93.62 144 GLY B C 1
ATOM 5661 O O . GLY B 1 144 ? 18.359 14.469 -6.566 1 93.62 144 GLY B O 1
ATOM 5662 N N . SER B 1 145 ? 20.578 14.789 -6.699 1 97.31 145 SER B N 1
ATOM 5663 C CA . SER B 1 145 ? 20.938 13.484 -6.152 1 97.31 145 SER B CA 1
ATOM 5664 C C . SER B 1 145 ? 20.859 13.477 -4.633 1 97.31 145 SER B C 1
ATOM 5666 O O . SER B 1 145 ? 21.047 14.516 -3.988 1 97.31 145 SER B O 1
ATOM 5668 N N . VAL B 1 146 ? 20.672 12.32 -4.066 1 98.56 146 VAL B N 1
ATOM 5669 C CA . VAL B 1 146 ? 20.703 12.156 -2.617 1 98.56 146 VAL B CA 1
ATOM 5670 C C . VAL B 1 146 ? 22.156 12.156 -2.131 1 98.56 146 VAL B C 1
ATOM 5672 O O . VAL B 1 146 ? 22.406 12.117 -0.925 1 98.56 146 VAL B O 1
ATOM 5675 N N . TRP B 1 147 ? 23.156 12.188 -3.045 1 98.62 147 TRP B N 1
ATOM 5676 C CA . TRP B 1 147 ? 24.578 12.047 -2.717 1 98.62 147 TRP B CA 1
ATOM 5677 C C . TRP B 1 147 ? 25.328 13.352 -2.947 1 98.62 147 TRP B C 1
ATOM 5679 O O . TRP B 1 147 ? 25.25 13.93 -4.031 1 98.62 147 TRP B O 1
ATOM 5689 N N . GLU B 1 148 ? 26 13.859 -2.004 1 98.31 148 GLU B N 1
ATOM 5690 C CA . GLU B 1 148 ? 26.891 15.008 -2.084 1 98.31 148 GLU B CA 1
ATOM 5691 C C . GLU B 1 148 ? 28.328 14.617 -1.746 1 98.31 148 GLU B C 1
ATOM 5693 O O . GLU B 1 148 ? 28.562 13.797 -0.854 1 98.31 148 GLU B O 1
ATOM 5698 N N . LYS B 1 149 ? 29.312 15.203 -2.4 1 98 149 LYS B N 1
ATOM 5699 C CA . LYS B 1 149 ? 30.719 14.844 -2.215 1 98 149 LYS B CA 1
ATOM 5700 C C . LYS B 1 149 ? 31.141 15.016 -0.761 1 98 149 LYS B C 1
ATOM 5702 O O . LYS B 1 149 ? 30.766 16 -0.113 1 98 149 LYS B O 1
ATOM 5707 N N . ASP B 1 150 ? 31.891 14.07 -0.252 1 97.94 150 ASP B N 1
ATOM 5708 C CA . ASP B 1 150 ? 32.5 14.156 1.076 1 97.94 150 ASP B CA 1
ATOM 5709 C C . ASP B 1 150 ? 33.5 15.297 1.147 1 97.94 150 ASP B C 1
ATOM 5711 O O . ASP B 1 150 ? 34.531 15.25 0.473 1 97.94 150 ASP B O 1
ATOM 5715 N N . PRO B 1 151 ? 33.281 16.25 1.985 1 96.69 151 PRO B N 1
ATOM 5716 C CA . PRO B 1 151 ? 34.219 17.375 2.074 1 96.69 151 PRO B CA 1
ATOM 5717 C C . PRO B 1 151 ? 35.594 16.953 2.512 1 96.69 151 PRO B C 1
ATOM 5719 O O . PRO B 1 151 ? 36.562 17.688 2.295 1 96.69 151 PRO B O 1
ATOM 5722 N N . ALA B 1 152 ? 35.75 15.828 3.055 1 96.25 152 ALA B N 1
ATOM 5723 C CA . ALA B 1 152 ? 37.031 15.336 3.516 1 96.25 152 ALA B CA 1
ATOM 5724 C C . ALA B 1 152 ? 37.906 14.867 2.344 1 96.25 152 ALA B C 1
ATOM 5726 O O . ALA B 1 152 ? 39.062 14.531 2.521 1 96.25 152 ALA B O 1
ATOM 5727 N N . GLY B 1 153 ? 37.312 14.812 1.202 1 95.88 153 GLY B N 1
ATOM 5728 C CA . GLY B 1 153 ? 38.062 14.477 0.002 1 95.88 153 GLY B CA 1
ATOM 5729 C C . GLY B 1 153 ? 38.406 12.992 -0.107 1 95.88 153 GLY B C 1
ATOM 5730 O O . GLY B 1 153 ? 39.438 12.617 -0.66 1 95.88 153 GLY B O 1
ATOM 5731 N N . THR B 1 154 ? 37.594 12.195 0.455 1 96.5 154 THR B N 1
ATOM 5732 C CA . THR B 1 154 ? 37.844 10.758 0.48 1 96.5 154 THR B CA 1
ATOM 5733 C C . THR B 1 154 ? 37.5 10.125 -0.868 1 96.5 154 THR B C 1
ATOM 5735 O O . THR B 1 154 ? 37.844 8.961 -1.112 1 96.5 154 THR B O 1
ATOM 5738 N N . GLY B 1 155 ? 36.781 10.914 -1.726 1 97.31 155 GLY B N 1
ATOM 5739 C CA . GLY B 1 155 ? 36.25 10.344 -2.955 1 97.31 155 GLY B CA 1
ATOM 5740 C C . GLY B 1 155 ? 34.906 9.695 -2.781 1 97.31 155 GLY B C 1
ATOM 5741 O O . GLY B 1 155 ? 34.281 9.234 -3.752 1 97.31 155 GLY B O 1
ATOM 5742 N N . GLN B 1 156 ? 34.375 9.703 -1.558 1 97.94 156 GLN B N 1
ATOM 5743 C CA . GLN B 1 156 ? 33.031 9.211 -1.25 1 97.94 156 GLN B CA 1
ATOM 5744 C C . GLN B 1 156 ? 32.031 10.359 -1.24 1 97.94 156 GLN B C 1
ATOM 5746 O O . GLN B 1 156 ? 32.375 11.5 -1.538 1 97.94 156 GLN B O 1
ATOM 5751 N N . PHE B 1 157 ? 30.812 10.008 -1.029 1 98.62 157 PHE B N 1
ATOM 5752 C CA . PHE B 1 157 ? 29.688 10.938 -0.912 1 98.62 157 PHE B CA 1
ATOM 5753 C C . PHE B 1 157 ? 28.938 10.711 0.39 1 98.62 157 PHE B C 1
ATOM 5755 O O . PHE B 1 157 ? 28.953 9.602 0.936 1 98.62 157 PHE B O 1
ATOM 5762 N N . TYR B 1 158 ? 28.359 11.672 0.94 1 98.75 158 TYR B N 1
ATOM 5763 C CA . TYR B 1 158 ? 27.438 11.461 2.055 1 98.75 158 TYR B CA 1
ATOM 5764 C C . TYR B 1 158 ? 26 11.562 1.595 1 98.75 158 TYR B C 1
ATOM 5766 O O . TYR B 1 158 ? 25.688 12.273 0.63 1 98.75 158 TYR B O 1
ATOM 5774 N N . PHE B 1 159 ? 25.125 10.836 2.203 1 98.81 159 PHE B N 1
ATOM 5775 C CA . PHE B 1 159 ? 23.719 10.695 1.839 1 98.81 159 PHE B CA 1
ATOM 5776 C C . PHE B 1 159 ? 22.891 11.82 2.449 1 98.81 159 PHE B C 1
ATOM 5778 O O . PHE B 1 159 ? 23.078 12.18 3.615 1 98.81 159 PHE B O 1
ATOM 5785 N N . HIS B 1 160 ? 22 12.406 1.705 1 98.69 160 HIS B N 1
ATOM 5786 C CA . HIS B 1 160 ? 21.016 13.375 2.154 1 98.69 160 HIS B CA 1
ATOM 5787 C C . HIS B 1 160 ? 19.719 13.242 1.363 1 98.69 160 HIS B C 1
ATOM 5789 O O . HIS B 1 160 ? 19.688 13.508 0.159 1 98.69 160 HIS B O 1
ATOM 5795 N N . LEU B 1 161 ? 18.641 12.93 1.965 1 98.19 161 LEU B N 1
ATOM 5796 C CA . LEU B 1 161 ? 17.375 12.68 1.284 1 98.19 161 LEU B CA 1
ATOM 5797 C C . LEU B 1 161 ? 16.703 13.992 0.896 1 98.19 161 LEU B C 1
ATOM 5799 O O . LEU B 1 161 ? 15.945 14.047 -0.076 1 98.19 161 LEU B O 1
ATOM 5803 N N . PHE B 1 162 ? 16.938 15.008 1.687 1 96.75 162 PHE B N 1
ATOM 5804 C CA . PHE B 1 162 ? 16.375 16.328 1.447 1 96.75 162 PHE B CA 1
ATOM 5805 C C . PHE B 1 162 ? 17.453 17.312 0.992 1 96.75 162 PHE B C 1
ATOM 5807 O O . PHE B 1 162 ? 18.156 17.047 0.013 1 96.75 162 PHE B O 1
ATOM 5814 N N . ASP B 1 163 ? 17.656 18.438 1.622 1 96.44 163 ASP B N 1
ATOM 5815 C CA . ASP B 1 163 ? 18.703 19.391 1.256 1 96.44 163 ASP B CA 1
ATOM 5816 C C . ASP B 1 163 ? 20.094 18.844 1.556 1 96.44 163 ASP B C 1
ATOM 5818 O O . ASP B 1 163 ? 20.266 18.094 2.527 1 96.44 163 ASP B O 1
ATOM 5822 N N . LYS B 1 164 ? 21.078 19.156 0.719 1 97.19 164 LYS B N 1
ATOM 5823 C CA . LYS B 1 164 ? 22.438 18.672 0.922 1 97.19 164 LYS B CA 1
ATOM 5824 C C . LYS B 1 164 ? 22.984 19.094 2.281 1 97.19 164 LYS B C 1
ATOM 5826 O O . LYS B 1 164 ? 23.875 18.453 2.832 1 97.19 164 LYS B O 1
ATOM 5831 N N . ARG B 1 165 ? 22.5 20.156 2.902 1 98.19 165 ARG B N 1
ATOM 5832 C CA . ARG B 1 165 ? 22.922 20.641 4.215 1 98.19 165 ARG B CA 1
ATOM 5833 C C . ARG B 1 165 ? 22.172 19.906 5.328 1 98.19 165 ARG B C 1
ATOM 5835 O O . ARG B 1 165 ? 22.25 20.281 6.496 1 98.19 165 ARG B O 1
ATOM 5842 N N . MET B 1 166 ? 21.391 18.781 4.992 1 98.69 166 MET B N 1
ATOM 5843 C CA . MET B 1 166 ? 20.672 17.891 5.91 1 98.69 166 MET B CA 1
ATOM 5844 C C . MET B 1 166 ? 21.125 16.453 5.738 1 98.69 166 MET B C 1
ATOM 5846 O O . MET B 1 166 ? 20.328 15.594 5.348 1 98.69 166 MET B O 1
ATOM 5850 N N . PRO B 1 167 ? 22.406 16.188 6.129 1 98.81 167 PRO B N 1
ATOM 5851 C CA . PRO B 1 167 ? 22.891 14.812 5.992 1 98.81 167 PRO B CA 1
ATOM 5852 C C . PRO B 1 167 ? 22.078 13.82 6.836 1 98.81 167 PRO B C 1
ATOM 5854 O O . PRO B 1 167 ? 21.766 14.102 7.992 1 98.81 167 PRO B O 1
ATOM 5857 N N . ASP B 1 168 ? 21.734 12.688 6.266 1 98.88 168 ASP B N 1
ATOM 5858 C CA . ASP B 1 168 ? 20.938 11.672 6.941 1 98.88 168 ASP B CA 1
ATOM 5859 C C . ASP B 1 168 ? 21.75 10.93 7.992 1 98.88 168 ASP B C 1
ATOM 5861 O O . ASP B 1 168 ? 22.922 10.609 7.762 1 98.88 168 ASP B O 1
ATOM 5865 N N . LEU B 1 169 ? 21.109 10.633 9.055 1 98.88 169 LEU B N 1
ATOM 5866 C CA . LEU B 1 169 ? 21.703 9.797 10.094 1 98.88 169 LEU B CA 1
ATOM 5867 C C . LEU B 1 169 ? 21.656 8.32 9.703 1 98.88 169 LEU B C 1
ATOM 5869 O O . LEU B 1 169 ? 20.734 7.895 9.008 1 98.88 169 LEU B O 1
ATOM 5873 N N . ASN B 1 170 ? 22.672 7.578 10.125 1 98.81 170 ASN B N 1
ATOM 5874 C CA . ASN B 1 170 ? 22.75 6.133 9.953 1 98.81 170 ASN B CA 1
ATOM 5875 C C . ASN B 1 170 ? 22.125 5.395 11.141 1 98.81 170 ASN B C 1
ATOM 5877 O O . ASN B 1 170 ? 22.844 5.008 12.07 1 98.81 170 ASN B O 1
ATOM 5881 N N . TRP B 1 171 ? 20.891 5.055 11.055 1 98.69 171 TRP B N 1
ATOM 5882 C CA . TRP B 1 171 ? 20.156 4.441 12.164 1 98.69 171 TRP B CA 1
ATOM 5883 C C . TRP B 1 171 ? 20.547 2.977 12.328 1 98.69 171 TRP B C 1
ATOM 5885 O O . TRP B 1 171 ? 20.203 2.344 13.328 1 98.69 171 TRP B O 1
ATOM 5895 N N . LYS B 1 172 ? 21.281 2.465 11.359 1 97.69 172 LYS B N 1
ATOM 5896 C CA . LYS B 1 172 ? 21.875 1.149 11.578 1 97.69 172 LYS B CA 1
ATOM 5897 C C . LYS B 1 172 ? 22.844 1.167 12.766 1 97.69 172 LYS B C 1
ATOM 5899 O O . LYS B 1 172 ? 23.078 0.133 13.391 1 97.69 172 LYS B O 1
ATOM 5904 N N . ASN B 1 173 ? 23.406 2.314 13.07 1 98.25 173 ASN B N 1
ATOM 5905 C CA . ASN B 1 173 ? 24.312 2.508 14.203 1 98.25 173 ASN B CA 1
ATOM 5906 C C . ASN B 1 173 ? 23.531 2.627 15.516 1 98.25 173 ASN B C 1
ATOM 5908 O O . ASN B 1 173 ? 22.781 3.584 15.719 1 98.25 173 ASN B O 1
ATOM 5912 N N . PRO B 1 174 ? 23.766 1.739 16.453 1 97.81 174 PRO B N 1
ATOM 5913 C CA . PRO B 1 174 ? 23.016 1.774 17.703 1 97.81 174 PRO B CA 1
ATOM 5914 C C . PRO B 1 174 ? 23.266 3.041 18.516 1 97.81 174 PRO B C 1
ATOM 5916 O O . PRO B 1 174 ? 22.406 3.473 19.281 1 97.81 174 PRO B O 1
ATOM 5919 N N . GLU B 1 175 ? 24.422 3.641 18.328 1 98.19 175 GLU B N 1
ATOM 5920 C CA . GLU B 1 175 ? 24.719 4.863 19.062 1 98.19 175 GLU B CA 1
ATOM 5921 C C . GLU B 1 175 ? 23.859 6.023 18.578 1 98.19 175 GLU B C 1
ATOM 5923 O O . GLU B 1 175 ? 23.484 6.895 19.375 1 98.19 175 GLU B O 1
ATOM 5928 N N . VAL B 1 176 ? 23.531 6.012 17.281 1 98.69 176 VAL B N 1
ATOM 5929 C CA . VAL B 1 176 ? 22.594 7.008 16.75 1 98.69 176 VAL B CA 1
ATOM 5930 C C . VAL B 1 176 ? 21.219 6.816 17.391 1 98.69 176 VAL B C 1
ATOM 5932 O O . VAL B 1 176 ? 20.594 7.781 17.828 1 98.69 176 VAL B O 1
ATOM 5935 N N . ARG B 1 177 ? 20.734 5.562 17.484 1 98.56 177 ARG B N 1
ATOM 5936 C CA . ARG B 1 177 ? 19.438 5.254 18.094 1 98.56 177 ARG B CA 1
ATOM 5937 C C . ARG B 1 177 ? 19.406 5.672 19.562 1 98.56 177 ARG B C 1
ATOM 5939 O O . ARG B 1 177 ? 18.438 6.258 20.031 1 98.56 177 ARG B O 1
ATOM 5946 N N . HIS B 1 178 ? 20.516 5.426 20.281 1 98 178 HIS B N 1
ATOM 5947 C CA . HIS B 1 178 ? 20.625 5.805 21.672 1 98 178 HIS B CA 1
ATOM 5948 C C . HIS B 1 178 ? 20.609 7.32 21.844 1 98 178 HIS B C 1
ATOM 5950 O O . HIS B 1 178 ? 19.922 7.852 22.703 1 98 178 HIS B O 1
ATOM 5956 N N . ALA B 1 179 ? 21.359 7.977 20.984 1 98.25 179 ALA B N 1
ATOM 5957 C CA . ALA B 1 179 ? 21.438 9.43 21.047 1 98.25 179 ALA B CA 1
ATOM 5958 C C . ALA B 1 179 ? 20.078 10.07 20.828 1 98.25 179 ALA B C 1
ATOM 5960 O O . ALA B 1 179 ? 19.688 11 21.531 1 98.25 179 ALA B O 1
ATOM 5961 N N . MET B 1 180 ? 19.359 9.57 19.859 1 98.44 180 MET B N 1
ATOM 5962 C CA . MET B 1 180 ? 18.031 10.117 19.562 1 98.44 180 MET B CA 1
ATOM 5963 C C . MET B 1 180 ? 17.062 9.867 20.719 1 98.44 180 MET B C 1
ATOM 5965 O O . MET B 1 180 ? 16.234 10.719 21.031 1 98.44 180 MET B O 1
ATOM 5969 N N . SER B 1 181 ? 17.156 8.711 21.344 1 98.25 181 SER B N 1
ATOM 5970 C CA . SER B 1 181 ? 16.344 8.414 22.516 1 98.25 181 SER B CA 1
ATOM 5971 C C . SER B 1 181 ? 16.656 9.367 23.672 1 98.25 181 SER B C 1
ATOM 5973 O O . SER B 1 181 ? 15.742 9.836 24.359 1 98.25 181 SER B O 1
ATOM 5975 N N . GLU B 1 182 ? 17.906 9.633 23.828 1 98 182 GLU B N 1
ATOM 5976 C CA . GLU B 1 182 ? 18.312 10.531 24.891 1 98 182 GLU B CA 1
ATOM 5977 C C . GLU B 1 182 ? 17.797 11.945 24.656 1 98 182 GLU B C 1
ATOM 5979 O O . GLU B 1 182 ? 17.359 12.609 25.609 1 98 182 GLU B O 1
ATOM 5984 N N . ILE B 1 183 ? 17.859 12.336 23.453 1 98.31 183 ILE B N 1
ATOM 5985 C CA . ILE B 1 183 ? 17.359 13.664 23.109 1 98.31 183 ILE B CA 1
ATOM 5986 C C . ILE B 1 183 ? 15.859 13.75 23.391 1 98.31 183 ILE B C 1
ATOM 5988 O O . ILE B 1 183 ? 15.391 14.719 23.984 1 98.31 183 ILE B O 1
ATOM 5992 N N . ALA B 1 184 ? 15.133 12.75 22.938 1 98.62 184 ALA B N 1
ATOM 5993 C CA . ALA B 1 184 ? 13.688 12.719 23.172 1 98.62 184 ALA B CA 1
ATOM 5994 C C . ALA B 1 184 ? 13.367 12.766 24.656 1 98.62 184 ALA B C 1
ATOM 5996 O O . ALA B 1 184 ? 12.508 13.539 25.094 1 98.62 184 ALA B O 1
ATOM 5997 N N . LYS B 1 185 ? 14.07 12.016 25.469 1 98.06 185 LYS B N 1
ATOM 5998 C CA . LYS B 1 185 ? 13.828 11.938 26.906 1 98.06 185 LYS B CA 1
ATOM 5999 C C . LYS B 1 185 ? 14.188 13.25 27.609 1 98.06 185 LYS B C 1
ATOM 6001 O O . LYS B 1 185 ? 13.547 13.641 28.578 1 98.06 185 LYS B O 1
ATOM 6006 N N . TYR B 1 186 ? 15.273 13.859 27.125 1 98.19 186 TYR B N 1
ATOM 6007 C CA . TYR B 1 186 ? 15.664 15.156 27.672 1 98.19 186 TYR B CA 1
ATOM 6008 C C . TYR B 1 186 ? 14.492 16.125 27.672 1 98.19 186 TYR B C 1
ATOM 6010 O O . TYR B 1 186 ? 14.211 16.781 28.672 1 98.19 186 TYR B O 1
ATOM 6018 N N . TRP B 1 187 ? 13.773 16.188 26.578 1 98.56 187 TRP B N 1
ATOM 6019 C CA . TRP B 1 187 ? 12.688 17.156 26.438 1 98.56 187 TRP B CA 1
ATOM 6020 C C . TRP B 1 187 ? 11.438 16.672 27.156 1 98.56 187 TRP B C 1
ATOM 6022 O O . TRP B 1 187 ? 10.68 17.469 27.703 1 98.56 187 TRP B O 1
ATOM 6032 N N . LEU B 1 188 ? 11.203 15.367 27.109 1 98.75 188 LEU B N 1
ATOM 6033 C CA . LEU B 1 188 ? 10.078 14.836 27.875 1 98.75 188 LEU B CA 1
ATOM 6034 C C . LEU B 1 188 ? 10.266 15.086 29.359 1 98.75 188 LEU B C 1
ATOM 6036 O O . LEU B 1 188 ? 9.305 15.391 30.078 1 98.75 188 LEU B O 1
ATOM 6040 N N . GLU B 1 189 ? 11.492 14.977 29.797 1 98.12 189 GLU B N 1
ATOM 6041 C CA . GLU B 1 189 ? 11.812 15.258 31.203 1 98.12 189 GLU B CA 1
ATOM 6042 C C . GLU B 1 189 ? 11.562 16.719 31.531 1 98.12 189 GLU B C 1
ATOM 6044 O O . GLU B 1 189 ? 11.188 17.047 32.656 1 98.12 189 GLU B O 1
ATOM 6049 N N . LYS B 1 190 ? 11.695 17.562 30.562 1 97.69 190 LYS B N 1
ATOM 6050 C CA . LYS B 1 190 ? 11.469 19 30.766 1 97.69 190 LYS B CA 1
ATOM 6051 C C . LYS B 1 190 ? 9.977 19.312 30.828 1 97.69 190 LYS B C 1
ATOM 6053 O O . LYS B 1 190 ? 9.586 20.406 31.234 1 97.69 190 LYS B O 1
ATOM 6058 N N . GLY B 1 191 ? 9.164 18.375 30.328 1 98.12 191 GLY B N 1
ATOM 6059 C CA . GLY B 1 191 ? 7.742 18.531 30.609 1 98.12 191 GLY B CA 1
ATOM 6060 C C . GLY B 1 191 ? 6.895 18.562 29.344 1 98.12 191 GLY B C 1
ATOM 6061 O O . GLY B 1 191 ? 5.676 18.734 29.422 1 98.12 191 GLY B O 1
ATOM 6062 N N . ILE B 1 192 ? 7.473 18.406 28.156 1 98.69 192 ILE B N 1
ATOM 6063 C CA . ILE B 1 192 ? 6.617 18.344 26.969 1 98.69 192 ILE B CA 1
ATOM 6064 C C . ILE B 1 192 ? 5.754 17.094 27.016 1 98.69 192 ILE B C 1
ATOM 6066 O O . ILE B 1 192 ? 6.062 16.141 27.75 1 98.69 192 ILE B O 1
ATOM 6070 N N . ASP B 1 193 ? 4.672 17.062 26.234 1 98.81 193 ASP B N 1
ATOM 6071 C CA . ASP B 1 193 ? 3.654 16.016 26.359 1 98.81 193 ASP B CA 1
ATOM 6072 C C . ASP B 1 193 ? 3.674 15.078 25.156 1 98.81 193 ASP B C 1
ATOM 6074 O O . ASP B 1 193 ? 2.875 14.141 25.094 1 98.81 193 ASP B O 1
ATOM 6078 N N . GLY B 1 194 ? 4.512 15.336 24.234 1 98.69 194 GLY B N 1
ATOM 6079 C CA . GLY B 1 194 ? 4.582 14.477 23.078 1 98.69 194 GLY B CA 1
ATOM 6080 C C . GLY B 1 194 ? 5.605 14.93 22.047 1 98.69 194 GLY B C 1
ATOM 6081 O O . GLY B 1 194 ? 6.219 15.992 22.219 1 98.69 194 GLY B O 1
ATOM 6082 N N . LEU B 1 195 ? 5.809 14.102 21.047 1 98.81 195 LEU B N 1
ATOM 6083 C CA . LEU B 1 195 ? 6.742 14.352 19.953 1 98.81 195 LEU B CA 1
ATOM 6084 C C . LEU B 1 195 ? 6.082 14.086 18.594 1 98.81 195 LEU B C 1
ATOM 6086 O O . LEU B 1 195 ? 5.441 13.047 18.406 1 98.81 195 LEU B O 1
ATOM 6090 N N . ARG B 1 196 ? 6.129 15.086 17.781 1 98.81 196 ARG B N 1
ATOM 6091 C CA . ARG B 1 196 ? 5.867 14.828 16.375 1 98.81 196 ARG B CA 1
ATOM 6092 C C . ARG B 1 196 ? 7.125 14.344 15.656 1 98.81 196 ARG B C 1
ATOM 6094 O O . ARG B 1 196 ? 8.062 15.117 15.453 1 98.81 196 ARG B O 1
ATOM 6101 N N . LEU B 1 197 ? 7.156 13.07 15.266 1 98.69 197 LEU B N 1
ATOM 6102 C CA . LEU B 1 197 ? 8.344 12.43 14.711 1 98.69 197 LEU B CA 1
ATOM 6103 C C . LEU B 1 197 ? 8.43 12.648 13.203 1 98.69 197 LEU B C 1
ATOM 6105 O O . LEU B 1 197 ? 7.789 11.93 12.43 1 98.69 197 LEU B O 1
ATOM 6109 N N . ASP B 1 198 ? 9.297 13.555 12.875 1 97.88 198 ASP B N 1
ATOM 6110 C CA . ASP B 1 198 ? 9.492 14 11.5 1 97.88 198 ASP B CA 1
ATOM 6111 C C . ASP B 1 198 ? 10.281 12.969 10.695 1 97.88 198 ASP B C 1
ATOM 6113 O O . ASP B 1 198 ? 11.297 12.453 11.164 1 97.88 198 ASP B O 1
ATOM 6117 N N . ALA B 1 199 ? 9.812 12.602 9.492 1 97.44 199 ALA B N 1
ATOM 6118 C CA . ALA B 1 199 ? 10.5 11.781 8.492 1 97.44 199 ALA B CA 1
ATOM 6119 C C . ALA B 1 199 ? 10.969 10.461 9.086 1 97.44 199 ALA B C 1
ATOM 6121 O O . ALA B 1 199 ? 12.008 9.93 8.695 1 97.44 199 ALA B O 1
ATOM 6122 N N . PHE B 1 200 ? 10.211 9.898 10.062 1 98.56 200 PHE B N 1
ATOM 6123 C CA . PHE B 1 200 ? 10.664 8.68 10.719 1 98.56 200 PHE B CA 1
ATOM 6124 C C . PHE B 1 200 ? 10.625 7.5 9.758 1 98.56 200 PHE B C 1
ATOM 6126 O O . PHE B 1 200 ? 11.391 6.547 9.906 1 98.56 200 PHE B O 1
ATOM 6133 N N . ILE B 1 201 ? 9.789 7.574 8.711 1 98.56 201 ILE B N 1
ATOM 6134 C CA . ILE B 1 201 ? 9.617 6.457 7.793 1 98.56 201 ILE B CA 1
ATOM 6135 C C . ILE B 1 201 ? 10.844 6.336 6.887 1 98.56 201 ILE B C 1
ATOM 6137 O O . ILE B 1 201 ? 10.977 5.363 6.141 1 98.56 201 ILE B O 1
ATOM 6141 N N . HIS B 1 202 ? 11.805 7.309 6.984 1 98.56 202 HIS B N 1
ATOM 6142 C CA . HIS B 1 202 ? 12.938 7.371 6.062 1 98.56 202 HIS B CA 1
ATOM 6143 C C . HIS B 1 202 ? 14.234 6.977 6.758 1 98.56 202 HIS B C 1
ATOM 6145 O O . HIS B 1 202 ? 15.312 7.082 6.168 1 98.56 202 HIS B O 1
ATOM 6151 N N . ILE B 1 203 ? 14.227 6.449 7.965 1 98.69 203 ILE B N 1
ATOM 6152 C CA . ILE B 1 203 ? 15.445 6.277 8.75 1 98.69 203 ILE B CA 1
ATOM 6153 C C . ILE B 1 203 ? 16.219 5.062 8.242 1 98.69 203 ILE B C 1
ATOM 6155 O O . ILE B 1 203 ? 17.391 4.887 8.562 1 98.69 203 ILE B O 1
ATOM 6159 N N . ALA B 1 204 ? 15.57 4.215 7.465 1 98.38 204 ALA B N 1
ATOM 6160 C CA . ALA B 1 204 ? 16.25 3.049 6.895 1 98.38 204 ALA B CA 1
ATOM 6161 C C . ALA B 1 204 ? 16.484 3.232 5.398 1 98.38 204 ALA B C 1
ATOM 6163 O O . ALA B 1 204 ? 15.625 3.771 4.688 1 98.38 204 ALA B O 1
ATOM 6164 N N . LYS B 1 205 ? 17.656 2.805 4.938 1 98.31 205 LYS B N 1
ATOM 6165 C CA . LYS B 1 205 ? 18 2.787 3.516 1 98.31 205 LYS B CA 1
ATOM 6166 C C . LYS B 1 205 ? 18.281 1.368 3.037 1 98.31 205 LYS B C 1
ATOM 6168 O O . LYS B 1 205 ? 18.891 0.577 3.754 1 98.31 205 LYS B O 1
ATOM 6173 N N . ALA B 1 206 ? 17.812 1.081 1.849 1 97 206 ALA B N 1
ATOM 6174 C CA . ALA B 1 206 ? 18.094 -0.221 1.248 1 97 206 ALA B CA 1
ATOM 6175 C C . ALA B 1 206 ? 19.547 -0.326 0.818 1 97 206 ALA B C 1
ATOM 6177 O O . ALA B 1 206 ? 20.375 0.505 1.199 1 97 206 ALA B O 1
ATOM 6178 N N . ASP B 1 207 ? 19.906 -1.469 0.155 1 96 207 ASP B N 1
ATOM 6179 C CA . ASP B 1 207 ? 21.25 -1.677 -0.375 1 96 207 ASP B CA 1
ATOM 6180 C C . ASP B 1 207 ? 21.688 -0.512 -1.265 1 96 207 ASP B C 1
ATOM 6182 O O . ASP B 1 207 ? 21.094 -0.288 -2.326 1 96 207 ASP B O 1
ATOM 6186 N N . LEU B 1 208 ? 22.672 0.243 -0.86 1 97.38 208 LEU B N 1
ATOM 6187 C CA . LEU B 1 208 ? 23.094 1.475 -1.522 1 97.38 208 LEU B CA 1
ATOM 6188 C C . LEU B 1 208 ? 23.703 1.178 -2.885 1 97.38 208 LEU B C 1
ATOM 6190 O O . LEU B 1 208 ? 23.875 2.082 -3.707 1 97.38 208 LEU B O 1
ATOM 6194 N N . ARG B 1 209 ? 24.031 -0.097 -3.158 1 95.19 209 ARG B N 1
ATOM 6195 C CA . ARG B 1 209 ? 24.594 -0.469 -4.457 1 95.19 209 ARG B CA 1
ATOM 6196 C C . ARG B 1 209 ? 23.516 -0.445 -5.539 1 95.19 209 ARG B C 1
ATOM 6198 O O . ARG B 1 209 ? 23.828 -0.287 -6.723 1 95.19 209 ARG B O 1
ATOM 6205 N N . GLN B 1 210 ? 22.234 -0.564 -5.125 1 97.25 210 GLN B N 1
ATOM 6206 C CA . GLN B 1 210 ? 21.141 -0.812 -6.059 1 97.25 210 GLN B CA 1
ATOM 6207 C C . GLN B 1 210 ? 20.672 0.487 -6.703 1 97.25 210 GLN B C 1
ATOM 6209 O O . GLN B 1 210 ? 20.281 1.429 -6.004 1 97.25 210 GLN B O 1
ATOM 6214 N N . ASN B 1 211 ? 20.688 0.532 -7.992 1 96.81 211 ASN B N 1
ATOM 6215 C CA . ASN B 1 211 ? 20 1.587 -8.734 1 96.81 211 ASN B CA 1
ATOM 6216 C C . ASN B 1 211 ? 18.5 1.324 -8.82 1 96.81 211 ASN B C 1
ATOM 6218 O O . ASN B 1 211 ? 18.062 0.174 -8.773 1 96.81 211 ASN B O 1
ATOM 6222 N N . PHE B 1 212 ? 17.781 2.332 -8.906 1 97.38 212 PHE B N 1
ATOM 6223 C CA . PHE B 1 212 ? 16.359 2.184 -9.25 1 97.38 212 PHE B CA 1
ATOM 6224 C C . PHE B 1 212 ? 16.188 2.102 -10.766 1 97.38 212 PHE B C 1
ATOM 6226 O O . PHE B 1 212 ? 16.656 2.973 -11.5 1 97.38 212 PHE B O 1
ATOM 6233 N N . PRO B 1 213 ? 15.531 1.033 -11.211 1 96.19 213 PRO B N 1
ATOM 6234 C CA . PRO B 1 213 ? 15.367 0.913 -12.656 1 96.19 213 PRO B CA 1
ATOM 6235 C C . PRO B 1 213 ? 14.555 2.059 -13.258 1 96.19 213 PRO B C 1
ATOM 6237 O O . PRO B 1 213 ? 13.547 2.473 -12.68 1 96.19 213 PRO B O 1
ATOM 6240 N N . VAL B 1 214 ? 15.016 2.594 -14.359 1 94.81 214 VAL B N 1
ATOM 6241 C CA . VAL B 1 214 ? 14.344 3.701 -15.031 1 94.81 214 VAL B CA 1
ATOM 6242 C C . VAL B 1 214 ? 14.219 3.398 -16.516 1 94.81 214 VAL B C 1
ATOM 6244 O O . VAL B 1 214 ? 14.883 2.496 -17.031 1 94.81 214 VAL B O 1
ATOM 6247 N N . ASN B 1 215 ? 13.367 4.129 -17.219 1 89.81 215 ASN B N 1
ATOM 6248 C CA . ASN B 1 215 ? 13.141 3.922 -18.656 1 89.81 215 ASN B CA 1
ATOM 6249 C C . ASN B 1 215 ? 14.305 4.457 -19.484 1 89.81 215 ASN B C 1
ATOM 6251 O O . ASN B 1 215 ? 14.656 3.875 -20.516 1 89.81 215 ASN B O 1
ATOM 6255 N N . SER B 1 216 ? 14.789 5.637 -19.078 1 85.56 216 SER B N 1
ATOM 6256 C CA . SER B 1 216 ? 15.891 6.27 -19.797 1 85.56 216 SER B CA 1
ATOM 6257 C C . SER B 1 216 ? 16.953 6.785 -18.844 1 85.56 216 SER B C 1
ATOM 6259 O O . SER B 1 216 ? 16.641 7.23 -17.734 1 85.56 216 SER B O 1
ATOM 6261 N N . GLU B 1 217 ? 18.062 6.684 -19.281 1 79.19 217 GLU B N 1
ATOM 6262 C CA . GLU B 1 217 ? 19.188 7.164 -18.469 1 79.19 217 GLU B CA 1
ATOM 6263 C C . GLU B 1 217 ? 19.047 8.656 -18.172 1 79.19 217 GLU B C 1
ATOM 6265 O O . GLU B 1 217 ? 19.609 9.156 -17.188 1 79.19 217 GLU B O 1
ATOM 6270 N N . ASN B 1 218 ? 18.344 9.375 -18.984 1 81 218 ASN B N 1
ATOM 6271 C CA . ASN B 1 218 ? 18.172 10.812 -18.812 1 81 218 ASN B CA 1
ATOM 6272 C C . ASN B 1 218 ? 17.266 11.141 -17.641 1 81 218 ASN B C 1
ATOM 6274 O O . ASN B 1 218 ? 17.094 12.312 -17.281 1 81 218 ASN B O 1
ATOM 6278 N N . GLU B 1 219 ? 16.812 10.125 -16.984 1 85.06 219 GLU B N 1
ATOM 6279 C CA . GLU B 1 219 ? 15.891 10.328 -15.883 1 85.06 219 GLU B CA 1
ATOM 6280 C C . GLU B 1 219 ? 16.625 10.375 -14.547 1 85.06 219 GLU B C 1
ATOM 6282 O O . GLU B 1 219 ? 16.031 10.641 -13.5 1 85.06 219 GLU B O 1
ATOM 6287 N N . GLU B 1 220 ? 17.859 10.289 -14.57 1 88.19 220 GLU B N 1
ATOM 6288 C CA . GLU B 1 220 ? 18.641 10.305 -13.336 1 88.19 220 GLU B CA 1
ATOM 6289 C C . GLU B 1 220 ? 19.016 11.727 -12.93 1 88.19 220 GLU B C 1
ATOM 6291 O O . GLU B 1 220 ? 19.312 12.562 -13.789 1 88.19 220 GLU B O 1
ATOM 6296 N N . PRO B 1 221 ? 19.016 11.906 -11.586 1 95.25 221 PRO B N 1
ATOM 6297 C CA . PRO B 1 221 ? 18.578 11.047 -10.477 1 95.25 221 PRO B CA 1
ATOM 6298 C C . PRO B 1 221 ? 17.062 10.891 -10.414 1 95.25 221 PRO B C 1
ATOM 6300 O O . PRO B 1 221 ? 16.328 11.68 -11.016 1 95.25 221 PRO B O 1
ATOM 6303 N N . VAL B 1 222 ? 16.609 9.883 -9.781 1 96.06 222 VAL B N 1
ATOM 6304 C CA . VAL B 1 222 ? 15.195 9.555 -9.711 1 96.06 222 VAL B CA 1
ATOM 6305 C C . VAL B 1 222 ? 14.789 9.344 -8.25 1 96.06 222 VAL B C 1
ATOM 6307 O O . VAL B 1 222 ? 15.562 8.797 -7.461 1 96.06 222 VAL B O 1
ATOM 6310 N N . ILE B 1 223 ? 13.594 9.797 -7.852 1 95.62 223 ILE B N 1
ATOM 6311 C CA . ILE B 1 223 ? 13.086 9.555 -6.508 1 95.62 223 ILE B CA 1
ATOM 6312 C C . ILE B 1 223 ? 12.781 8.062 -6.332 1 95.62 223 ILE B C 1
ATOM 6314 O O . ILE B 1 223 ? 11.781 7.566 -6.855 1 95.62 223 ILE B O 1
ATOM 6318 N N . ALA B 1 224 ? 13.625 7.348 -5.621 1 97.5 224 ALA B N 1
ATOM 6319 C CA . ALA B 1 224 ? 13.531 5.906 -5.398 1 97.5 224 ALA B CA 1
ATOM 6320 C C . ALA B 1 224 ? 12.93 5.602 -4.031 1 97.5 224 ALA B C 1
ATOM 6322 O O . ALA B 1 224 ? 13.516 4.871 -3.234 1 97.5 224 ALA B O 1
ATOM 6323 N N . GLU B 1 225 ? 11.734 5.996 -3.789 1 96.94 225 GLU B N 1
ATOM 6324 C CA . GLU B 1 225 ? 11.094 5.992 -2.477 1 96.94 225 GLU B CA 1
ATOM 6325 C C . GLU B 1 225 ? 11.086 4.594 -1.869 1 96.94 225 GLU B C 1
ATOM 6327 O O . GLU B 1 225 ? 11.367 4.426 -0.68 1 96.94 225 GLU B O 1
ATOM 6332 N N . PRO B 1 226 ? 10.844 3.561 -2.678 1 97.31 226 PRO B N 1
ATOM 6333 C CA . PRO B 1 226 ? 10.781 2.229 -2.076 1 97.31 226 PRO B CA 1
ATOM 6334 C C . PRO B 1 226 ? 12.094 1.816 -1.415 1 97.31 226 PRO B C 1
ATOM 6336 O O . PRO B 1 226 ? 12.133 0.847 -0.653 1 97.31 226 PRO B O 1
ATOM 6339 N N . PHE B 1 227 ? 13.164 2.488 -1.693 1 98 227 PHE B N 1
ATOM 6340 C CA . PHE B 1 227 ? 14.469 2.062 -1.203 1 98 227 PHE B CA 1
ATOM 6341 C C . PHE B 1 227 ? 14.891 2.883 0.01 1 98 227 PHE B C 1
ATOM 6343 O O . PHE B 1 227 ? 15.938 2.627 0.61 1 98 227 PHE B O 1
ATOM 6350 N N . PHE B 1 228 ? 14 3.865 0.359 1 98.31 228 PHE B N 1
ATOM 6351 C CA . PHE B 1 228 ? 14.406 4.633 1.53 1 98.31 228 PHE B CA 1
ATOM 6352 C C . PHE B 1 228 ? 13.195 5.078 2.338 1 98.31 228 PHE B C 1
ATOM 6354 O O . PHE B 1 228 ? 13.305 5.941 3.209 1 98.31 228 PHE B O 1
ATOM 6361 N N . ALA B 1 229 ? 12.023 4.562 2.047 1 97.94 229 ALA B N 1
ATOM 6362 C CA . ALA B 1 229 ? 10.812 4.867 2.807 1 97.94 229 ALA B CA 1
ATOM 6363 C C . ALA B 1 229 ? 10.094 3.588 3.229 1 97.94 229 ALA B C 1
ATOM 6365 O O . ALA B 1 229 ? 9.992 2.639 2.447 1 97.94 229 ALA B O 1
ATOM 6366 N N . ASN B 1 230 ? 9.641 3.514 4.488 1 97.81 230 ASN B N 1
ATOM 6367 C CA . ASN B 1 230 ? 8.75 2.486 5.016 1 97.81 230 ASN B CA 1
ATOM 6368 C C . ASN B 1 230 ? 9.375 1.099 4.922 1 97.81 230 ASN B C 1
ATOM 6370 O O . ASN B 1 230 ? 8.672 0.106 4.734 1 97.81 230 ASN B O 1
ATOM 6374 N N . LEU B 1 231 ? 10.719 1.027 4.922 1 97.94 231 LEU B N 1
ATOM 6375 C CA . LEU B 1 231 ? 11.391 -0.266 4.949 1 97.94 231 LEU B CA 1
ATOM 6376 C C . LEU B 1 231 ? 11.156 -0.975 6.277 1 97.94 231 LEU B C 1
ATOM 6378 O O . LEU B 1 231 ? 10.914 -0.324 7.301 1 97.94 231 LEU B O 1
ATOM 6382 N N . PRO B 1 232 ? 11.195 -2.266 6.32 1 97.5 232 PRO B N 1
ATOM 6383 C CA . PRO B 1 232 ? 10.883 -3.018 7.539 1 97.5 232 PRO B CA 1
ATOM 6384 C C . PRO B 1 232 ? 11.781 -2.631 8.711 1 97.5 232 PRO B C 1
ATOM 6386 O O . PRO B 1 232 ? 11.344 -2.676 9.867 1 97.5 232 PRO B O 1
ATOM 6389 N N . GLN B 1 233 ? 12.977 -2.193 8.438 1 97.75 233 GLN B N 1
ATOM 6390 C CA . GLN B 1 233 ? 13.93 -1.832 9.484 1 97.75 233 GLN B CA 1
ATOM 6391 C C . GLN B 1 233 ? 13.445 -0.618 10.266 1 97.75 233 GLN B C 1
ATOM 6393 O O . GLN B 1 233 ? 13.828 -0.424 11.422 1 97.75 233 GLN B O 1
ATOM 6398 N N . VAL B 1 234 ? 12.586 0.228 9.633 1 98.38 234 VAL B N 1
ATOM 6399 C CA . VAL B 1 234 ? 12.039 1.394 10.312 1 98.38 234 VAL B CA 1
ATOM 6400 C C . VAL B 1 234 ? 11.32 0.955 11.586 1 98.38 234 VAL B C 1
ATOM 6402 O O . VAL B 1 234 ? 11.578 1.483 12.672 1 98.38 234 VAL B O 1
ATOM 6405 N N . GLN B 1 235 ? 10.453 -0.031 11.438 1 97.56 235 GLN B N 1
ATOM 6406 C CA . GLN B 1 235 ? 9.695 -0.505 12.586 1 97.56 235 GLN B CA 1
ATOM 6407 C C . GLN B 1 235 ? 10.609 -1.179 13.609 1 97.56 235 GLN B C 1
ATOM 6409 O O . GLN B 1 235 ? 10.445 -0.987 14.812 1 97.56 235 GLN B O 1
ATOM 6414 N N . LYS B 1 236 ? 11.586 -1.918 13.109 1 97.06 236 LYS B N 1
ATOM 6415 C CA . LYS B 1 236 ? 12.531 -2.617 13.969 1 97.06 236 LYS B CA 1
ATOM 6416 C C . LYS B 1 236 ? 13.305 -1.636 14.844 1 97.06 236 LYS B C 1
ATOM 6418 O O . LYS B 1 236 ? 13.508 -1.877 16.031 1 97.06 236 LYS B O 1
ATOM 6423 N N . TRP B 1 237 ? 13.711 -0.532 14.258 1 98.25 237 TRP B N 1
ATOM 6424 C CA . TRP B 1 237 ? 14.57 0.409 14.961 1 98.25 237 TRP B CA 1
ATOM 6425 C C . TRP B 1 237 ? 13.75 1.378 15.805 1 98.25 237 TRP B C 1
ATOM 6427 O O . TRP B 1 237 ? 14.195 1.829 16.859 1 98.25 237 TRP B O 1
ATOM 6437 N N . MET B 1 238 ? 12.508 1.684 15.406 1 98.31 238 MET B N 1
ATOM 6438 C CA . MET B 1 238 ? 11.672 2.643 16.125 1 98.31 238 MET B CA 1
ATOM 6439 C C . MET B 1 238 ? 11.016 1.991 17.328 1 98.31 238 MET B C 1
ATOM 6441 O O . MET B 1 238 ? 10.711 2.668 18.312 1 98.31 238 MET B O 1
ATOM 6445 N N . ARG B 1 239 ? 10.812 0.65 17.328 1 98.06 239 ARG B N 1
ATOM 6446 C CA . ARG B 1 239 ? 10.062 -0.028 18.391 1 98.06 239 ARG B CA 1
ATOM 6447 C C . ARG B 1 239 ? 10.734 0.178 19.734 1 98.06 239 ARG B C 1
ATOM 6449 O O . ARG B 1 239 ? 10.086 0.628 20.688 1 98.06 239 ARG B O 1
ATOM 6456 N N . PRO B 1 240 ? 12.055 -0.091 19.859 1 98.25 240 PRO B N 1
ATOM 6457 C CA . PRO B 1 240 ? 12.688 0.158 21.156 1 98.25 240 PRO B CA 1
ATOM 6458 C C . PRO B 1 240 ? 12.633 1.628 21.562 1 98.25 240 PRO B C 1
ATOM 6460 O O . PRO B 1 240 ? 12.453 1.937 22.75 1 98.25 240 PRO B O 1
ATOM 6463 N N . PHE B 1 241 ? 12.805 2.506 20.625 1 98.44 241 PHE B N 1
ATOM 6464 C CA . PHE B 1 241 ? 12.703 3.939 20.859 1 98.44 241 PHE B CA 1
ATOM 6465 C C . PHE B 1 241 ? 11.352 4.281 21.484 1 98.44 241 PHE B C 1
ATOM 6467 O O . PHE B 1 241 ? 11.297 4.941 22.531 1 98.44 241 PHE B O 1
ATOM 6474 N N . CYS B 1 242 ? 10.273 3.785 20.891 1 98.69 242 CYS B N 1
ATOM 6475 C CA . CYS B 1 242 ? 8.914 4.062 21.344 1 98.69 242 CYS B CA 1
ATOM 6476 C C . CYS B 1 242 ? 8.633 3.396 22.688 1 98.69 242 CYS B C 1
ATOM 6478 O O . CYS B 1 242 ? 8.047 4.008 23.578 1 98.69 242 CYS B O 1
ATOM 6480 N N . GLU B 1 243 ? 9.062 2.184 22.812 1 98.38 243 GLU B N 1
ATOM 6481 C CA . GLU B 1 243 ? 8.844 1.431 24.047 1 98.38 243 GLU B CA 1
ATOM 6482 C C . GLU B 1 243 ? 9.523 2.107 25.234 1 98.38 243 GLU B C 1
ATOM 6484 O O . GLU B 1 243 ? 8.938 2.195 26.328 1 98.38 243 GLU B O 1
ATOM 6489 N N . GLU B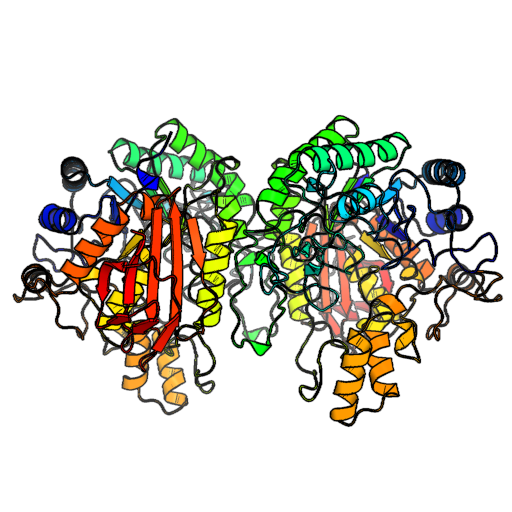 1 244 ? 10.703 2.555 25.016 1 98.06 244 GLU B N 1
ATOM 6490 C CA . GLU B 1 244 ? 11.445 3.223 26.078 1 98.06 244 GLU B CA 1
ATOM 6491 C C . GLU B 1 244 ? 10.742 4.5 26.516 1 98.06 244 GLU B C 1
ATOM 6493 O O . GLU B 1 244 ? 10.625 4.77 27.719 1 98.06 244 GLU B O 1
ATOM 6498 N N . ILE B 1 245 ? 10.297 5.258 25.578 1 98.31 245 ILE B N 1
ATOM 6499 C CA . ILE B 1 245 ? 9.602 6.504 25.875 1 98.31 245 ILE B CA 1
ATOM 6500 C C . ILE B 1 245 ? 8.305 6.199 26.625 1 98.31 245 ILE B C 1
ATOM 6502 O O . ILE B 1 245 ? 8.023 6.816 27.656 1 98.31 245 ILE B O 1
ATOM 6506 N N . LYS B 1 246 ? 7.531 5.207 26.203 1 97.94 246 LYS B N 1
ATOM 6507 C CA . LYS B 1 246 ? 6.242 4.891 26.797 1 97.94 246 LYS B CA 1
ATOM 6508 C C . LYS B 1 246 ? 6.422 4.289 28.188 1 97.94 246 LYS B C 1
ATOM 6510 O O . LYS B 1 246 ? 5.559 4.453 29.062 1 97.94 246 LYS B O 1
ATOM 6515 N N . GLN B 1 247 ? 7.516 3.617 28.375 1 97.75 247 GLN B N 1
ATOM 6516 C CA . GLN B 1 247 ? 7.82 3.078 29.703 1 97.75 247 GLN B CA 1
ATOM 6517 C C . GLN B 1 247 ? 8.016 4.195 30.719 1 97.75 247 GLN B C 1
ATOM 6519 O O . GLN B 1 247 ? 7.48 4.137 31.828 1 97.75 247 GLN B O 1
ATOM 6524 N N . ASP B 1 248 ? 8.734 5.203 30.344 1 97.62 248 ASP B N 1
ATOM 6525 C CA . ASP B 1 248 ? 9.07 6.297 31.25 1 97.62 248 ASP B CA 1
ATOM 6526 C C . ASP B 1 248 ? 7.973 7.355 31.266 1 97.62 248 ASP B C 1
ATOM 6528 O O . ASP B 1 248 ? 7.738 7.996 32.281 1 97.62 248 ASP B O 1
ATOM 6532 N N . TYR B 1 249 ? 7.344 7.531 30.094 1 98 249 TYR B N 1
ATOM 6533 C CA . TYR B 1 249 ? 6.32 8.555 29.906 1 98 249 TYR B CA 1
ATOM 6534 C C . TYR B 1 249 ? 5.109 7.98 29.188 1 98 249 TYR B C 1
ATOM 6536 O O . TYR B 1 249 ? 4.84 8.336 28.031 1 98 249 TYR B O 1
ATOM 6544 N N . PRO B 1 250 ? 4.305 7.191 29.828 1 96.88 250 PRO B N 1
ATOM 6545 C CA . PRO B 1 250 ? 3.209 6.449 29.203 1 96.88 250 PRO B CA 1
ATOM 6546 C C . PRO B 1 250 ? 2.176 7.363 28.547 1 96.88 250 PRO B C 1
ATOM 6548 O O . PRO B 1 250 ? 1.47 6.945 27.625 1 96.88 250 PRO B O 1
ATOM 6551 N N . ASP B 1 251 ? 2.143 8.656 28.938 1 97.19 251 ASP B N 1
ATOM 6552 C CA . ASP B 1 251 ? 1.114 9.547 28.422 1 97.19 251 ASP B CA 1
ATOM 6553 C C . ASP B 1 251 ? 1.678 10.461 27.328 1 97.19 251 ASP B C 1
ATOM 6555 O O . ASP B 1 251 ? 0.984 11.352 26.828 1 97.19 251 ASP B O 1
ATOM 6559 N N . ALA B 1 252 ? 2.949 10.211 26.938 1 98.56 252 ALA B N 1
ATOM 6560 C CA . ALA B 1 252 ? 3.535 11.008 25.859 1 98.56 252 ALA B CA 1
ATOM 6561 C C . ALA B 1 252 ? 2.943 10.625 24.516 1 98.56 252 ALA B C 1
ATOM 6563 O O . ALA B 1 252 ? 2.854 9.445 24.188 1 98.56 252 ALA B O 1
ATOM 6564 N N . LEU B 1 253 ? 2.473 11.609 23.766 1 98.75 253 LEU B N 1
ATOM 6565 C CA . LEU B 1 253 ? 1.972 11.359 22.422 1 98.75 253 LEU B CA 1
ATOM 6566 C C . LEU B 1 253 ? 3.123 11.172 21.438 1 98.75 253 LEU B C 1
ATOM 6568 O O . LEU B 1 253 ? 4.027 12.008 21.359 1 98.75 253 LEU B O 1
ATOM 6572 N N . LEU B 1 254 ? 3.184 10.086 20.766 1 98.81 254 LEU B N 1
ATOM 6573 C CA . LEU B 1 254 ? 4.062 9.875 19.609 1 98.81 254 LEU B CA 1
ATOM 6574 C C . LEU B 1 254 ? 3.285 9.992 18.312 1 98.81 254 LEU B C 1
ATOM 6576 O O . LEU B 1 254 ? 2.578 9.062 17.922 1 98.81 254 LEU B O 1
ATOM 6580 N N . LEU B 1 255 ? 3.393 11.156 17.688 1 98.75 255 LEU B N 1
ATOM 6581 C CA . LEU B 1 255 ? 2.723 11.492 16.438 1 98.75 255 LEU B CA 1
ATOM 6582 C C . LEU B 1 255 ? 3.691 11.391 15.266 1 98.75 255 LEU B C 1
ATOM 6584 O O . LEU B 1 255 ? 4.535 12.273 15.078 1 98.75 255 LEU B O 1
ATOM 6588 N N . GLY B 1 256 ? 3.547 10.305 14.461 1 98.62 256 GLY B N 1
ATOM 6589 C CA . GLY B 1 256 ? 4.5 10.086 13.383 1 98.62 256 GLY B CA 1
ATOM 6590 C C . GLY B 1 256 ? 4.062 10.695 12.062 1 98.62 256 GLY B C 1
ATOM 6591 O O . GLY B 1 256 ? 2.883 10.648 11.719 1 98.62 256 GLY B O 1
ATOM 6592 N N . GLU B 1 257 ? 4.973 11.289 11.383 1 97.94 257 GLU B N 1
ATOM 6593 C CA . GLU B 1 257 ? 4.703 11.68 10.008 1 97.94 257 GLU B CA 1
ATOM 6594 C C . GLU B 1 257 ? 4.953 10.516 9.047 1 97.94 257 GLU B C 1
ATOM 6596 O O . GLU B 1 257 ? 6.094 10.25 8.672 1 97.94 257 GLU B O 1
ATOM 6601 N N . ALA B 1 258 ? 3.9 9.891 8.672 1 97.19 258 ALA B N 1
ATOM 6602 C CA . ALA B 1 258 ? 3.955 8.805 7.695 1 97.19 258 ALA B CA 1
ATOM 6603 C C . ALA B 1 258 ? 3.385 9.242 6.352 1 97.19 258 ALA B C 1
ATOM 6605 O O . ALA B 1 258 ? 2.402 8.68 5.871 1 97.19 258 ALA B O 1
ATOM 6606 N N . ALA B 1 259 ? 4.059 10.141 5.707 1 94.25 259 ALA B N 1
ATOM 6607 C CA . ALA B 1 259 ? 3.555 10.875 4.551 1 94.25 259 ALA B CA 1
ATOM 6608 C C . ALA B 1 259 ? 3.141 9.922 3.434 1 94.25 259 ALA B C 1
ATOM 6610 O O . ALA B 1 259 ? 2.039 10.031 2.893 1 94.25 259 ALA B O 1
ATOM 6611 N N . SER B 1 260 ? 3.977 8.938 3.174 1 94.5 260 SER B N 1
ATOM 6612 C CA . SER B 1 260 ? 3.727 8.094 2.012 1 94.5 260 SER B CA 1
ATOM 6613 C C . SER B 1 260 ? 3.127 6.754 2.422 1 94.5 260 SER B C 1
ATOM 6615 O O . SER B 1 260 ? 2.906 5.883 1.578 1 94.5 260 SER B O 1
ATOM 6617 N N . ALA B 1 261 ? 2.877 6.566 3.668 1 95.69 261 ALA B N 1
ATOM 6618 C CA . ALA B 1 261 ? 2.287 5.309 4.125 1 95.69 261 ALA B CA 1
ATOM 6619 C C . ALA B 1 261 ? 0.856 5.16 3.619 1 95.69 261 ALA B C 1
ATOM 6621 O O . ALA B 1 261 ? 0.083 6.121 3.631 1 95.69 261 ALA B O 1
ATOM 6622 N N . ASN B 1 262 ? 0.549 4.004 3.121 1 96.06 262 ASN B N 1
ATOM 6623 C CA . ASN B 1 262 ? -0.852 3.699 2.855 1 96.06 262 ASN B CA 1
ATOM 6624 C C . ASN B 1 262 ? -1.601 3.34 4.137 1 96.06 262 ASN B C 1
ATOM 6626 O O . ASN B 1 262 ? -1.022 3.359 5.223 1 96.06 262 ASN B O 1
ATOM 6630 N N . VAL B 1 263 ? -2.863 3.014 4.008 1 97.62 263 VAL B N 1
ATOM 6631 C CA . VAL B 1 263 ? -3.711 2.857 5.188 1 97.62 263 VAL B CA 1
ATOM 6632 C C . VAL B 1 263 ? -3.281 1.619 5.969 1 97.62 263 VAL B C 1
ATOM 6634 O O . VAL B 1 263 ? -3.352 1.601 7.203 1 97.62 263 VAL B O 1
ATOM 6637 N N . ASN B 1 264 ? -2.799 0.553 5.289 1 97.69 264 ASN B N 1
ATOM 6638 C CA . ASN B 1 264 ? -2.348 -0.639 6 1 97.69 264 ASN B CA 1
ATOM 6639 C C . ASN B 1 264 ? -1.06 -0.376 6.773 1 97.69 264 ASN B C 1
ATOM 6641 O O . ASN B 1 264 ? -0.868 -0.91 7.867 1 97.69 264 ASN B O 1
ATOM 6645 N N . LEU B 1 265 ? -0.17 0.426 6.207 1 97.75 265 LEU B N 1
ATOM 6646 C CA . LEU B 1 265 ? 1.014 0.842 6.953 1 97.75 265 LEU B CA 1
ATOM 6647 C C . LEU B 1 265 ? 0.627 1.688 8.164 1 97.75 265 LEU B C 1
ATOM 6649 O O . LEU B 1 265 ? 1.23 1.564 9.227 1 97.75 265 LEU B O 1
ATOM 6653 N N . ALA B 1 266 ? -0.35 2.566 7.91 1 98.31 266 ALA B N 1
ATOM 6654 C CA . ALA B 1 266 ? -0.836 3.352 9.039 1 98.31 266 ALA B CA 1
ATOM 6655 C C . ALA B 1 266 ? -1.314 2.445 10.172 1 98.31 266 ALA B C 1
ATOM 6657 O O . ALA B 1 266 ? -1.044 2.709 11.344 1 98.31 266 ALA B O 1
ATOM 6658 N N . VAL B 1 267 ? -2.018 1.376 9.812 1 98.25 267 VAL B N 1
ATOM 6659 C CA . VAL B 1 267 ? -2.449 0.385 10.789 1 98.25 267 VAL B CA 1
ATOM 6660 C C . VAL B 1 267 ? -1.233 -0.197 11.508 1 98.25 267 VAL B C 1
ATOM 6662 O O . VAL B 1 267 ? -1.189 -0.235 12.742 1 98.25 267 VAL B O 1
ATOM 6665 N N . ASP B 1 268 ? -0.214 -0.559 10.773 1 97.31 268 ASP B N 1
ATOM 6666 C CA . ASP B 1 268 ? 0.964 -1.198 11.352 1 97.31 268 ASP B CA 1
ATOM 6667 C C . ASP B 1 268 ? 1.709 -0.244 12.281 1 97.31 268 ASP B C 1
ATOM 6669 O O . ASP B 1 268 ? 2.207 -0.654 13.336 1 97.31 268 ASP B O 1
ATOM 6673 N N . TYR B 1 269 ? 1.741 0.99 11.914 1 98.31 269 TYR B N 1
ATOM 6674 C CA . TYR B 1 269 ? 2.486 1.973 12.688 1 98.31 269 TYR B CA 1
ATOM 6675 C C . TYR B 1 269 ? 1.727 2.357 13.953 1 98.31 269 TYR B C 1
ATOM 6677 O O . TYR B 1 269 ? 2.307 2.918 14.883 1 98.31 269 TYR B O 1
ATOM 6685 N N . THR B 1 270 ? 0.417 2.078 14.008 1 98.19 270 THR B N 1
ATOM 6686 C CA . THR B 1 270 ? -0.329 2.666 15.117 1 98.19 270 THR B CA 1
ATOM 6687 C C . THR B 1 270 ? -1.041 1.583 15.93 1 98.19 270 THR B C 1
ATOM 6689 O O . THR B 1 270 ? -1.612 1.863 16.984 1 98.19 270 THR B O 1
ATOM 6692 N N . ASN B 1 271 ? -1.027 0.303 15.383 1 96.44 271 ASN B N 1
ATOM 6693 C CA . ASN B 1 271 ? -1.553 -0.796 16.188 1 96.44 271 ASN B CA 1
ATOM 6694 C C . ASN B 1 271 ? -0.838 -0.899 17.531 1 96.44 271 ASN B C 1
ATOM 6696 O O . ASN B 1 271 ? 0.389 -1.001 17.578 1 96.44 271 ASN B O 1
ATOM 6700 N N . LYS B 1 272 ? -1.559 -0.917 18.578 1 94.31 272 LYS B N 1
ATOM 6701 C CA . LYS B 1 272 ? -0.979 -0.877 19.922 1 94.31 272 LYS B CA 1
ATOM 6702 C C . LYS B 1 272 ? -0.082 -2.086 20.172 1 94.31 272 LYS B C 1
ATOM 6704 O O . LYS B 1 272 ? 0.907 -1.993 20.906 1 94.31 272 LYS B O 1
ATOM 6709 N N . ASP B 1 273 ? -0.369 -3.145 19.516 1 92.62 273 ASP B N 1
ATOM 6710 C CA . ASP B 1 273 ? 0.408 -4.367 19.688 1 92.62 273 ASP B CA 1
ATOM 6711 C C . ASP B 1 273 ? 1.805 -4.219 19.094 1 92.62 273 ASP B C 1
ATOM 6713 O O . ASP B 1 273 ? 2.711 -4.992 19.406 1 92.62 273 ASP B O 1
ATOM 6717 N N . ASN B 1 274 ? 1.986 -3.256 18.266 1 95.38 274 ASN B N 1
ATOM 6718 C CA . ASN B 1 274 ? 3.268 -3.113 17.578 1 95.38 274 ASN B CA 1
ATOM 6719 C C . ASN B 1 274 ? 4.195 -2.156 18.328 1 95.38 274 ASN B C 1
ATOM 6721 O O . ASN B 1 274 ? 5.391 -2.084 18.031 1 95.38 274 ASN B O 1
ATOM 6725 N N . HIS B 1 275 ? 3.682 -1.365 19.344 1 97.12 275 HIS B N 1
ATOM 6726 C CA . HIS B 1 275 ? 4.461 -0.5 20.219 1 97.12 275 HIS B CA 1
ATOM 6727 C C . HIS B 1 275 ? 5.254 0.529 19.422 1 97.12 275 HIS B C 1
ATOM 6729 O O . HIS B 1 275 ? 6.457 0.692 19.641 1 97.12 275 HIS B O 1
ATOM 6735 N N . LEU B 1 276 ? 4.555 1.165 18.484 1 98.12 276 LEU B N 1
ATOM 6736 C CA . LEU B 1 276 ? 5.148 2.225 17.688 1 98.12 276 LEU B CA 1
ATOM 6737 C C . LEU B 1 276 ? 4.438 3.553 17.922 1 98.12 276 LEU B C 1
ATOM 6739 O O . LEU B 1 276 ? 4.363 4.031 19.047 1 98.12 276 LEU B O 1
ATOM 6743 N N . MET B 1 277 ? 3.826 4.18 16.922 1 98.62 277 MET B N 1
ATOM 6744 C CA . MET B 1 277 ? 3.221 5.508 17.016 1 98.62 277 MET B CA 1
ATOM 6745 C C . MET B 1 277 ? 1.807 5.422 17.578 1 98.62 277 MET B C 1
ATOM 6747 O O . MET B 1 277 ? 1.15 4.387 17.469 1 98.62 277 MET B O 1
ATOM 6751 N N . ASP B 1 278 ? 1.363 6.473 18.234 1 98.44 278 ASP B N 1
ATOM 6752 C CA . ASP B 1 278 ? -0.022 6.559 18.688 1 98.44 278 ASP B CA 1
ATOM 6753 C C . ASP B 1 278 ? -0.949 6.953 17.531 1 98.44 278 ASP B C 1
ATOM 6755 O O . ASP B 1 278 ? -2.105 6.531 17.484 1 98.44 278 ASP B O 1
ATOM 6759 N N . SER B 1 279 ? -0.519 7.746 16.625 1 98 279 SER B N 1
ATOM 6760 C CA . SER B 1 279 ? -1.193 8.188 15.406 1 98 279 SER B CA 1
ATOM 6761 C C . SER B 1 279 ? -0.19 8.641 14.352 1 98 279 SER B C 1
ATOM 6763 O O . SER B 1 279 ? 0.989 8.836 14.656 1 98 279 SER B O 1
ATOM 6765 N N . VAL B 1 280 ? -0.625 8.68 13.125 1 98.44 280 VAL B N 1
ATOM 6766 C CA . VAL B 1 280 ? 0.287 9.117 12.07 1 98.44 280 VAL B CA 1
ATOM 6767 C C . VAL B 1 280 ? -0.41 10.125 11.164 1 98.44 280 VAL B C 1
ATOM 6769 O O . VAL B 1 280 ? -1.629 10.07 10.984 1 98.44 280 VAL B O 1
ATOM 6772 N N . ILE B 1 281 ? 0.342 11.047 10.656 1 97.81 281 ILE B N 1
ATOM 6773 C CA . ILE B 1 281 ? -0.1 12.008 9.641 1 97.81 281 ILE B CA 1
ATOM 6774 C C . ILE B 1 281 ? 0.174 11.445 8.25 1 97.81 281 ILE B C 1
ATOM 6776 O O . ILE B 1 281 ? 1.296 11.031 7.949 1 97.81 281 ILE B O 1
ATOM 6780 N N . THR B 1 282 ? -0.867 11.367 7.473 1 95.62 282 THR B N 1
ATOM 6781 C CA . THR B 1 282 ? -0.721 10.875 6.105 1 95.62 282 THR B CA 1
ATOM 6782 C C . THR B 1 282 ? -0.952 12 5.102 1 95.62 282 THR B C 1
ATOM 6784 O O . THR B 1 282 ? -1.752 12.906 5.348 1 95.62 282 THR B O 1
ATOM 6787 N N . PHE B 1 283 ? -0.279 11.914 3.963 1 94.81 283 PHE B N 1
ATOM 6788 C CA . PHE B 1 283 ? -0.512 12.875 2.893 1 94.81 283 PHE B CA 1
ATOM 6789 C C . PHE B 1 283 ? -1.369 12.266 1.791 1 94.81 283 PHE B C 1
ATOM 6791 O O . PHE B 1 283 ? -1.479 12.82 0.698 1 94.81 283 PHE B O 1
ATOM 6798 N N . ARG B 1 284 ? -2.043 11.172 2.088 1 94.94 284 ARG B N 1
ATOM 6799 C CA . ARG B 1 284 ? -2.746 10.398 1.072 1 94.94 284 ARG B CA 1
ATOM 6800 C C . ARG B 1 284 ? -4.207 10.828 0.972 1 94.94 284 ARG B C 1
ATOM 6802 O O . ARG B 1 284 ? -4.938 10.359 0.095 1 94.94 284 ARG B O 1
ATOM 6809 N N . TYR B 1 285 ? -4.645 11.797 1.75 1 95.88 285 TYR B N 1
ATOM 6810 C CA . TYR B 1 285 ? -6.051 12.172 1.806 1 95.88 285 TYR B CA 1
ATOM 6811 C C . TYR B 1 285 ? -6.469 12.914 0.541 1 95.88 285 TYR B C 1
ATOM 6813 O O . TYR B 1 285 ? -7.625 12.836 0.121 1 95.88 285 TYR B O 1
ATOM 6821 N N . PHE B 1 286 ? -5.562 13.625 -0.043 1 96.81 286 PHE B N 1
ATOM 6822 C CA . PHE B 1 286 ? -5.957 14.664 -0.989 1 96.81 286 PHE B CA 1
ATOM 6823 C C . PHE B 1 286 ? -5.457 14.336 -2.391 1 96.81 286 PHE B C 1
ATOM 6825 O O . PHE B 1 286 ? -4.531 14.977 -2.895 1 96.81 286 PHE B O 1
ATOM 6832 N N . THR B 1 287 ? -6.172 13.469 -3.004 1 96.56 287 THR B N 1
ATOM 6833 C CA . THR B 1 287 ? -5.871 13.18 -4.398 1 96.56 287 THR B CA 1
ATOM 6834 C C . THR B 1 287 ? -6.289 14.336 -5.297 1 96.56 287 THR B C 1
ATOM 6836 O O . THR B 1 287 ? -7.402 14.852 -5.18 1 96.56 287 THR B O 1
ATOM 6839 N N . GLU B 1 288 ? -5.43 14.758 -6.137 1 96 288 GLU B N 1
ATOM 6840 C CA . GLU B 1 288 ? -5.688 15.891 -7.023 1 96 288 GLU B CA 1
ATOM 6841 C C . GLU B 1 288 ? -6.312 15.43 -8.336 1 96 288 GLU B C 1
ATOM 6843 O O . GLU B 1 288 ? -5.965 14.367 -8.859 1 96 288 GLU B O 1
ATOM 6848 N N . ASP B 1 289 ? -7.242 16.188 -8.812 1 95.44 289 ASP B N 1
ATOM 6849 C CA . ASP B 1 289 ? -7.793 15.984 -10.148 1 95.44 289 ASP B CA 1
ATOM 6850 C C . ASP B 1 289 ? -6.816 16.453 -11.219 1 95.44 289 ASP B C 1
ATOM 6852 O O . ASP B 1 289 ? -6.559 17.656 -11.352 1 95.44 289 ASP B O 1
ATOM 6856 N N . GLN B 1 290 ? -6.285 15.625 -12.031 1 94.38 290 GLN B N 1
ATOM 6857 C CA . GLN B 1 290 ? -5.238 15.922 -13.008 1 94.38 290 GLN B CA 1
ATOM 6858 C C . GLN B 1 290 ? -5.836 16.344 -14.352 1 94.38 290 GLN B C 1
ATOM 6860 O O . GLN B 1 290 ? -5.105 16.688 -15.281 1 94.38 290 GLN B O 1
ATOM 6865 N N . SER B 1 291 ? -7.086 16.344 -14.484 1 93.06 291 SER B N 1
ATOM 6866 C CA . SER B 1 291 ? -7.766 16.453 -15.773 1 93.06 291 SER B CA 1
ATOM 6867 C C . SER B 1 291 ? -7.551 17.828 -16.391 1 93.06 291 SER B C 1
ATOM 6869 O O . SER B 1 291 ? -7.68 17.984 -17.609 1 93.06 291 SER B O 1
ATOM 6871 N N . GLN B 1 292 ? -7.184 18.828 -15.617 1 91.88 292 GLN B N 1
ATOM 6872 C CA . GLN B 1 292 ? -7.129 20.188 -16.156 1 91.88 292 GLN B CA 1
ATOM 6873 C C . GLN B 1 292 ? -5.684 20.656 -16.312 1 91.88 292 GLN B C 1
ATOM 6875 O O . GLN B 1 292 ? -5.438 21.828 -16.578 1 91.88 292 GLN B O 1
ATOM 6880 N N . ILE B 1 293 ? -4.758 19.797 -16.109 1 95.69 293 ILE B N 1
ATOM 6881 C CA . ILE B 1 293 ? -3.348 20.156 -16.219 1 95.69 293 ILE B CA 1
ATOM 6882 C C . ILE B 1 293 ? -2.992 20.453 -17.672 1 95.69 293 ILE B C 1
ATOM 6884 O O . ILE B 1 293 ? -3.434 19.766 -18.578 1 95.69 293 ILE B O 1
ATOM 6888 N N . ASP B 1 294 ? -2.314 21.562 -17.875 1 96.19 294 ASP B N 1
ATOM 6889 C CA . ASP B 1 294 ? -1.744 21.875 -19.188 1 96.19 294 ASP B CA 1
ATOM 6890 C C . ASP B 1 294 ? -0.467 21.062 -19.438 1 96.19 294 ASP B C 1
ATOM 6892 O O . ASP B 1 294 ? 0.56 21.312 -18.797 1 96.19 294 ASP B O 1
ATOM 6896 N N . PRO B 1 295 ? -0.502 20.125 -20.266 1 94.75 295 PRO B N 1
ATOM 6897 C CA . PRO B 1 295 ? 0.638 19.234 -20.453 1 94.75 295 PRO B CA 1
ATOM 6898 C C . PRO B 1 295 ? 1.817 19.906 -21.156 1 94.75 295 PRO B C 1
ATOM 6900 O O . PRO B 1 295 ? 2.896 19.312 -21.266 1 94.75 295 PRO B O 1
ATOM 6903 N N . SER B 1 296 ? 1.681 21.156 -21.672 1 96.19 296 SER B N 1
ATOM 6904 C CA . SER B 1 296 ? 2.723 21.828 -22.438 1 96.19 296 SER B CA 1
ATOM 6905 C C . SER B 1 296 ? 3.855 22.297 -21.547 1 96.19 296 SER B C 1
ATOM 6907 O O . SER B 1 296 ? 4.926 22.688 -22.031 1 96.19 296 SER B O 1
ATOM 6909 N N . PHE B 1 297 ? 3.65 22.375 -20.25 1 95.38 297 PHE B N 1
ATOM 6910 C CA . PHE B 1 297 ? 4.715 22.719 -19.312 1 95.38 297 PHE B CA 1
ATOM 6911 C C . PHE B 1 297 ? 4.594 21.906 -18.031 1 95.38 297 PHE B C 1
ATOM 6913 O O . PHE B 1 297 ? 3.693 21.062 -17.891 1 95.38 297 PHE B O 1
ATOM 6920 N N . SER B 1 298 ? 5.535 22.141 -17.094 1 94.44 298 SER B N 1
ATOM 6921 C CA . SER B 1 298 ? 5.629 21.328 -15.898 1 94.44 298 SER B CA 1
ATOM 6922 C C . SER B 1 298 ? 4.332 21.359 -15.094 1 94.44 298 SER B C 1
ATOM 6924 O O . SER B 1 298 ? 3.73 22.422 -14.93 1 94.44 298 SER B O 1
ATOM 6926 N N . ALA B 1 299 ? 3.926 20.25 -14.609 1 95.25 299 ALA B N 1
ATOM 6927 C CA . ALA B 1 299 ? 2.697 20.141 -13.828 1 95.25 299 ALA B CA 1
ATOM 6928 C C . ALA B 1 299 ? 2.943 20.516 -12.367 1 95.25 299 ALA B C 1
ATOM 6930 O O . ALA B 1 299 ? 1.998 20.75 -11.609 1 95.25 299 ALA B O 1
ATOM 6931 N N . GLN B 1 300 ? 4.129 20.609 -11.891 1 92.31 300 GLN B N 1
ATOM 6932 C CA . GLN B 1 300 ? 4.543 20.625 -10.492 1 92.31 300 GLN B CA 1
ATOM 6933 C C . GLN B 1 300 ? 3.863 21.766 -9.727 1 92.31 300 GLN B C 1
ATOM 6935 O O . GLN B 1 300 ? 3.439 21.578 -8.586 1 92.31 300 GLN B O 1
ATOM 6940 N N . TYR B 1 301 ? 3.691 22.953 -10.273 1 96.81 301 TYR B N 1
ATOM 6941 C CA . TYR B 1 301 ? 3.137 24.094 -9.57 1 96.81 301 TYR B CA 1
ATOM 6942 C C . TYR B 1 301 ? 1.882 24.609 -10.266 1 96.81 301 TYR B C 1
ATOM 6944 O O . TYR B 1 301 ? 1.495 25.766 -10.086 1 96.81 301 TYR B O 1
ATOM 6952 N N . GLN B 1 302 ? 1.31 23.75 -11.109 1 97.56 302 GLN B N 1
ATOM 6953 C CA . GLN B 1 302 ? -0.029 24.078 -11.602 1 97.56 302 GLN B CA 1
ATOM 6954 C C . GLN B 1 302 ? -1.087 23.766 -10.547 1 97.56 302 GLN B C 1
ATOM 6956 O O . GLN B 1 302 ? -1.099 22.672 -9.969 1 97.56 302 GLN B O 1
ATOM 6961 N N . PRO B 1 303 ? -1.91 24.75 -10.203 1 96.81 303 PRO B N 1
ATOM 6962 C CA . PRO B 1 303 ? -2.992 24.438 -9.266 1 96.81 303 PRO B CA 1
ATOM 6963 C C . PRO B 1 303 ? -3.908 23.328 -9.773 1 96.81 303 PRO B C 1
ATOM 6965 O O . PRO B 1 303 ? -4.254 23.297 -10.961 1 96.81 303 PRO B O 1
ATOM 6968 N N . LYS B 1 304 ? -4.234 22.406 -9.008 1 96 304 LYS B N 1
ATOM 6969 C CA . LYS B 1 304 ? -5.121 21.281 -9.312 1 96 304 LYS B CA 1
ATOM 6970 C C . LYS B 1 304 ? -6.289 21.234 -8.328 1 96 304 LYS B C 1
ATOM 6972 O O . LYS B 1 304 ? -6.121 21.5 -7.137 1 96 304 LYS B O 1
ATOM 6977 N N . SER B 1 305 ? -7.441 20.875 -8.789 1 94.69 305 SER B N 1
ATOM 6978 C CA . SER B 1 305 ? -8.594 20.719 -7.918 1 94.69 305 SER B CA 1
ATOM 6979 C C . SER B 1 305 ? -8.547 19.406 -7.164 1 94.69 305 SER B C 1
ATOM 6981 O O . SER B 1 305 ? -7.828 18.484 -7.562 1 94.69 305 SER B O 1
ATOM 6983 N N . LEU B 1 306 ? -9.289 19.406 -6.078 1 95.69 306 LEU B N 1
ATOM 6984 C CA . LEU B 1 306 ? -9.445 18.172 -5.312 1 95.69 306 LEU B CA 1
ATOM 6985 C C . LEU B 1 306 ? -10.32 17.172 -6.066 1 95.69 306 LEU B C 1
ATOM 6987 O O . LEU B 1 306 ? -11.375 17.531 -6.586 1 95.69 306 LEU B O 1
ATOM 6991 N N . ASP B 1 307 ? -9.898 15.93 -6.281 1 96.31 307 ASP B N 1
ATOM 6992 C CA . ASP B 1 307 ? -10.758 14.859 -6.773 1 96.31 307 ASP B CA 1
ATOM 6993 C C . ASP B 1 307 ? -11.758 14.422 -5.707 1 96.31 307 ASP B C 1
ATOM 6995 O O . ASP B 1 307 ? -11.422 13.625 -4.828 1 96.31 307 ASP B O 1
ATOM 6999 N N . LEU B 1 308 ? -12.969 14.867 -5.848 1 94.94 308 LEU B N 1
ATOM 7000 C CA . LEU B 1 308 ? -13.953 14.734 -4.773 1 94.94 308 LEU B CA 1
ATOM 7001 C C . LEU B 1 308 ? -14.336 13.273 -4.57 1 94.94 308 LEU B C 1
ATOM 7003 O O . LEU B 1 308 ? -14.602 12.844 -3.445 1 94.94 308 LEU B O 1
ATOM 7007 N N . VAL B 1 309 ? -14.453 12.508 -5.609 1 95.5 309 VAL B N 1
ATOM 7008 C CA . VAL B 1 309 ? -14.781 11.086 -5.492 1 95.5 309 VAL B CA 1
ATOM 7009 C C . VAL B 1 309 ? -13.664 10.359 -4.738 1 95.5 309 VAL B C 1
ATOM 7011 O O . VAL B 1 309 ? -13.938 9.594 -3.811 1 95.5 309 VAL B O 1
ATOM 7014 N N . LYS B 1 310 ? -12.422 10.594 -5.184 1 97 310 LYS B N 1
ATOM 7015 C CA . LYS B 1 310 ? -11.297 9.961 -4.504 1 97 310 LYS B CA 1
ATOM 7016 C C . LYS B 1 310 ? -11.188 10.43 -3.059 1 97 310 LYS B C 1
ATOM 7018 O O . LYS B 1 310 ? -10.781 9.672 -2.178 1 97 310 LYS B O 1
ATOM 7023 N N . PHE B 1 311 ? -11.469 11.688 -2.844 1 97.44 311 PHE B N 1
ATOM 7024 C CA . PHE B 1 311 ? -11.461 12.195 -1.479 1 97.44 311 PHE B CA 1
ATOM 7025 C C . PHE B 1 311 ? -12.445 11.43 -0.608 1 97.44 311 PHE B C 1
ATOM 7027 O O . PHE B 1 311 ? -12.102 10.992 0.491 1 97.44 311 PHE B O 1
ATOM 7034 N N . LYS B 1 312 ? -13.656 11.227 -1.062 1 97.81 312 LYS B N 1
ATOM 7035 C CA . LYS B 1 312 ? -14.664 10.445 -0.348 1 97.81 312 LYS B CA 1
ATOM 7036 C C . LYS B 1 312 ? -14.18 9.023 -0.093 1 97.81 312 LYS B C 1
ATOM 7038 O O . LYS B 1 312 ? -14.336 8.5 1.012 1 97.81 312 LYS B O 1
ATOM 7043 N N . GLN B 1 313 ? -13.656 8.43 -1.152 1 97.56 313 GLN B N 1
ATOM 7044 C CA . GLN B 1 313 ? -13.141 7.07 -1.037 1 97.56 313 GLN B CA 1
ATOM 7045 C C . GLN B 1 313 ? -12.047 6.98 0.023 1 97.56 313 GLN B C 1
ATOM 7047 O O . GLN B 1 313 ? -12.086 6.105 0.89 1 97.56 313 GLN B O 1
ATOM 7052 N N . ASN B 1 314 ? -11.094 7.891 -0.034 1 97.75 314 ASN B N 1
ATOM 7053 C CA . ASN B 1 314 ? -9.984 7.879 0.912 1 97.75 314 ASN B CA 1
ATOM 7054 C C . ASN B 1 314 ? -10.469 8.031 2.35 1 97.75 314 ASN B C 1
ATOM 7056 O O . ASN B 1 314 ? -10.047 7.293 3.238 1 97.75 314 ASN B O 1
ATOM 7060 N N . GLN B 1 315 ? -11.352 8.992 2.545 1 98 315 GLN B N 1
ATOM 7061 C CA . GLN B 1 315 ? -11.867 9.219 3.893 1 98 315 GLN B CA 1
ATOM 7062 C C . GLN B 1 315 ? -12.602 7.984 4.41 1 98 315 GLN B C 1
ATOM 7064 O O . GLN B 1 315 ? -12.383 7.559 5.547 1 98 315 GLN B O 1
ATOM 7069 N N . ALA B 1 316 ? -13.461 7.414 3.564 1 97.94 316 ALA B N 1
ATOM 7070 C CA . ALA B 1 316 ? -14.219 6.234 3.967 1 97.94 316 ALA B CA 1
ATOM 7071 C C . ALA B 1 316 ? -13.289 5.066 4.289 1 97.94 316 ALA B C 1
ATOM 7073 O O . ALA B 1 316 ? -13.469 4.387 5.301 1 97.94 316 ALA B O 1
ATOM 7074 N N . VAL B 1 317 ? -12.336 4.836 3.461 1 98.25 317 VAL B N 1
ATOM 7075 C CA . VAL B 1 317 ? -11.406 3.725 3.615 1 98.25 317 VAL B CA 1
ATOM 7076 C C . VAL B 1 317 ? -10.602 3.9 4.898 1 98.25 317 VAL B C 1
ATOM 7078 O O . VAL B 1 317 ? -10.461 2.963 5.684 1 98.25 317 VAL B O 1
ATOM 7081 N N . TRP B 1 318 ? -10.055 5.082 5.156 1 98.25 318 TRP B N 1
ATOM 7082 C CA . TRP B 1 318 ? -9.242 5.328 6.34 1 98.25 318 TRP B CA 1
ATOM 7083 C C . TRP B 1 318 ? -10.078 5.191 7.609 1 98.25 318 TRP B C 1
ATOM 7085 O O . TRP B 1 318 ? -9.641 4.574 8.586 1 98.25 318 TRP B O 1
ATOM 7095 N N . GLN B 1 319 ? -11.328 5.762 7.582 1 97.94 319 GLN B N 1
ATOM 7096 C CA . GLN B 1 319 ? -12.219 5.656 8.727 1 97.94 319 GLN B CA 1
ATOM 7097 C C . GLN B 1 319 ? -12.531 4.199 9.055 1 97.94 319 GLN B C 1
ATOM 7099 O O . GLN B 1 319 ? -12.492 3.793 10.211 1 97.94 319 GLN B O 1
ATOM 7104 N N . GLN B 1 320 ? -12.773 3.445 8.008 1 96.94 320 GLN B N 1
ATOM 7105 C CA . GLN B 1 320 ? -13.172 2.055 8.195 1 96.94 320 GLN B CA 1
ATOM 7106 C C . GLN B 1 320 ? -11.984 1.194 8.625 1 96.94 320 GLN B C 1
ATOM 7108 O O . GLN B 1 320 ? -12.102 0.376 9.539 1 96.94 320 GLN B O 1
ATOM 7113 N N . THR B 1 321 ? -10.859 1.363 8.008 1 97.81 321 THR B N 1
ATOM 7114 C CA . THR B 1 321 ? -9.703 0.494 8.219 1 97.81 321 THR B CA 1
ATOM 7115 C C . THR B 1 321 ? -9.078 0.75 9.586 1 97.81 321 THR B C 1
ATOM 7117 O O . THR B 1 321 ? -8.625 -0.183 10.25 1 97.81 321 THR B O 1
ATOM 7120 N N . LEU B 1 322 ? -9.07 1.992 10.047 1 97.56 322 LEU B N 1
ATOM 7121 C CA . LEU B 1 322 ? -8.422 2.33 11.305 1 97.56 322 LEU B CA 1
ATOM 7122 C C . LEU B 1 322 ? -9.383 2.186 12.477 1 97.56 322 LEU B C 1
ATOM 7124 O O . LEU B 1 322 ? -8.992 2.324 13.641 1 97.56 322 LEU B O 1
ATOM 7128 N N . SER B 1 323 ? -10.695 1.924 12.18 1 95.38 323 SER B N 1
ATOM 7129 C CA . SER B 1 323 ? -11.68 1.748 13.242 1 95.38 323 SER B CA 1
ATOM 7130 C C . SER B 1 323 ? -11.258 0.649 14.211 1 95.38 323 SER B C 1
ATOM 7132 O O . SER B 1 323 ? -10.977 -0.477 13.797 1 95.38 323 SER B O 1
ATOM 7134 N N . GLY B 1 324 ? -11.188 1.03 15.469 1 93.38 324 GLY B N 1
ATOM 7135 C CA . GLY B 1 324 ? -10.797 0.072 16.484 1 93.38 324 GLY B CA 1
ATOM 7136 C C . GLY B 1 324 ? -9.297 -0.113 16.578 1 93.38 324 GLY B C 1
ATOM 7137 O O . GLY B 1 324 ? -8.812 -0.875 17.422 1 93.38 324 GLY B O 1
ATOM 7138 N N . VAL B 1 325 ? -8.5 0.583 15.742 1 96.5 325 VAL B N 1
ATOM 7139 C CA . VAL B 1 325 ? -7.047 0.46 15.742 1 96.5 325 VAL B CA 1
ATOM 7140 C C . VAL B 1 325 ? -6.422 1.731 16.312 1 96.5 325 VAL B C 1
ATOM 7142 O O . VAL B 1 325 ? -5.727 1.688 17.328 1 96.5 325 VAL B O 1
ATOM 7145 N N . SER B 1 326 ? -6.68 2.834 15.695 1 96.75 326 SER B N 1
ATOM 7146 C CA . SER B 1 326 ? -6.195 4.148 16.094 1 96.75 326 SER B CA 1
ATOM 7147 C C . SER B 1 326 ? -7.078 5.258 15.539 1 96.75 326 SER B C 1
ATOM 7149 O O . SER B 1 326 ? -7.934 5.008 14.688 1 96.75 326 SER B O 1
ATOM 7151 N N . LYS B 1 327 ? -6.918 6.457 16.047 1 97.12 327 LYS B N 1
ATOM 7152 C CA . LYS B 1 327 ? -7.637 7.621 15.523 1 97.12 327 LYS B CA 1
ATOM 7153 C C . LYS B 1 327 ? -6.902 8.242 14.336 1 97.12 327 LYS B C 1
ATOM 7155 O O . LYS B 1 327 ? -5.719 8.57 14.438 1 97.12 327 LYS B O 1
ATOM 7160 N N . PRO B 1 328 ? -7.602 8.32 13.195 1 97.56 328 PRO B N 1
ATOM 7161 C CA . PRO B 1 328 ? -6.969 9.062 12.102 1 97.56 328 PRO B CA 1
ATOM 7162 C C . PRO B 1 328 ? -6.734 10.531 12.438 1 97.56 328 PRO B C 1
ATOM 7164 O O . PRO B 1 328 ? -7.445 11.102 13.273 1 97.56 328 PRO B O 1
ATOM 7167 N N . THR B 1 329 ? -5.727 11.094 11.867 1 98.19 329 THR B N 1
ATOM 7168 C CA . THR B 1 329 ? -5.559 12.531 11.977 1 98.19 329 THR B CA 1
ATOM 7169 C C . THR B 1 329 ? -6.48 13.266 11.008 1 98.19 329 THR B C 1
ATOM 7171 O O . THR B 1 329 ? -6.684 12.812 9.883 1 98.19 329 THR B O 1
ATOM 7174 N N . LEU B 1 330 ? -7.074 14.312 11.453 1 98.62 330 LEU B N 1
ATOM 7175 C CA . LEU B 1 330 ? -7.984 15.133 10.664 1 98.62 330 LEU B CA 1
ATOM 7176 C C . LEU B 1 330 ? -7.371 16.5 10.367 1 98.62 330 LEU B C 1
ATOM 7178 O O . LEU B 1 330 ? -7.164 17.297 11.281 1 98.62 330 LEU B O 1
ATOM 7182 N N . TYR B 1 331 ? -7.078 16.766 9.125 1 98.56 331 TYR B N 1
ATOM 7183 C CA . TYR B 1 331 ? -6.488 18.062 8.805 1 98.56 331 TYR B CA 1
ATOM 7184 C C . TYR B 1 331 ? -6.781 18.453 7.359 1 98.56 331 TYR B C 1
ATOM 7186 O O . TYR B 1 331 ? -6.969 17.578 6.504 1 98.56 331 TYR B O 1
ATOM 7194 N N . TRP B 1 332 ? -6.863 19.75 7.141 1 98.06 332 TRP B N 1
ATOM 7195 C CA . TRP B 1 332 ? -6.914 20.312 5.793 1 98.06 332 TRP B CA 1
ATOM 7196 C C . TRP B 1 332 ? -5.582 20.953 5.418 1 98.06 332 TRP B C 1
ATOM 7198 O O . TRP B 1 332 ? -5.223 21 4.238 1 98.06 332 TRP B O 1
ATOM 7208 N N . ASN B 1 333 ? -4.906 21.406 6.539 1 96.69 333 ASN B N 1
ATOM 7209 C CA . ASN B 1 333 ? -3.689 22.188 6.34 1 96.69 333 ASN B CA 1
ATOM 7210 C C . ASN B 1 333 ? -2.555 21.688 7.234 1 96.69 333 ASN B C 1
ATOM 7212 O O . ASN B 1 333 ? -2.801 21.172 8.32 1 96.69 333 ASN B O 1
ATOM 7216 N N . ASN B 1 334 ? -1.355 21.828 6.738 1 97.5 334 ASN B N 1
ATOM 7217 C CA . ASN B 1 334 ? -0.134 21.812 7.535 1 97.5 334 ASN B CA 1
ATOM 7218 C C . ASN B 1 334 ? 0.975 22.641 6.883 1 97.5 334 ASN B C 1
ATOM 7220 O O . ASN B 1 334 ? 0.752 23.281 5.859 1 97.5 334 ASN B O 1
ATOM 7224 N N . HIS B 1 335 ? 2.096 22.688 7.473 1 97.56 335 HIS B N 1
ATOM 7225 C CA . HIS B 1 335 ? 3.17 23.578 7.043 1 97.56 335 HIS B CA 1
ATOM 7226 C C . HIS B 1 335 ? 3.791 23.109 5.738 1 97.56 335 HIS B C 1
ATOM 7228 O O . HIS B 1 335 ? 4.617 23.797 5.145 1 97.56 335 HIS B O 1
ATOM 7234 N N . ASP B 1 336 ? 3.342 21.953 5.219 1 95.94 336 ASP B N 1
ATOM 7235 C CA . ASP B 1 336 ? 3.963 21.375 4.031 1 95.94 336 ASP B CA 1
ATOM 7236 C C . ASP B 1 336 ? 3.072 21.547 2.803 1 95.94 336 ASP B C 1
ATOM 7238 O O . ASP B 1 336 ? 3.379 21.031 1.729 1 95.94 336 ASP B O 1
ATOM 7242 N N . MET B 1 337 ? 1.982 22.266 2.926 1 96.38 337 MET B N 1
ATOM 7243 C CA . MET B 1 337 ? 1.07 22.406 1.794 1 96.38 337 MET B CA 1
ATOM 7244 C C . MET B 1 337 ? 0.4 23.766 1.792 1 96.38 337 MET B C 1
ATOM 7246 O O . MET B 1 337 ? 0.447 24.484 2.791 1 96.38 337 MET B O 1
ATOM 7250 N N . ALA B 1 338 ? -0.223 24.094 0.652 1 97.56 338 ALA B N 1
ATOM 7251 C CA . ALA B 1 338 ? -0.986 25.344 0.534 1 97.56 338 ALA B CA 1
ATOM 7252 C C . ALA B 1 338 ? -2.264 25.281 1.368 1 97.56 338 ALA B C 1
ATOM 7254 O O . ALA B 1 338 ? -2.811 24.203 1.599 1 97.56 338 ALA B O 1
ATOM 7255 N N . ARG B 1 339 ? -2.723 26.344 1.845 1 98 339 ARG B N 1
ATOM 7256 C CA . ARG B 1 339 ? -3.863 26.438 2.75 1 98 339 ARG B CA 1
ATOM 7257 C C . ARG B 1 339 ? -5.164 26.094 2.031 1 98 339 ARG B C 1
ATOM 7259 O O . ARG B 1 339 ? -5.309 26.359 0.835 1 98 339 ARG B O 1
ATOM 7266 N N . ILE B 1 340 ? -6.125 25.594 2.74 1 97.56 340 ILE B N 1
ATOM 7267 C CA . ILE B 1 340 ? -7.391 25.109 2.197 1 97.56 340 ILE B CA 1
ATOM 7268 C C . ILE B 1 340 ? -8.148 26.281 1.557 1 97.56 340 ILE B C 1
ATOM 7270 O O . ILE B 1 340 ? -8.836 26.094 0.547 1 97.56 340 ILE B O 1
ATOM 7274 N N . ALA B 1 341 ? -8.039 27.5 2.1 1 97.38 341 ALA B N 1
ATOM 7275 C CA . ALA B 1 341 ? -8.742 28.688 1.596 1 97.38 341 ALA B CA 1
ATOM 7276 C C . ALA B 1 341 ? -8.203 29.109 0.232 1 97.38 341 ALA B C 1
ATOM 7278 O O . ALA B 1 341 ? -8.852 29.844 -0.5 1 97.38 341 ALA B O 1
ATOM 7279 N N . THR B 1 342 ? -6.992 28.625 -0.071 1 97.19 342 THR B N 1
ATOM 7280 C CA . THR B 1 342 ? -6.383 28.875 -1.371 1 97.19 342 THR B CA 1
ATOM 7281 C C . THR B 1 342 ? -6.594 27.703 -2.312 1 97.19 342 THR B C 1
ATOM 7283 O O . THR B 1 342 ? -7.035 27.875 -3.449 1 97.19 342 THR B O 1
ATOM 7286 N N . ARG B 1 343 ? -6.418 26.531 -1.854 1 95.31 343 ARG B N 1
ATOM 7287 C CA . ARG B 1 343 ? -6.297 25.312 -2.662 1 95.31 343 ARG B CA 1
ATOM 7288 C C . ARG B 1 343 ? -7.668 24.812 -3.088 1 95.31 343 ARG B C 1
ATOM 7290 O O . ARG B 1 343 ? -7.824 24.281 -4.191 1 95.31 343 ARG B O 1
ATOM 7297 N N . ILE B 1 344 ? -8.688 24.922 -2.125 1 96 344 ILE B N 1
ATOM 7298 C CA . ILE B 1 344 ? -9.922 24.188 -2.35 1 96 344 ILE B CA 1
ATOM 7299 C C . ILE B 1 344 ? -11.125 25.109 -2.205 1 96 344 ILE B C 1
ATOM 7301 O O . ILE B 1 344 ? -11.977 25.172 -3.096 1 96 344 ILE B O 1
ATOM 7305 N N . ALA B 1 345 ? -11.242 25.906 -1.146 1 97.12 345 ALA B N 1
ATOM 7306 C CA . ALA B 1 345 ? -12.422 26.703 -0.828 1 97.12 345 ALA B CA 1
ATOM 7307 C C . ALA B 1 345 ? -12.586 27.859 -1.806 1 97.12 345 ALA B C 1
ATOM 7309 O O . ALA B 1 345 ? -11.617 28.562 -2.1 1 97.12 345 ALA B O 1
ATOM 7310 N N . LYS B 1 346 ? -13.789 28.109 -2.26 1 95.94 346 LYS B N 1
ATOM 7311 C CA . LYS B 1 346 ? -14.086 29.203 -3.189 1 95.94 346 LYS B CA 1
ATOM 7312 C C . LYS B 1 346 ? -14.484 30.469 -2.443 1 95.94 346 LYS B C 1
ATOM 7314 O O . LYS B 1 346 ? -14.375 31.562 -2.979 1 95.94 346 LYS B O 1
ATOM 7319 N N . ASN B 1 347 ? -14.984 30.297 -1.283 1 96.12 347 ASN B N 1
ATOM 7320 C CA . ASN B 1 347 ? -15.391 31.422 -0.429 1 96.12 347 ASN B CA 1
ATOM 7321 C C . ASN B 1 347 ? -15.391 31.016 1.044 1 96.12 347 ASN B C 1
ATOM 7323 O O . ASN B 1 347 ? -15.039 29.891 1.388 1 96.12 347 ASN B O 1
ATOM 7327 N N . ASP B 1 348 ? -15.773 31.922 1.896 1 96.19 348 ASP B N 1
ATOM 7328 C CA . ASP B 1 348 ? -15.719 31.703 3.338 1 96.19 348 ASP B CA 1
ATOM 7329 C C . ASP B 1 348 ? -16.75 30.672 3.779 1 96.19 348 ASP B C 1
ATOM 7331 O O . ASP B 1 348 ? -16.516 29.906 4.723 1 96.19 348 ASP B O 1
ATOM 7335 N N . ILE B 1 349 ? -17.859 30.688 3.15 1 98 349 ILE B N 1
ATOM 7336 C CA . ILE B 1 349 ? -18.891 29.703 3.488 1 98 349 ILE B CA 1
ATOM 7337 C C . ILE B 1 349 ? -18.375 28.297 3.25 1 98 349 ILE B C 1
ATOM 7339 O O . ILE B 1 349 ? -18.5 27.422 4.113 1 98 349 ILE B O 1
ATOM 7343 N N . GLN B 1 350 ? -17.75 28.109 2.105 1 98.31 350 GLN B N 1
ATOM 7344 C CA . GLN B 1 350 ? -17.203 26.781 1.812 1 98.31 350 GLN B CA 1
ATOM 7345 C C . GLN B 1 350 ? -16.094 26.422 2.787 1 98.31 350 GLN B C 1
ATOM 7347 O O . GLN B 1 350 ? -15.977 25.266 3.203 1 98.31 350 GLN B O 1
ATOM 7352 N N . ALA B 1 351 ? -15.234 27.344 3.109 1 98.19 351 ALA B N 1
ATOM 7353 C CA . ALA B 1 351 ? -14.172 27.078 4.07 1 98.19 351 ALA B CA 1
ATOM 7354 C C . ALA B 1 351 ? -14.742 26.578 5.398 1 98.19 351 ALA B C 1
ATOM 7356 O O . ALA B 1 351 ? -14.211 25.641 5.992 1 98.19 351 ALA B O 1
ATOM 7357 N N . ARG B 1 352 ? -15.82 27.234 5.852 1 98.56 352 ARG B N 1
ATOM 7358 C CA . ARG B 1 352 ? -16.484 26.812 7.082 1 98.56 352 ARG B CA 1
ATOM 7359 C C . ARG B 1 352 ? -17.078 25.422 6.941 1 98.56 352 ARG B C 1
ATOM 7361 O O . ARG B 1 352 ? -16.906 24.578 7.824 1 98.56 352 ARG B O 1
ATOM 7368 N N . SER B 1 353 ? -17.719 25.203 5.828 1 98.75 353 SER B N 1
ATOM 7369 C CA . SER B 1 353 ? -18.344 23.922 5.594 1 98.75 353 SER B CA 1
ATOM 7370 C C . SER B 1 353 ? -17.312 22.797 5.516 1 98.75 353 SER B C 1
ATOM 7372 O O . SER B 1 353 ? -17.547 21.688 6.004 1 98.75 353 SER B O 1
ATOM 7374 N N . LEU B 1 354 ? -16.219 23.078 4.887 1 98.69 354 LEU B N 1
ATOM 7375 C CA . LEU B 1 354 ? -15.156 22.094 4.781 1 98.69 354 LEU B CA 1
ATOM 7376 C C . LEU B 1 354 ? -14.555 21.797 6.152 1 98.69 354 LEU B C 1
ATOM 7378 O O . LEU B 1 354 ? -14.188 20.656 6.434 1 98.69 354 LEU B O 1
ATOM 7382 N N . ALA B 1 355 ? -14.438 22.797 6.965 1 98.81 355 ALA B N 1
ATOM 7383 C CA . ALA B 1 355 ? -13.977 22.562 8.336 1 98.81 355 ALA B CA 1
ATOM 7384 C C . ALA B 1 355 ? -14.922 21.625 9.078 1 98.81 355 ALA B C 1
ATOM 7386 O O . ALA B 1 355 ? -14.484 20.688 9.734 1 98.81 355 ALA B O 1
ATOM 7387 N N . MET B 1 356 ? -16.203 21.922 8.938 1 98.38 356 MET B N 1
ATOM 7388 C CA . MET B 1 356 ? -17.219 21.062 9.539 1 98.38 356 MET B CA 1
ATOM 7389 C C . MET B 1 356 ? -17.078 19.625 9.047 1 98.38 356 MET B C 1
ATOM 7391 O O . MET B 1 356 ? -17.094 18.688 9.844 1 98.38 356 MET B O 1
ATOM 7395 N N . LEU B 1 357 ? -16.953 19.531 7.785 1 98.62 357 LEU B N 1
ATOM 7396 C CA . LEU B 1 357 ? -16.844 18.234 7.117 1 98.62 357 LEU B CA 1
ATOM 7397 C C . LEU B 1 357 ? -15.688 17.438 7.695 1 98.62 357 LEU B C 1
ATOM 7399 O O . LEU B 1 357 ? -15.836 16.234 7.988 1 98.62 357 LEU B O 1
ATOM 7403 N N . MET B 1 358 ? -14.555 17.953 7.914 1 98.81 358 MET B N 1
ATOM 7404 C CA . MET B 1 358 ? -13.32 17.25 8.273 1 98.81 358 MET B CA 1
ATOM 7405 C C . MET B 1 358 ? -13.234 17.047 9.781 1 98.81 358 MET B C 1
ATOM 7407 O O . MET B 1 358 ? -13.094 15.906 10.25 1 98.81 358 MET B O 1
ATOM 7411 N N . TYR B 1 359 ? -13.422 18.047 10.555 1 98.88 359 TYR B N 1
ATOM 7412 C CA . TYR B 1 359 ? -12.992 18.016 11.953 1 98.88 359 TYR B CA 1
ATOM 7413 C C . TYR B 1 359 ? -14.039 17.344 12.836 1 98.88 359 TYR B C 1
ATOM 7415 O O . TYR B 1 359 ? -13.758 17 13.984 1 98.88 359 TYR B O 1
ATOM 7423 N N . LEU B 1 360 ? -15.211 17.141 12.297 1 98.88 360 LEU B N 1
ATOM 7424 C CA . LEU B 1 360 ? -16.219 16.453 13.094 1 98.88 360 LEU B CA 1
ATOM 7425 C C . LEU B 1 360 ? -16.203 14.953 12.805 1 98.88 360 LEU B C 1
ATOM 7427 O O . LEU B 1 360 ? -16.953 14.195 13.43 1 98.88 360 LEU B O 1
ATOM 7431 N N . GLN B 1 361 ? -15.398 14.477 11.859 1 98.69 361 GLN B N 1
ATOM 7432 C CA . GLN B 1 361 ? -15.219 13.039 11.656 1 98.69 361 GLN B CA 1
ATOM 7433 C C . GLN B 1 361 ? -14.578 12.398 12.883 1 98.69 361 GLN B C 1
ATOM 7435 O O . GLN B 1 361 ? -14.164 13.094 13.812 1 98.69 361 GLN B O 1
ATOM 7440 N N . ASN B 1 362 ? -14.586 11.055 12.891 1 98.12 362 ASN B N 1
ATOM 7441 C CA . ASN B 1 362 ? -13.844 10.344 13.938 1 98.12 362 ASN B CA 1
ATOM 7442 C C . ASN B 1 362 ? -12.336 10.477 13.742 1 98.12 362 ASN B C 1
ATOM 7444 O O . ASN B 1 362 ? -11.812 10.133 12.688 1 98.12 362 ASN B O 1
ATOM 7448 N N . GLY B 1 363 ? -11.656 11.078 14.734 1 98.12 363 GLY B N 1
ATOM 7449 C CA . GLY B 1 363 ? -10.219 11.25 14.594 1 98.12 363 GLY B CA 1
ATOM 7450 C C . GLY B 1 363 ? -9.672 12.398 15.422 1 98.12 363 GLY B C 1
ATOM 7451 O O . GLY B 1 363 ? -10.391 12.977 16.234 1 98.12 363 GLY B O 1
ATOM 7452 N N . LEU B 1 364 ? -8.367 12.75 15.281 1 98.19 364 LEU B N 1
ATOM 7453 C CA . LEU B 1 364 ? -7.66 13.805 16 1 98.19 364 LEU B CA 1
ATOM 7454 C C . LEU B 1 364 ? -7.473 15.031 15.117 1 98.19 364 LEU B C 1
ATOM 7456 O O . LEU B 1 364 ? -6.633 15.031 14.211 1 98.19 364 LEU B O 1
ATOM 7460 N N . PRO B 1 365 ? -8.195 16.062 15.43 1 98.75 365 PRO B N 1
ATOM 7461 C CA . PRO B 1 365 ? -8.023 17.281 14.625 1 98.75 365 PRO B CA 1
ATOM 7462 C C . PRO B 1 365 ? -6.645 17.922 14.805 1 98.75 365 PRO B C 1
ATOM 7464 O O . PRO B 1 365 ? -6.125 17.969 15.922 1 98.75 365 PRO B O 1
ATOM 7467 N N . ILE B 1 366 ? -6.059 18.281 13.758 1 98.81 366 ILE B N 1
ATOM 7468 C CA . ILE B 1 366 ? -4.871 19.125 13.711 1 98.81 366 ILE B CA 1
ATOM 7469 C C . ILE B 1 366 ? -5.164 20.375 12.891 1 98.81 366 ILE B C 1
ATOM 7471 O O . ILE B 1 366 ? -5.32 20.312 11.672 1 98.81 366 ILE B O 1
ATOM 7475 N N . ILE B 1 367 ? -5.223 21.453 13.555 1 98.88 367 ILE B N 1
ATOM 7476 C CA . ILE B 1 367 ? -5.57 22.734 12.922 1 98.88 367 ILE B CA 1
ATOM 7477 C C . ILE B 1 367 ? -4.316 23.594 12.766 1 98.88 367 ILE B C 1
ATOM 7479 O O . ILE B 1 367 ? -3.648 23.906 13.758 1 98.88 367 ILE B O 1
ATOM 7483 N N . TYR B 1 368 ? -3.955 23.969 11.594 1 98.75 368 TYR B N 1
ATOM 7484 C CA . TYR B 1 368 ? -2.801 24.812 11.297 1 98.75 368 TYR B CA 1
ATOM 7485 C C . TYR B 1 368 ? -3.086 26.266 11.648 1 98.75 368 TYR B C 1
ATOM 7487 O O . TYR B 1 368 ? -4.184 26.766 11.391 1 98.75 368 TYR B O 1
ATOM 7495 N N . TYR B 1 369 ? -2.119 26.953 12.242 1 98.62 369 TYR B N 1
ATOM 7496 C CA . TYR B 1 369 ? -2.359 28.328 12.656 1 98.62 369 TYR B CA 1
ATOM 7497 C C . TYR B 1 369 ? -2.922 29.156 11.508 1 98.62 369 TYR B C 1
ATOM 7499 O O . TYR B 1 369 ? -2.502 29 10.359 1 98.62 369 TYR B O 1
ATOM 7507 N N . GLY B 1 370 ? -3.922 29.938 11.812 1 98 370 GLY B N 1
ATOM 7508 C CA . GLY B 1 370 ? -4.48 30.875 10.859 1 98 370 GLY B CA 1
ATOM 7509 C C . GLY B 1 370 ? -5.625 30.281 10.047 1 98 370 GLY B C 1
ATOM 7510 O O . GLY B 1 370 ? -6.359 31.016 9.383 1 98 370 GLY B O 1
ATOM 7511 N N . GLU B 1 371 ? -5.734 28.953 10.094 1 98.25 371 GLU B N 1
ATOM 7512 C CA . GLU B 1 371 ? -6.879 28.359 9.406 1 98.25 371 GLU B CA 1
ATOM 7513 C C . GLU B 1 371 ? -8.195 28.922 9.938 1 98.25 371 GLU B C 1
ATOM 7515 O O . GLU B 1 371 ? -9.117 29.188 9.164 1 98.25 371 GLU B O 1
ATOM 7520 N N . GLU B 1 372 ? -8.312 29.156 11.258 1 98.5 372 GLU B N 1
ATOM 7521 C CA . GLU B 1 372 ? -9.508 29.641 11.938 1 98.5 372 GLU B CA 1
ATOM 7522 C C . GLU B 1 372 ? -9.805 31.094 11.586 1 98.5 372 GLU B C 1
ATOM 7524 O O . GLU B 1 372 ? -10.875 31.609 11.906 1 98.5 372 GLU B O 1
ATOM 7529 N N . LEU B 1 373 ? -8.906 31.734 10.875 1 97.75 373 LEU B N 1
ATOM 7530 C CA . LEU B 1 373 ? -9.117 33.094 10.414 1 97.75 373 LEU B CA 1
ATOM 7531 C C . LEU B 1 373 ? -9.406 33.125 8.922 1 97.75 373 LEU B C 1
ATOM 7533 O O . LEU B 1 373 ? -9.68 34.188 8.352 1 97.75 373 LEU B O 1
ATOM 7537 N N . GLY B 1 374 ? -9.32 31.922 8.305 1 96.94 374 GLY B N 1
ATOM 7538 C CA . GLY B 1 374 ? -9.492 31.875 6.863 1 96.94 374 GLY B CA 1
ATOM 7539 C C . GLY B 1 374 ? -8.281 32.375 6.098 1 96.94 374 GLY B C 1
ATOM 7540 O O . GLY B 1 374 ? -8.422 32.906 4.996 1 96.94 374 GLY B O 1
ATOM 7541 N N . MET B 1 375 ? -7.086 32.219 6.684 1 97 375 MET B N 1
ATOM 7542 C CA . MET B 1 375 ? -5.863 32.688 6.035 1 97 375 MET B CA 1
ATOM 7543 C C . MET B 1 375 ? -5.637 31.953 4.715 1 97 375 MET B C 1
ATOM 7545 O O . MET B 1 375 ? -5.859 30.75 4.621 1 97 375 MET B O 1
ATOM 7549 N N . LYS B 1 376 ? -5.195 32.688 3.752 1 97.56 376 LYS B N 1
ATOM 7550 C CA . LYS B 1 376 ? -4.7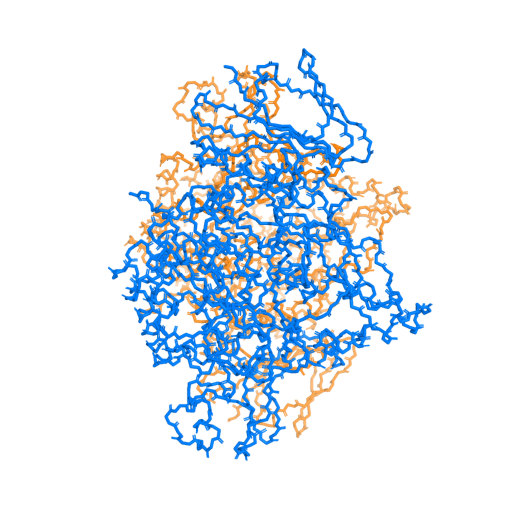93 32.188 2.447 1 97.56 376 LYS B CA 1
ATOM 7551 C C . LYS B 1 376 ? -3.277 32.219 2.287 1 97.56 376 LYS B C 1
ATOM 7553 O O . LYS B 1 376 ? -2.572 32.781 3.113 1 97.56 376 LYS B O 1
ATOM 7558 N N . ASN B 1 377 ? -2.795 31.531 1.258 1 98.12 377 ASN B N 1
ATOM 7559 C CA . ASN B 1 377 ? -1.389 31.672 0.899 1 98.12 377 ASN B CA 1
ATOM 7560 C C . ASN B 1 377 ? -1.045 33.125 0.548 1 98.12 377 ASN B C 1
ATOM 7562 O O . ASN B 1 377 ? -1.848 33.812 -0.071 1 98.12 377 ASN B O 1
ATOM 7566 N N . LEU B 1 378 ? 0.185 33.5 0.914 1 97.75 378 LEU B N 1
ATOM 7567 C CA . LEU B 1 378 ? 0.722 34.75 0.389 1 97.75 378 LEU B CA 1
ATOM 7568 C C . LEU B 1 378 ? 0.973 34.656 -1.111 1 97.75 378 LEU B C 1
ATOM 7570 O O . LEU B 1 378 ? 1.13 33.562 -1.645 1 97.75 378 LEU B O 1
ATOM 7574 N N . GLU B 1 379 ? 0.954 35.781 -1.76 1 97.88 379 GLU B N 1
ATOM 7575 C CA . GLU B 1 379 ? 1.425 35.844 -3.139 1 97.88 379 GLU B CA 1
ATOM 7576 C C . GLU B 1 379 ? 2.854 36.375 -3.205 1 97.88 379 GLU B C 1
ATOM 7578 O O . GLU B 1 379 ? 3.141 37.469 -2.693 1 97.88 379 GLU B O 1
ATOM 7583 N N . PHE B 1 380 ? 3.67 35.562 -3.801 1 97.88 380 PHE B N 1
ATOM 7584 C CA . PHE B 1 380 ? 5.047 36 -4.012 1 97.88 380 PHE B CA 1
ATOM 7585 C C . PHE B 1 380 ? 5.23 36.562 -5.414 1 97.88 380 PHE B C 1
ATOM 7587 O O . PHE B 1 380 ? 4.613 36.094 -6.367 1 97.88 380 PHE B O 1
ATOM 7594 N N . GLU B 1 381 ? 6.047 37.625 -5.512 1 94.94 381 GLU B N 1
ATOM 7595 C CA . GLU B 1 381 ? 6.199 38.312 -6.781 1 94.94 381 GLU B CA 1
ATOM 7596 C C . GLU B 1 381 ? 7.574 38.062 -7.395 1 94.94 381 GLU B C 1
ATOM 7598 O O . GLU B 1 381 ? 7.879 38.531 -8.484 1 94.94 381 GLU B O 1
ATOM 7603 N N . ASP B 1 382 ? 8.32 37.375 -6.703 1 96 382 ASP B N 1
ATOM 7604 C CA . ASP B 1 382 ? 9.664 37.031 -7.172 1 96 382 ASP B CA 1
ATOM 7605 C C . ASP B 1 382 ? 10.008 35.562 -6.871 1 96 382 ASP B C 1
ATOM 7607 O O . ASP B 1 382 ? 9.703 35.062 -5.789 1 96 382 ASP B O 1
ATOM 7611 N N . ALA B 1 383 ? 10.672 34.906 -7.875 1 95.69 383 ALA B N 1
ATOM 7612 C CA . ALA B 1 383 ? 10.992 33.5 -7.77 1 95.69 383 ALA B CA 1
ATOM 7613 C C . ALA B 1 383 ? 11.906 33.219 -6.574 1 95.69 383 ALA B C 1
ATOM 7615 O O . ALA B 1 383 ? 11.844 32.156 -5.957 1 95.69 383 ALA B O 1
ATOM 7616 N N . THR B 1 384 ? 12.727 34.125 -6.223 1 94.31 384 THR B N 1
ATOM 7617 C CA . THR B 1 384 ? 13.727 33.938 -5.172 1 94.31 384 THR B CA 1
ATOM 7618 C C . THR B 1 384 ? 13.055 33.875 -3.803 1 94.31 384 THR B C 1
ATOM 7620 O O . THR B 1 384 ? 13.633 33.312 -2.855 1 94.31 384 THR B O 1
ATOM 7623 N N . GLN B 1 385 ? 11.859 34.375 -3.652 1 95 385 GLN B N 1
ATOM 7624 C CA . GLN B 1 385 ? 11.141 34.375 -2.381 1 95 385 GLN B CA 1
ATOM 7625 C C . GLN B 1 385 ? 10.812 32.938 -1.945 1 95 385 GLN B C 1
ATOM 7627 O O . GLN B 1 385 ? 10.695 32.656 -0.75 1 95 385 GLN B O 1
ATOM 7632 N N . PHE B 1 386 ? 10.734 32.062 -2.939 1 95.31 386 PHE B N 1
ATOM 7633 C CA . PHE B 1 386 ? 10.328 30.703 -2.648 1 95.31 386 PHE B CA 1
ATOM 7634 C C . PHE B 1 386 ? 11.492 29.906 -2.078 1 95.31 386 PHE B C 1
ATOM 7636 O O . PHE B 1 386 ? 11.289 28.828 -1.513 1 95.31 386 PHE B O 1
ATOM 7643 N N . GLU B 1 387 ? 12.68 30.344 -2.217 1 89.81 387 GLU B N 1
ATOM 7644 C CA . GLU B 1 387 ? 13.875 29.641 -1.765 1 89.81 387 GLU B CA 1
ATOM 7645 C C . GLU B 1 387 ? 13.875 28.188 -2.223 1 89.81 387 GLU B C 1
ATOM 7647 O O . GLU B 1 387 ? 14.109 27.281 -1.424 1 89.81 387 GLU B O 1
ATOM 7652 N N . ASP B 1 388 ? 13.508 27.969 -3.463 1 90.44 388 ASP B N 1
ATOM 7653 C CA . ASP B 1 388 ? 13.359 26.641 -4.07 1 90.44 388 ASP B CA 1
ATOM 7654 C C . ASP B 1 388 ? 13.672 26.688 -5.562 1 90.44 388 ASP B C 1
ATOM 7656 O O . ASP B 1 388 ? 12.891 27.219 -6.352 1 90.44 388 ASP B O 1
ATOM 7660 N N . GLU B 1 389 ? 14.727 26.047 -5.922 1 86.94 389 GLU B N 1
ATOM 7661 C CA . GLU B 1 389 ? 15.219 26.094 -7.293 1 86.94 389 GLU B CA 1
ATOM 7662 C C . GLU B 1 389 ? 14.203 25.5 -8.266 1 86.94 389 GLU B C 1
ATOM 7664 O O . GLU B 1 389 ? 14.156 25.875 -9.438 1 86.94 389 GLU B O 1
ATOM 7669 N N . THR B 1 390 ? 13.359 24.625 -7.77 1 89.69 390 THR B N 1
ATOM 7670 C CA . THR B 1 390 ? 12.391 23.984 -8.648 1 89.69 390 THR B CA 1
ATOM 7671 C C . THR B 1 390 ? 11.344 24.984 -9.125 1 89.69 390 THR B C 1
ATOM 7673 O O . THR B 1 390 ? 10.695 24.766 -10.156 1 89.69 390 THR B O 1
ATOM 7676 N N . VAL B 1 391 ? 11.164 26.047 -8.422 1 95.62 391 VAL B N 1
ATOM 7677 C CA . VAL B 1 391 ? 10.211 27.078 -8.828 1 95.62 391 VAL B CA 1
ATOM 7678 C C . VAL B 1 391 ? 10.727 27.812 -10.055 1 95.62 391 VAL B C 1
ATOM 7680 O O . VAL B 1 391 ? 9.961 28.109 -10.977 1 95.62 391 VAL B O 1
ATOM 7683 N N . LYS B 1 392 ? 12.008 28.109 -10.07 1 94.44 392 LYS B N 1
ATOM 7684 C CA . LYS B 1 392 ? 12.609 28.75 -11.234 1 94.44 392 LYS B CA 1
ATOM 7685 C C . LYS B 1 392 ? 12.453 27.891 -12.484 1 94.44 392 LYS B C 1
ATOM 7687 O O . LYS B 1 392 ? 12.133 28.391 -13.562 1 94.44 392 LYS B O 1
ATOM 7692 N N . GLU B 1 393 ? 12.719 26.594 -12.227 1 92.5 393 GLU B N 1
ATOM 7693 C CA . GLU B 1 393 ? 12.562 25.656 -13.336 1 92.5 393 GLU B CA 1
ATOM 7694 C C . GLU B 1 393 ? 11.125 25.641 -13.852 1 92.5 393 GLU B C 1
ATOM 7696 O O . GLU B 1 393 ? 10.891 25.594 -15.062 1 92.5 393 GLU B O 1
ATOM 7701 N N . PHE B 1 394 ? 10.195 25.688 -12.984 1 96.06 394 PHE B N 1
ATOM 7702 C CA . PHE B 1 394 ? 8.781 25.703 -13.344 1 96.06 394 PHE B CA 1
ATOM 7703 C C . PHE B 1 394 ? 8.445 26.969 -14.133 1 96.06 394 PHE B C 1
ATOM 7705 O O . PHE B 1 394 ? 7.789 26.906 -15.172 1 96.06 394 PHE B O 1
ATOM 7712 N N . ILE B 1 395 ? 8.93 28.109 -13.758 1 97.75 395 ILE B N 1
ATOM 7713 C CA . ILE B 1 395 ? 8.656 29.375 -14.406 1 97.75 395 ILE B CA 1
ATOM 7714 C C . ILE B 1 395 ? 9.211 29.359 -15.828 1 97.75 395 ILE B C 1
ATOM 7716 O O . ILE B 1 395 ? 8.539 29.797 -16.766 1 97.75 395 ILE B O 1
ATOM 7720 N N . GLU B 1 396 ? 10.414 28.828 -15.977 1 97.38 396 GLU B N 1
ATOM 7721 C CA . GLU B 1 396 ? 11.023 28.719 -17.312 1 97.38 396 GLU B CA 1
ATOM 7722 C C . GLU B 1 396 ? 10.195 27.812 -18.219 1 97.38 396 GLU B C 1
ATOM 7724 O O . GLU B 1 396 ? 9.984 28.141 -19.391 1 97.38 396 GLU B O 1
ATOM 7729 N N . SER B 1 397 ? 9.75 26.75 -17.688 1 97.12 397 SER B N 1
ATOM 7730 C CA . SER B 1 397 ? 8.93 25.828 -18.469 1 97.12 397 SER B CA 1
ATOM 7731 C C . SER B 1 397 ? 7.613 26.484 -18.875 1 97.12 397 SER B C 1
ATOM 7733 O O . SER B 1 397 ? 7.141 26.297 -20 1 97.12 397 SER B O 1
ATOM 7735 N N . ALA B 1 398 ? 7 27.203 -18.016 1 98 398 ALA B N 1
ATOM 7736 C CA . ALA B 1 398 ? 5.742 27.891 -18.281 1 98 398 ALA B CA 1
ATOM 7737 C C . ALA B 1 398 ? 5.926 28.969 -19.359 1 98 398 ALA B C 1
ATOM 7739 O O . ALA B 1 398 ? 5.086 29.109 -20.25 1 98 398 ALA B O 1
ATOM 7740 N N . LYS B 1 399 ? 7.027 29.672 -19.281 1 97.69 399 LYS B N 1
ATOM 7741 C CA . LYS B 1 399 ? 7.324 30.703 -20.266 1 97.69 399 LYS B CA 1
ATOM 7742 C C . LYS B 1 399 ? 7.457 30.109 -21.656 1 97.69 399 LYS B C 1
ATOM 7744 O O . LYS B 1 399 ? 6.969 30.672 -22.641 1 97.69 399 LYS B O 1
ATOM 7749 N N . LYS B 1 400 ? 8.133 29 -21.703 1 97.75 400 LYS B N 1
ATOM 7750 C CA . LYS B 1 400 ? 8.305 28.312 -22.984 1 97.75 400 LYS B CA 1
ATOM 7751 C C . LYS B 1 400 ? 6.953 27.906 -23.578 1 97.75 400 LYS B C 1
ATOM 7753 O O . LYS B 1 400 ? 6.805 27.828 -24.797 1 97.75 400 LYS B O 1
ATOM 7758 N N . ALA B 1 401 ? 6 27.719 -22.734 1 97.44 401 ALA B N 1
ATOM 7759 C CA . ALA B 1 401 ? 4.668 27.312 -23.172 1 97.44 401 ALA B CA 1
ATOM 7760 C C . ALA B 1 401 ? 3.766 28.516 -23.406 1 97.44 401 ALA B C 1
ATOM 7762 O O . ALA B 1 401 ? 2.566 28.359 -23.656 1 97.44 401 ALA B O 1
ATOM 7763 N N . GLY B 1 402 ? 4.27 29.734 -23.234 1 97.31 402 GLY B N 1
ATOM 7764 C CA . GLY B 1 402 ? 3.531 30.938 -23.609 1 97.31 402 GLY B CA 1
ATOM 7765 C C . GLY B 1 402 ? 2.916 31.641 -22.406 1 97.31 402 GLY B C 1
ATOM 7766 O O . GLY B 1 402 ? 2.168 32.594 -22.578 1 97.31 402 GLY B O 1
ATOM 7767 N N . LYS B 1 403 ? 3.207 31.203 -21.172 1 97.62 403 LYS B N 1
ATOM 7768 C CA . LYS B 1 403 ? 2.725 31.891 -19.984 1 97.62 403 LYS B CA 1
ATOM 7769 C C . LYS B 1 403 ? 3.662 33.031 -19.578 1 97.62 403 LYS B C 1
ATOM 7771 O O . LYS B 1 403 ? 4.855 33 -19.906 1 97.62 403 LYS B O 1
ATOM 7776 N N . THR B 1 404 ? 3.096 34.031 -18.906 1 97.31 404 THR B N 1
ATOM 7777 C CA . THR B 1 404 ? 3.939 35.094 -18.359 1 97.31 404 THR B CA 1
ATOM 7778 C C . THR B 1 404 ? 4.586 34.656 -17.047 1 97.31 404 THR B C 1
ATOM 7780 O O . THR B 1 404 ? 4.105 33.719 -16.391 1 97.31 404 THR B O 1
ATOM 7783 N N . SER B 1 405 ? 5.625 35.281 -16.688 1 96.75 405 SER B N 1
ATOM 7784 C CA . SER B 1 405 ? 6.27 35 -15.398 1 96.75 405 SER B CA 1
ATOM 7785 C C . SER B 1 405 ? 5.309 35.25 -14.242 1 96.75 405 SER B C 1
ATOM 7787 O O . SER B 1 405 ? 5.328 34.531 -13.25 1 96.75 405 SER B O 1
ATOM 7789 N N . GLN B 1 406 ? 4.547 36.281 -14.414 1 96.81 406 GLN B N 1
ATOM 7790 C CA . GLN B 1 406 ? 3.59 36.656 -13.367 1 96.81 406 GLN B CA 1
ATOM 7791 C C . GLN B 1 406 ? 2.553 35.531 -13.18 1 96.81 406 GLN B C 1
ATOM 7793 O O . GLN B 1 406 ? 2.201 35.219 -12.047 1 96.81 406 GLN B O 1
ATOM 7798 N N . GLU B 1 407 ? 2.129 35.031 -14.25 1 97.38 407 GLU B N 1
ATOM 7799 C CA . GLU B 1 407 ? 1.174 33.938 -14.188 1 97.38 407 GLU B CA 1
ATOM 7800 C C . GLU B 1 407 ? 1.781 32.719 -13.492 1 97.38 407 GLU B C 1
ATOM 7802 O O . GLU B 1 407 ? 1.132 32.094 -12.656 1 97.38 407 GLU B O 1
ATOM 7807 N N . ALA B 1 408 ? 3.002 32.406 -13.852 1 98.12 408 ALA B N 1
ATOM 7808 C CA . ALA B 1 408 ? 3.703 31.266 -13.273 1 98.12 408 ALA B CA 1
ATOM 7809 C C . ALA B 1 408 ? 3.938 31.469 -11.773 1 98.12 408 ALA B C 1
ATOM 7811 O O . ALA B 1 408 ? 3.781 30.531 -10.984 1 98.12 408 ALA B O 1
ATOM 7812 N N . LEU B 1 409 ? 4.266 32.656 -11.422 1 98.06 409 LEU B N 1
ATOM 7813 C CA . LEU B 1 409 ? 4.508 33 -10.023 1 98.06 409 LEU B CA 1
ATOM 7814 C C . LEU B 1 409 ? 3.223 32.875 -9.203 1 98.06 409 LEU B C 1
ATOM 7816 O O . LEU B 1 409 ? 3.252 32.438 -8.062 1 98.06 409 LEU B O 1
ATOM 7820 N N . LEU B 1 410 ? 2.207 33.281 -9.773 1 97.94 410 LEU B N 1
ATOM 7821 C CA . LEU B 1 410 ? 0.919 33.156 -9.102 1 97.94 410 LEU B CA 1
ATOM 7822 C C . LEU B 1 410 ? 0.561 31.688 -8.875 1 97.94 410 LEU B C 1
ATOM 7824 O O . LEU B 1 410 ? 0.071 31.328 -7.801 1 97.94 410 LEU B O 1
ATOM 7828 N N . MET B 1 411 ? 0.833 30.875 -9.922 1 98 411 MET B N 1
ATOM 7829 C CA . MET B 1 411 ? 0.595 29.438 -9.773 1 98 411 MET B CA 1
ATOM 7830 C C . MET B 1 411 ? 1.433 28.859 -8.633 1 98 411 MET B C 1
ATOM 7832 O O . MET B 1 411 ? 0.915 28.141 -7.781 1 98 411 MET B O 1
ATOM 7836 N N . ALA B 1 412 ? 2.664 29.219 -8.57 1 98.38 412 ALA B N 1
ATOM 7837 C CA . ALA B 1 412 ? 3.568 28.734 -7.531 1 98.38 412 ALA B CA 1
ATOM 7838 C C . ALA B 1 412 ? 3.129 29.219 -6.156 1 98.38 412 ALA B C 1
ATOM 7840 O O . ALA B 1 412 ? 3.201 28.469 -5.172 1 98.38 412 ALA B O 1
ATOM 7841 N N . SER B 1 413 ? 2.621 30.422 -6.094 1 98.56 413 SER B N 1
ATOM 7842 C CA . SER B 1 413 ? 2.156 30.984 -4.828 1 98.56 413 SER B CA 1
ATOM 7843 C C . SER B 1 413 ? 0.956 30.203 -4.289 1 98.56 413 SER B C 1
ATOM 7845 O O . SER B 1 413 ? 0.787 30.078 -3.074 1 98.56 413 SER B O 1
ATOM 7847 N N . LYS B 1 414 ? 0.204 29.688 -5.168 1 97.88 414 LYS B N 1
ATOM 7848 C CA . LYS B 1 414 ? -1.026 29 -4.789 1 97.88 414 LYS B CA 1
ATOM 7849 C C . LYS B 1 414 ? -0.746 27.547 -4.383 1 97.88 414 LYS B C 1
ATOM 7851 O O . LYS B 1 414 ? -1.587 26.906 -3.758 1 97.88 414 LYS B O 1
ATOM 7856 N N . THR B 1 415 ? 0.427 27.078 -4.738 1 97.44 415 THR B N 1
ATOM 7857 C CA . THR B 1 415 ? 0.639 25.641 -4.59 1 97.44 415 THR B CA 1
ATOM 7858 C C . THR B 1 415 ? 1.822 25.359 -3.668 1 97.44 415 THR B C 1
ATOM 7860 O O . THR B 1 415 ? 1.853 24.344 -2.982 1 97.44 415 THR B O 1
ATOM 7863 N N . HIS B 1 416 ? 2.805 26.234 -3.648 1 97.19 416 HIS B N 1
ATOM 7864 C CA . HIS B 1 416 ? 4.02 26.031 -2.871 1 97.19 416 HIS B CA 1
ATOM 7865 C C . HIS B 1 416 ? 3.744 26.141 -1.376 1 97.19 416 HIS B C 1
ATOM 7867 O O . HIS B 1 416 ? 2.873 26.891 -0.955 1 97.19 416 HIS B O 1
ATOM 7873 N N . LYS B 1 417 ? 4.488 25.453 -0.528 1 96.25 417 LYS B N 1
ATOM 7874 C CA . LYS B 1 417 ? 4.285 25.375 0.915 1 96.25 417 LYS B CA 1
ATOM 7875 C C . LYS B 1 417 ? 4.684 26.688 1.594 1 96.25 417 LYS B C 1
ATOM 7877 O O . LYS B 1 417 ? 4.074 27.094 2.588 1 96.25 417 LYS B O 1
ATOM 7882 N N . LEU B 1 418 ? 5.645 27.391 1.078 1 97.44 418 LEU B N 1
ATOM 7883 C CA . LEU B 1 418 ? 6.254 28.516 1.793 1 97.44 418 LEU B CA 1
ATOM 7884 C C . LEU B 1 418 ? 5.266 29.656 1.944 1 97.44 418 LEU B C 1
ATOM 7886 O O . LEU B 1 418 ? 5.203 30.297 3 1 97.44 418 LEU B O 1
ATOM 7890 N N . PRO B 1 419 ? 4.449 29.938 0.896 1 97.94 419 PRO B N 1
ATOM 7891 C CA . PRO B 1 419 ? 3.477 31.016 1.062 1 97.94 419 PRO B CA 1
ATOM 7892 C C . PRO B 1 419 ? 2.457 30.734 2.164 1 97.94 419 PRO B C 1
ATOM 7894 O O . PRO B 1 419 ? 1.751 31.641 2.607 1 97.94 419 PRO B O 1
ATOM 7897 N N . ALA B 1 420 ? 2.361 29.484 2.564 1 97.94 420 ALA B N 1
ATOM 7898 C CA . ALA B 1 420 ? 1.435 29.094 3.627 1 97.94 420 ALA B CA 1
ATOM 7899 C C . ALA B 1 420 ? 2.045 29.344 5.004 1 97.94 420 ALA B C 1
ATOM 7901 O O . ALA B 1 420 ? 1.382 29.172 6.027 1 97.94 420 ALA B O 1
ATOM 7902 N N . ARG B 1 421 ? 3.309 29.844 5.074 1 98 421 ARG B N 1
ATOM 7903 C CA . ARG B 1 421 ? 4.035 30 6.332 1 98 421 ARG B CA 1
ATOM 7904 C C . ARG B 1 421 ? 4.121 31.469 6.73 1 98 421 ARG B C 1
ATOM 7906 O O . ARG B 1 421 ? 4.988 31.859 7.516 1 98 421 ARG B O 1
ATOM 7913 N N . GLY B 1 422 ? 3.236 32.312 6.23 1 96.25 422 GLY B N 1
ATOM 7914 C CA . GLY B 1 422 ? 3.25 33.75 6.488 1 96.25 422 GLY B CA 1
ATOM 7915 C C . GLY B 1 422 ? 2.863 34.094 7.914 1 96.25 422 GLY B C 1
ATOM 7916 O O . GLY B 1 422 ? 2.359 33.25 8.656 1 96.25 422 GLY B O 1
ATOM 7917 N N . PRO B 1 423 ? 3.053 35.344 8.32 1 97.25 423 PRO B N 1
ATOM 7918 C CA . PRO B 1 423 ? 2.797 35.781 9.688 1 97.25 423 PRO B CA 1
ATOM 7919 C C . PRO B 1 423 ? 1.312 35.781 10.039 1 97.25 423 PRO B C 1
ATOM 7921 O O . PRO B 1 423 ? 0.477 36.125 9.203 1 97.25 423 PRO B O 1
ATOM 7924 N N . MET B 1 424 ? 1.039 35.438 11.266 1 98.12 424 MET B N 1
ATOM 7925 C CA . MET B 1 424 ? -0.314 35.5 11.812 1 98.12 424 MET B CA 1
ATOM 7926 C C . MET B 1 424 ? -0.774 36.938 11.953 1 98.12 424 MET B C 1
ATOM 7928 O O . MET B 1 424 ? -0.058 37.781 12.516 1 98.12 424 MET B O 1
ATOM 7932 N N . PRO B 1 425 ? -1.904 37.281 11.359 1 98 425 PRO B N 1
ATOM 7933 C CA . PRO B 1 425 ? -2.43 38.625 11.531 1 98 425 PRO B CA 1
ATOM 7934 C C . PRO B 1 425 ? -3.221 38.812 12.828 1 98 425 PRO B C 1
ATOM 7936 O O . PRO B 1 425 ? -4.336 38.281 12.945 1 98 425 PRO B O 1
ATOM 7939 N N . TRP B 1 426 ? -2.742 39.562 13.734 1 98.44 426 TRP B N 1
ATOM 7940 C CA . TRP B 1 426 ? -3.346 39.656 15.062 1 98.44 426 TRP B CA 1
ATOM 7941 C C . TRP B 1 426 ? -4.297 40.844 15.141 1 98.44 426 TRP B C 1
ATOM 7943 O O . TRP B 1 426 ? -5.316 40.781 15.828 1 98.44 426 TRP B O 1
ATOM 7953 N N . ASN B 1 427 ? -3.945 41.969 14.508 1 97.38 427 ASN B N 1
ATOM 7954 C CA . ASN B 1 427 ? -4.758 43.188 14.523 1 97.38 427 ASN B CA 1
ATOM 7955 C C . ASN B 1 427 ? -4.465 44.062 13.32 1 97.38 427 ASN B C 1
ATOM 7957 O O . ASN B 1 427 ? -3.906 43.625 12.32 1 97.38 427 ASN B O 1
ATOM 7961 N N . ASN B 1 428 ? -4.945 45.344 13.367 1 95.25 428 ASN B N 1
ATOM 7962 C CA . ASN B 1 428 ? -4.82 46.25 12.219 1 95.25 428 ASN B CA 1
ATOM 7963 C C . ASN B 1 428 ? -3.605 47.156 12.344 1 95.25 428 ASN B C 1
ATOM 7965 O O . ASN B 1 428 ? -3.479 48.125 11.602 1 95.25 428 ASN B O 1
ATOM 7969 N N . GLU B 1 429 ? -2.723 46.875 13.18 1 94.88 429 GLU B N 1
ATOM 7970 C CA . GLU B 1 429 ? -1.51 47.688 13.344 1 94.88 429 GLU B CA 1
ATOM 7971 C C . GLU B 1 429 ? -0.447 47.281 12.32 1 94.88 429 GLU B C 1
ATOM 7973 O O . GLU B 1 429 ? -0.718 46.5 11.414 1 94.88 429 GLU B O 1
ATOM 7978 N N . LYS B 1 430 ? 0.733 47.906 12.484 1 93.44 430 LYS B N 1
ATOM 7979 C CA . LYS B 1 430 ? 1.862 47.594 11.609 1 93.44 430 LYS B CA 1
ATOM 7980 C C . LYS B 1 430 ? 2.156 46.094 11.586 1 93.44 430 LYS B C 1
ATOM 7982 O O . LYS B 1 430 ? 2.18 45.469 12.633 1 93.44 430 LYS B O 1
ATOM 7987 N N . ASN B 1 431 ? 2.332 45.594 10.359 1 94.81 431 ASN B N 1
ATOM 7988 C CA . ASN B 1 431 ? 2.576 44.156 10.156 1 94.81 431 ASN B CA 1
ATOM 7989 C C . ASN B 1 431 ? 1.477 43.312 10.781 1 94.81 431 ASN B C 1
ATOM 7991 O O . ASN B 1 431 ? 1.742 42.219 11.281 1 94.81 431 ASN B O 1
ATOM 7995 N N . ASN B 1 432 ? 0.27 43.938 10.953 1 95.75 432 ASN B N 1
ATOM 7996 C CA . ASN B 1 432 ? -0.917 43.281 11.516 1 95.75 432 ASN B CA 1
ATOM 7997 C C . ASN B 1 432 ? -0.684 42.844 12.953 1 95.75 432 ASN B C 1
ATOM 7999 O O . ASN B 1 432 ? -1.159 41.781 13.359 1 95.75 432 ASN B O 1
ATOM 8003 N N . GLY B 1 433 ? 0.159 43.531 13.648 1 96.88 433 GLY B N 1
ATOM 8004 C CA . GLY B 1 433 ? 0.39 43.25 15.055 1 96.88 433 GLY B CA 1
ATOM 8005 C C . GLY B 1 433 ? 1.335 42.094 15.289 1 96.88 433 GLY B C 1
ATOM 8006 O O . GLY B 1 433 ? 1.546 41.656 16.438 1 96.88 433 GLY B O 1
ATOM 8007 N N . PHE B 1 434 ? 1.892 41.562 14.195 1 97.81 434 PHE B N 1
ATOM 8008 C CA . PHE B 1 434 ? 2.812 40.438 14.312 1 97.81 434 PHE B CA 1
ATOM 8009 C C . PHE B 1 434 ? 4.148 40.875 14.891 1 97.81 434 PHE B C 1
ATOM 8011 O O . PHE B 1 434 ? 4.684 40.25 15.805 1 97.81 434 PHE B O 1
ATOM 8018 N N . SER B 1 435 ? 4.648 41.938 14.367 1 97.25 435 SER B N 1
ATOM 8019 C CA . SER B 1 435 ? 5.98 42.406 14.727 1 97.25 435 SER B CA 1
ATOM 8020 C C . SER B 1 435 ? 6.098 43.906 14.523 1 97.25 435 SER B C 1
ATOM 8022 O O . SER B 1 435 ? 5.422 44.469 13.672 1 97.25 435 SER B O 1
ATOM 8024 N N . ASP B 1 436 ? 7.008 44.5 15.297 1 95.31 436 ASP B N 1
ATOM 8025 C CA . ASP B 1 436 ? 7.371 45.875 15.07 1 95.31 436 ASP B CA 1
ATOM 8026 C C . ASP B 1 436 ? 8.445 46 13.992 1 95.31 436 ASP B C 1
ATOM 8028 O O . ASP B 1 436 ? 8.664 47.094 13.438 1 95.31 436 ASP B O 1
ATOM 8032 N N . GLY B 1 437 ? 9.078 44.938 13.734 1 95.5 437 GLY B N 1
ATOM 8033 C CA . GLY B 1 437 ? 10.094 44.875 12.703 1 95.5 437 GLY B CA 1
ATOM 8034 C C . GLY B 1 437 ? 9.594 44.281 11.398 1 95.5 437 GLY B C 1
ATOM 8035 O O . GLY B 1 437 ? 8.391 44.062 11.242 1 95.5 437 GLY B O 1
ATOM 8036 N N . ASN B 1 438 ? 10.5 44.188 10.508 1 95.5 438 ASN B N 1
ATOM 8037 C CA . ASN B 1 438 ? 10.156 43.562 9.227 1 95.5 438 ASN B CA 1
ATOM 8038 C C . ASN B 1 438 ? 9.992 42.062 9.352 1 95.5 438 ASN B C 1
ATOM 8040 O O . ASN B 1 438 ? 10.938 41.344 9.727 1 95.5 438 ASN B O 1
ATOM 8044 N N . PRO B 1 439 ? 8.82 41.562 9.008 1 97.19 439 PRO B N 1
ATOM 8045 C CA . PRO B 1 439 ? 8.617 40.125 9.133 1 97.19 439 PRO B CA 1
ATOM 8046 C C . PRO B 1 439 ? 9.617 39.312 8.305 1 97.19 439 PRO B C 1
ATOM 8048 O O . PRO B 1 439 ? 10.039 39.75 7.23 1 97.19 439 PRO B O 1
ATOM 8051 N N . TRP B 1 440 ? 9.922 38.094 8.766 1 96.5 440 TRP B N 1
ATOM 8052 C CA . TRP B 1 440 ? 10.93 37.219 8.156 1 96.5 440 TRP B CA 1
ATOM 8053 C C . TRP B 1 440 ? 10.492 36.781 6.758 1 96.5 440 TRP B C 1
ATOM 8055 O O . TRP B 1 440 ? 11.336 36.531 5.895 1 96.5 440 TRP B O 1
ATOM 8065 N N . LEU B 1 441 ? 9.242 36.656 6.551 1 95.94 441 LEU B N 1
ATOM 8066 C CA . LEU B 1 441 ? 8.672 36.25 5.27 1 95.94 441 LEU B CA 1
ATOM 8067 C C . LEU B 1 441 ? 7.777 37.344 4.707 1 95.94 441 LEU B C 1
ATOM 8069 O O . LEU B 1 441 ? 6.801 37.75 5.348 1 95.94 441 LEU B O 1
ATOM 8073 N N . LYS B 1 442 ? 8.156 37.75 3.533 1 91.62 442 LYS B N 1
ATOM 8074 C CA . LYS B 1 442 ? 7.434 38.875 2.912 1 91.62 442 LYS B CA 1
ATOM 8075 C C . LYS B 1 442 ? 6.672 38.406 1.674 1 91.62 442 LYS B C 1
ATOM 8077 O O . LYS B 1 442 ? 7.195 37.625 0.878 1 91.62 442 LYS B O 1
ATOM 8082 N N . GLY B 1 443 ? 5.469 38.75 1.602 1 94.62 443 GLY B N 1
ATOM 8083 C CA . GLY B 1 443 ? 4.578 38.5 0.479 1 94.62 443 GLY B CA 1
ATOM 8084 C C . GLY B 1 443 ? 3.295 39.312 0.547 1 94.62 443 GLY B C 1
ATOM 8085 O O . GLY B 1 443 ? 3.033 39.969 1.544 1 94.62 443 GLY B O 1
ATOM 8086 N N . LYS B 1 444 ? 2.598 39.281 -0.532 1 95.25 444 LYS B N 1
ATOM 8087 C CA . LYS B 1 444 ? 1.327 40 -0.566 1 95.25 444 LYS B CA 1
ATOM 8088 C C . LYS B 1 444 ? 0.221 39.219 0.112 1 95.25 444 LYS B C 1
ATOM 8090 O O . LYS B 1 444 ? -0.058 38.062 -0.279 1 95.25 444 LYS B O 1
ATOM 8095 N N . LYS B 1 445 ? -0.253 39.75 1.193 1 93.88 445 LYS B N 1
ATOM 8096 C CA . LYS B 1 445 ? -1.424 39.156 1.842 1 93.88 445 LYS B CA 1
ATOM 8097 C C . LYS B 1 445 ? -2.68 39.375 0.999 1 93.88 445 LYS B C 1
ATOM 8099 O O . LYS B 1 445 ? -2.959 40.5 0.557 1 93.88 445 LYS B O 1
ATOM 8104 N N . VAL B 1 446 ? -3.443 38.25 0.753 1 92 446 VAL B N 1
ATOM 8105 C CA . VAL B 1 446 ? -4.578 38.375 -0.157 1 92 446 VAL B CA 1
ATOM 8106 C C . VAL B 1 446 ? -5.883 38.25 0.621 1 92 446 VAL B C 1
ATOM 8108 O O . VAL B 1 446 ? -6.969 38.406 0.064 1 92 446 VAL B O 1
ATOM 8111 N N . ASP B 1 447 ? -5.875 37.906 1.841 1 89.81 447 ASP B N 1
ATOM 8112 C CA . ASP B 1 447 ? -7.047 37.906 2.711 1 89.81 447 ASP B CA 1
ATOM 8113 C C . ASP B 1 447 ? -7.059 39.156 3.607 1 89.81 447 ASP B C 1
ATOM 8115 O O . ASP B 1 447 ? -6.125 39.938 3.582 1 89.81 447 ASP B O 1
ATOM 8119 N N . TYR B 1 448 ? -8.195 39.344 4.367 1 85.88 448 TYR B N 1
ATOM 8120 C CA . TYR B 1 448 ? -8.312 40.594 5.117 1 85.88 448 TYR B CA 1
ATOM 8121 C C . TYR B 1 448 ? -8.531 40.344 6.598 1 85.88 448 TYR B C 1
ATOM 8123 O O . TYR B 1 448 ? -8.672 41.25 7.395 1 85.88 448 TYR B O 1
ATOM 8131 N N . ALA B 1 449 ? -8.445 39.156 6.988 1 85.88 449 ALA B N 1
ATOM 8132 C CA . ALA B 1 449 ? -8.844 38.844 8.359 1 85.88 449 ALA B CA 1
ATOM 8133 C C . ALA B 1 449 ? -7.676 39.031 9.32 1 85.88 449 ALA B C 1
ATOM 8135 O O . ALA B 1 449 ? -6.516 38.844 8.945 1 85.88 449 ALA B O 1
ATOM 8136 N N . ASN B 1 450 ? -7.957 39.531 10.508 1 95.38 450 ASN B N 1
ATOM 8137 C CA . ASN B 1 450 ? -7.059 39.469 11.656 1 95.38 450 ASN B CA 1
ATOM 8138 C C . ASN B 1 450 ? -7.77 38.938 12.906 1 95.38 450 ASN B C 1
ATOM 8140 O O . ASN B 1 450 ? -9 38.969 12.977 1 95.38 450 ASN B O 1
ATOM 8144 N N . ALA B 1 451 ? -7.043 38.531 13.867 1 98.31 451 ALA B N 1
ATOM 8145 C CA . ALA B 1 451 ? -7.582 37.844 15.031 1 98.31 451 ALA B CA 1
ATOM 8146 C C . ALA B 1 451 ? -8.5 38.75 15.836 1 98.31 451 ALA B C 1
ATOM 8148 O O . ALA B 1 451 ? -9.602 38.344 16.219 1 98.31 451 ALA B O 1
ATOM 8149 N N . ALA B 1 452 ? -8.109 39.969 16.047 1 97.88 452 ALA B N 1
ATOM 8150 C CA . ALA B 1 452 ? -8.883 40.875 16.875 1 97.88 452 ALA B CA 1
ATOM 8151 C C . ALA B 1 452 ? -10.266 41.125 16.266 1 97.88 452 ALA B C 1
ATOM 8153 O O . ALA B 1 452 ? -11.281 41.062 16.969 1 97.88 452 ALA B O 1
ATOM 8154 N N . ASP B 1 453 ? -10.312 41.469 15.008 1 97.44 453 ASP B N 1
ATOM 8155 C CA . ASP B 1 453 ? -11.578 41.75 14.328 1 97.44 453 ASP B CA 1
ATOM 8156 C C . ASP B 1 453 ? -12.453 40.5 14.297 1 97.44 453 ASP B C 1
ATOM 8158 O O . ASP B 1 453 ? -13.672 40.562 14.492 1 97.44 453 ASP B O 1
ATOM 8162 N N . GLU B 1 454 ? -11.836 39.375 14.039 1 97.44 454 GLU B N 1
ATOM 8163 C CA . GLU B 1 454 ? -12.586 38.125 13.938 1 97.44 454 GLU B CA 1
ATOM 8164 C C . GLU B 1 454 ? -13.18 37.719 15.289 1 97.44 454 GLU B C 1
ATOM 8166 O O . GLU B 1 454 ? -14.312 37.25 15.359 1 97.44 454 GLU B O 1
ATOM 8171 N N . ILE B 1 455 ? -12.422 37.875 16.359 1 97.88 455 ILE B N 1
ATOM 8172 C CA . ILE B 1 455 ? -12.898 37.562 17.703 1 97.88 455 ILE B CA 1
ATOM 8173 C C . ILE B 1 455 ? -14.094 38.469 18.047 1 97.88 455 ILE B C 1
ATOM 8175 O O . ILE B 1 455 ? -15.055 38 18.672 1 97.88 455 ILE B O 1
ATOM 8179 N N . ALA B 1 456 ? -14.07 39.625 17.594 1 97.06 456 ALA B N 1
ATOM 8180 C CA . ALA B 1 456 ? -15.094 40.625 17.922 1 97.06 456 ALA B CA 1
ATOM 8181 C C . ALA B 1 456 ? -16.375 40.375 17.125 1 97.06 456 ALA B C 1
ATOM 8183 O O . ALA B 1 456 ? -17.453 40.812 17.531 1 97.06 456 ALA B O 1
ATOM 8184 N N . ASP B 1 457 ? -16.266 39.75 16.031 1 96.88 457 ASP B N 1
ATOM 8185 C CA . ASP B 1 457 ? -17.406 39.469 15.164 1 96.88 457 ASP B CA 1
ATOM 8186 C C . ASP B 1 457 ? -18 38.094 15.414 1 96.88 457 ASP B C 1
ATOM 8188 O O . ASP B 1 457 ? -17.406 37.094 15.031 1 96.88 457 ASP B O 1
ATOM 8192 N N . ASN B 1 458 ? -19.172 38.031 15.883 1 95.81 458 ASN B N 1
ATOM 8193 C CA . ASN B 1 458 ? -19.812 36.781 16.266 1 95.81 458 ASN B CA 1
ATOM 8194 C C . ASN B 1 458 ? -20.047 35.875 15.055 1 95.81 458 ASN B C 1
ATOM 8196 O O . ASN B 1 458 ? -20.281 34.656 15.211 1 95.81 458 ASN B O 1
ATOM 8200 N N . HIS B 1 459 ? -19.969 36.375 13.883 1 95.06 459 HIS B N 1
ATOM 8201 C CA . HIS B 1 459 ? -20.25 35.625 12.68 1 95.06 459 HIS B CA 1
ATOM 8202 C C . HIS B 1 459 ? -18.969 35.312 11.906 1 95.06 459 HIS B C 1
ATOM 8204 O O . HIS B 1 459 ? -19.016 34.844 10.773 1 95.06 459 HIS B O 1
ATOM 8210 N N . SER B 1 460 ? -17.922 35.594 12.57 1 96.88 460 SER B N 1
ATOM 8211 C CA . SER B 1 460 ? -16.625 35.438 11.914 1 96.88 460 SER B CA 1
ATOM 8212 C C . SER B 1 460 ? -16.234 33.969 11.812 1 96.88 460 SER B C 1
ATOM 8214 O O . SER B 1 460 ? -16.891 33.125 12.398 1 96.88 460 SER B O 1
ATOM 8216 N N . MET B 1 461 ? -15.203 33.719 11.008 1 97.56 461 MET B N 1
ATOM 8217 C CA . MET B 1 461 ? -14.625 32.375 10.891 1 97.56 461 MET B CA 1
ATOM 8218 C C . MET B 1 461 ? -14.07 31.906 12.227 1 97.56 461 MET B C 1
ATOM 8220 O O . MET B 1 461 ? -14.234 30.734 12.594 1 97.56 461 MET B O 1
ATOM 8224 N N . PHE B 1 462 ? -13.438 32.719 12.953 1 98.25 462 PHE B N 1
ATOM 8225 C CA . PHE B 1 462 ? -12.883 32.375 14.258 1 98.25 462 PHE B CA 1
ATOM 8226 C C . PHE B 1 462 ? -13.969 31.844 15.18 1 98.25 462 PHE B C 1
ATOM 8228 O O . PHE B 1 462 ? -13.797 30.797 15.805 1 98.25 462 PHE B O 1
ATOM 8235 N N . ASN B 1 463 ? -15.039 32.625 15.312 1 98.38 463 ASN B N 1
ATOM 8236 C CA . ASN B 1 463 ? -16.109 32.188 16.219 1 98.38 463 ASN B CA 1
ATOM 8237 C C . ASN B 1 463 ? -16.828 30.953 15.719 1 98.38 463 ASN B C 1
ATOM 8239 O O . ASN B 1 463 ? -17.344 30.172 16.516 1 98.38 463 ASN B O 1
ATOM 8243 N N . PHE B 1 464 ? -16.859 30.781 14.383 1 98.56 464 PHE B N 1
ATOM 8244 C CA . PHE B 1 464 ? -17.328 29.516 13.836 1 98.56 464 PHE B CA 1
ATOM 8245 C C . PHE B 1 464 ? -16.453 28.359 14.328 1 98.56 464 PHE B C 1
ATOM 8247 O O . PHE B 1 464 ? -16.969 27.328 14.773 1 98.56 464 PHE B O 1
ATOM 8254 N N . TYR B 1 465 ? -15.125 28.453 14.227 1 98.81 465 TYR B N 1
ATOM 8255 C CA . TYR B 1 465 ? -14.203 27.422 14.68 1 98.81 465 TYR B CA 1
ATOM 8256 C C . TYR B 1 465 ? -14.352 27.172 16.172 1 98.81 465 TYR B C 1
ATOM 8258 O O . TYR B 1 465 ? -14.25 26.031 16.625 1 98.81 465 TYR B O 1
ATOM 8266 N N . LYS B 1 466 ? -14.547 28.266 16.938 1 98.69 466 LYS B N 1
ATOM 8267 C CA . LYS B 1 466 ? -14.773 28.109 18.375 1 98.69 466 LYS B CA 1
ATOM 8268 C C . LYS B 1 466 ? -15.961 27.188 18.641 1 98.69 466 LYS B C 1
ATOM 8270 O O . LYS B 1 466 ? -15.875 26.281 19.469 1 98.69 466 LYS B O 1
ATOM 8275 N N . LYS B 1 467 ? -17.031 27.422 17.906 1 98.69 467 LYS B N 1
ATOM 8276 C CA . LYS B 1 467 ? -18.219 26.578 18.047 1 98.69 467 LYS B CA 1
ATOM 8277 C C . LYS B 1 467 ? -17.938 25.156 17.562 1 98.69 467 LYS B C 1
ATOM 8279 O O . LYS B 1 467 ? -18.406 24.188 18.172 1 98.69 467 LYS B O 1
ATOM 8284 N N . LEU B 1 468 ? -17.281 25.078 16.453 1 98.88 468 LEU B N 1
ATOM 8285 C CA . LEU B 1 468 ? -16.922 23.781 15.875 1 98.88 468 LEU B CA 1
ATOM 8286 C C . LEU B 1 468 ? -16.094 22.953 16.859 1 98.88 468 LEU B C 1
ATOM 8288 O O . LEU B 1 468 ? -16.375 21.766 17.062 1 98.88 468 LEU B O 1
ATOM 8292 N N . ILE B 1 469 ? -15.094 23.547 17.469 1 98.88 469 ILE B N 1
ATOM 8293 C CA . ILE B 1 469 ? -14.203 22.875 18.422 1 98.88 469 ILE B CA 1
ATOM 8294 C C . ILE B 1 469 ? -14.984 22.469 19.656 1 98.88 469 ILE B C 1
ATOM 8296 O O . ILE B 1 469 ? -14.797 21.375 20.188 1 98.88 469 ILE B O 1
ATOM 8300 N N . ALA B 1 470 ? -15.844 23.391 20.141 1 98.69 470 ALA B N 1
ATOM 8301 C CA . ALA B 1 470 ? -16.688 23.047 21.266 1 98.69 470 ALA B CA 1
ATOM 8302 C C . ALA B 1 470 ? -17.547 21.812 20.953 1 98.69 470 ALA B C 1
ATOM 8304 O O . ALA B 1 470 ? -17.703 20.938 21.812 1 98.69 470 ALA B O 1
ATOM 8305 N N . LEU B 1 471 ? -18.094 21.781 19.766 1 98.56 471 LEU B N 1
ATOM 8306 C CA . LEU B 1 471 ? -18.891 20.641 19.312 1 98.56 471 LEU B CA 1
ATOM 8307 C C . LEU B 1 471 ? -18.047 19.375 19.25 1 98.56 471 LEU B C 1
ATOM 8309 O O . LEU B 1 471 ? -18.5 18.297 19.672 1 98.56 471 LEU B O 1
ATOM 8313 N N . LYS B 1 472 ? -16.828 19.453 18.781 1 98.75 472 LYS B N 1
ATOM 8314 C CA . LYS B 1 472 ? -15.914 18.328 18.656 1 98.75 472 LYS B CA 1
ATOM 8315 C C . LYS B 1 472 ? -15.641 17.688 20.016 1 98.75 472 LYS B C 1
ATOM 8317 O O . LYS B 1 472 ? -15.359 16.484 20.094 1 98.75 472 LYS B O 1
ATOM 8322 N N . LYS B 1 473 ? -15.773 18.453 21.078 1 98.25 473 LYS B N 1
ATOM 8323 C CA . LYS B 1 473 ? -15.461 17.969 22.422 1 98.25 473 LYS B CA 1
ATOM 8324 C C . LYS B 1 473 ? -16.609 17.172 23.016 1 98.25 473 LYS B C 1
ATOM 8326 O O . LYS B 1 473 ? -16.469 16.531 24.062 1 98.25 473 LYS B O 1
ATOM 8331 N N . GLU B 1 474 ? -17.734 17.172 22.297 1 97.44 474 GLU B N 1
ATOM 8332 C CA . GLU B 1 474 ? -18.828 16.328 22.75 1 97.44 474 GLU B CA 1
ATOM 8333 C C . GLU B 1 474 ? -18.531 14.852 22.516 1 97.44 474 GLU B C 1
ATOM 8335 O O . GLU B 1 474 ? -17.922 14.492 21.5 1 97.44 474 GLU B O 1
ATOM 8340 N N . ALA B 1 475 ? -19.016 13.984 23.375 1 96.94 475 ALA B N 1
ATOM 8341 C CA . ALA B 1 475 ? -18.734 12.555 23.359 1 96.94 475 ALA B CA 1
ATOM 8342 C C . ALA B 1 475 ? -19.062 11.945 22 1 96.94 475 ALA B C 1
ATOM 8344 O O . ALA B 1 475 ? -18.328 11.109 21.484 1 96.94 475 ALA B O 1
ATOM 8345 N N . LEU B 1 476 ? -20.156 12.398 21.422 1 97.5 476 LEU B N 1
ATOM 8346 C CA . LEU B 1 476 ? -20.609 11.891 20.125 1 97.5 476 LEU B CA 1
ATOM 8347 C C . LEU B 1 476 ? -19.547 12.109 19.047 1 97.5 476 LEU B C 1
ATOM 8349 O O . LEU B 1 476 ? -19.297 11.227 18.234 1 97.5 476 LEU B O 1
ATOM 8353 N N . PHE B 1 477 ? -18.844 13.227 19.047 1 98 477 PHE B N 1
ATOM 8354 C CA . PHE B 1 477 ? -17.891 13.57 18 1 98 477 PHE B CA 1
ATOM 8355 C C . PHE B 1 477 ? -16.484 13.133 18.391 1 98 477 PHE B C 1
ATOM 8357 O O . PHE B 1 477 ? -15.586 13.07 17.547 1 98 477 PHE B O 1
ATOM 8364 N N . GLU B 1 478 ? -16.25 12.828 19.672 1 96.44 478 GLU B N 1
ATOM 8365 C CA . GLU B 1 478 ? -14.977 12.281 20.125 1 96.44 478 GLU B CA 1
ATOM 8366 C C . GLU B 1 478 ? -14.914 10.773 19.891 1 96.44 478 GLU B C 1
ATOM 8368 O O . GLU B 1 478 ? -13.883 10.258 19.453 1 96.44 478 GLU B O 1
ATOM 8373 N N . ASP B 1 479 ? -16.062 10.062 20.109 1 95.5 479 ASP B N 1
ATOM 8374 C CA . ASP B 1 479 ? -15.992 8.609 20.219 1 95.5 479 ASP B CA 1
ATOM 8375 C C . ASP B 1 479 ? -16.953 7.938 19.234 1 95.5 479 ASP B C 1
ATOM 8377 O O . ASP B 1 479 ? -16.859 6.734 19 1 95.5 479 ASP B O 1
ATOM 8381 N N . GLY B 1 480 ? -17.906 8.711 18.75 1 96.62 480 GLY B N 1
ATOM 8382 C CA . GLY B 1 480 ? -18.938 8.133 17.906 1 96.62 480 GLY B CA 1
ATOM 8383 C C . GLY B 1 480 ? -18.406 7.535 16.625 1 96.62 480 GLY B C 1
ATOM 8384 O O . GLY B 1 480 ? -17.375 7.977 16.109 1 96.62 480 GLY B O 1
ATOM 8385 N N . GLY B 1 481 ? -19.109 6.547 16.078 1 96.25 481 GLY B N 1
ATOM 8386 C CA . GLY B 1 481 ? -18.75 5.918 14.812 1 96.25 481 GLY B CA 1
ATOM 8387 C C . GLY B 1 481 ? -18.984 6.816 13.617 1 96.25 481 GLY B C 1
ATOM 8388 O O . GLY B 1 481 ? -19.594 7.879 13.734 1 96.25 481 GLY B O 1
ATOM 8389 N N . TYR B 1 482 ? -18.406 6.516 12.508 1 97.69 482 TYR B N 1
ATOM 8390 C CA . TYR B 1 482 ? -18.469 7.254 11.25 1 97.69 482 TYR B CA 1
ATOM 8391 C C . TYR B 1 482 ? -19.172 6.434 10.18 1 97.69 482 TYR B C 1
ATOM 8393 O O . TYR B 1 482 ? -18.875 5.25 9.992 1 97.69 482 TYR B O 1
ATOM 8401 N N . TYR B 1 483 ? -20.141 6.984 9.539 1 97.44 483 TYR B N 1
ATOM 8402 C CA . TYR B 1 483 ? -20.844 6.355 8.43 1 97.44 483 TYR B CA 1
ATOM 8403 C C . TYR B 1 483 ? -21.109 7.352 7.309 1 97.44 483 TYR B C 1
ATOM 8405 O O . TYR B 1 483 ? -21.875 8.305 7.484 1 97.44 483 TYR B O 1
ATOM 8413 N N . LEU B 1 484 ? -20.453 7.195 6.148 1 98.12 484 LEU B N 1
ATOM 8414 C CA . LEU B 1 484 ? -20.641 8.062 4.988 1 98.12 484 LEU B CA 1
ATOM 8415 C C . LEU B 1 484 ? -21.875 7.652 4.191 1 98.12 484 LEU B C 1
ATOM 8417 O O . LEU B 1 484 ? -21.969 6.516 3.719 1 98.12 484 LEU B O 1
ATOM 8421 N N . LEU B 1 485 ? -22.797 8.523 4.035 1 96.44 485 LEU B N 1
ATOM 8422 C CA . LEU B 1 485 ? -24.031 8.234 3.295 1 96.44 485 LEU B CA 1
ATOM 8423 C C . LEU B 1 485 ? -23.766 8.227 1.793 1 96.44 485 LEU B C 1
ATOM 8425 O O . LEU B 1 485 ? -22.906 8.969 1.305 1 96.44 485 LEU B O 1
ATOM 8429 N N . PRO B 1 486 ? -24.484 7.402 1.068 1 93.38 486 PRO B N 1
ATOM 8430 C CA . PRO B 1 486 ? -24.328 7.332 -0.385 1 93.38 486 PRO B CA 1
ATOM 8431 C C . PRO B 1 486 ? -25.016 8.484 -1.114 1 93.38 486 PRO B C 1
ATOM 8433 O O . PRO B 1 486 ? -26.094 8.305 -1.683 1 93.38 486 PRO B O 1
ATOM 8436 N N . THR B 1 487 ? -24.453 9.633 -1.099 1 93.56 487 THR B N 1
ATOM 8437 C CA . THR B 1 487 ? -24.969 10.797 -1.809 1 93.56 487 THR B CA 1
ATOM 8438 C C . THR B 1 487 ? -24.109 11.102 -3.035 1 93.56 487 THR B C 1
ATOM 8440 O O . THR B 1 487 ? -23.094 10.438 -3.27 1 93.56 487 THR B O 1
ATOM 8443 N N . SER B 1 488 ? -24.547 12.031 -3.824 1 91.19 488 SER B N 1
ATOM 8444 C CA . SER B 1 488 ? -23.812 12.406 -5.031 1 91.19 488 SER B CA 1
ATOM 8445 C C . SER B 1 488 ? -22.5 13.078 -4.688 1 91.19 488 SER B C 1
ATOM 8447 O O . SER B 1 488 ? -22.234 13.383 -3.521 1 91.19 488 SER B O 1
ATOM 8449 N N . ASN B 1 489 ? -21.719 13.297 -5.699 1 90.5 489 ASN B N 1
ATOM 8450 C CA . ASN B 1 489 ? -20.422 13.922 -5.504 1 90.5 489 ASN B CA 1
ATOM 8451 C C . ASN B 1 489 ? -20.547 15.414 -5.203 1 90.5 489 ASN B C 1
ATOM 8453 O O . ASN B 1 489 ? -19.578 16.047 -4.781 1 90.5 489 ASN B O 1
ATOM 8457 N N . ASP B 1 490 ? -21.75 15.867 -5.234 1 94.31 490 ASP B N 1
ATOM 8458 C CA . ASP B 1 490 ? -22 17.281 -4.965 1 94.31 490 ASP B CA 1
ATOM 8459 C C . ASP B 1 490 ? -22.188 17.516 -3.467 1 94.31 490 ASP B C 1
ATOM 8461 O O . ASP B 1 490 ? -22.359 18.672 -3.037 1 94.31 490 ASP B O 1
ATOM 8465 N N . SER B 1 491 ? -22.156 16.516 -2.744 1 97 491 SER B N 1
ATOM 8466 C CA . SER B 1 491 ? -22.328 16.641 -1.3 1 97 491 SER B CA 1
ATOM 8467 C C . SER B 1 491 ? -21.438 15.672 -0.544 1 97 491 SER B C 1
ATOM 8469 O O . SER B 1 491 ? -20.906 14.727 -1.132 1 97 491 SER B O 1
ATOM 8471 N N . TYR B 1 492 ? -21.125 15.883 0.612 1 98.25 492 TYR B N 1
ATOM 8472 C CA . TYR B 1 492 ? -20.484 15.023 1.601 1 98.25 492 TYR B CA 1
ATOM 8473 C C . TYR B 1 492 ? -21.328 14.938 2.869 1 98.25 492 TYR B C 1
ATOM 8475 O O . TYR B 1 492 ? -21.438 15.906 3.617 1 98.25 492 TYR B O 1
ATOM 8483 N N . VAL B 1 493 ? -22 13.805 3.074 1 98.44 493 VAL B N 1
ATOM 8484 C CA . VAL B 1 493 ? -22.938 13.633 4.172 1 98.44 493 VAL B CA 1
ATOM 8485 C C . VAL B 1 493 ? -22.578 12.383 4.969 1 98.44 493 VAL B C 1
ATOM 8487 O O . VAL B 1 493 ? -22.469 11.289 4.41 1 98.44 493 VAL B O 1
ATOM 8490 N N . TYR B 1 494 ? -22.375 12.523 6.223 1 98.56 494 TYR B N 1
ATOM 8491 C CA . TYR B 1 494 ? -22.078 11.352 7.039 1 98.56 494 TYR B CA 1
ATOM 8492 C C . TYR B 1 494 ? -22.734 11.445 8.406 1 98.56 494 TYR B C 1
ATOM 8494 O O . TYR B 1 494 ? -23.172 12.523 8.82 1 98.56 494 TYR B O 1
ATOM 8502 N N . GLU B 1 495 ? -22.859 10.352 9.094 1 97.88 495 GLU B N 1
ATOM 8503 C CA . GLU B 1 495 ? -23.422 10.25 10.43 1 97.88 495 GLU B CA 1
ATOM 8504 C C . GLU B 1 495 ? -22.344 9.93 11.461 1 97.88 495 GLU B C 1
ATOM 8506 O O . GLU B 1 495 ? -21.359 9.25 11.156 1 97.88 495 GLU B O 1
ATOM 8511 N N . ARG B 1 496 ? -22.469 10.5 12.594 1 98.19 496 ARG B N 1
ATOM 8512 C CA . ARG B 1 496 ? -21.797 10.078 13.82 1 98.19 496 ARG B CA 1
ATOM 8513 C C . ARG B 1 496 ? -22.766 9.375 14.758 1 98.19 496 ARG B C 1
ATOM 8515 O O . ARG B 1 496 ? -23.859 9.875 15.008 1 98.19 496 ARG B O 1
ATOM 8522 N N . ASN B 1 497 ? -22.375 8.156 15.195 1 96.56 497 ASN B N 1
ATOM 8523 C CA . ASN B 1 497 ? -23.266 7.363 16.031 1 96.56 497 ASN B CA 1
ATOM 8524 C C . ASN B 1 497 ? -22.578 6.918 17.312 1 96.56 497 ASN B C 1
ATOM 8526 O O . ASN B 1 497 ? -21.469 6.363 17.281 1 96.56 497 ASN B O 1
ATOM 8530 N N . LEU B 1 498 ? -23.141 7.191 18.438 1 96.62 498 LEU B N 1
ATOM 8531 C CA . LEU B 1 498 ? -22.703 6.727 19.75 1 96.62 498 LEU B CA 1
ATOM 8532 C C . LEU B 1 498 ? -23.891 6.27 20.594 1 96.62 498 LEU B C 1
ATOM 8534 O O . LEU B 1 498 ? -24.609 7.094 21.172 1 96.62 498 LEU B O 1
ATOM 8538 N N . GLU B 1 499 ? -24.078 4.992 20.734 1 93.88 499 GLU B N 1
ATOM 8539 C CA . GLU B 1 499 ? -25.25 4.441 21.422 1 93.88 499 GLU B CA 1
ATOM 8540 C C . GLU B 1 499 ? -26.547 4.992 20.844 1 93.88 499 GLU B C 1
ATOM 8542 O O . GLU B 1 499 ? -26.797 4.867 19.641 1 93.88 499 GLU B O 1
ATOM 8547 N N . ASP B 1 500 ? -27.234 5.797 21.609 1 91.5 500 ASP B N 1
ATOM 8548 C CA . ASP B 1 500 ? -28.531 6.281 21.156 1 91.5 500 ASP B CA 1
ATOM 8549 C C . ASP B 1 500 ? -28.406 7.684 20.562 1 91.5 500 ASP B C 1
ATOM 8551 O O . ASP B 1 500 ? -29.391 8.227 20.047 1 91.5 500 ASP B O 1
ATOM 8555 N N . GLN B 1 501 ? -27.219 8.172 20.578 1 95.5 501 GLN B N 1
ATOM 8556 C CA . GLN B 1 501 ? -27.016 9.508 20.031 1 95.5 501 GLN B CA 1
ATOM 8557 C C . GLN B 1 501 ? -26.531 9.445 18.578 1 95.5 501 GLN B C 1
ATOM 8559 O O . GLN B 1 501 ? -25.703 8.602 18.234 1 95.5 501 GLN B O 1
ATOM 8564 N N . LYS B 1 502 ? -27.188 10.297 17.734 1 97.31 502 LYS B N 1
ATOM 8565 C CA . LYS B 1 502 ? -26.797 10.391 16.328 1 97.31 502 LYS B CA 1
ATOM 8566 C C . LYS B 1 502 ? -26.75 11.844 15.859 1 97.31 502 LYS B C 1
ATOM 8568 O O . LYS B 1 502 ? -27.578 12.664 16.297 1 97.31 502 LYS B O 1
ATOM 8573 N N . ALA B 1 503 ? -25.859 12.102 15.078 1 98.38 503 ALA B N 1
ATOM 8574 C CA . ALA B 1 503 ? -25.781 13.398 14.406 1 98.38 503 ALA B CA 1
ATOM 8575 C C . ALA B 1 503 ? -25.5 13.227 12.914 1 98.38 503 ALA B C 1
ATOM 8577 O O . ALA B 1 503 ? -24.891 12.242 12.5 1 98.38 503 ALA B O 1
ATOM 8578 N N . LEU B 1 504 ? -26.031 14.133 12.125 1 98.38 504 LEU B N 1
ATOM 8579 C CA . LEU B 1 504 ? -25.812 14.195 10.688 1 98.38 504 LEU B CA 1
ATOM 8580 C C . LEU B 1 504 ? -25 15.438 10.312 1 98.38 504 LEU B C 1
ATOM 8582 O O . LEU B 1 504 ? -25.375 16.562 10.695 1 98.38 504 LEU B O 1
ATOM 8586 N N . VAL B 1 505 ? -23.906 15.258 9.727 1 98.88 505 VAL B N 1
ATOM 8587 C CA . VAL B 1 505 ? -23.156 16.344 9.117 1 98.88 505 VAL B CA 1
ATOM 8588 C C . VAL B 1 505 ? -23.391 16.359 7.605 1 98.88 505 VAL B C 1
ATOM 8590 O O . VAL B 1 505 ? -23.047 15.391 6.914 1 98.88 505 VAL B O 1
ATOM 8593 N N . ALA B 1 506 ? -23.969 17.375 7.074 1 98.75 506 ALA B N 1
ATOM 8594 C CA . ALA B 1 506 ? -24.297 17.5 5.656 1 98.75 506 ALA B CA 1
ATOM 8595 C C . ALA B 1 506 ? -23.641 18.734 5.055 1 98.75 506 ALA B C 1
ATOM 8597 O O . ALA B 1 506 ? -23.891 19.859 5.508 1 98.75 506 ALA B O 1
ATOM 8598 N N . VAL B 1 507 ? -22.844 18.531 4.043 1 98.75 507 VAL B N 1
ATOM 8599 C CA . VAL B 1 507 ? -22.094 19.625 3.424 1 98.75 507 VAL B CA 1
ATOM 8600 C C . VAL B 1 507 ? -22.312 19.609 1.911 1 98.75 507 VAL B C 1
ATOM 8602 O O . VAL B 1 507 ? -22.141 18.562 1.273 1 98.75 507 VAL B O 1
ATOM 8605 N N . SER B 1 508 ? -22.719 20.75 1.337 1 98.56 508 SER B N 1
ATOM 8606 C CA . SER B 1 508 ? -22.766 20.922 -0.111 1 98.56 508 SER B CA 1
ATOM 8607 C C . SER B 1 508 ? -21.375 21.219 -0.67 1 98.56 508 SER B C 1
ATOM 8609 O O . SER B 1 508 ? -20.672 22.094 -0.152 1 98.56 508 SER B O 1
ATOM 8611 N N . LEU B 1 509 ? -21.031 20.516 -1.673 1 97.38 509 LEU B N 1
ATOM 8612 C CA . LEU B 1 509 ? -19.781 20.75 -2.369 1 97.38 509 LEU B CA 1
ATOM 8613 C C . LEU B 1 509 ? -20.016 21.375 -3.738 1 97.38 509 LEU B C 1
ATOM 8615 O O . LEU B 1 509 ? -19.125 21.406 -4.586 1 97.38 509 LEU B O 1
ATOM 8619 N N . SER B 1 510 ? -21.219 21.906 -3.879 1 96.75 510 SER B N 1
ATOM 8620 C CA . SER B 1 510 ? -21.656 22.375 -5.191 1 96.75 510 SER B CA 1
ATOM 8621 C C . SER B 1 510 ? -21.828 23.891 -5.219 1 96.75 510 SER B C 1
ATOM 8623 O O . SER B 1 510 ? -22.172 24.5 -4.207 1 96.75 510 SER B O 1
ATOM 8625 N N . LYS B 1 511 ? -21.609 24.469 -6.406 1 96.75 511 LYS B N 1
ATOM 8626 C CA . LYS B 1 511 ? -21.844 25.891 -6.637 1 96.75 511 LYS B CA 1
ATOM 8627 C C . LYS B 1 511 ? -23.328 26.188 -6.789 1 96.75 511 LYS B C 1
ATOM 8629 O O . LYS B 1 511 ? -23.75 27.344 -6.762 1 96.75 511 LYS B O 1
ATOM 8634 N N . ASP B 1 512 ? -24.109 25.141 -6.926 1 97.75 512 ASP B N 1
ATOM 8635 C CA . ASP B 1 512 ? -25.547 25.25 -7.02 1 97.75 512 ASP B CA 1
ATOM 8636 C C . ASP B 1 512 ? -26.234 24.672 -5.773 1 97.75 512 ASP B C 1
ATOM 8638 O O . ASP B 1 512 ? -25.656 23.844 -5.074 1 97.75 512 ASP B O 1
ATOM 8642 N N . PRO B 1 513 ? -27.453 25.172 -5.426 1 98.06 513 PRO B N 1
ATOM 8643 C CA . PRO B 1 513 ? -28.172 24.547 -4.316 1 98.06 513 PRO B CA 1
ATOM 8644 C C . PRO B 1 513 ? -28.422 23.047 -4.543 1 98.06 513 PRO B C 1
ATOM 8646 O O . PRO B 1 513 ? -28.625 22.625 -5.68 1 98.06 513 PRO B O 1
ATOM 8649 N N . ILE B 1 514 ? -28.406 22.344 -3.482 1 97.88 514 ILE B N 1
ATOM 8650 C CA . ILE B 1 514 ? -28.688 20.906 -3.6 1 97.88 514 ILE B CA 1
ATOM 8651 C C . ILE B 1 514 ? -29.797 20.516 -2.629 1 97.88 514 ILE B C 1
ATOM 8653 O O . ILE B 1 514 ? -30.078 21.25 -1.68 1 97.88 514 ILE B O 1
ATOM 8657 N N . GLU B 1 515 ? -30.453 19.422 -2.889 1 97.56 515 GLU B N 1
ATOM 8658 C CA . GLU B 1 515 ? -31.484 18.859 -2.037 1 97.56 515 GLU B CA 1
ATOM 8659 C C . GLU B 1 515 ? -31.172 17.406 -1.662 1 97.56 515 GLU B C 1
ATOM 8661 O O . GLU B 1 515 ? -30.75 16.609 -2.512 1 97.56 515 GLU B O 1
ATOM 8666 N N . LEU B 1 516 ? -31.297 17.094 -0.393 1 96.75 516 LEU B N 1
ATOM 8667 C CA . LEU B 1 516 ? -31.016 15.773 0.143 1 96.75 516 LEU B CA 1
ATOM 8668 C C . LEU B 1 516 ? -32.188 15.242 0.941 1 96.75 516 LEU B C 1
ATOM 8670 O O . LEU B 1 516 ? -32.875 16 1.636 1 96.75 516 LEU B O 1
ATOM 8674 N N . ASP B 1 517 ? -32.469 13.961 0.839 1 95.5 517 ASP B N 1
ATOM 8675 C CA . ASP B 1 517 ? -33.375 13.281 1.748 1 95.5 517 ASP B CA 1
ATOM 8676 C C . ASP B 1 517 ? -32.656 12.828 3.018 1 95.5 517 ASP B C 1
ATOM 8678 O O . ASP B 1 517 ? -31.672 12.086 2.949 1 95.5 517 ASP B O 1
ATOM 8682 N N . VAL B 1 518 ? -33.094 13.273 4.125 1 95.12 518 VAL B N 1
ATOM 8683 C CA . VAL B 1 518 ? -32.5 12.875 5.387 1 95.12 518 VAL B CA 1
ATOM 8684 C C . VAL B 1 518 ? -33.562 12.328 6.332 1 95.12 518 VAL B C 1
ATOM 8686 O O . VAL B 1 518 ? -34.75 12.555 6.125 1 95.12 518 VAL B O 1
ATOM 8689 N N . ASP B 1 519 ? -33.219 11.516 7.281 1 93.69 519 ASP B N 1
ATOM 8690 C CA . ASP B 1 519 ? -34.125 11.055 8.328 1 93.69 519 ASP B CA 1
ATOM 8691 C C . ASP B 1 519 ? -34.781 12.227 9.047 1 93.69 519 ASP B C 1
ATOM 8693 O O . ASP B 1 519 ? -34.094 13.109 9.562 1 93.69 519 ASP B O 1
ATOM 8697 N N . PRO B 1 520 ? -36.062 12.227 9.094 1 94.31 520 PRO B N 1
ATOM 8698 C CA . PRO B 1 520 ? -36.781 13.359 9.68 1 94.31 520 PRO B CA 1
ATOM 8699 C C . PRO B 1 520 ? -36.5 13.547 11.164 1 94.31 520 PRO B C 1
ATOM 8701 O O . PRO B 1 520 ? -36.812 14.586 11.742 1 94.31 520 PRO B O 1
ATOM 8704 N N . GLU B 1 521 ? -35.875 12.578 11.75 1 93.88 521 GLU B N 1
ATOM 8705 C CA . GLU B 1 521 ? -35.562 12.672 13.172 1 93.88 521 GLU B CA 1
ATOM 8706 C C . GLU B 1 521 ? -34.406 13.641 13.414 1 93.88 521 GLU B C 1
ATOM 8708 O O . GLU B 1 521 ? -34.188 14.086 14.547 1 93.88 521 GLU B O 1
ATOM 8713 N N . PHE B 1 522 ? -33.688 13.883 12.414 1 95.62 522 PHE B N 1
ATOM 8714 C CA . PHE B 1 522 ? -32.625 14.891 12.516 1 95.62 522 PHE B CA 1
ATOM 8715 C C . PHE B 1 522 ? -33.219 16.297 12.453 1 95.62 522 PHE B C 1
ATOM 8717 O O . PHE B 1 522 ? -33.562 16.781 11.367 1 95.62 522 PHE B O 1
ATOM 8724 N N . LYS B 1 523 ? -33.312 17.016 13.656 1 91.81 523 LYS B N 1
ATOM 8725 C CA . LYS B 1 523 ? -34.031 18.297 13.656 1 91.81 523 LYS B CA 1
ATOM 8726 C C . LYS B 1 523 ? -33.25 19.359 14.43 1 91.81 523 LYS B C 1
ATOM 8728 O O . LYS B 1 523 ? -33.406 20.547 14.18 1 91.81 523 LYS B O 1
ATOM 8733 N N . GLN B 1 524 ? -32.438 18.938 15.336 1 95.5 524 GLN B N 1
ATOM 8734 C CA . GLN B 1 524 ? -31.781 19.922 16.188 1 95.5 524 GLN B CA 1
ATOM 8735 C C . GLN B 1 524 ? -30.5 20.438 15.539 1 95.5 524 GLN B C 1
ATOM 8737 O O . GLN B 1 524 ? -29.531 19.688 15.367 1 95.5 524 GLN B O 1
ATOM 8742 N N . GLU B 1 525 ? -30.484 21.688 15.18 1 97.38 525 GLU B N 1
ATOM 8743 C CA . GLU B 1 525 ? -29.281 22.297 14.609 1 97.38 525 GLU B CA 1
ATOM 8744 C C . GLU B 1 525 ? -28.203 22.484 15.664 1 97.38 525 GLU B C 1
ATOM 8746 O O . GLU B 1 525 ? -28.453 23.047 16.734 1 97.38 525 GLU B O 1
ATOM 8751 N N . LYS B 1 526 ? -27.062 21.984 15.352 1 98.12 526 LYS B N 1
ATOM 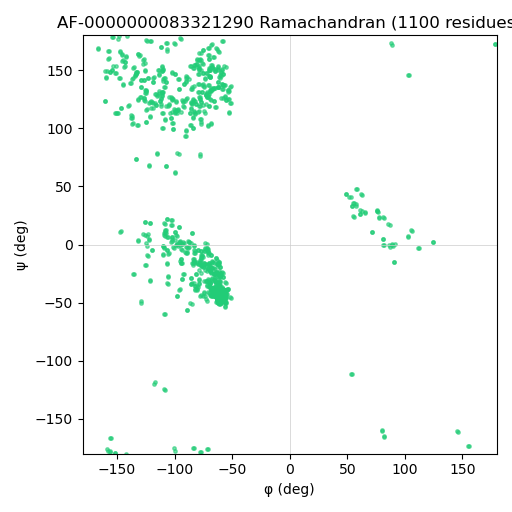8752 C CA . LYS B 1 526 ? -25.938 22.141 16.266 1 98.12 526 LYS B CA 1
ATOM 8753 C C . LYS B 1 526 ? -24.922 23.156 15.734 1 98.12 526 LYS B C 1
ATOM 8755 O O . LYS B 1 526 ? -24.266 23.844 16.516 1 98.12 526 LYS B O 1
ATOM 8760 N N . LEU B 1 527 ? -24.734 23.266 14.461 1 98.5 527 LEU B N 1
ATOM 8761 C CA . LEU B 1 527 ? -23.797 24.141 13.773 1 98.5 527 LEU B CA 1
ATOM 8762 C C . LEU B 1 527 ? -24.203 24.344 12.32 1 98.5 527 LEU B C 1
ATOM 8764 O O . LEU B 1 527 ? -24.703 23.422 11.68 1 98.5 527 LEU B O 1
ATOM 8768 N N . VAL B 1 528 ? -24 25.531 11.789 1 98.44 528 VAL B N 1
ATOM 8769 C CA . VAL B 1 528 ? -24.422 25.812 10.414 1 98.44 528 VAL B CA 1
ATOM 8770 C C . VAL B 1 528 ? -23.422 26.75 9.75 1 98.44 528 VAL B C 1
ATOM 8772 O O . VAL B 1 528 ? -22.859 27.641 10.398 1 98.44 528 VAL B O 1
ATOM 8775 N N . ALA B 1 529 ? -23.078 26.516 8.562 1 98.5 529 ALA B N 1
ATOM 8776 C CA . ALA B 1 529 ? -22.359 27.406 7.656 1 98.5 529 ALA B CA 1
ATOM 8777 C C . ALA B 1 529 ? -23.203 27.719 6.418 1 98.5 529 ALA B C 1
ATOM 8779 O O . ALA B 1 529 ? -23.516 26.828 5.637 1 98.5 529 ALA B O 1
ATOM 8780 N N . GLY B 1 530 ? -23.531 28.953 6.246 1 98 530 GLY B N 1
ATOM 8781 C CA . GLY B 1 530 ? -24.422 29.312 5.156 1 98 530 GLY B CA 1
ATOM 8782 C C . GLY B 1 530 ? -25.875 29.062 5.473 1 98 530 GLY B C 1
ATOM 8783 O O . GLY B 1 530 ? -26.281 29.094 6.641 1 98 530 GLY B O 1
ATOM 8784 N N . ASN B 1 531 ? -26.641 28.969 4.387 1 98.06 531 ASN B N 1
ATOM 8785 C CA . ASN B 1 531 ? -28.078 28.844 4.562 1 98.06 531 ASN B CA 1
ATOM 8786 C C . ASN B 1 531 ? -28.578 27.453 4.195 1 98.06 531 ASN B C 1
ATOM 8788 O O . ASN B 1 531 ? -27.984 26.781 3.344 1 98.06 531 ASN B O 1
ATOM 8792 N N . TYR B 1 532 ? -29.547 27.047 4.977 1 98.19 532 TYR B N 1
ATOM 8793 C CA . TYR B 1 532 ? -30.203 25.781 4.648 1 98.19 532 TYR B CA 1
ATOM 8794 C C . TYR B 1 532 ? -31.688 25.828 4.98 1 98.19 532 TYR B C 1
ATOM 8796 O O . TYR B 1 532 ? -32.156 26.766 5.652 1 98.19 532 TYR B O 1
ATOM 8804 N N . GLN B 1 533 ? -32.469 24.969 4.363 1 98.12 533 GLN B N 1
ATOM 8805 C CA . GLN B 1 533 ? -33.875 24.734 4.699 1 98.12 533 GLN B CA 1
ATOM 8806 C C . GLN B 1 533 ? -34.125 23.25 4.992 1 98.12 533 GLN B C 1
ATOM 8808 O O . GLN B 1 533 ? -33.562 22.375 4.328 1 98.12 533 GLN B O 1
ATOM 8813 N N . LEU B 1 534 ? -34.812 23.078 6.102 1 97.12 534 LEU B N 1
ATOM 8814 C CA . LEU B 1 534 ? -35.219 21.719 6.477 1 97.12 534 LEU B CA 1
ATOM 8815 C C . LEU B 1 534 ? -36.719 21.625 6.68 1 97.12 534 LEU B C 1
ATOM 8817 O O . LEU B 1 534 ? -37.281 22.312 7.535 1 97.12 534 LEU B O 1
ATOM 8821 N N . LYS B 1 535 ? -37.344 20.812 5.828 1 94.38 535 LYS B N 1
ATOM 8822 C CA . LYS B 1 535 ? -38.781 20.578 5.961 1 94.38 535 LYS B CA 1
ATOM 8823 C C . LYS B 1 535 ? -39.156 19.125 5.691 1 94.38 535 LYS B C 1
ATOM 8825 O O . LYS B 1 535 ? -38.938 18.625 4.59 1 94.38 535 LYS B O 1
ATOM 8830 N N . ASP B 1 536 ? -39.719 18.391 6.613 1 92 536 ASP B N 1
ATOM 8831 C CA . ASP B 1 536 ? -40.25 17.031 6.488 1 92 536 ASP B CA 1
ATOM 8832 C C . ASP B 1 536 ? -39.188 16.094 5.895 1 92 536 ASP B C 1
ATOM 8834 O O . ASP B 1 536 ? -39.438 15.398 4.914 1 92 536 ASP B O 1
ATOM 8838 N N . GLY B 1 537 ? -37.969 16.281 6.352 1 92.31 537 GLY B N 1
ATOM 8839 C CA . GLY B 1 537 ? -36.906 15.359 5.93 1 92.31 537 GLY B CA 1
ATOM 8840 C C . GLY B 1 537 ? -36.219 15.789 4.652 1 92.31 537 GLY B C 1
ATOM 8841 O O . GLY B 1 537 ? -35.344 15.094 4.16 1 92.31 537 GLY B O 1
ATOM 8842 N N . LYS B 1 538 ? -36.625 16.844 4.113 1 96.69 538 LYS B N 1
ATOM 8843 C CA . LYS B 1 538 ? -35.969 17.422 2.945 1 96.69 538 LYS B CA 1
ATOM 8844 C C . LYS B 1 538 ? -35 18.547 3.348 1 96.69 538 LYS B C 1
ATOM 8846 O O . LYS B 1 538 ? -35.438 19.594 3.824 1 96.69 538 LYS B O 1
ATOM 8851 N N . LEU B 1 539 ? -33.781 18.281 3.133 1 98.06 539 LEU B N 1
ATOM 8852 C CA . LEU B 1 539 ? -32.75 19.25 3.469 1 98.06 539 LEU B CA 1
ATOM 8853 C C . LEU B 1 539 ? -32.219 19.953 2.219 1 98.06 539 LEU B C 1
ATOM 8855 O O . LEU B 1 539 ? -31.656 19.312 1.329 1 98.06 539 LEU B O 1
ATOM 8859 N N . LYS B 1 540 ? -32.469 21.188 2.104 1 98.44 540 LYS B N 1
ATOM 8860 C CA . LYS B 1 540 ? -31.922 22 1.023 1 98.44 540 LYS B CA 1
ATOM 8861 C C . LYS B 1 540 ? -30.734 22.828 1.503 1 98.44 540 LYS B C 1
ATOM 8863 O O . LYS B 1 540 ? -30.844 23.578 2.469 1 98.44 540 LYS B O 1
ATOM 8868 N N . LEU B 1 541 ? -29.656 22.688 0.856 1 98.62 541 LEU B N 1
ATOM 8869 C CA . LEU B 1 541 ? -28.453 23.438 1.187 1 98.62 541 LEU B CA 1
ATOM 8870 C C . LEU B 1 541 ? -28.125 24.453 0.1 1 98.62 541 LEU B C 1
ATOM 8872 O O . LEU B 1 541 ? -28.141 24.125 -1.089 1 98.62 541 LEU B O 1
ATOM 8876 N N . ALA B 1 542 ? -27.922 25.703 0.491 1 98.62 542 ALA B N 1
ATOM 8877 C CA . ALA B 1 542 ? -27.406 26.703 -0.428 1 98.62 542 ALA B CA 1
ATOM 8878 C C . ALA B 1 542 ? -26 26.312 -0.919 1 98.62 542 ALA B C 1
ATOM 8880 O O . ALA B 1 542 ? -25.406 25.375 -0.413 1 98.62 542 ALA B O 1
ATOM 8881 N N . PRO B 1 543 ? -25.547 27 -1.977 1 98.44 543 PRO B N 1
ATOM 8882 C CA . PRO B 1 543 ? -24.219 26.672 -2.49 1 98.44 543 PRO B CA 1
ATOM 8883 C C . PRO B 1 543 ? -23.141 26.672 -1.4 1 98.44 543 PRO B C 1
ATOM 8885 O O . PRO B 1 543 ? -22.984 27.656 -0.679 1 98.44 543 PRO B O 1
ATOM 8888 N N . TYR B 1 544 ? -22.453 25.531 -1.232 1 98.56 544 TYR B N 1
ATOM 8889 C CA . TYR B 1 544 ? -21.281 25.344 -0.376 1 98.56 544 TYR B CA 1
ATOM 8890 C C . TYR B 1 544 ? -21.672 25.375 1.096 1 98.56 544 TYR B C 1
ATOM 8892 O O . TYR B 1 544 ? -20.812 25.391 1.975 1 98.56 544 TYR B O 1
ATOM 8900 N N . ALA B 1 545 ? -22.984 25.344 1.403 1 98.69 545 ALA B N 1
ATOM 8901 C CA . ALA B 1 545 ? -23.438 25.406 2.787 1 98.69 545 ALA B CA 1
ATOM 8902 C C . ALA B 1 545 ? -23.281 24.062 3.482 1 98.69 545 ALA B C 1
ATOM 8904 O O . ALA B 1 545 ? -23.078 23.047 2.826 1 98.69 545 ALA B O 1
ATOM 8905 N N . GLY B 1 546 ? -23.25 24.062 4.805 1 98.69 546 GLY B N 1
ATOM 8906 C CA . GLY B 1 546 ? -23.219 22.875 5.633 1 98.69 546 GLY B CA 1
ATOM 8907 C C . GLY B 1 546 ? -24.031 23 6.906 1 98.69 546 GLY B C 1
ATOM 8908 O O . GLY B 1 546 ? -24.25 24.109 7.391 1 98.69 546 GLY B O 1
ATOM 8909 N N . VAL B 1 547 ? -24.469 21.906 7.395 1 98.75 547 VAL B N 1
ATOM 8910 C CA . VAL B 1 547 ? -25.25 21.922 8.633 1 98.75 547 VAL B CA 1
ATOM 8911 C C . VAL B 1 547 ? -25 20.641 9.422 1 98.75 547 VAL B C 1
ATOM 8913 O O . VAL B 1 547 ? -24.75 19.578 8.836 1 98.75 547 VAL B O 1
ATOM 8916 N N . VAL B 1 548 ? -24.953 20.688 10.727 1 98.81 548 VAL B N 1
ATOM 8917 C CA . VAL B 1 548 ? -24.922 19.562 11.656 1 98.81 548 VAL B CA 1
ATOM 8918 C C . VAL B 1 548 ? -26.266 19.453 12.367 1 98.81 548 VAL B C 1
ATOM 8920 O O . VAL B 1 548 ? -26.703 20.391 13.031 1 98.81 548 VAL B O 1
ATOM 8923 N N . LEU B 1 549 ? -26.906 18.344 12.172 1 98.25 549 LEU B N 1
ATOM 8924 C CA . LEU B 1 549 ? -28.203 18.094 12.797 1 98.25 549 LEU B CA 1
ATOM 8925 C C . LEU B 1 549 ? -28.125 16.906 13.758 1 98.25 549 LEU B C 1
ATOM 8927 O O . LEU B 1 549 ? -27.562 15.867 13.43 1 98.25 549 LEU B O 1
ATOM 8931 N N . GLU B 1 550 ? -28.578 17.031 14.938 1 97 550 GLU B N 1
ATOM 8932 C CA . GLU B 1 550 ? -28.641 15.953 15.922 1 97 550 GLU B CA 1
ATOM 8933 C C . GLU B 1 550 ? -30.031 15.359 16 1 97 550 GLU B C 1
ATOM 8935 O O . GLU B 1 550 ? -31.031 16.078 15.859 1 97 550 GLU B O 1
ATOM 8940 N N . LYS B 1 551 ? -30.047 14.109 16.25 1 92.19 551 LYS B N 1
ATOM 8941 C CA . LYS B 1 551 ? -31.328 13.422 16.438 1 92.19 551 LYS B CA 1
ATOM 8942 C C . LYS B 1 551 ? -31.938 13.758 17.797 1 92.19 551 LYS B C 1
ATOM 8944 O O . LYS B 1 551 ? -31.219 13.875 18.797 1 92.19 551 LYS B O 1
ATOM 8949 N N . ASP B 1 552 ? -33.281 14.031 17.859 1 79.38 552 ASP B N 1
ATOM 8950 C CA . ASP B 1 552 ? -34 14.367 19.078 1 79.38 552 ASP B CA 1
ATOM 8951 C C . ASP B 1 552 ? -34.062 13.172 20.016 1 79.38 552 ASP B C 1
ATOM 8953 O O . ASP B 1 552 ? -34.281 12.031 19.578 1 79.38 552 ASP B O 1
#

Nearest PDB structures (foldseek):
  6y9t-assembly2_B  TM=9.682E-01  e=2.333E-89  Lactobacillus acidophilus NCFM
  5wcz-assembly2_B  TM=9.143E-01  e=8.049E-59  Bacillus subtilis subsp. subtilis str. 168
  1uok-assembly1_A  TM=9.203E-01  e=1.514E-58  Bacillus cereus
  1zjb-assembly1_A  TM=9.050E-01  e=1.181E-54  Burkholderia ubonensis subsp. mesacidophila
  4go9-assembly2_B  TM=9.002E-01  e=3.136E-54  Burkholderia ubonensis subsp. mesacidophila

Solvent-accessible surface area (backbone atoms only — not comparable to full-atom values): 56047 Å² total; per-residue (Å²): 137,88,53,75,70,73,69,34,33,30,37,34,40,52,45,59,21,54,20,24,68,81,35,76,10,42,13,18,45,64,19,47,53,72,41,46,64,57,44,50,67,46,58,49,40,24,36,36,35,46,56,54,38,23,40,89,44,53,84,70,21,65,15,36,38,33,90,92,40,48,17,72,78,32,39,45,64,64,46,50,52,48,39,54,50,54,33,50,74,67,59,26,42,41,26,36,52,38,65,71,27,35,30,14,52,75,11,64,56,44,47,46,21,40,74,32,81,83,34,85,37,32,58,41,32,44,69,45,44,51,85,72,37,76,47,46,42,43,23,13,82,70,55,57,50,22,61,42,76,34,82,59,65,77,27,26,21,33,36,11,58,43,51,81,58,25,34,26,41,25,54,88,31,65,66,47,50,50,50,53,44,50,54,54,48,55,47,45,72,72,59,45,39,28,36,35,32,36,50,49,38,45,37,30,70,52,70,61,74,52,49,69,68,63,90,47,82,85,52,63,46,35,77,46,53,79,43,34,38,67,36,67,58,27,58,64,62,41,24,61,52,37,43,53,47,39,70,78,37,70,73,46,42,38,37,29,38,34,50,84,45,52,68,65,51,50,43,57,41,17,27,71,91,57,40,49,29,58,29,47,44,60,62,68,56,69,43,63,37,69,86,79,64,61,82,75,30,65,62,87,40,52,78,53,46,71,26,58,50,55,29,50,36,39,50,53,48,46,54,58,61,27,55,96,52,41,54,47,59,26,67,77,40,50,81,80,32,30,23,43,50,53,50,67,29,88,47,70,42,30,41,48,16,50,47,54,64,49,54,52,38,60,39,32,33,36,44,30,68,48,55,47,54,57,44,46,31,22,43,45,91,48,68,75,78,64,76,41,73,67,54,52,54,41,34,53,34,31,41,76,59,71,43,52,64,67,58,40,34,49,28,34,20,48,42,37,26,65,31,44,60,50,63,38,39,42,34,91,47,64,70,20,57,19,22,84,30,66,58,78,63,82,56,46,75,78,61,86,64,24,48,51,62,25,68,71,31,80,84,24,56,36,42,47,43,28,52,50,46,57,52,32,70,35,64,50,31,50,69,14,45,74,44,63,54,92,65,58,77,47,40,53,38,34,36,33,42,39,91,93,45,42,35,38,42,40,25,34,67,26,91,52,66,47,77,43,86,48,65,64,57,49,68,44,77,75,50,71,23,70,51,70,47,79,56,94,26,37,37,34,29,36,52,18,5,20,40,30,25,29,50,121,135,88,56,75,71,73,69,33,34,29,37,35,40,54,45,58,20,52,19,24,68,80,34,74,10,41,13,18,43,64,19,48,53,72,42,46,66,58,44,50,67,46,57,49,40,24,36,35,35,47,56,54,36,23,42,88,44,54,84,68,21,66,15,36,38,35,90,89,41,48,17,73,77,32,40,46,64,64,45,49,53,48,38,53,51,53,32,47,75,67,59,25,42,41,26,36,51,38,66,72,26,34,30,14,51,76,10,63,55,46,47,45,20,41,74,31,81,81,33,86,37,32,58,42,32,43,71,44,46,51,86,71,35,74,47,46,42,42,23,14,82,69,55,56,50,21,60,42,74,35,82,59,65,77,28,27,22,33,36,10,58,42,52,81,57,24,36,26,41,24,55,87,31,64,65,46,49,49,50,53,44,49,53,53,47,56,47,44,72,72,60,46,38,27,35,35,33,36,51,50,39,44,38,31,69,52,72,61,74,52,48,69,68,63,89,50,80,84,53,60,47,35,77,46,53,80,45,31,38,67,38,66,59,28,58,63,61,42,24,61,52,35,44,55,48,38,70,79,38,68,74,47,43,38,36,30,39,34,49,85,46,51,67,65,49,48,43,57,41,17,28,70,89,58,38,50,28,58,30,50,43,60,64,66,56,71,45,63,37,68,86,78,63,61,84,75,29,65,63,87,41,52,79,53,46,72,27,59,50,56,29,49,37,40,52,52,48,47,53,58,61,28,56,96,52,41,53,45,60,26,66,78,40,50,82,80,32,30,22,43,50,53,49,66,29,88,48,70,43,30,41,48,16,50,49,53,63,47,53,50,38,58,40,32,33,37,44,31,68,48,53,47,55,56,45,44,30,22,42,43,92,48,68,73,77,64,75,42,72,66,53,50,54,43,34,54,33,30,40,77,59,71,43,53,64,67,58,39,34,50,28,33,22,48,42,38,26,66,30,45,59,50,62,36,38,43,35,90,48,66,70,19,58,20,18,85,30,66,56,78,62,83,56,46,74,77,59,86,64,25,47,52,63,26,67,71,30,82,82,25,56,34,42,46,42,28,52,51,47,57,52,31,70,35,64,49,30,51,68,15,45,73,46,62,55,93,65,56,78,47,40,54,40,34,36,32,42,38,90,91,45,40,34,38,42,40,26,34,68,25,90,52,67,48,77,43,85,48,68,62,58,49,68,44,75,76,48,72,22,71,51,72,48,79,57,95,25,36,37,35,29,36,53,18,5,21,39,30,25,29,49,120

pLDDT: mean 96.91, std 3.01, range [58.75, 98.94]

Sequence (1104 aa):
MRHWYDRAIIYQIYPKSFQDSNGDGIGDLNGIRKRIPYLKELGVNAVWLNPVFVSPQVDNGYDVSNYFAIDPKMGTMEDMDDLIKEMHEAGIHVIMDFVLNHTSDQHPWFQDAIKNPDSIYRDYYIFAGKNNQRPNNWGSFFGGSVWEKDPAGTGQFYFHLFDKRMPDLNWKNPEVRHAMSEIAKYWLEKGIDGLRLDAFIHIAKADLRQNFPVNSENEEPVIAEPFFANLPQVQKWMRPFCEEIKQDYPDALLLGEAASANVNLAVDYTNKDNHLMDSVITFRYFTEDQSQIDPSFSAQYQPKSLDLVKFKQNQAVWQQTLSGVSKPTLYWNNHDMARIATRIAKNDIQARSLAMLMYLQNGLPIIYYGEELGMKNLEFEDATQFEDETVKEFIESAKKAGKTSQEALLMASKTHKLPARGPMPWNNEKNNGFSDGNPWLKGKKVDYANAADEIADNHSMFNFYKKLIALKKEALFEDGGYYLLPTSNDSYVYERNLEDQKALVAVSLSKDPIELDVDPEFKQEKLVAGNYQLKDGKLKLAPYAGVVLEKDMRHWYDRAIIYQIYPKSFQDSNGDGIGDLNGIRKRIPYLKELGVNAVWLNPVFVSPQVDNGYDVSNYFAIDPKMGTMEDMDDLIKEMHEAGIHVIMDFVLNHTSDQHPWFQDAIKNPDSIYRDYYIFAGKNNQRPNNWGSFFGGSVWEKDPAGTGQFYFHLFDKRMPDLNWKNPEVRHAMSEIAKYWLEKGIDGLRLDAFIHIAKADLRQNFPVNSENEEPVIAEPFFANLPQVQKWMRPFCEEIKQDYPDALLLGEAASANVNLAVDYTNKDNHLMDSVITFRYFTEDQSQIDPSFSAQYQPKSLDLVKFKQNQAVWQQTLSGVSKPTLYWNNHDMARIATRIAKNDIQARSLAMLMYLQNGLPIIYYGEELGMKNLEFEDATQFEDETVKEFIESAKKAGKTSQEALLMASKTHKLPARGPMPWNNEKNNGFSDGNPWLKGKKVDYANAADEIADNHSMFNFYKKLIALKKEALFEDGGYYLLPTSNDSYVYERNLEDQKALVAVSLSKDPIELDVDPEFKQEKLVAGNYQLKDGKLKLAPYAGVVLEKD

InterPro domains:
  IPR006047 Glycosyl hydrolase family 13, catalytic domain [PF00128] (12-475)
  IPR006047 Glycosyl hydrolase family 13, catalytic domain [SM00642] (12-405)
  IPR013780 Glycosyl hydrolase, all-beta [G3DSA:2.60.40.1180] (482-550)
  IPR017853 Glycoside hydrolase superfamily [SSF51445] (3-474)
  IPR045857 Oligo-1,6-glucosidase, domain 2 [G3DSA:3.90.400.10] (104-173)

Radius of gyration: 31.66 Å; Cα contacts (8 Å, |Δi|>4): 2539; chains: 2; bounding box: 79×92×69 Å

Foldseek 3Di:
DDFPQLQFAEEEDAQQFEFDDPFAQGGALVRVLVCLVVVLLLPGQEYEYEAQAADPQDVYHLQHQDLLFGHVSRHGPVSVLVSLVSSVVSNYAYEYEAEQFWHFCNHPLNVQCLQDVPDPSVLQFDKDDAQLDFLEQAAAPQGARQWDDRNNPRSITTGHNHDSRTTTTQLVDVVSLVVSLVSVVSVVVSPHQAYEYPPLQQNDFADSNDYDDDDDPVCTNDHPCVGGGNPPVSLVSQQVSLVVCCVVRVNYAYEYARADDDLVSQLCQCAVVSSHHVGYDYVQLFDFDCVPADPQFDRQLAQTETPLVVNLVRVVCNQVSCVVGHFYEFEDDDLFWWACLLRYDPDDLLLLLVCLLTLLAGHHYYYYPCSLQSFGFFQDQDQVLLVGVVLVVRLVRVVVVPDDSRVSSRSNRSIGSNSRSHHAQADDDVVNNRRNYHHPHDGHGPDDTHNVVQVVDCPGSSVLSSLSSVVCSDPQSSPFGWAWDPDDSQKTWIWTHDPVKIKIKIWGNAQAKDKDFADPQFDAWRHKRQDWDDDPRIIIAGHGIITMTIGD/DDFPQLQFAEEEDAQQFEFCDPFAQGGALVRVLVCLVVVLLLPGQEYEYEAQAADPQPVYHLQHQDLLFGHVSHHGPVSVLVSLVSSVVSNYAYEYEAEQFWHFCNHPLNVQCLQDVPDPSVLQFDKDDAQLDFLEQAAAPQGDRQWADRNNPRSITTGHNHDSRTTTTQLVDVVSLVVSLVSVVSVVVSPHQAYEYEPLQQNDFADSNDYDDDPDPVCTNDHPCVGGGNPPVSLVSQQVSLVVCCVVRVNYAYEYARADDDLVSQLCQCAVVSSHHVGYDYVQLFDFDCVPADPQFDRQLAQTETPLVSNLVRVVCNQVSCVVGHFYEFEQDDLFWWHCLLRYDPDDLLLLLVCLLTLLAGHHYYYYPCSLQSFGFFQDQDQVLLVGVVLVVRLVRVVVVPDDSRVSSRSNRSIGSNSRSHHAQADDDVVNNRRNYHHPHDGHGDDDTHNVVQVVDCPGSSVLSSLSSVVCSDPQSSPFGWAWDPDDSQKTWIWTHDPPKIKIKIWGNAQAKDKDFADPQFDAWRHKRQDWDDDPRIIIAGHGIITMTIGD

Organism: Lactobacillus gasseri (NCBI:txid1596)